Protein AF-0000000072288846 (afdb_homodimer)

Organism: Botryotinia fuckeliana (strain B05.10) (NCBI:txid332648)

Secondary structure (DSSP, 8-state):
---------------------------------------------------------------------STT-PPTTTTHHHHHHHHHHHHHHHHHHHHHHHHHHHBT-BGGGS-HHHHHHHHHHHHHHHHHHHHHHHHHHHHHHHHHHHTTS-EEHHHHHHHHTTTT-GGG--HHHHHH-HHHHHHHHHHHHTHHHHHHHGGGEEEEEEEEEEEEEEEEE---SS-SS--SEEEPTTSSSEEEE-HHHHHHHHHHHHHT-PPP---SS-SSEEEEEEEEEEEEEEEEEPPPTT--HHHHTTEEEEEEE-----SSS--B-EEEEEEE---SS--SS---EEEEEEEEEEEEEEEEEEEETTEEEEEEEEEEEEEPBPP-TTS---TT---TTHHHHHHHHIIIIIII-EEEE--TTTS----SSSGGGSTTBS-HHHHTT-S---S--B-S-HHHHHHHHHHHHHHHGGGG-S-EEEEEEEEEEEEEEEEE-HHHHHHHHHHHHHHHHHHHHHHHHHHHHH-----SSHHHHHHTT--HHHHHHTTT-SS-STT-HHHHT-EEEEEEEP----S---------------EEEE-TTTEE---/---------------------------------------------------------------------STT-PPTTTTHHHHHHHHHHHHHHHHHHHHHHHHHHHBT-BGGGS-HHHHHHHHHHHHHHHHHHHHHHHHHHHHHHHHHHHTTS-EEHHHHHHHHTTTT-GGG--HHHHHH-HHHHHHHHHHHHTHHHHHHHGGGEEEEEEEEEEEEEEEEE---SS-SS--SEEEPTTSSSEEEE-HHHHHHHHHHHHHT-PPP---SS-SSEEEEEEEEEEEEEEEEEPPPTT--HHHHTTEEEEEEE-----SSS--B-EEEEEEE---SS--SS---EEEEEEEEEEEEEEEEEEEETTEEEEEEEEEEEEEPBPP-TTS---TT---TTHHHHHHHHIIIIIII-EEEE--TTTS----SSSGGGSTTBS-HHHHTT-S---S--B-S-HHHHHHHHHHHHHHHGGGG-S-EEEEEEEEEEEEEEEEE-HHHHHHHHHHHHHHHHHHHHHHHHHHHHH-----S-HHHHHHTT--HHHHHHTTT-SS-STT-HHHHT-EEEEEEEP----S---------------EEEE-TTTEE---

Sequence (1206 aa):
MDVQTPFHSHPAPSSFQRTEEYQNITPHPNHDNDSEAQYFLDTAKPLQPEKSSAIIQQRPSHDSHGAFELENHKSHHWWRPIALMVMWLLLGSSVGLGHHFAYQSLDQQPQTVFSQSWAHNLGSAAAFLVKTSFTLTILLALQEVLWFSFRRRDIKISLLDKLFTLSSNPFSFVPSAFVNAPLATALAAFAWTIPISAILSTGSLVVGPMVTFNENICTVPTFAASSPNISFYQMIPHGSGIQGPNTGIQKLASQIFAQGIILNLESPCGNNCSFQHSFYGPALQCVNTSNPSYLNEQVASYLYYNATDLTTFSESEDSLIELSVTYRNNTKAEVQSDLNYVSILCTAYNATYELSVNYTNGSPKFSPILTYHEPLQNLNMTEYVSPGDYPWHSNSATLVREVYDKHLNGTWAQSPTTQYSTPDTNIGNTILVGNTINANSGAISSLWFVNRDLLTGIPELLTNLTISTLAFSPESTSTSCLSSEETLVYYYNPNLLLIPYSIAFCLGIVSFLAGVFVLIQTGIRTGDIFSQILVTTRNPFLDEIARGHSLSSADADVMKNHKLRLGKLKRLHGENGDYSDGDYGRRAEHAAFGLAEQVDSLRMDVQTPFHSHPAPSSFQRTEEYQNITPHPNHDNDSEAQYFLDTAKPLQPEKSSAIIQQRPSHDSHGAFELENHKSHHWWRPIALMVMWLLLGSSVGLGHHFAYQSLDQQPQTVFSQSWAHNLGSAAAFLVKTSFTLTILLALQEVLWFSFRRRDIKISLLDKLFTLSSNPFSFVPSAFVNAPLATALAAFAWTIPISAILSTGSLVVGPMVTFNENICTVPTFAASSPNISFYQMIPHGSGIQGPNTGIQKLASQIFAQGIILNLESPCGNNCSFQHSFYGPALQCVNTSNPSYLNEQVASYLYYNATDLTTFSESEDSLIELSVTYRNNTKAEVQSDLNYVSILCTAYNATYELSVNYTNGSPKFSPILTYHEPLQNLNMTEYVSPGDYPWHSNSATLVREVYDKHLNGTWAQSPTTQYSTPDTNIGNTILVGNTINANSGAISSLWFVNRDLLTGIPELLTNLTISTLAFSPESTSTSCLSSEETLVYYYNPNLLLIPYSIAFCLGIVSFLAGVFVLIQTGIRTGDIFSQILVTTRNPFLDEIARGHSLSSADADVMKNHKLRLGKLKRLHGENGDYSDGDYGRRAEHAAFGLAEQVDSLR

Nearest PDB structures (foldseek):
  7a4a-assembly1_A  TM=2.068E-01  e=4.186E-01  Ancylostoma ceylanicum

Foldseek 3Di:
DDDDDDDDDDDDDDDDPPDDDDDDPDDDPCVDDDDDDDDDDDDPDPDPPPPPPPPPPDDQPPPQDDFPPQQPDFDDPLCVLLVLLVVLLVQLVVLLVVLLVVLVVQAQPFCVVDPPVVNLVVLLVSLVSNLVSLLVLLQSLLFLLLQVLLQPDWDFLLLVVLLLCLQPDVVSPDPVCCVSRVPSNVSSVLSVCLCVLSVLQSPQKDKDKDKDKDKDKWKFFAFQLDDLVDDQFDADVVAQFTPAGDPVLLVLLLVCFLVVAFDAAFDRFDQWKKFKDKHKFKFKAKDWDDDDPVPDPVQLLWFAKAKDFPFDDDVPDAGWGKMKMKHAAPDQPDNDDDSDIIIMMMTMFIWMWTWIWTGHRRTIDIDTDIDGDGTDHADPRRDRDPSPRDPSRNRRNRLVCSLRPQARHFTFTQDPPPSDTDTPHNVLSGPQFDPPVVVPVPPPGPSGHGPDDCSPSSRSSSVSSSNNCSNVHPHIDMTMMMGMDMGMGMRGDVCSNVVSSVVSSVSSVVSSVSSVVSSVVRSYDDGPDDVRQVQQAPDVVLVVLCPPPDPDCPPSPVSSRGIKHKAWFDDPPDPDPPPPPDPSRSPHTGIHIDHPVGGDRRD/DDDDDDDDDDDDDDDDDDDDDDDDDDDDDDDDDDDDDDDDPDDPDDPDPDPPPPPPPDDQPPPQDDFPPQQPDFDDPLCVLLVLLVVLLVQLVVLLVVLLVVLVVQAQPFCVVDPPVVNLVVLLVSLVSNLVSLLVLLQSLLQLLLQVLLQPDWFFLLLVVLLLCLQPDVVSDDPVCCVSRVVSNVSSVLSVCLCVLSVLQSPQKDKDKDKDKDKDKWKFFAFQLDDLVDAQFDADVVALFTPAGDPVLLVLLLVCQLVVAFDAAFDRFDQWKKFKDKDKFKFKAKDWDDDDPVCDPVQLLWFAKAKDFPFDDDPDDDGWGKMKMKHAADDQPDNDDDSDIIIMMMTMFIWMWTWIWTGHRRTIDIDIDIDGDGTDHADPRRDRDPSPRDDSRNRRNRLVCSLRPQARHFTFTQDPPPSDTDTPHNVLSGPQFDPPVVVPVPPPRDSTHGPDDCSPSSRSSSVSSSNNCSNVHPDIDMTMMMGMDMGMGMRGDVCSNVVSSVVSSVSSVVSSVSSVVSSVVRSYDDGPDDVRQVQQAPDVVLVVLCPPPDPDCPPSPVSSRGIKHWAWFDDPPDPDPPPPPDPSRSPHTGIHIDHPVGGDRRD

pLDDT: mean 77.17, std 25.75, range [13.89, 98.44]

Structure (mmCIF, N/CA/C/O backbone):
data_AF-0000000072288846-model_v1
#
loop_
_entity.id
_entity.type
_entity.pdbx_description
1 polymer 'Uncharacterized protein'
#
loop_
_atom_site.group_PDB
_atom_site.id
_atom_site.type_symbol
_atom_site.label_atom_id
_atom_site.label_alt_id
_atom_site.label_comp_id
_atom_site.label_asym_id
_atom_site.label_entity_id
_atom_site.label_seq_id
_atom_site.pdbx_PDB_ins_code
_atom_site.Cartn_x
_atom_site.Cartn_y
_atom_site.Cartn_z
_atom_site.occupancy
_atom_site.B_iso_or_equiv
_atom_site.auth_seq_id
_atom_site.auth_comp_id
_atom_site.auth_asym_id
_atom_site.auth_atom_id
_atom_site.pdbx_PDB_model_num
ATOM 1 N N . MET A 1 1 ? 21.266 -21.453 -44.062 1 17.12 1 MET A N 1
ATOM 2 C CA . MET A 1 1 ? 21.953 -20.438 -44.844 1 17.12 1 MET A CA 1
ATOM 3 C C . MET A 1 1 ? 20.953 -19.609 -45.656 1 17.12 1 MET A C 1
ATOM 5 O O . MET A 1 1 ? 21.078 -18.391 -45.688 1 17.12 1 MET A O 1
ATOM 9 N N . ASP A 1 2 ? 20.344 -20.016 -46.812 1 16.52 2 ASP A N 1
ATOM 10 C CA . ASP A 1 2 ? 20.312 -18.766 -47.562 1 16.52 2 ASP A CA 1
ATOM 11 C C . ASP A 1 2 ? 19.531 -17.688 -46.844 1 16.52 2 ASP A C 1
ATOM 13 O O . ASP A 1 2 ? 18.609 -18 -46.062 1 16.52 2 ASP A O 1
ATOM 17 N N . VAL A 1 3 ? 19.828 -16.391 -47.062 1 17.16 3 VAL A N 1
ATOM 18 C CA . VAL A 1 3 ? 20.109 -14.961 -47.156 1 17.16 3 VAL A CA 1
ATOM 19 C C . VAL A 1 3 ? 18.906 -14.227 -47.719 1 17.16 3 VAL A C 1
ATOM 21 O O . VAL A 1 3 ? 18.625 -13.086 -47.344 1 17.16 3 VAL A O 1
ATOM 24 N N . GLN A 1 4 ? 18.266 -14.805 -48.75 1 15.74 4 GLN A N 1
ATOM 25 C CA . GLN A 1 4 ? 18.172 -13.656 -49.656 1 15.74 4 GLN A CA 1
ATOM 26 C C . GLN A 1 4 ? 17.344 -12.531 -49.031 1 15.74 4 GLN A C 1
ATOM 28 O O . GLN A 1 4 ? 16.594 -12.766 -48.094 1 15.74 4 GLN A O 1
ATOM 33 N N . THR A 1 5 ? 16.734 -11.688 -49.844 1 15.55 5 THR A N 1
ATOM 34 C CA . THR A 1 5 ? 16.922 -10.398 -50.5 1 15.55 5 THR A CA 1
ATOM 35 C C . THR A 1 5 ? 15.828 -9.414 -50.094 1 15.55 5 THR A C 1
ATOM 37 O O . THR A 1 5 ? 16.109 -8.273 -49.75 1 15.55 5 THR A O 1
ATOM 40 N N . PRO A 1 6 ? 14.547 -9.391 -50.781 1 17.16 6 PRO A N 1
ATOM 41 C CA . PRO A 1 6 ? 14.406 -8.148 -51.531 1 17.16 6 PRO A CA 1
ATOM 42 C C . PRO A 1 6 ? 13.867 -6.992 -50.719 1 17.16 6 PRO A C 1
ATOM 44 O O . PRO A 1 6 ? 13.164 -7.215 -49.719 1 17.16 6 PRO A O 1
ATOM 47 N N . PHE A 1 7 ? 14.422 -5.703 -50.875 1 16.2 7 PHE A N 1
ATOM 48 C CA . PHE A 1 7 ? 14.664 -4.34 -50.406 1 16.2 7 PHE A CA 1
ATOM 49 C C . PHE A 1 7 ? 13.453 -3.457 -50.688 1 16.2 7 PHE A C 1
ATOM 51 O O . PHE A 1 7 ? 13.281 -2.416 -50.031 1 16.2 7 PHE A O 1
ATOM 58 N N . HIS A 1 8 ? 12.43 -3.914 -51.531 1 15.73 8 HIS A N 1
ATOM 59 C CA . HIS A 1 8 ? 12.156 -2.76 -52.375 1 15.73 8 HIS A CA 1
ATOM 60 C C . HIS A 1 8 ? 11.734 -1.554 -51.531 1 15.73 8 HIS A C 1
ATOM 62 O O . HIS A 1 8 ? 11.258 -1.707 -50.406 1 15.73 8 HIS A O 1
ATOM 68 N N . SER A 1 9 ? 11.578 -0.343 -52.25 1 14.8 9 SER A N 1
ATOM 69 C CA . SER A 1 9 ? 11.984 1.05 -52.406 1 14.8 9 SER A CA 1
ATOM 70 C C . SER A 1 9 ? 10.961 1.997 -51.781 1 14.8 9 SER A C 1
ATOM 72 O O . SER A 1 9 ? 11.32 2.85 -50.969 1 14.8 9 SER A O 1
ATOM 74 N N . HIS A 1 10 ? 9.844 2.295 -52.5 1 15.4 10 HIS A N 1
ATOM 75 C CA . HIS A 1 10 ? 9.859 3.654 -53.031 1 15.4 10 HIS A CA 1
ATOM 76 C C . HIS A 1 10 ? 9.422 4.66 -51.969 1 15.4 10 HIS A C 1
ATOM 78 O O . HIS A 1 10 ? 8.812 4.289 -50.969 1 15.4 10 HIS A O 1
ATOM 84 N N . PRO A 1 11 ? 8.703 5.773 -52.562 1 16.14 11 PRO A N 1
ATOM 85 C CA . PRO A 1 11 ? 9.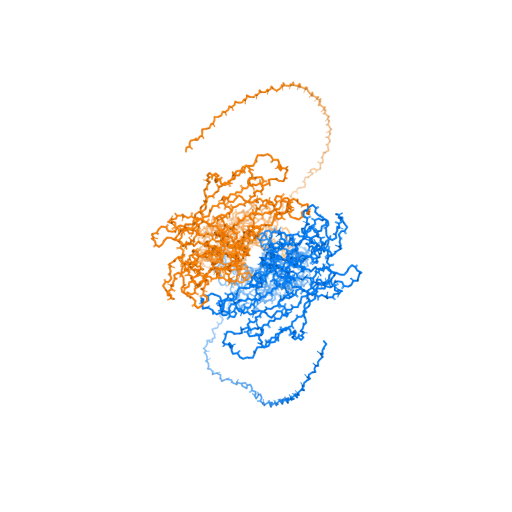047 7.199 -52.594 1 16.14 11 PRO A CA 1
ATOM 86 C C . PRO A 1 11 ? 8.453 7.973 -51.406 1 16.14 11 PRO A C 1
ATOM 88 O O . PRO A 1 11 ? 7.527 7.492 -50.75 1 16.14 11 PRO A O 1
ATOM 91 N N . ALA A 1 12 ? 8.945 9.242 -51.25 1 16.09 12 ALA A N 1
ATOM 92 C CA . ALA A 1 12 ? 9.352 10.359 -50.406 1 16.09 12 ALA A CA 1
ATOM 93 C C . ALA A 1 12 ? 8.203 11.344 -50.219 1 16.09 12 ALA A C 1
ATOM 95 O O . ALA A 1 12 ? 8.203 12.125 -49.25 1 16.09 12 ALA A O 1
ATOM 96 N N . PRO A 1 13 ? 7.023 11.188 -50.969 1 15.38 13 PRO A N 1
ATOM 97 C CA . PRO A 1 13 ? 6.758 12.57 -51.375 1 15.38 13 PRO A CA 1
ATOM 98 C C . PRO A 1 13 ? 6.516 13.5 -50.188 1 15.38 13 PRO A C 1
ATOM 100 O O . PRO A 1 13 ? 6.121 13.039 -49.094 1 15.38 13 PRO A O 1
ATOM 103 N N . SER A 1 14 ? 6.953 14.82 -50.375 1 15 14 SER A N 1
ATOM 104 C CA . SER A 1 14 ? 7.465 16.094 -49.875 1 15 14 SER A CA 1
ATOM 105 C C . SER A 1 14 ? 6.359 16.906 -49.219 1 15 14 SER A C 1
ATOM 107 O O . SER A 1 14 ? 6.543 17.438 -48.094 1 15 14 SER A O 1
ATOM 109 N N . SER A 1 15 ? 5.246 17.25 -49.969 1 15.17 15 SER A N 1
ATOM 110 C CA . SER A 1 15 ? 5.062 18.672 -50.188 1 15.17 15 SER A CA 1
ATOM 111 C C . SER A 1 15 ? 4.453 19.359 -48.969 1 15.17 15 SER A C 1
ATOM 113 O O . SER A 1 15 ? 3.588 18.797 -48.312 1 15.17 15 SER A O 1
ATOM 115 N N . PHE A 1 16 ? 5.137 20.484 -48.5 1 15.91 16 PHE A N 1
ATOM 116 C CA . PHE A 1 16 ? 5.34 21.469 -47.438 1 15.91 16 PHE A CA 1
ATOM 117 C C . PHE A 1 16 ? 4.152 22.422 -47.344 1 15.91 16 PHE A C 1
ATOM 119 O O . PHE A 1 16 ? 3.932 23.031 -46.281 1 15.91 16 PHE A O 1
ATOM 126 N N . GLN A 1 17 ? 3.129 22.328 -48.25 1 14.6 17 GLN A N 1
ATOM 127 C CA . GLN A 1 17 ? 2.779 23.703 -48.562 1 14.6 17 GLN A CA 1
ATOM 128 C C . GLN A 1 17 ? 2.238 24.422 -47.344 1 14.6 17 GLN A C 1
ATOM 130 O O . GLN A 1 17 ? 1.39 23.891 -46.625 1 14.6 17 GLN A O 1
ATOM 135 N N . ARG A 1 18 ? 2.896 25.656 -46.969 1 16.11 18 ARG A N 1
ATOM 136 C CA . ARG A 1 18 ? 3.059 26.672 -45.938 1 16.11 18 ARG A CA 1
ATOM 137 C C . ARG A 1 18 ? 1.826 27.562 -45.844 1 16.11 18 ARG A C 1
ATOM 139 O O . ARG A 1 18 ? 1.719 28.391 -44.938 1 16.11 18 ARG A O 1
ATOM 146 N N . THR A 1 19 ? 0.789 27.219 -46.688 1 15.55 19 THR A N 1
ATOM 14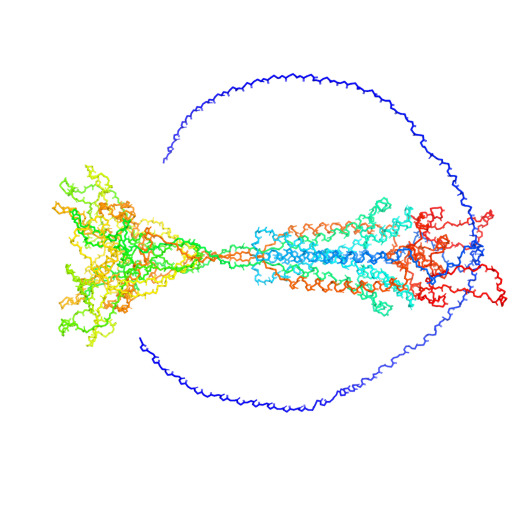7 C CA . THR A 1 19 ? 0.273 28.516 -47.125 1 15.55 19 THR A CA 1
ATOM 148 C C . THR A 1 19 ? 0.011 29.422 -45.906 1 15.55 19 THR A C 1
ATOM 150 O O . THR A 1 19 ? -0.405 28.953 -44.844 1 15.55 19 THR A O 1
ATOM 153 N N . GLU A 1 20 ? 0.343 30.781 -46.094 1 15.38 20 GLU A N 1
ATOM 154 C CA . GLU A 1 20 ? 0.716 32.094 -45.531 1 15.38 20 GLU A CA 1
ATOM 155 C C . GLU A 1 20 ? -0.457 32.719 -44.812 1 15.38 20 GLU A C 1
ATOM 157 O O . GLU A 1 20 ? -0.283 33.312 -43.75 1 15.38 20 GLU A O 1
ATOM 162 N N . GLU A 1 21 ? -1.692 32.812 -45.406 1 15.96 21 GLU A N 1
ATOM 163 C CA . GLU A 1 21 ? -2.09 34.219 -45.531 1 15.96 21 GLU A CA 1
ATOM 164 C C . GLU A 1 21 ? -2.414 34.812 -44.156 1 15.96 21 GLU A C 1
ATOM 166 O O . GLU A 1 21 ? -2.908 34.125 -43.25 1 15.96 21 GLU A O 1
ATOM 171 N N . TYR A 1 22 ? -1.965 36.125 -43.906 1 16.27 22 TYR A N 1
ATOM 172 C CA . TYR A 1 22 ? -1.638 37.188 -42.969 1 16.27 22 TYR A CA 1
ATOM 173 C C . TYR A 1 22 ? -2.9 37.812 -42.406 1 16.27 22 TYR A C 1
ATOM 175 O O . TYR A 1 22 ? -2.848 38.5 -41.375 1 16.27 22 TYR A O 1
ATOM 183 N N . GLN A 1 23 ? -4.129 37.562 -43 1 15.85 23 GLN A N 1
ATOM 184 C CA . GLN A 1 23 ? -4.781 38.875 -43.031 1 15.85 23 GLN A CA 1
ATOM 185 C C . GLN A 1 23 ? -4.938 39.469 -41.656 1 15.85 23 GLN A C 1
ATOM 187 O O . GLN A 1 23 ? -4.906 38.75 -40.656 1 15.85 23 GLN A O 1
ATOM 192 N N . ASN A 1 24 ? -5.395 40.812 -41.688 1 16.2 24 ASN A N 1
ATOM 193 C CA . ASN A 1 24 ? -5.406 42.156 -41.125 1 16.2 24 ASN A CA 1
ATOM 194 C C . ASN A 1 24 ? -6.27 42.25 -39.875 1 16.2 24 ASN A C 1
ATOM 196 O O . ASN A 1 24 ? -7.43 41.844 -39.875 1 16.2 24 ASN A O 1
ATOM 200 N N . ILE A 1 25 ? -5.637 42.281 -38.75 1 17.89 25 ILE A N 1
ATOM 201 C CA . ILE A 1 25 ? -5.988 42.25 -37.312 1 17.89 25 ILE A CA 1
ATOM 202 C C . ILE A 1 25 ? -6.816 43.5 -36.969 1 17.89 25 ILE A C 1
ATOM 204 O O . ILE A 1 25 ? -7.008 43.781 -35.781 1 17.89 25 ILE A O 1
ATOM 208 N N . THR A 1 26 ? -7.66 43.938 -38 1 16.47 26 THR A N 1
ATOM 209 C CA . THR A 1 26 ? -7.973 45.312 -37.688 1 16.47 26 THR A CA 1
ATOM 210 C C . THR A 1 26 ? -8.508 45.438 -36.25 1 16.47 26 THR A C 1
ATOM 212 O O . THR A 1 26 ? -9.164 44.531 -35.75 1 16.47 26 THR A O 1
ATOM 215 N N . PRO A 1 27 ? -8.109 46.594 -35.688 1 17.02 27 PRO A N 1
ATOM 216 C CA . PRO A 1 27 ? -8 47.156 -34.312 1 17.02 27 PRO A CA 1
ATOM 217 C C . PRO A 1 27 ? -9.352 47.219 -33.625 1 17.02 27 PRO A C 1
ATOM 219 O O . PRO A 1 27 ? -10.398 47.094 -34.25 1 17.02 27 PRO A O 1
ATOM 222 N N . HIS A 1 28 ? -9.273 47.656 -32.406 1 17.62 28 HIS A N 1
ATOM 223 C CA . HIS A 1 28 ? -9.797 47.5 -31.031 1 17.62 28 HIS A CA 1
ATOM 224 C C . HIS A 1 28 ? -11 48.406 -30.797 1 17.62 28 HIS A C 1
ATOM 226 O O . HIS A 1 28 ? -11.648 48.312 -29.766 1 17.62 28 HIS A O 1
ATOM 232 N N . PRO A 1 29 ? -11.422 49.188 -31.812 1 18.59 29 PRO A N 1
ATOM 233 C CA . PRO A 1 29 ? -11.766 50.438 -31.125 1 18.59 29 PRO A CA 1
ATOM 234 C C . PRO A 1 29 ? -13.008 50.312 -30.25 1 18.59 29 PRO A C 1
ATOM 236 O O . PRO A 1 29 ? -13.445 51.281 -29.625 1 18.59 29 PRO A O 1
ATOM 239 N N . ASN A 1 30 ? -13.25 49.25 -29.5 1 16.56 30 ASN A N 1
ATOM 240 C CA . ASN A 1 30 ? -14.633 49.219 -29.047 1 16.56 30 ASN A CA 1
ATOM 241 C C . ASN A 1 30 ? -15 50.438 -28.219 1 16.56 30 ASN A C 1
ATOM 243 O O . ASN A 1 30 ? -14.445 50.656 -27.156 1 16.56 30 ASN A O 1
ATOM 247 N N . HIS A 1 31 ? -15.195 51.594 -28.828 1 18.47 31 HIS A N 1
ATOM 248 C CA . HIS A 1 31 ? -15.594 52.844 -28.188 1 18.47 31 HIS A CA 1
ATOM 249 C C . HIS A 1 31 ? -16.922 52.688 -27.453 1 18.47 31 HIS A C 1
ATOM 251 O O . HIS A 1 31 ? -17.5 53.656 -26.969 1 18.47 31 HIS A O 1
ATOM 257 N N . ASP A 1 32 ? -17.109 51.625 -26.734 1 15.66 32 ASP A N 1
ATOM 258 C CA . ASP A 1 32 ? -18.516 51.562 -26.328 1 15.66 32 ASP A CA 1
ATOM 259 C C . ASP A 1 32 ? -18.938 52.844 -25.609 1 15.66 32 ASP A C 1
ATOM 261 O O . ASP A 1 32 ? -18.109 53.531 -25 1 15.66 32 ASP A O 1
ATOM 265 N N . ASN A 1 33 ? -20.172 53.219 -25.766 1 16.38 33 ASN A N 1
ATOM 266 C CA . ASN A 1 33 ? -21.156 54.312 -25.688 1 16.38 33 ASN A CA 1
ATOM 267 C C . ASN A 1 33 ? -21.531 54.625 -24.234 1 16.38 33 ASN A C 1
ATOM 269 O O . ASN A 1 33 ? -22.109 55.656 -23.953 1 16.38 33 ASN A O 1
ATOM 273 N N . ASP A 1 34 ? -21.328 53.75 -23.266 1 16.12 34 ASP A N 1
ATOM 274 C CA . ASP A 1 34 ? -22.578 53.781 -22.5 1 16.12 34 ASP A CA 1
ATOM 275 C C . ASP A 1 34 ? -22.719 55.125 -21.781 1 16.12 34 ASP A C 1
ATOM 277 O O . ASP A 1 34 ? -21.719 55.719 -21.359 1 16.12 34 ASP A O 1
ATOM 281 N N . SER A 1 35 ? -23.953 55.656 -21.688 1 16.17 35 SER A N 1
ATOM 282 C CA . SER A 1 35 ? -24.734 56.875 -21.469 1 16.17 35 SER A CA 1
ATOM 283 C C . SER A 1 35 ? -24.656 57.344 -20.016 1 16.17 35 SER A C 1
ATOM 285 O O . SER A 1 35 ? -24.359 58.5 -19.734 1 16.17 35 SER A O 1
ATOM 287 N N . GLU A 1 36 ? -25.453 56.75 -19.109 1 15.89 36 GLU A N 1
ATOM 288 C CA . GLU A 1 36 ? -26.531 57.562 -18.594 1 15.89 36 GLU A CA 1
ATOM 289 C C . GLU A 1 36 ? -26.078 58.375 -17.359 1 15.89 36 GLU A C 1
ATOM 291 O O . GLU A 1 36 ? -26.281 59.562 -17.297 1 15.89 36 GLU A O 1
ATOM 296 N N . ALA A 1 37 ? -26.109 57.719 -16.094 1 17.73 37 ALA A N 1
ATOM 297 C CA . ALA A 1 37 ? -27.016 58.188 -15.047 1 17.73 37 ALA A CA 1
ATOM 298 C C . ALA A 1 37 ? -26.359 59.281 -14.195 1 17.73 37 ALA A C 1
ATOM 300 O O . ALA A 1 37 ? -25.188 59.188 -13.867 1 17.73 37 ALA A O 1
ATOM 301 N N . GLN A 1 38 ? -26.953 60.406 -14.102 1 17.55 38 GLN A N 1
ATOM 302 C CA . GLN A 1 38 ? -26.859 61.781 -13.648 1 17.55 38 GLN A CA 1
ATOM 303 C C . GLN A 1 38 ? -26.75 61.875 -12.125 1 17.55 38 GLN A C 1
ATOM 305 O O . GLN A 1 38 ? -26.594 62.938 -11.562 1 17.55 38 GLN A O 1
ATOM 310 N N . TYR A 1 39 ? -26.875 60.719 -11.344 1 16.45 39 TYR A N 1
ATOM 311 C CA . TYR A 1 39 ? -27.641 61.156 -10.172 1 16.45 39 TYR A CA 1
ATOM 312 C C . TYR A 1 39 ? -26.906 62.25 -9.406 1 16.45 39 TYR A C 1
ATOM 314 O O . TYR A 1 39 ? -25.688 62.375 -9.547 1 16.45 39 TYR A O 1
ATOM 322 N N . PHE A 1 40 ? -27.562 62.719 -8.219 1 17.44 40 PHE A N 1
ATOM 323 C CA . PHE A 1 40 ? -28.031 63.906 -7.484 1 17.44 40 PHE A CA 1
ATOM 324 C C . PHE A 1 40 ? -27 64.312 -6.441 1 17.44 40 PHE A C 1
ATOM 326 O O . PHE A 1 40 ? -26.906 65.5 -6.113 1 17.44 40 PHE A O 1
ATOM 333 N N . LEU A 1 41 ? -26.281 63.375 -5.828 1 18.05 41 LEU A N 1
ATOM 334 C CA . LEU A 1 41 ? -26.375 63.594 -4.387 1 18.05 41 LEU A CA 1
ATOM 335 C C . LEU A 1 41 ? -25.422 64.688 -3.938 1 18.05 41 LEU A C 1
ATOM 337 O O . LEU A 1 41 ? -24.203 64.5 -3.934 1 18.05 41 LEU A O 1
ATOM 341 N N . ASP A 1 42 ? -25.672 65.875 -4.289 1 16.88 42 ASP A N 1
ATOM 342 C CA . ASP A 1 42 ? -24.688 66.938 -4.039 1 16.88 42 ASP A CA 1
ATOM 343 C C . ASP A 1 42 ? -24.328 67 -2.559 1 16.88 42 ASP A C 1
ATOM 345 O O . ASP A 1 42 ? -23.156 66.812 -2.199 1 16.88 42 ASP A O 1
ATOM 349 N N . THR A 1 43 ? -24.578 68.25 -1.971 1 18.27 43 THR A N 1
ATOM 350 C CA . THR A 1 43 ? -23.688 69.25 -1.468 1 18.27 43 THR A CA 1
ATOM 351 C C . THR A 1 43 ? -23.688 69.312 0.058 1 18.27 43 THR A C 1
ATOM 353 O O . THR A 1 43 ? -23.219 70.25 0.669 1 18.27 43 THR A O 1
ATOM 356 N N . ALA A 1 44 ? -24.062 68.375 0.871 1 18.47 44 ALA A N 1
ATOM 357 C CA . ALA A 1 44 ? -24.328 68.812 2.236 1 18.47 44 ALA A CA 1
ATOM 358 C C . ALA A 1 44 ? -23.078 69.438 2.848 1 18.47 44 ALA A C 1
ATOM 360 O O . ALA A 1 44 ? -21.969 68.938 2.652 1 18.47 44 ALA A O 1
ATOM 361 N N . LYS A 1 45 ? -23.25 70.688 3.215 1 22.42 45 LYS A N 1
ATOM 362 C CA . LYS A 1 45 ? -22.391 71.688 3.764 1 22.42 45 LYS A CA 1
ATOM 363 C C . LYS A 1 45 ? -21.75 71.25 5.074 1 22.42 45 LYS A C 1
ATOM 365 O O . LYS A 1 45 ? -22.453 70.875 6.012 1 22.42 45 LYS A O 1
ATOM 370 N N . PRO A 1 46 ? -20.562 70.688 5.066 1 19.34 46 PRO A N 1
ATOM 371 C CA . PRO A 1 46 ? -19.969 70.25 6.324 1 19.34 46 PRO A CA 1
ATOM 372 C C . PRO A 1 46 ? -19.953 71.312 7.398 1 19.34 46 PRO A C 1
ATOM 374 O O . PRO A 1 46 ? -19.719 72.5 7.098 1 19.34 46 PRO A O 1
ATOM 377 N N . LEU A 1 47 ? -20.844 71.312 8.477 1 20.91 47 LEU A N 1
ATOM 378 C CA . LEU A 1 47 ? -20.891 72.125 9.664 1 20.91 47 LEU A CA 1
ATOM 379 C C . LEU A 1 47 ? -19.516 72.25 10.32 1 20.91 47 LEU A C 1
ATOM 381 O O . LEU A 1 47 ? -18.812 71.25 10.461 1 20.91 47 LEU A O 1
ATOM 385 N N . GLN A 1 48 ? -18.875 73.375 10.141 1 20.52 48 GLN A N 1
ATOM 386 C CA . GLN A 1 48 ? -17.562 73.812 10.648 1 20.52 48 GLN A CA 1
ATOM 387 C C . GLN A 1 48 ? -17.484 73.625 12.164 1 20.52 48 GLN A C 1
ATOM 389 O O . GLN A 1 48 ? -18.312 74.188 12.898 1 20.52 48 GLN A O 1
ATOM 394 N N . PRO A 1 49 ? -17.172 72.438 12.656 1 21.22 49 PRO A N 1
ATOM 395 C CA . PRO A 1 49 ? -17.062 72.312 14.109 1 21.22 49 PRO A CA 1
ATOM 396 C C . PRO A 1 49 ? -16.188 73.438 14.734 1 21.22 49 PRO A C 1
ATOM 398 O O . PRO A 1 49 ? -15.234 73.875 14.109 1 21.22 49 PRO A O 1
ATOM 401 N N . GLU A 1 50 ? -16.719 74.375 15.492 1 20.47 50 GLU A N 1
ATOM 402 C CA . GLU A 1 50 ? -16.125 75.438 16.297 1 20.47 50 GLU A CA 1
ATOM 403 C C . GLU A 1 50 ? -14.977 74.938 17.156 1 20.47 50 GLU A C 1
ATOM 405 O O . GLU A 1 50 ? -15.102 73.875 17.781 1 20.47 50 GLU A O 1
ATOM 410 N N . LYS A 1 51 ? -13.719 75.312 16.734 1 27 51 LYS A N 1
ATOM 411 C CA . LYS A 1 51 ? -12.383 75.125 17.297 1 27 51 LYS A CA 1
ATOM 412 C C . LYS A 1 51 ? -12.328 75.5 18.766 1 27 51 LYS A C 1
ATOM 414 O O . LYS A 1 51 ? -12.32 76.688 19.094 1 27 51 LYS A O 1
ATOM 419 N N . SER A 1 52 ? -13.211 75 19.766 1 20.72 52 SER A N 1
ATOM 420 C CA . SER A 1 52 ? -13.008 75.438 21.141 1 20.72 52 SER A CA 1
ATOM 421 C C . SER A 1 52 ? -11.586 75.125 21.609 1 20.72 52 SER A C 1
ATOM 423 O O . SER A 1 52 ? -11.125 74 21.531 1 20.72 52 SER A O 1
ATOM 425 N N . SER A 1 53 ? -10.656 76.062 21.5 1 22.91 53 SER A N 1
ATOM 426 C CA . SER A 1 53 ? -9.242 76.125 21.844 1 22.91 53 SER A CA 1
ATOM 427 C C . SER A 1 53 ? -9.023 75.938 23.344 1 22.91 53 SER A C 1
ATOM 429 O O . SER A 1 53 ? -9.391 76.75 24.156 1 22.91 53 SER A O 1
ATOM 431 N N . ALA A 1 54 ? -9.359 74.812 24 1 24.44 54 ALA A N 1
ATOM 432 C CA . ALA A 1 54 ? -9.023 74.625 25.406 1 24.44 54 ALA A CA 1
ATOM 433 C C . ALA A 1 54 ? -7.512 74.688 25.625 1 24.44 54 ALA A C 1
ATOM 435 O O . ALA A 1 54 ? -6.758 73.875 25.047 1 24.44 54 ALA A O 1
ATOM 436 N N . ILE A 1 55 ? -7.008 75.875 25.906 1 24.64 55 ILE A N 1
ATOM 437 C CA . ILE A 1 55 ? -5.621 76.25 26.203 1 24.64 55 ILE A CA 1
ATOM 438 C C . ILE A 1 55 ? -5.172 75.562 27.469 1 24.64 55 ILE A C 1
ATOM 440 O O . ILE A 1 55 ? -5.746 75.75 28.547 1 24.64 55 ILE A O 1
ATOM 444 N N . ILE A 1 56 ? -4.82 74.312 27.422 1 25.17 56 ILE A N 1
ATOM 445 C CA . ILE A 1 56 ? -4.242 73.625 28.578 1 25.17 56 ILE A CA 1
ATOM 446 C C . ILE A 1 56 ? -2.922 74.25 28.953 1 25.17 56 ILE A C 1
ATOM 448 O O . ILE A 1 56 ? -1.988 74.312 28.156 1 25.17 56 ILE A O 1
ATOM 452 N N . GLN A 1 57 ? -2.936 75.25 29.859 1 24.16 57 GLN A N 1
ATOM 453 C CA . GLN A 1 57 ? -1.756 75.875 30.422 1 24.16 57 GLN A CA 1
ATOM 454 C C . GLN A 1 57 ? -0.878 74.875 31.156 1 24.16 57 GLN A C 1
ATOM 456 O O . GLN A 1 57 ? -1.289 74.312 32.188 1 24.16 57 GLN A O 1
ATOM 461 N N . GLN A 1 58 ? -0.094 74.062 30.438 1 26.69 58 GLN A N 1
ATOM 462 C CA . GLN A 1 58 ? 0.853 73.188 31.062 1 26.69 58 GLN A CA 1
ATOM 463 C C . GLN A 1 58 ? 1.929 73.938 31.828 1 26.69 58 GLN A C 1
ATOM 465 O O . GLN A 1 58 ? 2.486 74.938 31.328 1 26.69 58 GLN A O 1
ATOM 470 N N . ARG A 1 59 ? 1.986 73.75 33.156 1 28.44 59 ARG A N 1
ATOM 471 C CA . ARG A 1 59 ? 2.971 74.375 34.062 1 28.44 59 ARG A CA 1
ATOM 472 C C . ARG A 1 59 ? 4.379 73.875 33.719 1 28.44 59 ARG A C 1
ATOM 474 O O . ARG A 1 59 ? 4.574 72.75 33.344 1 28.44 59 ARG A O 1
ATOM 481 N N . PRO A 1 60 ? 5.402 74.812 33.625 1 27.81 60 PRO A N 1
ATOM 482 C CA . PRO A 1 60 ? 6.805 74.625 33.25 1 27.81 60 PRO A CA 1
ATOM 483 C C . PRO A 1 60 ? 7.586 73.812 34.25 1 27.81 60 PRO A C 1
ATOM 485 O O . PRO A 1 60 ? 7.605 74.125 35.438 1 27.81 60 PRO A O 1
ATOM 488 N N . SER A 1 61 ? 7.445 72.438 34.375 1 27.67 61 SER A N 1
ATOM 489 C CA . SER A 1 61 ? 8.391 71.812 35.25 1 27.67 61 SER A CA 1
ATOM 490 C C . SER A 1 61 ? 9.828 72 34.781 1 27.67 61 SER A C 1
ATOM 492 O O . SER A 1 61 ? 10.102 71.875 33.562 1 27.67 61 SER A O 1
ATOM 494 N N . HIS A 1 62 ? 10.734 72.688 35.469 1 27.31 62 HIS A N 1
ATOM 495 C CA . HIS A 1 62 ? 12.094 73.188 35.312 1 27.31 62 HIS A CA 1
ATOM 496 C C . HIS A 1 62 ? 13.078 72 35.156 1 27.31 62 HIS A C 1
ATOM 498 O O . HIS A 1 62 ? 14.297 72.188 35.219 1 27.31 62 HIS A O 1
ATOM 504 N N . ASP A 1 63 ? 12.789 70.75 35.375 1 31.33 63 ASP A N 1
ATOM 505 C CA . ASP A 1 63 ? 13.992 69.938 35.406 1 31.33 63 ASP A CA 1
ATOM 506 C C . ASP A 1 63 ? 14.711 69.938 34.062 1 31.33 63 ASP A C 1
ATOM 508 O O . ASP A 1 63 ? 14.094 69.75 33.031 1 31.33 63 ASP A O 1
ATOM 512 N N . SER A 1 64 ? 15.844 70.625 33.906 1 32.59 64 SER A N 1
ATOM 513 C CA . SER A 1 64 ? 16.797 70.875 32.844 1 32.59 64 SER A CA 1
ATOM 514 C C . SER A 1 64 ? 17.25 69.562 32.156 1 32.59 64 SER A C 1
ATOM 516 O O . SER A 1 64 ? 18.375 69.5 31.672 1 32.59 64 SER A O 1
ATOM 518 N N . HIS A 1 65 ? 16.766 68.438 32.5 1 33.25 65 HIS A N 1
ATOM 519 C CA . HIS A 1 65 ? 17.422 67.375 31.734 1 33.25 65 HIS A CA 1
ATOM 520 C C . HIS A 1 65 ? 17.281 67.625 30.234 1 33.25 65 HIS A C 1
ATOM 522 O O . HIS A 1 65 ? 16.375 68.312 29.797 1 33.25 65 HIS A O 1
ATOM 528 N N . GLY A 1 66 ? 18.422 67.312 29.391 1 33.94 66 GLY A N 1
ATOM 529 C CA . GLY A 1 66 ? 18.656 67.5 27.969 1 33.94 66 GLY A CA 1
ATOM 530 C C . GLY A 1 66 ? 17.406 67.25 27.125 1 33.94 66 GLY A C 1
ATOM 531 O O . GLY A 1 66 ? 16.484 66.562 27.562 1 33.94 66 GLY A O 1
ATOM 532 N N . ALA A 1 67 ? 17.188 68.125 26.203 1 39.66 67 ALA A N 1
ATOM 533 C CA . ALA A 1 67 ? 16.141 68.188 25.188 1 39.66 67 ALA A CA 1
ATOM 534 C C . ALA A 1 67 ? 15.977 66.812 24.484 1 39.66 67 ALA A C 1
ATOM 536 O O . ALA A 1 67 ? 16.922 66.312 23.891 1 39.66 67 ALA A O 1
ATOM 537 N N . PHE A 1 68 ? 15.328 65.875 24.953 1 44.41 68 PHE A N 1
ATOM 538 C CA . PHE A 1 68 ? 14.977 64.625 24.234 1 44.41 68 PHE A CA 1
ATOM 539 C C . PHE A 1 68 ? 14.531 64.938 22.812 1 44.41 68 PHE A C 1
ATOM 541 O O . PHE A 1 68 ? 13.523 65.625 22.609 1 44.41 68 PHE A O 1
ATOM 548 N N . GLU A 1 69 ? 15.578 65.188 21.906 1 50.16 69 GLU A N 1
ATOM 549 C CA . GLU A 1 69 ? 15.227 65.312 20.5 1 50.16 69 GLU A CA 1
ATOM 550 C C . GLU A 1 69 ? 14.664 64 19.922 1 50.16 69 GLU A C 1
ATOM 552 O O . GLU A 1 69 ? 15.32 62.969 19.984 1 50.16 69 GLU A O 1
ATOM 557 N N . LEU A 1 70 ? 13.438 63.906 19.609 1 61.25 70 LEU A N 1
ATOM 558 C CA . LEU A 1 70 ? 12.656 62.812 19.078 1 61.25 70 LEU A CA 1
ATOM 559 C C . LEU A 1 70 ? 13.32 62.188 17.859 1 61.25 70 LEU A C 1
ATOM 561 O O . LEU A 1 70 ? 13.305 60.969 17.672 1 61.25 70 LEU A O 1
ATOM 565 N N . GLU A 1 71 ? 13.977 63.094 16.844 1 55.78 71 GLU A N 1
ATOM 566 C CA . GLU A 1 71 ? 14.406 62.594 15.539 1 55.78 71 GLU A CA 1
ATOM 567 C C . GLU A 1 71 ? 15.578 61.625 15.664 1 55.78 71 GLU A C 1
ATOM 569 O O . GLU A 1 71 ? 15.695 60.688 14.891 1 55.78 71 GLU A O 1
ATOM 574 N N . ASN A 1 72 ? 16.562 61.906 16.625 1 57.72 72 ASN A N 1
ATOM 575 C CA . ASN A 1 72 ? 17.797 61.125 16.641 1 57.72 72 ASN A CA 1
ATOM 576 C C . ASN A 1 72 ? 17.766 60.062 17.719 1 57.72 72 ASN A C 1
ATOM 578 O O . ASN A 1 72 ? 18.812 59.531 18.109 1 57.72 72 ASN A O 1
ATOM 582 N N . HIS A 1 73 ? 16.516 59.562 18.047 1 70.19 73 HIS A N 1
ATOM 583 C CA . HIS A 1 73 ? 16.547 58.656 19.188 1 70.19 73 HIS A CA 1
ATOM 584 C C . HIS A 1 73 ? 16.422 57.188 18.75 1 70.19 73 HIS A C 1
ATOM 586 O O . HIS A 1 73 ? 15.453 56.844 18.078 1 70.19 73 HIS A O 1
ATOM 592 N N . LYS A 1 74 ? 17.578 56.531 18.844 1 80 74 LYS A N 1
ATOM 593 C CA . LYS A 1 74 ? 17.609 55.094 18.594 1 80 74 LYS A CA 1
ATOM 594 C C . LYS A 1 74 ? 17.406 54.281 19.875 1 80 74 LYS A C 1
ATOM 596 O O . LYS A 1 74 ? 17.922 54.656 20.922 1 80 74 LYS A O 1
ATOM 601 N N . SER A 1 75 ? 16.469 53.312 19.781 1 83.56 75 SER A N 1
ATOM 602 C CA . SER A 1 75 ? 16.234 52.438 20.922 1 83.56 75 SER A CA 1
ATOM 603 C C . SER A 1 75 ? 17.438 51.531 21.203 1 83.56 75 SER A C 1
ATOM 605 O O . SER A 1 75 ? 18.188 51.219 20.281 1 83.56 75 SER A O 1
ATOM 607 N N . HIS A 1 76 ? 17.609 51.312 22.438 1 85.12 76 HIS A N 1
ATOM 608 C CA . HIS A 1 76 ? 18.641 50.312 22.797 1 85.12 76 HIS A CA 1
ATOM 609 C C . HIS A 1 76 ? 18.312 48.938 22.219 1 85.12 76 HIS A C 1
ATOM 611 O O . HIS A 1 76 ? 17.156 48.5 22.297 1 85.12 76 HIS A O 1
ATOM 617 N N . HIS A 1 77 ? 19.203 48.281 21.578 1 88.75 77 HIS A N 1
ATOM 618 C CA . HIS A 1 77 ? 19.062 46.969 21.016 1 88.75 77 HIS A CA 1
ATOM 619 C C . HIS A 1 77 ? 18 46.906 19.938 1 88.75 77 HIS A C 1
ATOM 621 O O . HIS A 1 77 ? 17.141 46.031 19.938 1 88.75 77 HIS A O 1
ATOM 627 N N . TRP A 1 78 ? 17.875 47.938 19.125 1 89.06 78 TRP A N 1
ATOM 628 C CA . TRP A 1 78 ? 16.891 48.062 18.062 1 89.06 78 TRP A CA 1
ATOM 629 C C . TRP A 1 78 ? 16.984 46.875 17.094 1 89.06 78 TRP A C 1
ATOM 631 O O . TRP A 1 78 ? 16.031 46.594 16.359 1 89.06 78 TRP A O 1
ATOM 641 N N . TRP A 1 79 ? 18.04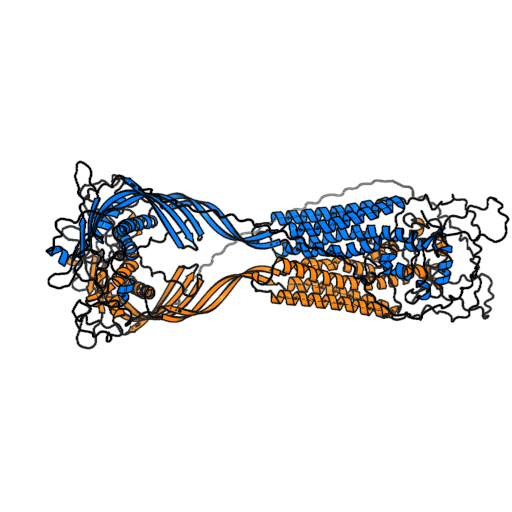7 46.031 17.188 1 91.69 79 TRP A N 1
ATOM 642 C CA . TRP A 1 79 ? 18.281 44.906 16.266 1 91.69 79 TRP A CA 1
ATOM 643 C C . TRP A 1 79 ? 17.672 43.625 16.797 1 91.69 79 TRP A C 1
ATOM 645 O O . TRP A 1 79 ? 17.672 42.594 16.094 1 91.69 79 TRP A O 1
ATOM 655 N N . ARG A 1 80 ? 17.109 43.5 17.953 1 92.44 80 ARG A N 1
ATOM 656 C CA . ARG A 1 80 ? 16.594 42.312 18.578 1 92.44 80 ARG A CA 1
ATOM 657 C C . ARG A 1 80 ? 15.516 41.656 17.719 1 92.44 80 ARG A C 1
ATOM 659 O O . ARG A 1 80 ? 15.516 40.438 17.516 1 92.44 80 ARG A O 1
ATOM 666 N N . PRO A 1 81 ? 14.555 42.469 17.203 1 94.19 81 PRO A N 1
ATOM 667 C CA . PRO A 1 81 ? 13.562 41.812 16.328 1 94.19 81 PRO A CA 1
ATOM 668 C C . PRO A 1 81 ? 14.195 41.188 15.086 1 94.19 81 PRO A C 1
ATOM 670 O O . PRO A 1 81 ? 13.703 40.156 14.594 1 94.19 81 PRO A O 1
ATOM 673 N N . ILE A 1 82 ? 15.25 41.75 14.562 1 96.62 82 ILE A N 1
ATOM 674 C CA . ILE A 1 82 ? 15.945 41.188 13.414 1 96.62 82 ILE A CA 1
ATOM 675 C C . ILE A 1 82 ? 16.531 39.844 13.773 1 96.62 82 ILE A C 1
ATOM 677 O O . ILE A 1 82 ? 16.391 38.875 13.016 1 96.62 82 ILE A O 1
ATOM 681 N N . ALA A 1 83 ? 17.141 39.781 14.922 1 96.75 83 ALA A N 1
ATOM 682 C CA . ALA A 1 83 ? 17.734 38.5 15.383 1 96.75 83 ALA A CA 1
ATOM 683 C C . ALA A 1 83 ? 16.656 37.438 15.555 1 96.75 83 ALA A C 1
ATOM 685 O O . ALA A 1 83 ? 16.891 36.281 15.227 1 96.75 83 ALA A O 1
ATOM 686 N N . LEU A 1 84 ? 15.508 37.844 16.094 1 96 84 LEU A N 1
ATOM 687 C CA . LEU A 1 84 ? 14.422 36.875 16.297 1 96 84 LEU A CA 1
ATOM 688 C C . LEU A 1 84 ? 13.875 36.375 14.953 1 96 84 LEU A C 1
ATOM 690 O O . LEU A 1 84 ? 13.547 35.219 14.812 1 96 84 LEU A O 1
ATOM 694 N N . MET A 1 85 ? 13.711 37.25 14.008 1 97.62 85 MET A N 1
ATOM 695 C CA . MET A 1 85 ? 13.242 36.844 12.68 1 97.62 85 MET A CA 1
ATOM 696 C C . MET A 1 85 ? 14.219 35.875 12.023 1 97.62 85 MET A C 1
ATOM 698 O O . MET A 1 85 ? 13.797 34.875 11.422 1 97.62 85 MET A O 1
ATOM 702 N N . VAL A 1 86 ? 15.523 36.125 12.148 1 98 86 VAL A N 1
ATOM 703 C CA . VAL A 1 86 ? 16.531 35.25 11.586 1 98 86 VAL A CA 1
ATOM 704 C C . VAL A 1 86 ? 16.469 33.875 12.273 1 98 86 VAL A C 1
ATOM 706 O O . VAL A 1 86 ? 16.578 32.844 11.617 1 98 86 VAL A O 1
ATOM 709 N N . MET A 1 87 ? 16.297 33.938 13.516 1 97.94 87 MET A N 1
ATOM 710 C CA . MET A 1 87 ? 16.203 32.688 14.273 1 97.94 87 MET A CA 1
ATOM 711 C C . MET A 1 87 ? 15.039 31.828 13.773 1 97.94 87 MET A C 1
ATOM 713 O O . MET A 1 87 ? 15.195 30.625 13.555 1 97.94 87 MET A O 1
ATOM 717 N N . TRP A 1 88 ? 13.875 32.469 13.609 1 98.06 88 TRP A N 1
ATOM 718 C CA . TRP A 1 88 ? 12.703 31.719 13.156 1 98.06 88 TRP A CA 1
ATOM 719 C C . TRP A 1 88 ? 12.883 31.234 11.719 1 98.06 88 TRP A C 1
ATOM 721 O O . TRP A 1 88 ? 12.477 30.125 11.375 1 98.06 88 TRP A O 1
ATOM 731 N N . LEU A 1 89 ? 13.477 32.062 10.891 1 98.25 89 LEU A N 1
ATOM 732 C CA . LEU A 1 89 ? 13.727 31.656 9.508 1 98.25 89 LEU A CA 1
ATOM 733 C C . LEU A 1 89 ? 14.664 30.469 9.445 1 98.25 89 LEU A C 1
ATOM 735 O O . LEU A 1 89 ? 14.453 29.547 8.656 1 98.25 89 LEU A O 1
ATOM 739 N N . LEU A 1 90 ? 15.672 30.484 10.305 1 98.31 90 LEU A N 1
ATOM 740 C CA . LEU A 1 90 ? 16.625 29.391 10.328 1 98.31 90 LEU A CA 1
ATOM 741 C C . LEU A 1 90 ? 15.992 28.125 10.883 1 98.31 90 LEU A C 1
ATOM 743 O O . LEU A 1 90 ? 16.25 27.016 10.391 1 98.31 90 LEU A O 1
ATOM 747 N N . LEU A 1 91 ? 15.172 28.281 11.844 1 98.19 91 LEU A N 1
ATOM 748 C CA . LEU A 1 91 ? 14.492 27.125 12.422 1 98.19 91 LEU A CA 1
ATOM 749 C C . LEU A 1 91 ? 13.562 26.484 11.406 1 98.19 91 LEU A C 1
ATOM 751 O O . LEU A 1 91 ? 13.594 25.266 11.219 1 98.19 91 LEU A O 1
ATOM 755 N N . GLY A 1 92 ? 12.742 27.328 10.758 1 98.25 92 GLY A N 1
ATOM 756 C CA . GLY A 1 92 ? 11.852 26.797 9.734 1 98.25 92 GLY A CA 1
ATOM 757 C C . GLY A 1 92 ? 12.594 26.109 8.602 1 98.25 92 GLY A C 1
ATOM 758 O O . GLY A 1 92 ? 12.203 25.016 8.164 1 98.25 92 GLY A O 1
ATOM 759 N N . SER A 1 93 ? 13.672 26.672 8.195 1 98.19 93 SER A N 1
ATOM 760 C CA . SER A 1 93 ? 14.453 26.109 7.105 1 98.19 93 SER A CA 1
ATOM 761 C C . SER A 1 93 ? 15.141 24.812 7.531 1 98.19 93 SER A C 1
ATOM 763 O O . SER A 1 93 ? 15.172 23.844 6.766 1 98.19 93 SER A O 1
ATOM 765 N N . SER A 1 94 ? 15.656 24.781 8.703 1 98.38 94 SER A N 1
ATOM 766 C CA . SER A 1 94 ? 16.328 23.594 9.195 1 98.38 94 SER A CA 1
ATOM 767 C C . SER A 1 94 ? 15.352 22.438 9.359 1 98.38 94 SER A C 1
ATOM 769 O O . SER A 1 94 ? 15.656 21.297 8.992 1 98.38 94 SER A O 1
ATOM 771 N N . VAL A 1 95 ? 14.18 22.719 9.852 1 98.38 95 VAL A N 1
ATOM 772 C CA . VAL A 1 95 ? 13.172 21.672 10.031 1 98.38 95 VAL A CA 1
ATOM 773 C C . VAL A 1 95 ? 12.656 21.203 8.672 1 98.38 95 VAL A C 1
ATOM 775 O O . VAL A 1 95 ? 12.43 20.016 8.469 1 98.38 95 VAL A O 1
ATOM 778 N N . GLY A 1 96 ? 12.469 22.188 7.824 1 98.12 96 GLY A N 1
ATOM 779 C CA . GLY A 1 96 ? 12.047 21.812 6.48 1 98.12 96 GLY A CA 1
ATOM 780 C C . GLY A 1 96 ? 13.039 20.906 5.773 1 98.12 96 GLY A C 1
ATOM 781 O O . GLY A 1 96 ? 12.648 19.922 5.16 1 98.12 96 GLY A O 1
ATOM 782 N N . LEU A 1 97 ? 14.297 21.234 5.875 1 98 97 LEU A N 1
ATOM 783 C CA . LEU A 1 97 ? 15.328 20.406 5.289 1 98 97 LEU A CA 1
ATOM 784 C C . LEU A 1 97 ? 15.383 19.047 5.98 1 98 97 LEU A C 1
ATOM 786 O O . LEU A 1 97 ? 15.578 18.016 5.324 1 98 97 LEU A O 1
ATOM 790 N N . GLY A 1 98 ? 15.297 19.062 7.27 1 98.12 98 GLY A N 1
ATOM 791 C CA . GLY A 1 98 ? 15.219 17.797 7.992 1 98.12 98 GLY A CA 1
ATOM 792 C C . GLY A 1 98 ? 14.07 16.922 7.535 1 98.12 98 GLY A C 1
ATOM 793 O O . GLY A 1 98 ? 14.234 15.703 7.398 1 98.12 98 GLY A O 1
ATOM 794 N N . HIS A 1 99 ? 12.945 17.531 7.316 1 98.19 99 HIS A N 1
ATOM 795 C CA . HIS A 1 99 ? 11.781 16.828 6.789 1 98.19 99 HIS A CA 1
ATOM 796 C C . HIS A 1 99 ? 12.086 16.203 5.438 1 98.19 99 HIS A C 1
ATOM 798 O O . HIS A 1 99 ? 11.773 15.031 5.207 1 98.19 99 HIS A O 1
ATOM 804 N N . HIS A 1 100 ? 12.703 16.922 4.57 1 98.19 100 HIS A N 1
ATOM 805 C CA . HIS A 1 100 ? 13.086 16.453 3.246 1 98.19 100 HIS A CA 1
ATOM 806 C C . HIS A 1 100 ? 14.016 15.25 3.344 1 98.19 100 HIS A C 1
ATOM 808 O O . HIS A 1 100 ? 13.789 14.227 2.697 1 98.19 100 HIS A O 1
ATOM 814 N N . PHE A 1 101 ? 14.992 15.312 4.191 1 98.31 101 PHE A N 1
ATOM 815 C CA . PHE A 1 101 ? 15.977 14.242 4.285 1 98.31 101 PHE A CA 1
ATOM 816 C C . PHE A 1 101 ? 15.375 13.008 4.961 1 98.31 101 PHE A C 1
ATOM 818 O O . PHE A 1 101 ? 15.734 11.883 4.625 1 98.31 101 PHE A O 1
ATOM 825 N N . ALA A 1 102 ? 14.516 13.203 5.875 1 97.94 102 ALA A N 1
ATOM 826 C CA . ALA A 1 102 ? 13.836 12.07 6.504 1 97.94 102 ALA A CA 1
ATOM 827 C C . ALA A 1 102 ? 12.992 11.305 5.492 1 97.94 102 ALA A C 1
ATOM 829 O O . ALA A 1 102 ? 13.062 10.07 5.422 1 97.94 102 ALA A O 1
ATOM 830 N N . TYR A 1 103 ? 12.227 12.008 4.664 1 98.06 103 TYR A N 1
ATOM 831 C CA . TYR A 1 103 ? 11.391 11.359 3.658 1 98.06 103 TYR A CA 1
ATOM 832 C C . TYR A 1 103 ? 12.242 10.742 2.557 1 98.06 103 TYR A C 1
ATOM 834 O O . TYR A 1 103 ? 11.891 9.695 2.006 1 98.06 103 TYR A O 1
ATOM 842 N N . GLN A 1 104 ? 13.328 11.414 2.297 1 97.81 104 GLN A N 1
ATOM 843 C CA . GLN A 1 104 ? 14.242 10.844 1.317 1 97.81 104 GLN A CA 1
ATOM 844 C C . GLN A 1 104 ? 14.805 9.508 1.801 1 97.81 104 GLN A C 1
ATOM 846 O O . GLN A 1 104 ? 15 8.586 1.007 1 97.81 104 GLN A O 1
ATOM 851 N N . SER A 1 105 ? 15.055 9.391 3.027 1 97.44 105 SER A N 1
ATOM 852 C CA . SER A 1 105 ? 15.562 8.148 3.594 1 97.44 105 SER A CA 1
ATOM 853 C C . SER A 1 105 ? 14.508 7.047 3.566 1 97.44 105 SER A C 1
ATOM 855 O O . SER A 1 105 ? 14.836 5.859 3.539 1 97.44 105 SER A O 1
ATOM 857 N N . LEU A 1 106 ? 13.219 7.367 3.586 1 97.25 106 LEU A N 1
ATOM 858 C CA . LEU A 1 106 ? 12.125 6.402 3.568 1 97.25 106 LEU A CA 1
ATOM 859 C C . LEU A 1 106 ? 11.789 5.996 2.139 1 97.25 106 LEU A C 1
ATOM 861 O O . LEU A 1 106 ? 11.148 4.965 1.92 1 97.25 106 LEU A O 1
ATOM 865 N N . ASP A 1 107 ? 12.227 6.762 1.24 1 97.12 107 ASP A N 1
ATOM 866 C CA . ASP A 1 107 ? 11.891 6.52 -0.16 1 97.12 107 ASP A CA 1
ATOM 867 C C . ASP A 1 107 ? 12.367 5.141 -0.61 1 97.12 107 ASP A C 1
ATOM 869 O O . ASP A 1 107 ? 13.523 4.781 -0.406 1 97.12 107 ASP A O 1
ATOM 873 N N . GLN A 1 108 ? 11.445 4.379 -1.112 1 95.75 108 GLN A N 1
ATOM 874 C CA . GLN A 1 108 ? 11.664 3.047 -1.668 1 95.75 108 GLN A CA 1
ATOM 875 C C . GLN A 1 108 ? 12.047 2.051 -0.576 1 95.75 108 GLN A C 1
ATOM 877 O O . GLN A 1 108 ? 12.594 0.984 -0.865 1 95.75 108 GLN A O 1
ATOM 882 N N . GLN A 1 109 ? 11.805 2.451 0.669 1 95.56 109 GLN A N 1
ATOM 883 C CA . GLN A 1 109 ? 11.93 1.51 1.776 1 95.56 109 GLN A CA 1
ATOM 884 C C . GLN A 1 109 ? 10.609 0.794 2.045 1 95.56 109 GLN A C 1
ATOM 886 O O . GLN A 1 109 ? 9.539 1.369 1.855 1 95.56 109 GLN A O 1
ATOM 891 N N . PRO A 1 110 ? 10.773 -0.484 2.51 1 94.19 110 PRO A N 1
ATOM 892 C CA . PRO A 1 110 ? 9.539 -1.186 2.867 1 94.19 110 PRO A CA 1
ATOM 893 C C . PRO A 1 110 ? 8.727 -0.452 3.938 1 94.19 110 PRO A C 1
ATOM 895 O O . PRO A 1 110 ? 9.305 0.149 4.848 1 94.19 110 PRO A O 1
ATOM 898 N N . GLN A 1 111 ? 7.379 -0.465 3.775 1 92.31 111 GLN A N 1
ATOM 899 C CA . GLN A 1 111 ? 6.496 0.269 4.676 1 92.31 111 GLN A CA 1
ATOM 900 C C . GLN A 1 111 ? 6.605 -0.259 6.105 1 92.31 111 GLN A C 1
ATOM 902 O O . GLN A 1 111 ? 6.172 0.402 7.051 1 92.31 111 GLN A O 1
ATOM 907 N N . THR A 1 112 ? 7.227 -1.421 6.312 1 90.94 112 THR A N 1
ATOM 908 C CA . THR A 1 112 ? 7.328 -2.055 7.621 1 90.94 112 THR A CA 1
ATOM 909 C C . THR A 1 112 ? 8.461 -1.439 8.438 1 90.94 112 THR A C 1
ATOM 911 O O . THR A 1 112 ? 8.555 -1.648 9.648 1 90.94 112 THR A O 1
ATOM 914 N N . VAL A 1 113 ? 9.273 -0.752 7.77 1 91 113 VAL A N 1
ATOM 915 C CA . VAL A 1 113 ? 10.445 -0.193 8.438 1 91 113 VAL A CA 1
ATOM 916 C C . VAL A 1 113 ? 10.008 0.848 9.469 1 91 113 VAL A C 1
ATOM 918 O O . VAL A 1 113 ? 10.648 1.018 10.508 1 91 113 VAL A O 1
ATOM 921 N N . PHE A 1 114 ? 8.992 1.573 9.117 1 93.81 114 PHE A N 1
ATOM 922 C CA . PHE A 1 114 ? 8.461 2.639 9.953 1 93.81 114 PHE A CA 1
ATOM 923 C C . PHE A 1 114 ? 6.953 2.748 9.805 1 93.81 114 PHE A C 1
ATOM 925 O O . PHE A 1 114 ? 6.434 2.74 8.68 1 93.81 114 PHE A O 1
ATOM 932 N N . SER A 1 115 ? 6.254 2.859 10.922 1 95.06 115 SER A N 1
ATOM 933 C CA . SER A 1 115 ? 4.797 2.928 10.883 1 95.06 115 SER A CA 1
ATOM 934 C C . SER A 1 115 ? 4.32 4.074 10 1 95.06 115 SER A C 1
ATOM 936 O O . SER A 1 115 ? 4.832 5.191 10.094 1 95.06 115 SER A O 1
ATOM 938 N N . GLN A 1 116 ? 3.381 3.76 9.164 1 95.19 116 GLN A N 1
ATOM 939 C CA . GLN A 1 116 ? 2.826 4.777 8.273 1 95.19 116 GLN A CA 1
ATOM 940 C C . GLN A 1 116 ? 2.182 5.91 9.07 1 95.19 116 GLN A C 1
ATOM 942 O O . GLN A 1 116 ? 2.373 7.082 8.75 1 95.19 116 GLN A O 1
ATOM 947 N N . SER A 1 117 ? 1.411 5.578 10.086 1 95.25 117 SER A N 1
ATOM 948 C CA . SER A 1 117 ? 0.721 6.562 10.914 1 95.25 117 SER A CA 1
ATOM 949 C C . SER A 1 117 ? 1.707 7.535 11.555 1 95.25 117 SER A C 1
ATOM 951 O O . SER A 1 117 ? 1.515 8.75 11.5 1 95.25 117 SER A O 1
ATOM 953 N N . TRP A 1 118 ? 2.766 7.055 12.055 1 95.38 118 TRP A N 1
ATOM 954 C CA . TRP A 1 118 ? 3.754 7.895 12.727 1 95.38 118 TRP A CA 1
ATOM 955 C C . TRP A 1 118 ? 4.566 8.695 11.711 1 95.38 118 TRP A C 1
ATOM 957 O O . TRP A 1 118 ? 4.973 9.828 11.984 1 95.38 118 TRP A O 1
ATOM 967 N N . ALA A 1 119 ? 4.855 8.117 10.531 1 96.06 119 ALA A N 1
ATOM 968 C CA . ALA A 1 119 ? 5.531 8.875 9.484 1 96.06 119 ALA A CA 1
ATOM 969 C C . ALA A 1 119 ? 4.715 10.102 9.086 1 96.06 119 ALA A C 1
ATOM 971 O O . ALA A 1 119 ? 5.258 11.203 8.977 1 96.06 119 ALA A O 1
ATOM 972 N N . HIS A 1 120 ? 3.395 9.906 8.977 1 95.75 120 HIS A N 1
ATOM 973 C CA . HIS A 1 120 ? 2.518 11.008 8.609 1 95.75 120 HIS A CA 1
ATOM 974 C C . HIS A 1 120 ? 2.387 12.008 9.758 1 95.75 120 HIS A C 1
ATOM 976 O O . HIS A 1 120 ? 2.396 13.219 9.539 1 95.75 120 HIS A O 1
ATOM 982 N N . ASN A 1 121 ? 2.316 11.492 10.992 1 96 121 ASN A N 1
ATOM 983 C CA . ASN A 1 121 ? 2.225 12.383 12.148 1 96 121 ASN A CA 1
ATOM 984 C C . ASN A 1 121 ? 3.484 13.227 12.312 1 96 121 ASN A C 1
ATOM 986 O O . ASN A 1 121 ? 3.402 14.438 12.516 1 96 121 ASN A O 1
ATOM 990 N N . LEU A 1 122 ? 4.629 12.609 12.195 1 96.44 122 LEU A N 1
ATOM 991 C CA . LEU A 1 122 ? 5.891 13.328 12.32 1 96.44 122 LEU A CA 1
ATOM 992 C C . LEU A 1 122 ? 6.086 14.297 11.164 1 96.44 122 LEU A C 1
ATOM 994 O O . LEU A 1 122 ? 6.629 15.391 11.344 1 96.44 122 LEU A O 1
ATOM 998 N N . GLY A 1 123 ? 5.695 13.828 9.992 1 96.44 123 GLY A N 1
ATOM 999 C CA . GLY A 1 123 ? 5.719 14.75 8.867 1 96.44 123 GLY A CA 1
ATOM 1000 C C . GLY A 1 123 ? 4.832 15.961 9.07 1 96.44 123 GLY A C 1
ATOM 1001 O O . GLY A 1 123 ? 5.242 17.094 8.789 1 96.44 123 GLY A O 1
ATOM 1002 N N . SER A 1 124 ? 3.635 15.742 9.594 1 95.94 124 SER A N 1
ATOM 1003 C CA . SER A 1 124 ? 2.713 16.828 9.891 1 95.94 124 SER A CA 1
ATOM 1004 C C . SER A 1 124 ? 3.271 17.75 10.969 1 95.94 124 SER A C 1
ATOM 1006 O O . SER A 1 124 ? 3.121 18.969 10.898 1 95.94 124 SER A O 1
ATOM 1008 N N . ALA A 1 125 ? 3.887 17.156 11.953 1 96.88 125 ALA A N 1
ATOM 1009 C CA . ALA A 1 125 ? 4.512 17.953 13.008 1 96.88 125 ALA A CA 1
ATOM 1010 C C . ALA A 1 125 ? 5.609 18.859 12.445 1 96.88 125 ALA A C 1
ATOM 1012 O O . ALA A 1 125 ? 5.699 20.031 12.797 1 96.88 125 ALA A O 1
ATOM 1013 N N . ALA A 1 126 ? 6.414 18.297 11.617 1 97.75 126 ALA A N 1
ATOM 1014 C CA . ALA A 1 126 ? 7.465 19.078 10.969 1 97.75 126 ALA A CA 1
ATOM 1015 C C . ALA A 1 126 ? 6.867 20.203 10.133 1 97.75 126 ALA A C 1
ATOM 1017 O O . ALA A 1 126 ? 7.344 21.344 10.18 1 97.75 126 ALA A O 1
ATOM 1018 N N . ALA A 1 127 ? 5.855 19.891 9.406 1 97.12 127 ALA A N 1
ATOM 1019 C CA . ALA A 1 127 ? 5.207 20.891 8.562 1 97.12 127 ALA A CA 1
ATOM 1020 C C . ALA A 1 127 ? 4.613 22.016 9.406 1 97.12 127 ALA A C 1
ATOM 1022 O O . ALA A 1 127 ? 4.695 23.188 9.031 1 97.12 127 ALA A O 1
ATOM 1023 N N . PHE A 1 128 ? 4.039 21.672 10.516 1 96.06 128 PHE A N 1
ATOM 1024 C CA . PHE A 1 128 ? 3.471 22.656 11.422 1 96.06 128 PHE A CA 1
ATOM 1025 C C . PHE A 1 128 ? 4.562 23.547 12 1 96.06 128 PHE A C 1
ATOM 1027 O O . PHE A 1 128 ? 4.379 24.766 12.141 1 96.06 128 PHE A O 1
ATOM 1034 N N . LEU A 1 129 ? 5.648 22.969 12.312 1 96.81 129 LEU A N 1
ATOM 1035 C CA . LEU A 1 129 ? 6.75 23.75 12.867 1 96.81 129 LEU A CA 1
ATOM 1036 C C . LEU A 1 129 ? 7.344 24.672 11.82 1 96.81 129 LEU A C 1
ATOM 1038 O O . LEU A 1 129 ? 7.703 25.812 12.125 1 96.81 129 LEU A O 1
ATOM 1042 N N . VAL A 1 130 ? 7.43 24.219 10.625 1 97.81 130 VAL A N 1
ATOM 1043 C CA . VAL A 1 130 ? 7.93 25.047 9.531 1 97.81 130 VAL A CA 1
ATOM 1044 C C . VAL A 1 130 ? 6.996 26.234 9.312 1 97.81 130 VAL A C 1
ATOM 1046 O O . VAL A 1 130 ? 7.434 27.375 9.328 1 97.81 130 VAL A O 1
ATOM 1049 N N . LYS A 1 131 ? 5.727 25.953 9.18 1 96.31 131 LYS A N 1
ATOM 1050 C CA . LYS A 1 131 ? 4.785 27.031 8.898 1 96.31 131 LYS A CA 1
ATOM 1051 C C . LYS A 1 131 ? 4.707 28 10.07 1 96.31 131 LYS A C 1
ATOM 1053 O O . LYS A 1 131 ? 4.645 29.219 9.875 1 96.31 131 LYS A O 1
ATOM 1058 N N . THR A 1 132 ? 4.742 27.469 11.305 1 95.62 132 THR A N 1
ATOM 1059 C CA . THR A 1 132 ? 4.695 28.344 12.484 1 95.62 132 THR A CA 1
ATOM 1060 C C . THR A 1 132 ? 5.922 29.234 12.539 1 95.62 132 THR A C 1
ATOM 1062 O O . THR A 1 132 ? 5.809 30.438 12.836 1 95.62 132 THR A O 1
ATOM 1065 N N . SER A 1 133 ? 7.082 28.734 12.227 1 97.69 133 SER A N 1
ATOM 1066 C CA . SER A 1 133 ? 8.32 29.516 12.234 1 97.69 133 SER A CA 1
ATOM 1067 C C . SER A 1 133 ? 8.273 30.641 11.219 1 97.69 133 SER A C 1
ATOM 1069 O O . SER A 1 133 ? 8.586 31.797 11.539 1 97.69 133 SER A O 1
ATOM 1071 N N . PHE A 1 134 ? 7.828 30.391 10.086 1 98 134 PHE A N 1
ATOM 1072 C CA . PHE A 1 134 ? 7.75 31.422 9.055 1 98 134 PHE A CA 1
ATOM 1073 C C . PHE A 1 134 ? 6.656 32.438 9.383 1 98 134 PHE A C 1
ATOM 1075 O O . PHE A 1 134 ? 6.82 33.625 9.141 1 98 134 PHE A O 1
ATOM 1082 N N . THR A 1 135 ? 5.562 31.938 9.945 1 96.69 135 THR A N 1
ATOM 1083 C CA . THR A 1 135 ? 4.484 32.844 10.344 1 96.69 135 THR A CA 1
ATOM 1084 C C . THR A 1 135 ? 4.961 33.812 11.414 1 96.69 135 THR A C 1
ATOM 1086 O O . THR A 1 135 ? 4.645 35 11.367 1 96.69 135 THR A O 1
ATOM 1089 N N . LEU A 1 136 ? 5.699 33.312 12.336 1 96.38 136 LEU A N 1
ATOM 1090 C CA . LEU A 1 136 ? 6.211 34.156 13.398 1 96.38 136 LEU A CA 1
ATOM 1091 C C . LEU A 1 136 ? 7.16 35.219 12.844 1 96.38 136 LEU A C 1
ATOM 1093 O O . LEU A 1 136 ? 7.176 36.344 13.312 1 96.38 136 LEU A O 1
ATOM 1097 N N . THR A 1 137 ? 7.949 34.844 11.844 1 97.62 137 THR A N 1
ATOM 1098 C CA . THR A 1 137 ? 8.805 35.812 11.164 1 97.62 137 THR A CA 1
ATOM 1099 C C . THR A 1 137 ? 7.965 36.906 10.523 1 97.62 137 THR A C 1
ATOM 1101 O O . THR A 1 137 ? 8.273 38.094 10.672 1 97.62 137 THR A O 1
ATOM 1104 N N . ILE A 1 138 ? 6.922 36.531 9.906 1 97.56 138 ILE A N 1
ATOM 1105 C CA . ILE A 1 138 ? 6.062 37.469 9.195 1 97.56 138 ILE A CA 1
ATOM 1106 C C . ILE A 1 138 ? 5.359 38.375 10.203 1 97.56 138 ILE A C 1
ATOM 1108 O O . ILE A 1 138 ? 5.254 39.594 9.992 1 97.56 138 ILE A O 1
ATOM 1112 N N . LEU A 1 139 ? 4.914 37.812 11.289 1 95.81 139 LEU A N 1
ATOM 1113 C CA . LEU A 1 139 ? 4.188 38.594 12.281 1 95.81 139 LEU A CA 1
ATOM 1114 C C . LEU A 1 139 ? 5.094 39.625 12.938 1 95.81 139 LEU A C 1
ATOM 1116 O O . LEU A 1 139 ? 4.66 40.75 13.219 1 95.81 139 LEU A O 1
ATOM 1120 N N . LEU A 1 140 ? 6.324 39.312 13.172 1 95.62 140 LEU A N 1
ATOM 1121 C CA . LEU A 1 140 ? 7.27 40.281 13.719 1 95.62 140 LEU A CA 1
ATOM 1122 C C . LEU A 1 140 ? 7.504 41.406 12.742 1 95.62 140 LEU A C 1
ATOM 1124 O O . LEU A 1 140 ? 7.539 42.594 13.141 1 95.62 140 LEU A O 1
ATOM 1128 N N . ALA A 1 141 ? 7.672 41.062 11.523 1 97.06 141 ALA A N 1
ATOM 1129 C CA . ALA A 1 141 ? 7.84 42.062 10.484 1 97.06 141 ALA A CA 1
ATOM 1130 C C . ALA A 1 141 ? 6.582 42.938 10.352 1 97.06 141 ALA A C 1
ATOM 1132 O O . ALA A 1 141 ? 6.664 44.156 10.18 1 97.06 141 ALA A O 1
ATOM 1133 N N . LEU A 1 142 ? 5.457 42.312 10.414 1 96.62 142 LEU A N 1
ATOM 1134 C CA . LEU A 1 142 ? 4.172 42.969 10.266 1 96.62 142 LEU A CA 1
ATOM 1135 C C . LEU A 1 142 ? 4.012 44.062 11.328 1 96.62 142 LEU A C 1
ATOM 1137 O O . LEU A 1 142 ? 3.564 45.188 11.016 1 96.62 142 LEU A O 1
ATOM 1141 N N . GLN A 1 143 ? 4.352 43.844 12.539 1 93.94 143 GLN A N 1
ATOM 1142 C CA . GLN A 1 143 ? 4.219 44.812 13.617 1 93.94 143 GLN A CA 1
ATOM 1143 C C . GLN A 1 143 ? 5.066 46.031 13.344 1 93.94 143 GLN A C 1
ATOM 1145 O O . GLN A 1 143 ? 4.605 47.156 13.531 1 93.94 143 GLN A O 1
ATOM 1150 N N . GLU A 1 144 ? 6.262 45.844 12.898 1 94.62 144 GLU A N 1
ATOM 1151 C CA . GLU A 1 144 ? 7.148 46.969 12.609 1 94.62 144 GLU A CA 1
ATOM 1152 C C . GLU A 1 144 ? 6.637 47.781 11.422 1 94.62 144 GLU A C 1
ATOM 1154 O O . GLU A 1 144 ? 6.664 49 11.453 1 94.62 144 GLU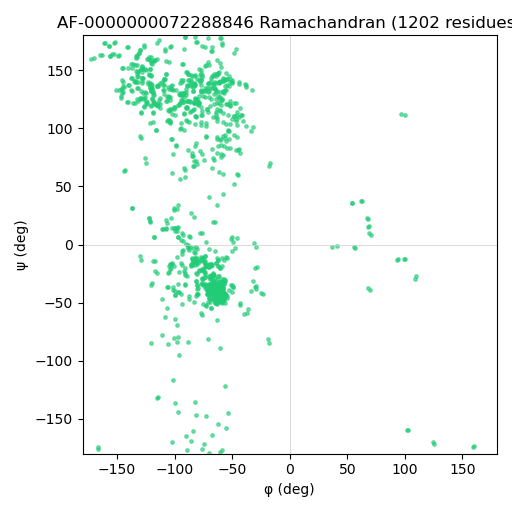 A O 1
ATOM 1159 N N . VAL A 1 145 ? 6.148 47.094 10.477 1 95.81 145 VAL A N 1
ATOM 1160 C CA . VAL A 1 145 ? 5.668 47.75 9.266 1 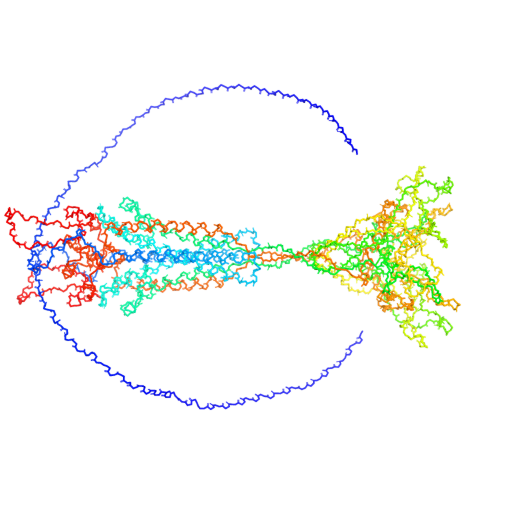95.81 145 VAL A CA 1
ATOM 1161 C C . VAL A 1 145 ? 4.379 48.5 9.57 1 95.81 145 VAL A C 1
ATOM 1163 O O . VAL A 1 145 ? 4.141 49.594 9.016 1 95.81 145 VAL A O 1
ATOM 1166 N N . LEU A 1 146 ? 3.576 47.969 10.383 1 95.12 146 LEU A N 1
ATOM 1167 C CA . LEU A 1 146 ? 2.34 48.625 10.781 1 95.12 146 LEU A CA 1
ATOM 1168 C C . LEU A 1 146 ? 2.631 49.969 11.43 1 95.12 146 LEU A C 1
ATOM 1170 O O . LEU A 1 146 ? 2.049 50.969 11.055 1 95.12 146 LEU A O 1
ATOM 1174 N N . TRP A 1 147 ? 3.527 50.031 12.383 1 93.81 147 TRP A N 1
ATOM 1175 C CA . TRP A 1 147 ? 3.857 51.25 13.094 1 93.81 147 TRP A CA 1
ATOM 1176 C C . TRP A 1 147 ? 4.523 52.25 12.164 1 93.81 147 TRP A C 1
ATOM 1178 O O . TRP A 1 147 ? 4.355 53.469 12.328 1 93.81 147 TRP A O 1
ATOM 1188 N N . PHE A 1 148 ? 5.23 51.719 11.227 1 93.12 148 PHE A N 1
ATOM 1189 C CA . PHE A 1 148 ? 5.824 52.594 10.227 1 93.12 148 PHE A CA 1
ATOM 1190 C C . PHE A 1 148 ? 4.746 53.281 9.391 1 93.12 148 PHE A C 1
ATOM 1192 O O . PHE A 1 148 ? 4.859 54.469 9.062 1 93.12 148 PHE A O 1
ATOM 1199 N N . SER A 1 149 ? 3.723 52.562 9.078 1 92.94 149 SER A N 1
ATOM 1200 C CA . SER A 1 149 ? 2.623 53.094 8.281 1 92.94 149 SER A CA 1
ATOM 1201 C C . SER A 1 149 ? 1.863 54.188 9.039 1 92.94 149 SER A C 1
ATOM 1203 O O . SER A 1 149 ? 1.337 55.125 8.43 1 92.94 149 SER A O 1
ATOM 1205 N N . PHE A 1 150 ? 1.81 54.125 10.344 1 93.5 150 PHE A N 1
ATOM 1206 C CA . PHE A 1 150 ? 1.07 55.062 11.164 1 93.5 150 PHE A CA 1
ATOM 1207 C C . PHE A 1 150 ? 1.76 56.438 11.164 1 93.5 150 PHE A C 1
ATOM 1209 O O . PHE A 1 150 ? 1.141 57.438 11.484 1 93.5 150 PHE A O 1
ATOM 1216 N N . ARG A 1 151 ? 2.988 56.5 10.789 1 90.75 151 ARG A N 1
ATOM 1217 C CA . ARG A 1 151 ? 3.754 57.75 10.766 1 90.75 151 ARG A CA 1
ATOM 1218 C C . ARG A 1 151 ? 3.514 58.5 9.469 1 90.75 151 ARG A C 1
ATOM 1220 O O . ARG A 1 151 ? 3.809 59.688 9.391 1 90.75 151 ARG A O 1
ATOM 1227 N N . ARG A 1 152 ? 2.93 57.875 8.539 1 89.06 152 ARG A N 1
ATOM 1228 C CA . ARG A 1 152 ? 2.945 58.469 7.199 1 89.06 152 ARG A CA 1
ATOM 1229 C C . ARG A 1 152 ? 1.536 58.844 6.746 1 89.06 152 ARG A C 1
ATOM 1231 O O . ARG A 1 152 ? 1.362 59.688 5.867 1 89.06 152 ARG A O 1
ATOM 1238 N N . ARG A 1 153 ? 0.592 58.188 7.293 1 90.25 153 ARG A N 1
ATOM 1239 C CA . ARG A 1 153 ? -0.761 58.375 6.773 1 90.25 153 ARG A CA 1
ATOM 1240 C C . ARG A 1 153 ? -1.731 58.719 7.895 1 90.25 153 ARG A C 1
ATOM 1242 O O . ARG A 1 153 ? -1.514 58.344 9.055 1 90.25 153 ARG A O 1
ATOM 1249 N N . ASP A 1 154 ? -2.756 59.469 7.484 1 94.12 154 ASP A N 1
ATOM 1250 C CA . ASP A 1 154 ? -3.889 59.656 8.383 1 94.12 154 ASP A CA 1
ATOM 1251 C C . ASP A 1 154 ? -4.871 58.5 8.312 1 94.12 154 ASP A C 1
ATOM 1253 O O . ASP A 1 154 ? -5.461 58.25 7.262 1 94.12 154 ASP A O 1
ATOM 1257 N N . ILE A 1 155 ? -4.988 57.844 9.406 1 96.19 155 ILE A N 1
ATOM 1258 C CA . ILE A 1 155 ? -5.801 56.625 9.43 1 96.19 155 ILE A CA 1
ATOM 1259 C C . ILE A 1 155 ? -6.922 56.781 10.453 1 96.19 155 ILE A C 1
ATOM 1261 O O . ILE A 1 155 ? -6.703 57.281 11.562 1 96.19 155 ILE A O 1
ATOM 1265 N N . LYS A 1 156 ? -8.109 56.375 10.055 1 96.56 156 LYS A N 1
ATOM 1266 C CA . LYS A 1 156 ? -9.242 56.406 10.977 1 96.56 156 LYS A CA 1
ATOM 1267 C C . LYS A 1 156 ? -9 55.469 12.156 1 96.56 156 LYS A C 1
ATOM 1269 O O . LYS A 1 156 ? -8.398 54.406 12 1 96.56 156 LYS A O 1
ATOM 1274 N N . ILE A 1 157 ? -9.492 55.812 13.336 1 96.69 157 ILE A N 1
ATOM 1275 C CA . ILE A 1 157 ? -9.336 54.969 14.523 1 96.69 157 ILE A CA 1
ATOM 1276 C C . ILE A 1 157 ? -9.984 53.625 14.289 1 96.69 157 ILE A C 1
ATOM 1278 O O . ILE A 1 157 ? -9.461 52.594 14.719 1 96.69 157 ILE A O 1
ATOM 1282 N N . SER A 1 158 ? -11.141 53.562 13.602 1 95.75 158 SER A N 1
ATOM 1283 C CA . SER A 1 158 ? -11.805 52.312 13.281 1 95.75 158 SER A CA 1
ATOM 1284 C C . SER A 1 158 ? -10.906 51.406 12.438 1 95.75 158 SER A C 1
ATOM 1286 O O . SER A 1 158 ? -10.914 50.188 12.594 1 95.75 158 SER A O 1
ATOM 1288 N N . LEU A 1 159 ? -10.203 52 11.492 1 96.38 159 LEU A N 1
ATOM 1289 C CA . LEU A 1 159 ? -9.273 51.25 10.656 1 96.38 159 LEU A CA 1
ATOM 1290 C C . LEU A 1 159 ? -8.055 50.812 11.453 1 96.38 159 LEU A C 1
ATOM 1292 O O . LEU A 1 159 ? -7.508 49.719 11.219 1 96.38 159 LEU A O 1
ATOM 1296 N N . LEU A 1 160 ? -7.551 51.656 12.383 1 95.94 160 LEU A N 1
ATOM 1297 C CA . LEU A 1 160 ? -6.461 51.25 13.266 1 95.94 160 LEU A CA 1
ATOM 1298 C C . LEU A 1 160 ? -6.828 49.969 14.031 1 95.94 160 LEU A C 1
ATOM 1300 O O . LEU A 1 160 ? -6.008 49.062 14.172 1 95.94 160 LEU A O 1
ATOM 1304 N N . ASP A 1 161 ? -8.047 49.938 14.516 1 95.06 161 ASP A N 1
ATOM 1305 C CA . ASP A 1 161 ? -8.539 48.75 15.219 1 95.06 161 ASP A CA 1
ATOM 1306 C C . ASP A 1 161 ? -8.422 47.5 14.336 1 95.06 161 ASP A C 1
ATOM 1308 O O . ASP A 1 161 ? -7.98 46.469 14.805 1 95.06 161 ASP A O 1
ATOM 1312 N N . LYS A 1 162 ? -8.789 47.656 13.102 1 95.19 162 LYS A N 1
ATOM 1313 C CA . LYS A 1 162 ? -8.727 46.531 12.172 1 95.19 162 LYS A CA 1
ATOM 1314 C C . LYS A 1 162 ? -7.285 46.156 11.836 1 95.19 162 LYS A C 1
ATOM 1316 O O . LYS A 1 162 ? -6.941 45 11.727 1 95.19 162 LYS A O 1
ATOM 1321 N N . LEU A 1 163 ? -6.461 47.156 11.641 1 95.44 163 LEU A N 1
ATOM 1322 C CA . LEU A 1 163 ? -5.066 46.906 11.289 1 95.44 163 LEU A CA 1
ATOM 1323 C C . LEU A 1 163 ? -4.34 46.188 12.414 1 95.44 163 LEU A C 1
ATOM 1325 O O . LEU A 1 163 ? -3.506 45.312 12.156 1 95.44 163 LEU A O 1
ATOM 1329 N N . PHE A 1 164 ? -4.68 46.469 13.656 1 92.94 164 PHE A N 1
ATOM 1330 C CA . PHE A 1 164 ? -4.039 45.812 14.797 1 92.94 164 PHE A CA 1
ATOM 1331 C C . PHE A 1 164 ? -4.52 44.375 14.938 1 92.94 164 PHE A C 1
ATOM 1333 O O . PHE A 1 164 ? -3.875 43.562 15.609 1 92.94 164 PHE A O 1
ATOM 1340 N N . THR A 1 165 ? -5.629 44.031 14.32 1 92.12 165 THR A N 1
ATOM 1341 C CA . THR A 1 165 ? -6.172 42.688 14.445 1 92.12 165 THR A CA 1
ATOM 1342 C C . THR A 1 165 ? -6.059 41.906 13.125 1 92.12 165 THR A C 1
ATOM 1344 O O . THR A 1 165 ? -6.684 40.875 12.953 1 92.12 165 THR A O 1
ATOM 1347 N N . LEU A 1 166 ? -5.281 42.406 12.188 1 92.56 166 LEU A N 1
ATOM 1348 C CA . LEU A 1 166 ? -5.121 41.812 10.875 1 92.56 166 LEU A CA 1
ATOM 1349 C C . LEU A 1 166 ? -4.633 40.375 11.008 1 92.56 166 LEU A C 1
ATOM 1351 O O . LEU A 1 166 ? -4.98 39.5 10.188 1 92.56 166 LEU A O 1
ATOM 1355 N N . SER A 1 167 ? -3.824 40.062 12 1 89.5 167 SER A N 1
ATOM 1356 C CA . SER A 1 167 ? -3.191 38.75 12.125 1 89.5 167 SER A CA 1
ATOM 1357 C C . SER A 1 167 ? -4.109 37.75 12.836 1 89.5 167 SER A C 1
ATOM 1359 O O . SER A 1 167 ? -3.941 36.531 12.703 1 89.5 167 SER A O 1
ATOM 1361 N N . SER A 1 168 ? -5.121 38.188 13.562 1 88.25 168 SER A N 1
ATOM 1362 C CA . SER A 1 168 ? -5.922 37.312 14.383 1 88.25 168 SER A CA 1
ATOM 1363 C C . SER A 1 168 ? -7.375 37.281 13.922 1 88.25 168 SER A C 1
ATOM 1365 O O . SER A 1 168 ? -8.133 36.375 14.297 1 88.25 168 SER A O 1
ATOM 1367 N N . ASN A 1 169 ? -7.742 38.219 13.094 1 90.81 169 ASN A N 1
ATOM 1368 C CA . ASN A 1 169 ? -9.125 38.312 12.641 1 90.81 169 ASN A CA 1
ATOM 1369 C C . ASN A 1 169 ? -9.203 38.406 11.117 1 90.81 169 ASN A C 1
ATOM 1371 O O . ASN A 1 169 ? -8.875 39.406 10.516 1 90.81 169 ASN A O 1
ATOM 1375 N N . PRO A 1 170 ? -9.766 37.375 10.547 1 90.31 170 PRO A N 1
ATOM 1376 C CA . PRO A 1 170 ? -9.844 37.375 9.078 1 90.31 170 PRO A CA 1
ATOM 1377 C C . PRO A 1 170 ? -10.805 38.438 8.531 1 90.31 170 PRO A C 1
ATOM 1379 O O . PRO A 1 170 ? -10.711 38.812 7.363 1 90.31 170 PRO A O 1
ATOM 1382 N N . PHE A 1 171 ? -11.656 38.969 9.328 1 90.69 171 PHE A N 1
ATOM 1383 C CA . PHE A 1 171 ? -12.633 39.969 8.875 1 90.69 171 PHE A CA 1
ATOM 1384 C C . PHE A 1 171 ? -12.023 41.375 8.867 1 90.69 171 PHE A C 1
ATOM 1386 O O . PHE A 1 171 ? -12.664 42.312 8.414 1 90.69 171 PHE A O 1
ATOM 1393 N N . SER A 1 172 ? -10.805 41.5 9.297 1 93.69 172 SER A N 1
ATOM 1394 C CA . SER A 1 172 ? -10.133 42.781 9.344 1 93.69 172 SER A CA 1
ATOM 1395 C C . SER A 1 172 ? -9.578 43.156 7.977 1 93.69 172 SER A C 1
ATOM 1397 O O . SER A 1 172 ? -9.094 44.281 7.789 1 93.69 172 SER A O 1
ATOM 1399 N N . PHE A 1 173 ? -9.727 42.281 6.984 1 94.5 173 PHE A N 1
ATOM 1400 C CA . PHE A 1 173 ? -9.273 42.562 5.633 1 94.5 173 PHE A CA 1
ATOM 1401 C C . PHE A 1 173 ? -10.312 43.406 4.887 1 94.5 173 PHE A C 1
ATOM 1403 O O . PHE A 1 173 ? -11.094 42.875 4.102 1 94.5 173 PHE A O 1
ATOM 1410 N N . VAL A 1 174 ? -10.266 44.688 5.062 1 95.31 174 VAL A N 1
ATOM 1411 C CA . VAL A 1 174 ? -11.164 45.625 4.375 1 95.31 174 VAL A CA 1
ATOM 1412 C C . VAL A 1 174 ? -10.406 46.344 3.273 1 95.31 174 VAL A C 1
ATOM 1414 O O . VAL A 1 174 ? -9.18 46.469 3.33 1 95.31 174 VAL A O 1
ATOM 1417 N N . PRO A 1 175 ? -11.102 46.844 2.289 1 95.94 175 PRO A N 1
ATOM 1418 C CA . PRO A 1 175 ? -10.43 47.562 1.196 1 95.94 175 PRO A CA 1
ATOM 1419 C C . PRO A 1 175 ? -9.625 48.75 1.681 1 95.94 175 PRO A C 1
ATOM 1421 O O . PRO A 1 175 ? -8.555 49.062 1.139 1 95.94 175 PRO A O 1
ATOM 1424 N N . SER A 1 176 ? -10.094 49.5 2.713 1 95.38 176 SER A N 1
ATOM 1425 C CA . SER A 1 176 ? -9.398 50.656 3.238 1 95.38 176 SER A CA 1
ATOM 1426 C C . SER A 1 176 ? -8.047 50.281 3.828 1 95.38 176 SER A C 1
ATOM 1428 O O . SER A 1 176 ? -7.117 51.094 3.85 1 95.38 176 SER A O 1
ATOM 1430 N N . ALA A 1 177 ? -7.98 49.031 4.332 1 95.88 177 ALA A N 1
ATOM 1431 C CA . ALA A 1 177 ? -6.703 48.562 4.867 1 95.88 177 ALA A CA 1
ATOM 1432 C C . ALA A 1 177 ? -5.652 48.469 3.768 1 95.88 177 ALA A C 1
ATOM 1434 O O . ALA A 1 177 ? -4.488 48.812 3.979 1 95.88 177 ALA A O 1
ATOM 1435 N N . PHE A 1 178 ? -6.066 48.094 2.559 1 94.25 178 PHE A N 1
ATOM 1436 C CA . PHE A 1 178 ? -5.148 47.969 1.436 1 94.25 178 PHE A CA 1
ATOM 1437 C C . PHE A 1 178 ? -4.711 49.312 0.915 1 94.25 178 PHE A C 1
ATOM 1439 O O . PHE A 1 178 ? -3.594 49.469 0.417 1 94.25 178 PHE A O 1
ATOM 1446 N N . VAL A 1 179 ? -5.535 50.281 1.075 1 94 179 VAL A N 1
ATOM 1447 C CA . VAL A 1 179 ? -5.254 51.625 0.557 1 94 179 VAL A CA 1
ATOM 1448 C C . VAL A 1 179 ? -4.332 52.344 1.52 1 94 179 VAL A C 1
ATOM 1450 O O . VAL A 1 179 ? -3.367 53 1.096 1 94 179 VAL A O 1
ATOM 1453 N N . ASN A 1 180 ? -4.59 52.25 2.805 1 94.31 180 ASN A N 1
ATOM 1454 C CA . ASN A 1 180 ? -3.895 53.062 3.795 1 94.31 180 ASN A CA 1
ATOM 1455 C C . ASN A 1 180 ? -2.629 52.375 4.297 1 94.31 180 ASN A C 1
ATOM 1457 O O . ASN A 1 180 ? -1.699 53.031 4.762 1 94.31 180 ASN A O 1
ATOM 1461 N N . ALA A 1 181 ? -2.592 51.031 4.258 1 96.25 181 ALA A N 1
ATOM 1462 C CA . ALA A 1 181 ? -1.442 50.25 4.715 1 96.25 181 ALA A CA 1
ATOM 1463 C C . ALA A 1 181 ? -1.229 49.031 3.842 1 96.25 181 ALA A C 1
ATOM 1465 O O . ALA A 1 181 ? -1.283 47.875 4.328 1 96.25 181 ALA A O 1
ATOM 1466 N N . PRO A 1 182 ? -0.925 49.188 2.629 1 95.81 182 PRO A N 1
ATOM 1467 C CA . PRO A 1 182 ? -0.85 48.062 1.681 1 95.81 182 PRO A CA 1
ATOM 1468 C C . PRO A 1 182 ? 0.22 47.031 2.055 1 95.81 182 PRO A C 1
ATOM 1470 O O . PRO A 1 182 ? -0.013 45.844 1.957 1 95.81 182 PRO A O 1
ATOM 1473 N N . LEU A 1 183 ? 1.431 47.5 2.455 1 96.31 183 LEU A N 1
ATOM 1474 C CA . LEU A 1 183 ? 2.502 46.562 2.793 1 96.31 183 LEU A CA 1
ATOM 1475 C C . LEU A 1 183 ? 2.127 45.719 4.004 1 96.31 183 LEU A C 1
ATOM 1477 O O . LEU A 1 183 ? 2.348 44.5 4.012 1 96.31 183 LEU A O 1
ATOM 1481 N N . ALA A 1 184 ? 1.591 46.344 5.016 1 96.44 184 ALA A N 1
ATOM 1482 C CA . ALA A 1 184 ? 1.167 45.625 6.215 1 96.44 184 ALA A CA 1
ATOM 1483 C C . ALA A 1 184 ? 0.063 44.625 5.891 1 96.44 184 ALA A C 1
ATOM 1485 O O . ALA A 1 184 ? 0.079 43.5 6.379 1 96.44 184 ALA A O 1
ATOM 1486 N N . THR A 1 185 ? -0.878 45.031 5.078 1 97.19 185 THR A N 1
ATOM 1487 C CA . THR A 1 185 ? -1.982 44.156 4.699 1 97.19 185 THR A CA 1
ATOM 1488 C C . THR A 1 185 ? -1.479 42.969 3.879 1 97.19 185 THR A C 1
ATOM 1490 O O . THR A 1 185 ? -1.954 41.844 4.047 1 97.19 185 THR A O 1
ATOM 1493 N N . ALA A 1 186 ? -0.54 43.188 3.049 1 97.12 186 ALA A N 1
ATOM 1494 C CA . ALA A 1 186 ? 0.06 42.094 2.271 1 97.12 186 ALA A CA 1
ATOM 1495 C C . ALA A 1 186 ? 0.774 41.094 3.18 1 97.12 186 ALA A C 1
ATOM 1497 O O . ALA A 1 186 ? 0.658 39.875 2.99 1 97.12 186 ALA A O 1
ATOM 1498 N N . LEU A 1 187 ? 1.536 41.625 4.109 1 97.69 187 LEU A N 1
ATOM 1499 C CA . LEU A 1 187 ? 2.244 40.75 5.031 1 97.69 187 LEU A CA 1
ATOM 1500 C C . LEU A 1 187 ? 1.262 39.906 5.836 1 97.69 187 LEU A C 1
ATOM 1502 O O . LEU A 1 187 ? 1.5 38.719 6.062 1 97.69 187 LEU A O 1
ATOM 1506 N N . ALA A 1 188 ? 0.175 40.531 6.266 1 97.12 188 ALA A N 1
ATOM 1507 C CA . ALA A 1 188 ? -0.851 39.781 6.973 1 97.12 188 ALA A CA 1
ATOM 1508 C C . ALA A 1 188 ? -1.43 38.688 6.082 1 97.12 188 ALA A C 1
ATOM 1510 O O . ALA A 1 188 ? -1.686 37.562 6.547 1 97.12 188 ALA A O 1
ATOM 1511 N N . ALA A 1 189 ? -1.647 38.969 4.867 1 97 189 ALA A N 1
ATOM 1512 C CA . ALA A 1 189 ? -2.137 37.969 3.922 1 97 189 ALA A CA 1
ATOM 1513 C C . ALA A 1 189 ? -1.148 36.812 3.783 1 97 189 ALA A C 1
ATOM 1515 O O . ALA A 1 189 ? -1.552 35.656 3.682 1 97 189 ALA A O 1
ATOM 1516 N N . PHE A 1 190 ? 0.168 37.156 3.771 1 97.19 190 PHE A N 1
ATOM 1517 C CA . PHE A 1 190 ? 1.185 36.125 3.74 1 97.19 190 PHE A CA 1
ATOM 1518 C C . PHE A 1 190 ? 1.036 35.188 4.93 1 97.19 190 PHE A C 1
ATOM 1520 O O . PHE A 1 190 ? 1.079 33.969 4.777 1 97.19 190 PHE A O 1
ATOM 1527 N N . ALA A 1 191 ? 0.822 35.75 6.047 1 96.25 191 ALA A N 1
ATOM 1528 C CA . ALA A 1 191 ? 0.717 34.969 7.266 1 96.25 191 ALA A CA 1
ATOM 1529 C C . ALA A 1 191 ? -0.475 34 7.203 1 96.25 191 ALA A C 1
ATOM 1531 O O . ALA A 1 191 ? -0.387 32.875 7.648 1 96.25 191 ALA A O 1
ATOM 1532 N N . TRP A 1 192 ? -1.568 34.438 6.578 1 94.81 192 TRP A N 1
ATOM 1533 C CA . TRP A 1 192 ? -2.781 33.625 6.5 1 94.81 192 TRP A CA 1
ATOM 1534 C C . TRP A 1 192 ? -2.654 32.562 5.418 1 94.81 192 TRP A C 1
ATOM 1536 O O . TRP A 1 192 ? -3.393 31.578 5.422 1 94.81 192 TRP A O 1
ATOM 1546 N N . THR A 1 193 ? -1.688 32.625 4.484 1 95.19 193 THR A N 1
ATOM 1547 C CA . THR A 1 193 ? -1.573 31.703 3.367 1 95.19 193 THR A CA 1
ATOM 1548 C C . THR A 1 193 ? -0.467 30.688 3.621 1 95.19 193 THR A C 1
ATOM 1550 O O . THR A 1 193 ? -0.434 29.625 2.99 1 95.19 193 THR A O 1
ATOM 1553 N N . ILE A 1 194 ? 0.382 30.938 4.52 1 96.38 194 ILE A N 1
ATOM 1554 C CA . ILE A 1 194 ? 1.548 30.094 4.766 1 96.38 194 ILE A CA 1
ATOM 1555 C C . ILE A 1 194 ? 1.097 28.672 5.145 1 96.38 194 ILE A C 1
ATOM 1557 O O . ILE A 1 194 ? 1.748 27.688 4.785 1 96.38 194 ILE A O 1
ATOM 1561 N N . PRO A 1 195 ? -0.029 28.469 5.785 1 94.75 195 PRO A N 1
ATOM 1562 C CA . PRO A 1 195 ? -0.449 27.125 6.164 1 94.75 195 PRO A CA 1
ATOM 1563 C C . PRO A 1 195 ? -0.718 26.219 4.957 1 94.75 195 PRO A C 1
ATOM 1565 O O . PRO A 1 195 ? -0.74 25 5.09 1 94.75 195 PRO A O 1
ATOM 1568 N N . ILE A 1 196 ? -0.855 26.781 3.834 1 95.81 196 ILE A N 1
ATOM 1569 C CA . ILE A 1 196 ? -1.044 25.984 2.625 1 95.81 196 ILE A CA 1
ATOM 1570 C C . ILE A 1 196 ? 0.181 25.094 2.391 1 95.81 196 ILE A C 1
ATOM 1572 O O . ILE A 1 196 ? 0.059 23.969 1.901 1 95.81 196 ILE A O 1
ATOM 1576 N N . SER A 1 197 ? 1.351 25.609 2.766 1 96.38 197 SER A N 1
ATOM 1577 C CA . SER A 1 197 ? 2.57 24.828 2.617 1 96.38 197 SER A CA 1
ATOM 1578 C C . SER A 1 197 ? 2.535 23.578 3.5 1 96.38 197 SER A C 1
ATOM 1580 O O . SER A 1 197 ? 2.996 22.516 3.096 1 96.38 197 SER A O 1
ATOM 1582 N N . ALA A 1 198 ? 1.983 23.688 4.668 1 95.69 198 ALA A N 1
ATOM 1583 C CA . ALA A 1 198 ? 1.874 22.547 5.566 1 95.69 198 ALA A CA 1
ATOM 1584 C C . ALA A 1 198 ? 0.802 21.562 5.086 1 95.69 198 ALA A C 1
ATOM 1586 O O . ALA A 1 198 ? 0.952 20.344 5.227 1 95.69 198 ALA A O 1
ATOM 1587 N N . ILE A 1 199 ? -0.25 22.062 4.504 1 95.56 199 ILE A N 1
ATOM 1588 C CA . ILE A 1 199 ? -1.366 21.266 4.023 1 95.56 199 ILE A CA 1
ATOM 1589 C C . ILE A 1 199 ? -0.909 20.391 2.852 1 95.56 199 ILE A C 1
ATOM 1591 O O . ILE A 1 199 ? -1.202 19.203 2.809 1 95.56 199 ILE A O 1
ATOM 1595 N N . LEU A 1 200 ? -0.135 20.922 1.988 1 95.19 200 LEU A N 1
ATOM 1596 C CA . LEU A 1 200 ? 0.245 20.234 0.763 1 95.19 200 LEU A CA 1
ATOM 1597 C C . LEU A 1 200 ? 1.428 19.297 1.01 1 95.19 200 LEU A C 1
ATOM 1599 O O . LEU A 1 200 ? 1.715 18.422 0.19 1 95.19 200 LEU A O 1
ATOM 1603 N N . SER A 1 201 ? 2.09 19.391 2.086 1 94 201 SER A N 1
ATOM 1604 C CA . SER A 1 201 ? 3.281 18.594 2.357 1 94 201 SER A CA 1
ATOM 1605 C C . SER A 1 201 ? 2.912 17.156 2.715 1 94 201 SER A C 1
ATOM 1607 O O . SER A 1 201 ? 3.711 16.234 2.518 1 94 201 SER A O 1
ATOM 1609 N N . THR A 1 202 ? 1.707 16.906 3.146 1 91.81 202 THR A N 1
ATOM 1610 C CA . THR A 1 202 ? 1.32 15.594 3.662 1 91.81 202 THR A CA 1
ATOM 1611 C C . THR A 1 202 ? 1.166 14.586 2.525 1 91.81 202 THR A C 1
ATOM 1613 O O . THR A 1 202 ? 1.354 13.383 2.723 1 91.81 202 THR A O 1
ATOM 1616 N N . GLY A 1 203 ? 0.927 15.086 1.416 1 94.12 203 GLY A N 1
ATOM 1617 C CA . GLY A 1 203 ? 0.738 14.203 0.275 1 94.12 203 GLY A CA 1
ATOM 1618 C C . GLY A 1 203 ? 2.037 13.828 -0.41 1 94.12 203 GLY A C 1
ATOM 1619 O O . GLY A 1 203 ? 2.033 13.109 -1.41 1 94.12 203 GLY A O 1
ATOM 1620 N N . SER A 1 204 ? 3.16 14.211 0.144 1 97.12 204 SER A N 1
ATOM 1621 C CA . SER A 1 204 ? 4.438 13.992 -0.522 1 97.12 204 SER A CA 1
ATOM 1622 C C . SER A 1 204 ? 4.949 12.57 -0.277 1 97.12 204 SER A C 1
ATOM 1624 O O . SER A 1 204 ? 5.855 12.102 -0.972 1 97.12 204 SER A O 1
ATOM 1626 N N . LEU A 1 205 ? 4.395 11.906 0.661 1 97 205 LEU A N 1
ATOM 1627 C CA . LEU A 1 205 ? 4.781 10.539 0.98 1 97 205 LEU A CA 1
ATOM 1628 C C . LEU A 1 205 ? 3.596 9.586 0.84 1 97 205 LEU A C 1
ATOM 1630 O O . LEU A 1 205 ? 2.564 9.781 1.49 1 97 205 LEU A O 1
ATOM 1634 N N . VAL A 1 206 ? 3.699 8.641 -0.007 1 96.31 206 VAL A N 1
ATOM 1635 C CA . VAL A 1 206 ? 2.627 7.676 -0.245 1 96.31 206 VAL A CA 1
ATOM 1636 C C . VAL A 1 206 ? 3.186 6.258 -0.212 1 96.31 206 VAL A C 1
ATOM 1638 O O . VAL A 1 206 ? 4.402 6.062 -0.177 1 96.31 206 VAL A O 1
ATOM 1641 N N . VAL A 1 207 ? 2.227 5.312 -0.098 1 95.88 207 VAL A N 1
ATOM 1642 C CA . VAL A 1 207 ? 2.617 3.908 -0.09 1 95.88 207 VAL A CA 1
ATOM 1643 C C . VAL A 1 207 ? 2.057 3.209 -1.326 1 95.88 207 VAL A C 1
ATOM 1645 O O . VAL A 1 207 ? 0.93 3.484 -1.746 1 95.88 207 VAL A O 1
ATOM 1648 N N . GLY A 1 208 ? 2.961 2.383 -1.935 1 94.12 208 GLY A N 1
ATOM 1649 C CA . GLY A 1 208 ? 2.559 1.636 -3.115 1 94.12 208 GLY A CA 1
ATOM 1650 C C . GLY A 1 208 ? 3.402 0.397 -3.352 1 94.12 208 GLY A C 1
ATOM 1651 O O . GLY A 1 208 ? 4.391 0.168 -2.652 1 94.12 208 GLY A O 1
ATOM 1652 N N . PRO A 1 209 ? 2.947 -0.376 -4.277 1 92.88 209 PRO A N 1
ATOM 1653 C CA . PRO A 1 209 ? 3.68 -1.604 -4.598 1 92.88 209 PRO A CA 1
ATOM 1654 C C . PRO A 1 209 ? 4.922 -1.345 -5.445 1 92.88 209 PRO A C 1
ATOM 1656 O O . PRO A 1 209 ? 4.922 -0.446 -6.289 1 92.88 209 PRO A O 1
ATOM 1659 N N . MET A 1 210 ? 6.02 -2.107 -5.137 1 92.62 210 MET A N 1
ATOM 1660 C CA . MET A 1 210 ? 7.258 -2.072 -5.914 1 92.62 210 MET A CA 1
ATOM 1661 C C . MET A 1 210 ? 7.809 -3.479 -6.125 1 92.62 210 MET A C 1
ATOM 1663 O O . MET A 1 210 ? 7.82 -4.289 -5.199 1 92.62 210 MET A O 1
ATOM 1667 N N . VAL A 1 211 ? 8.156 -3.717 -7.422 1 92.19 211 VAL A N 1
ATOM 1668 C CA . VAL A 1 211 ? 8.781 -4.996 -7.73 1 92.19 211 VAL A CA 1
ATOM 1669 C C . VAL A 1 211 ? 10.297 -4.879 -7.586 1 92.19 211 VAL A C 1
ATOM 1671 O O . VAL A 1 211 ? 10.922 -4.023 -8.219 1 92.19 211 VAL A O 1
ATOM 1674 N N . THR A 1 212 ? 10.812 -5.629 -6.668 1 89.94 212 THR A N 1
ATOM 1675 C CA . THR A 1 212 ? 12.258 -5.637 -6.465 1 89.94 212 THR A CA 1
ATOM 1676 C C . THR A 1 212 ? 12.883 -6.887 -7.078 1 89.94 212 THR A C 1
ATOM 1678 O O . THR A 1 212 ? 12.297 -7.969 -7.023 1 89.94 212 THR A O 1
ATOM 1681 N N . PHE A 1 213 ? 14.023 -6.605 -7.742 1 91 213 PHE A N 1
ATOM 1682 C CA . PHE A 1 213 ? 14.758 -7.703 -8.359 1 91 213 PHE A CA 1
ATOM 1683 C C . PHE A 1 213 ? 16.016 -8.023 -7.562 1 91 213 PHE A C 1
ATOM 1685 O O . PHE A 1 213 ? 16.75 -7.121 -7.141 1 91 213 PHE A O 1
ATOM 1692 N N . ASN A 1 214 ? 16.188 -9.211 -7.215 1 91.38 214 ASN A N 1
ATOM 1693 C CA . ASN A 1 214 ? 17.359 -9.672 -6.488 1 91.38 214 ASN A CA 1
ATOM 1694 C C . ASN A 1 214 ? 18.125 -10.734 -7.27 1 91.38 214 ASN A C 1
ATOM 1696 O O . ASN A 1 214 ? 17.531 -11.711 -7.734 1 91.38 214 ASN A O 1
ATOM 1700 N N . GLU A 1 215 ? 19.391 -10.5 -7.465 1 93.25 215 GLU A N 1
ATOM 1701 C CA . GLU A 1 215 ? 20.25 -11.469 -8.141 1 93.25 215 GLU A CA 1
ATOM 1702 C C . GLU A 1 215 ? 21.078 -12.266 -7.129 1 93.25 215 GLU A C 1
ATOM 1704 O O . GLU A 1 215 ? 21.797 -11.68 -6.316 1 93.25 215 GLU A O 1
ATOM 1709 N N . ASN A 1 216 ? 20.891 -13.492 -7.094 1 93.44 216 ASN A N 1
ATOM 1710 C CA . ASN A 1 216 ? 21.641 -14.367 -6.199 1 93.44 216 ASN A CA 1
ATOM 1711 C C . ASN A 1 216 ? 22.172 -15.594 -6.934 1 93.44 216 ASN A C 1
ATOM 1713 O O . ASN A 1 216 ? 21.75 -15.875 -8.062 1 93.44 216 ASN A O 1
ATOM 1717 N N . ILE A 1 217 ? 23.141 -16.203 -6.336 1 95.06 217 ILE A N 1
ATOM 1718 C CA . ILE A 1 217 ? 23.609 -17.484 -6.84 1 95.06 217 ILE A CA 1
ATOM 1719 C C . ILE A 1 217 ? 22.734 -18.625 -6.324 1 95.06 217 ILE A C 1
ATOM 1721 O O . ILE A 1 217 ? 22.406 -18.656 -5.133 1 95.06 217 ILE A O 1
ATOM 1725 N N . CYS A 1 218 ? 22.219 -19.297 -7.242 1 94.19 218 CYS A N 1
ATOM 1726 C CA . CYS A 1 218 ? 21.375 -20.422 -6.832 1 94.19 218 CYS A CA 1
ATOM 1727 C C . CYS A 1 218 ? 21.922 -21.734 -7.395 1 94.19 218 CYS A C 1
ATOM 1729 O O . CYS A 1 218 ? 22.766 -21.719 -8.297 1 94.19 218 CYS A O 1
ATOM 1731 N N . THR A 1 219 ? 21.562 -22.797 -6.77 1 94.5 219 THR A N 1
ATOM 1732 C CA . THR A 1 219 ? 21.938 -24.125 -7.199 1 94.5 219 THR A CA 1
ATOM 1733 C C . THR A 1 219 ? 20.828 -24.766 -8.047 1 94.5 219 THR A C 1
ATOM 1735 O O . THR A 1 219 ? 19.688 -24.844 -7.605 1 94.5 219 THR A O 1
ATOM 1738 N N . VAL A 1 220 ? 21.172 -25.094 -9.25 1 93.81 220 VAL A N 1
ATOM 1739 C CA . VAL A 1 220 ? 20.203 -25.703 -10.148 1 93.81 220 VAL A CA 1
ATOM 1740 C C . VAL A 1 220 ? 20.688 -27.078 -10.594 1 93.81 220 VAL A C 1
ATOM 1742 O O . VAL A 1 220 ? 21.906 -27.312 -10.688 1 93.81 220 VAL A O 1
ATOM 1745 N N . PRO A 1 221 ? 19.719 -28 -10.781 1 90.25 221 PRO A N 1
ATOM 1746 C CA . PRO A 1 221 ? 20.141 -29.328 -11.258 1 90.25 221 PRO A CA 1
ATOM 1747 C C . PRO A 1 221 ? 20.703 -29.297 -12.672 1 90.25 221 PRO A C 1
ATOM 1749 O O . PRO A 1 221 ? 20.312 -28.453 -13.484 1 90.25 221 PRO A O 1
ATOM 1752 N N . THR A 1 222 ? 21.703 -30.141 -12.914 1 92.25 222 THR A N 1
ATOM 1753 C CA . THR A 1 222 ? 22.297 -30.281 -14.242 1 92.25 222 THR A CA 1
ATOM 1754 C C . THR A 1 222 ? 22.172 -31.719 -14.742 1 92.25 222 THR A C 1
ATOM 1756 O O . THR A 1 222 ? 21.891 -32.625 -13.961 1 92.25 222 THR A O 1
ATOM 1759 N N . PHE A 1 223 ? 22.328 -31.812 -16.062 1 91.19 223 PHE A N 1
ATOM 1760 C CA . PHE A 1 223 ? 22.172 -33.125 -16.672 1 91.19 223 PHE A CA 1
ATOM 1761 C C . PHE A 1 223 ? 23.375 -34 -16.359 1 91.19 223 PHE A C 1
ATOM 1763 O O . PHE A 1 223 ? 24.516 -33.594 -16.484 1 91.19 223 PHE A O 1
ATOM 1770 N N . ALA A 1 224 ? 23.031 -35.219 -15.977 1 80.25 224 ALA A N 1
ATOM 1771 C CA . ALA A 1 224 ? 24.062 -36.219 -15.68 1 80.25 224 ALA A CA 1
ATOM 1772 C C . ALA A 1 224 ? 24.281 -37.156 -16.859 1 80.25 224 ALA A C 1
ATOM 1774 O O . ALA A 1 224 ? 23.703 -38.25 -16.922 1 80.25 224 ALA A O 1
ATOM 1775 N N . ALA A 1 225 ? 25.156 -36.656 -17.797 1 77.06 225 ALA A N 1
ATOM 1776 C CA . ALA A 1 225 ? 25.422 -37.5 -18.953 1 77.06 225 ALA A CA 1
ATOM 1777 C C . ALA A 1 225 ? 26.016 -38.844 -18.531 1 77.06 225 ALA A C 1
ATOM 1779 O O . ALA A 1 225 ? 25.812 -39.875 -19.203 1 77.06 225 ALA A O 1
ATOM 1780 N N . SER A 1 226 ? 26.797 -38.812 -17.531 1 72.56 226 SER A N 1
ATOM 1781 C CA . SER A 1 226 ? 27.312 -39.969 -16.812 1 72.56 226 SER A CA 1
ATOM 1782 C C . SER A 1 226 ? 27.5 -39.688 -15.336 1 72.56 226 SER A C 1
ATOM 1784 O O . SER A 1 226 ? 27.875 -38.562 -14.961 1 72.56 226 SER A O 1
ATOM 1786 N N . SER A 1 227 ? 26.938 -40.469 -14.508 1 70.75 227 SER A N 1
ATOM 1787 C CA . SER A 1 227 ? 27.062 -40.281 -13.07 1 70.75 227 SER A CA 1
ATOM 1788 C C . SER A 1 227 ? 27.141 -41.594 -12.328 1 70.75 227 SER A C 1
ATOM 1790 O O . SER A 1 227 ? 26.469 -42.562 -12.703 1 70.75 227 SER A O 1
ATOM 1792 N N . PRO A 1 228 ? 28.062 -41.594 -11.414 1 66.06 228 PRO A N 1
ATOM 1793 C CA . PRO A 1 228 ? 28.047 -42.781 -10.562 1 66.06 228 PRO A CA 1
ATOM 1794 C C . PRO A 1 228 ? 26.812 -42.844 -9.656 1 66.06 228 PRO A C 1
ATOM 1796 O O . PRO A 1 228 ? 26.484 -43.906 -9.117 1 66.06 228 PRO A O 1
ATOM 1799 N N . ASN A 1 229 ? 26.234 -41.688 -9.547 1 66.56 229 ASN A N 1
ATOM 1800 C CA . ASN A 1 229 ? 25.156 -41.562 -8.57 1 66.56 229 ASN A CA 1
ATOM 1801 C C . ASN A 1 229 ? 23.797 -41.875 -9.188 1 66.56 229 ASN A C 1
ATOM 1803 O O . ASN A 1 229 ? 22.828 -42.125 -8.477 1 66.56 229 ASN A O 1
ATOM 1807 N N . ILE A 1 230 ? 23.781 -41.781 -10.562 1 73.12 230 ILE A N 1
ATOM 1808 C CA . ILE A 1 230 ? 22.5 -42.062 -11.203 1 73.12 230 ILE A CA 1
ATOM 1809 C C . ILE A 1 230 ? 22.719 -42.75 -12.539 1 73.12 230 ILE A C 1
ATOM 1811 O O . ILE A 1 230 ? 23.594 -42.344 -13.32 1 73.12 230 ILE A O 1
ATOM 1815 N N . SER A 1 231 ? 22.016 -43.781 -12.695 1 75.88 231 SER A N 1
ATOM 1816 C CA . SER A 1 231 ? 22.016 -44.5 -13.961 1 75.88 231 SER A CA 1
ATOM 1817 C C . SER A 1 231 ? 20.625 -44.531 -14.586 1 75.88 231 SER A C 1
ATOM 1819 O O . SER A 1 231 ? 19.641 -44.812 -13.906 1 75.88 231 SER A O 1
ATOM 1821 N N . PHE A 1 232 ? 20.641 -44.188 -15.852 1 80.5 232 PHE A N 1
ATOM 1822 C CA . PHE A 1 232 ? 19.391 -44.219 -16.578 1 80.5 232 PHE A CA 1
ATOM 1823 C C . PHE A 1 232 ? 19.125 -45.594 -17.203 1 80.5 232 PHE A C 1
ATOM 1825 O O . PHE A 1 232 ? 18.062 -45.812 -17.766 1 80.5 232 PHE A O 1
ATOM 1832 N N . TYR A 1 233 ? 20.078 -46.469 -16.969 1 77.38 233 TYR A N 1
ATOM 1833 C CA . TYR A 1 233 ? 20 -47.812 -17.547 1 77.38 233 TYR A CA 1
ATOM 1834 C C . TYR A 1 233 ? 19.922 -48.875 -16.469 1 77.38 233 TYR A C 1
ATOM 1836 O O . TYR A 1 233 ? 20.25 -48.594 -15.305 1 77.38 233 TYR A O 1
ATOM 1844 N N . GLN A 1 234 ? 19.406 -49.969 -16.922 1 71.38 234 GLN A N 1
ATOM 1845 C CA . GLN A 1 234 ? 19.422 -51.156 -16.062 1 71.38 234 GLN A CA 1
ATOM 1846 C C . GLN A 1 234 ? 20.359 -52.219 -16.594 1 71.38 234 GLN A C 1
ATOM 1848 O O . GLN A 1 234 ? 20.484 -52.375 -17.812 1 71.38 234 GLN A O 1
ATOM 1853 N N . MET A 1 235 ? 21.016 -52.781 -15.672 1 68.12 235 MET A N 1
ATOM 1854 C CA . MET A 1 235 ? 21.969 -53.812 -16.047 1 68.12 235 MET A CA 1
ATOM 1855 C C . MET A 1 235 ? 21.266 -55.188 -16.172 1 68.12 235 MET A C 1
ATOM 1857 O O . MET A 1 235 ? 20.25 -55.406 -15.508 1 68.12 235 MET A O 1
ATOM 1861 N N . ILE A 1 236 ? 21.812 -55.906 -17.125 1 61.34 236 ILE A N 1
ATOM 1862 C CA . ILE A 1 236 ? 21.344 -57.281 -17.188 1 61.34 236 ILE A CA 1
ATOM 1863 C C . ILE A 1 236 ? 21.688 -58 -15.883 1 61.34 236 ILE A C 1
ATOM 1865 O O . ILE A 1 236 ? 22.812 -57.906 -15.391 1 61.34 236 ILE A O 1
ATOM 1869 N N . PRO A 1 237 ? 20.609 -58.594 -15.258 1 54.47 237 PRO A N 1
ATOM 1870 C CA . PRO A 1 237 ? 20.891 -59.312 -14.008 1 54.47 237 PRO A CA 1
ATOM 1871 C C . PRO A 1 237 ? 22 -60.344 -14.156 1 54.47 237 PRO A C 1
ATOM 1873 O O . PRO A 1 237 ? 22 -61.125 -15.109 1 54.47 237 PRO A O 1
ATOM 1876 N N . HIS A 1 238 ? 22.875 -60.375 -13.203 1 53.69 238 HIS A N 1
ATOM 1877 C CA . HIS A 1 238 ? 24.016 -61.281 -13.117 1 53.69 238 HIS A CA 1
ATOM 1878 C C . HIS A 1 238 ? 24.906 -61.188 -14.352 1 53.69 238 HIS A C 1
ATOM 1880 O O . HIS A 1 238 ? 25.781 -62 -14.562 1 53.69 238 HIS A O 1
ATOM 1886 N N . GLY A 1 239 ? 24.469 -60.375 -15.258 1 57.31 239 GLY A N 1
ATOM 1887 C CA . GLY A 1 239 ? 25.328 -60.156 -16.422 1 57.31 239 GLY A CA 1
ATOM 1888 C C . GLY A 1 239 ? 26.062 -58.844 -16.375 1 57.31 239 GLY A C 1
ATOM 1889 O O . GLY A 1 239 ? 26.016 -58.125 -15.367 1 57.31 239 GLY A O 1
ATOM 1890 N N . SER A 1 240 ? 26.938 -58.656 -17.219 1 60.47 240 SER A N 1
ATOM 1891 C CA . SER A 1 240 ? 27.766 -57.469 -17.281 1 60.47 240 SER A CA 1
ATOM 1892 C C . SER A 1 240 ? 27.25 -56.5 -18.328 1 60.47 240 SER A C 1
ATOM 1894 O O . SER A 1 240 ? 27.844 -55.438 -18.547 1 60.47 240 SER A O 1
ATOM 1896 N N . GLY A 1 241 ? 25.953 -56.688 -18.844 1 67.44 241 GLY A N 1
ATOM 1897 C CA . GLY A 1 241 ? 25.547 -55.812 -19.922 1 67.44 241 GLY A CA 1
ATOM 1898 C C . GLY A 1 241 ? 24.344 -54.938 -19.562 1 67.44 241 GLY A C 1
ATOM 1899 O O . GLY A 1 241 ? 23.703 -55.156 -18.531 1 67.44 241 GLY A O 1
ATOM 1900 N N . ILE A 1 242 ? 24.234 -53.812 -20.359 1 70.69 242 ILE A N 1
ATOM 1901 C CA . ILE A 1 242 ? 23.094 -52.906 -20.219 1 70.69 242 ILE A CA 1
ATOM 1902 C C . ILE A 1 242 ? 21.875 -53.5 -20.922 1 70.69 242 ILE A C 1
ATOM 1904 O O . ILE A 1 242 ? 21.953 -53.906 -22.094 1 70.69 242 ILE A O 1
ATOM 1908 N N . GLN A 1 243 ? 20.797 -53.719 -20.281 1 69.25 243 GLN A N 1
ATOM 1909 C CA . GLN A 1 243 ? 19.562 -54.25 -20.844 1 69.25 243 GLN A CA 1
ATOM 1910 C C . GLN A 1 243 ? 18.766 -53.156 -21.547 1 69.25 243 GLN A C 1
ATOM 1912 O O . GLN A 1 243 ? 18.156 -53.406 -22.594 1 69.25 243 GLN A O 1
ATOM 1917 N N . GLY A 1 244 ? 18.766 -52 -21 1 74.88 244 GLY A N 1
ATOM 1918 C CA . GLY A 1 244 ? 17.953 -50.875 -21.484 1 74.88 244 GLY A CA 1
ATOM 1919 C C . GLY A 1 244 ? 17.75 -49.812 -20.438 1 74.88 244 GLY A C 1
ATOM 1920 O O . GLY A 1 244 ? 18.438 -49.781 -19.406 1 74.88 244 GLY A O 1
ATOM 1921 N N . PRO A 1 245 ? 16.953 -48.969 -20.859 1 78.44 245 PRO A N 1
ATOM 1922 C CA . PRO A 1 245 ? 16.656 -47.938 -19.859 1 78.44 245 PRO A CA 1
ATOM 1923 C C . PRO A 1 245 ? 15.984 -48.5 -18.609 1 78.44 245 PRO A C 1
ATOM 1925 O O . PRO A 1 245 ? 15.25 -49.5 -18.703 1 78.44 245 PRO A O 1
ATOM 1928 N N . ASN A 1 246 ? 16.25 -47.938 -17.531 1 74.69 246 ASN A N 1
ATOM 1929 C CA . ASN A 1 246 ? 15.617 -48.406 -16.297 1 74.69 246 ASN A CA 1
ATOM 1930 C C . ASN A 1 246 ? 14.148 -48 -16.219 1 74.69 246 ASN A C 1
ATOM 1932 O O . ASN A 1 246 ? 13.68 -47.188 -17.047 1 74.69 246 ASN A O 1
ATOM 1936 N N . THR A 1 247 ? 13.406 -48.5 -15.281 1 69.12 247 THR A N 1
ATOM 1937 C CA . THR A 1 247 ? 11.961 -48.312 -15.18 1 69.12 247 THR A CA 1
ATOM 1938 C C . THR A 1 247 ? 11.625 -46.844 -14.891 1 69.12 247 THR A C 1
ATOM 1940 O O . THR A 1 247 ? 10.586 -46.344 -15.32 1 69.12 247 THR A O 1
ATOM 1943 N N . GLY A 1 248 ? 12.484 -46.156 -14.117 1 72.88 248 GLY A N 1
ATOM 1944 C CA . GLY A 1 248 ? 12.25 -44.75 -13.836 1 72.88 248 GLY A CA 1
ATOM 1945 C C . GLY A 1 248 ? 12.219 -43.875 -15.094 1 72.88 248 GLY A C 1
ATOM 1946 O O . GLY A 1 248 ? 11.328 -43.062 -15.25 1 72.88 248 GLY A O 1
ATOM 1947 N N . ILE A 1 249 ? 13.164 -44.188 -15.891 1 79.94 249 ILE A N 1
ATOM 1948 C CA . ILE A 1 249 ? 13.25 -43.438 -17.125 1 79.94 249 ILE A CA 1
ATOM 1949 C C . ILE A 1 249 ? 12.086 -43.812 -18.047 1 79.94 249 ILE A C 1
ATOM 1951 O O . ILE A 1 249 ? 11.523 -42.938 -18.719 1 79.94 249 ILE A O 1
ATOM 1955 N N . GLN A 1 250 ? 11.742 -45 -18.078 1 78 250 GLN A N 1
ATOM 1956 C CA . GLN A 1 250 ? 10.617 -45.406 -18.906 1 78 250 GLN A CA 1
ATOM 1957 C C . GLN A 1 250 ? 9.328 -44.75 -18.453 1 78 250 GLN A C 1
ATOM 1959 O O . GLN A 1 250 ? 8.539 -44.281 -19.281 1 78 250 GLN A O 1
ATOM 1964 N N . LYS A 1 251 ? 9.195 -44.688 -17.219 1 74.75 251 LYS A N 1
ATOM 1965 C CA . LYS A 1 251 ? 8.023 -44.031 -16.656 1 74.75 251 LYS A CA 1
ATOM 1966 C C . LYS A 1 251 ? 8.016 -42.531 -17.016 1 74.75 251 LYS A C 1
ATOM 1968 O O . LYS A 1 251 ? 6.984 -42 -17.422 1 74.75 251 LYS A O 1
ATOM 1973 N N . LEU A 1 252 ? 9.094 -41.969 -16.812 1 79.44 252 LEU A N 1
ATOM 1974 C CA . LEU A 1 252 ? 9.219 -40.562 -17.109 1 79.44 252 LEU A CA 1
ATOM 1975 C C . LEU A 1 252 ? 8.945 -40.281 -18.594 1 79.44 252 LEU A C 1
ATOM 1977 O O . LEU A 1 252 ? 8.219 -39.344 -18.938 1 79.44 252 LEU A O 1
ATOM 1981 N N . ALA A 1 253 ? 9.539 -41.094 -19.422 1 85.31 253 ALA A N 1
ATOM 1982 C CA . ALA A 1 253 ? 9.344 -40.938 -20.875 1 85.31 253 ALA A CA 1
ATOM 1983 C C . ALA A 1 253 ? 7.875 -41.062 -21.25 1 85.31 253 ALA A C 1
ATOM 1985 O O . ALA A 1 253 ? 7.352 -40.25 -22.016 1 85.31 253 ALA A O 1
ATOM 1986 N N . SER A 1 254 ? 7.27 -42 -20.719 1 75.69 254 SER A N 1
ATOM 1987 C CA . SER A 1 254 ? 5.852 -42.188 -21.016 1 75.69 254 SER A CA 1
ATOM 1988 C C . SER A 1 254 ? 5.031 -40.969 -20.625 1 75.69 254 SER A C 1
ATOM 1990 O O . SER A 1 254 ? 4.117 -40.562 -21.344 1 75.69 254 SER A O 1
ATOM 1992 N N . GLN A 1 255 ? 5.383 -40.469 -19.547 1 74.81 255 GLN A N 1
ATOM 1993 C CA . GLN A 1 255 ? 4.676 -39.312 -19.062 1 74.81 255 GLN A CA 1
ATOM 1994 C C . GLN A 1 255 ? 4.922 -38.094 -19.969 1 74.81 255 GLN A C 1
ATOM 1996 O O . GLN A 1 255 ? 3.977 -37.406 -20.375 1 74.81 255 GLN A O 1
ATOM 2001 N N . ILE A 1 256 ? 6.078 -37.875 -20.281 1 83.25 256 ILE A N 1
ATOM 2002 C CA . ILE A 1 256 ? 6.488 -36.688 -21.047 1 83.25 256 ILE A CA 1
ATOM 2003 C C . ILE A 1 256 ? 5.977 -36.812 -22.484 1 83.25 256 ILE A C 1
ATOM 2005 O O . ILE A 1 256 ? 5.512 -35.812 -23.062 1 83.25 256 ILE A O 1
ATOM 2009 N N . PHE A 1 257 ? 5.992 -37.969 -23.062 1 86.56 257 PHE A N 1
ATOM 2010 C CA . PHE A 1 257 ? 5.645 -38.156 -24.453 1 86.56 257 PHE A CA 1
ATOM 2011 C C . PHE A 1 257 ? 4.137 -38.062 -24.656 1 86.56 257 PHE A C 1
ATOM 2013 O O . PHE A 1 257 ? 3.666 -37.625 -25.703 1 86.56 257 PHE A O 1
ATOM 2020 N N . ALA A 1 258 ? 3.5 -38.438 -23.656 1 73.94 258 ALA A N 1
ATOM 2021 C CA . ALA A 1 258 ? 2.045 -38.406 -23.75 1 73.94 258 ALA A CA 1
ATOM 2022 C C . ALA A 1 258 ? 1.535 -36.969 -23.75 1 73.94 258 ALA A C 1
ATOM 2024 O O . ALA A 1 258 ? 0.562 -36.625 -24.422 1 73.94 258 ALA A O 1
ATOM 2025 N N . GLN A 1 259 ? 2.205 -36.094 -23.016 1 71 259 GLN A N 1
ATOM 2026 C CA . GLN A 1 259 ? 1.707 -34.75 -22.844 1 71 259 GLN A CA 1
ATOM 2027 C C . GLN A 1 259 ? 2.486 -33.75 -23.703 1 71 259 GLN A C 1
ATOM 2029 O O . GLN A 1 259 ? 2.012 -32.656 -23.969 1 71 259 GLN A O 1
ATOM 2034 N N . GLY A 1 260 ? 3.613 -34.156 -24.047 1 77.62 260 GLY A N 1
ATOM 2035 C CA . GLY A 1 260 ? 4.469 -33.25 -24.797 1 77.62 260 GLY A CA 1
ATOM 2036 C C . GLY A 1 260 ? 4.957 -32.062 -23.984 1 77.62 260 GLY A C 1
ATOM 2037 O O . GLY A 1 260 ? 5.164 -30.984 -24.516 1 77.62 260 GLY A O 1
ATOM 2038 N N . ILE A 1 261 ? 4.93 -32.281 -22.688 1 79.06 261 ILE A N 1
ATOM 2039 C CA . ILE A 1 261 ? 5.332 -31.188 -21.828 1 79.06 261 ILE A CA 1
ATOM 2040 C C . ILE A 1 261 ? 6.535 -31.594 -20.984 1 79.06 261 ILE A C 1
ATOM 2042 O O . ILE A 1 261 ? 6.824 -32.781 -20.844 1 79.06 261 ILE A O 1
ATOM 2046 N N . ILE A 1 262 ? 7.238 -30.562 -20.609 1 88.12 262 ILE A N 1
ATOM 2047 C CA . ILE A 1 262 ? 8.367 -30.766 -19.703 1 88.12 262 ILE A CA 1
ATOM 2048 C C . ILE A 1 262 ? 7.871 -30.828 -18.266 1 88.12 262 ILE A C 1
ATOM 2050 O O . ILE A 1 262 ? 6.988 -30.062 -17.875 1 88.12 262 ILE A O 1
ATOM 2054 N N . LEU A 1 263 ? 8.438 -31.734 -17.547 1 82.88 263 LEU A N 1
ATOM 2055 C CA . LEU A 1 263 ? 8.078 -31.875 -16.141 1 82.88 263 LEU A CA 1
ATOM 2056 C C . LEU A 1 263 ? 8.398 -30.609 -15.367 1 82.88 263 LEU A C 1
ATOM 2058 O O . LEU A 1 263 ? 9.445 -30 -15.57 1 82.88 263 LEU A O 1
ATOM 2062 N N . ASN A 1 264 ? 7.465 -30.234 -14.43 1 79.44 264 ASN A N 1
ATOM 2063 C CA . ASN A 1 264 ? 7.695 -29.078 -13.586 1 79.44 264 ASN A CA 1
ATOM 2064 C C . ASN A 1 264 ? 8.805 -29.328 -12.57 1 79.44 264 ASN A C 1
ATOM 2066 O O . ASN A 1 264 ? 8.859 -30.391 -11.961 1 79.44 264 ASN A O 1
ATOM 2070 N N . LEU A 1 265 ? 9.656 -28.406 -12.523 1 84.88 265 LEU A N 1
ATOM 2071 C CA . LEU A 1 265 ? 10.734 -28.422 -11.539 1 84.88 265 LEU A CA 1
ATOM 2072 C C . LEU A 1 265 ? 10.5 -27.375 -10.453 1 84.88 265 LEU A C 1
ATOM 2074 O O . LEU A 1 265 ? 9.914 -26.328 -10.719 1 84.88 265 LEU A O 1
ATOM 2078 N N . GLU A 1 266 ? 10.961 -27.781 -9.266 1 84.62 266 GLU A N 1
ATOM 2079 C CA . GLU A 1 266 ? 10.859 -26.797 -8.188 1 84.62 266 GLU A CA 1
ATOM 2080 C C . GLU A 1 266 ? 11.773 -25.594 -8.438 1 84.62 266 GLU A C 1
ATOM 2082 O O . GLU A 1 266 ? 12.906 -25.766 -8.891 1 84.62 266 GLU A O 1
ATOM 2087 N N . SER A 1 267 ? 11.234 -24.516 -8.164 1 91.25 267 SER A N 1
ATOM 2088 C CA . SER A 1 267 ? 12.016 -23.297 -8.383 1 91.25 267 SER A CA 1
ATOM 2089 C C . SER A 1 267 ? 13.141 -23.188 -7.359 1 91.25 267 SER A C 1
ATOM 2091 O O . SER A 1 267 ? 12.93 -23.406 -6.164 1 91.25 267 SER A O 1
ATOM 2093 N N . PRO A 1 268 ? 14.266 -22.797 -7.73 1 92.38 268 PRO A N 1
ATOM 2094 C CA . PRO A 1 268 ? 15.391 -22.641 -6.812 1 92.38 268 PRO A CA 1
ATOM 2095 C C . PRO A 1 268 ? 15.383 -21.297 -6.086 1 92.38 268 PRO A C 1
ATOM 2097 O O . PRO A 1 268 ? 16.125 -21.109 -5.117 1 92.38 268 PRO A O 1
ATOM 2100 N N . CYS A 1 269 ? 14.586 -20.312 -6.562 1 92.81 269 CYS A N 1
ATOM 2101 C CA . CYS A 1 269 ? 14.656 -18.984 -5.973 1 92.81 269 CYS A CA 1
ATOM 2102 C C . CYS A 1 269 ? 13.266 -18.406 -5.77 1 92.81 269 CYS A C 1
ATOM 2104 O O . CYS A 1 269 ? 13.031 -17.219 -6.035 1 92.81 269 CYS A O 1
ATOM 2106 N N . GLY A 1 270 ? 12.336 -19.234 -5.52 1 88 270 GLY A N 1
ATOM 2107 C CA . GLY A 1 270 ? 11.008 -18.766 -5.148 1 88 270 GLY A CA 1
ATOM 2108 C C . GLY A 1 270 ? 10.008 -18.828 -6.285 1 88 270 GLY A C 1
ATOM 2109 O O . GLY A 1 270 ? 10.289 -19.422 -7.328 1 88 270 GLY A O 1
ATOM 2110 N N . ASN A 1 271 ? 8.828 -18.016 -6.203 1 87 271 ASN A N 1
ATOM 2111 C CA . ASN A 1 271 ? 7.703 -18.141 -7.117 1 87 271 ASN A CA 1
ATOM 2112 C C . ASN A 1 271 ? 7.965 -17.422 -8.438 1 87 271 ASN A C 1
ATOM 2114 O O . ASN A 1 271 ? 7.449 -17.828 -9.484 1 87 271 ASN A O 1
ATOM 2118 N N . ASN A 1 272 ? 8.641 -16.375 -8.305 1 91.81 272 ASN A N 1
ATOM 2119 C CA . ASN A 1 272 ? 9.055 -15.641 -9.5 1 91.81 272 ASN A CA 1
ATOM 2120 C C . ASN A 1 272 ? 10.57 -15.625 -9.648 1 91.81 272 ASN A C 1
ATOM 2122 O O . ASN A 1 272 ? 11.258 -14.789 -9.055 1 91.81 272 ASN A O 1
ATOM 2126 N N . CYS A 1 273 ? 11.039 -16.531 -10.484 1 94.62 273 CYS A N 1
ATOM 2127 C CA . CYS A 1 273 ? 12.469 -16.812 -10.609 1 94.62 273 CYS A CA 1
ATOM 2128 C C . CYS A 1 273 ? 12.859 -17.016 -12.062 1 94.62 273 CYS A C 1
ATOM 2130 O O . CYS A 1 273 ? 12.102 -17.594 -12.844 1 94.62 273 CYS A O 1
ATOM 2132 N N . SER A 1 274 ? 13.984 -16.438 -12.438 1 95.25 274 SER A N 1
ATOM 2133 C CA . SER A 1 274 ? 14.516 -16.672 -13.781 1 95.25 274 SER A CA 1
ATOM 2134 C C . SER A 1 274 ? 16 -16.984 -13.742 1 95.25 274 SER A C 1
ATOM 2136 O O . SER A 1 274 ? 16.75 -16.406 -12.945 1 95.25 274 SER A O 1
ATOM 2138 N N . PHE A 1 275 ? 16.438 -17.906 -14.523 1 95.62 275 PHE A N 1
ATOM 2139 C CA . PHE A 1 275 ? 17.859 -18.219 -14.633 1 95.62 275 PHE A CA 1
ATOM 2140 C C . PHE A 1 275 ? 18.172 -18.875 -15.977 1 95.62 275 PHE A C 1
ATOM 2142 O O . PHE A 1 275 ? 17.266 -19.25 -16.703 1 95.62 275 PHE A O 1
ATOM 2149 N N . GLN A 1 276 ? 19.406 -18.859 -16.312 1 95.06 276 GLN A N 1
ATOM 2150 C CA . GLN A 1 276 ? 19.938 -19.531 -17.5 1 95.06 276 GLN A CA 1
ATOM 2151 C C . GLN A 1 276 ? 21 -20.562 -17.109 1 95.06 276 GLN A C 1
ATOM 2153 O O . GLN A 1 276 ? 21.781 -20.344 -16.172 1 95.06 276 GLN A O 1
ATOM 2158 N N . HIS A 1 277 ? 20.844 -21.703 -17.672 1 92.31 277 HIS A N 1
ATOM 2159 C CA . HIS A 1 277 ? 21.781 -22.781 -17.391 1 92.31 277 HIS A CA 1
ATOM 2160 C C . HIS A 1 277 ? 22.156 -23.531 -18.672 1 92.31 277 HIS A C 1
ATOM 2162 O O . HIS A 1 277 ? 21.344 -23.641 -19.594 1 92.31 277 HIS A O 1
ATOM 2168 N N . SER A 1 278 ? 23.438 -23.953 -18.734 1 94.31 278 SER A N 1
ATOM 2169 C CA . SER A 1 278 ? 23.938 -24.688 -19.891 1 94.31 278 SER A CA 1
ATOM 2170 C C . SER A 1 278 ? 24.484 -26.062 -19.469 1 94.31 278 SER A C 1
ATOM 2172 O O . SER A 1 278 ? 25.141 -26.188 -18.438 1 94.31 278 SER A O 1
ATOM 2174 N N . PHE A 1 279 ? 24.203 -27.062 -20.25 1 94.25 279 PHE A N 1
ATOM 2175 C CA . PHE A 1 279 ? 24.75 -28.391 -20 1 94.25 279 PHE A CA 1
ATOM 2176 C C . PHE A 1 279 ? 24.828 -29.188 -21.297 1 94.25 279 PHE A C 1
ATOM 2178 O O . PHE A 1 279 ? 24.234 -28.797 -22.312 1 94.25 279 PHE A O 1
ATOM 2185 N N . TYR A 1 280 ? 25.609 -30.281 -21.25 1 93.19 280 TYR A N 1
ATOM 2186 C CA . TYR A 1 280 ? 25.719 -31.203 -22.359 1 93.19 280 TYR A CA 1
ATOM 2187 C C . TYR A 1 280 ? 24.703 -32.344 -22.234 1 93.19 280 TYR A C 1
ATOM 2189 O O . TYR A 1 280 ? 24.547 -32.906 -21.156 1 93.19 280 TYR A O 1
ATOM 2197 N N . GLY A 1 281 ? 24 -32.531 -23.312 1 94.56 281 GLY A N 1
ATOM 2198 C CA . GLY A 1 281 ? 23.047 -33.625 -23.344 1 94.56 281 GLY A CA 1
ATOM 2199 C C . GLY A 1 281 ? 22.781 -34.156 -24.734 1 94.56 281 GLY A C 1
ATOM 2200 O O . GLY A 1 281 ? 23.328 -33.656 -25.719 1 94.56 281 GLY A O 1
ATOM 2201 N N . PRO A 1 282 ? 22.016 -35.25 -24.797 1 96.12 282 PRO A N 1
ATOM 2202 C CA . PRO A 1 282 ? 21.703 -35.812 -26.094 1 96.12 282 PRO A CA 1
ATOM 2203 C C . PRO A 1 282 ? 20.641 -35.031 -26.859 1 96.12 282 PRO A C 1
ATOM 2205 O O . PRO A 1 282 ? 19.734 -34.469 -26.234 1 96.12 282 PRO A O 1
ATOM 2208 N N . ALA A 1 283 ? 20.734 -34.969 -28.172 1 96.75 283 ALA A N 1
ATOM 2209 C CA . ALA A 1 283 ? 19.75 -34.312 -29.047 1 96.75 283 ALA A CA 1
ATOM 2210 C C . ALA A 1 283 ? 19.625 -35.094 -30.359 1 96.75 283 ALA A C 1
ATOM 2212 O O . ALA A 1 283 ? 20.562 -35.781 -30.781 1 96.75 283 ALA A O 1
ATOM 2213 N N . LEU A 1 284 ? 18.469 -34.969 -30.906 1 97.38 284 LEU A N 1
ATOM 2214 C CA . LEU A 1 284 ? 18.219 -35.625 -32.188 1 97.38 284 LEU A CA 1
ATOM 2215 C C . LEU A 1 284 ? 18.109 -34.594 -33.312 1 97.38 284 LEU A C 1
ATOM 2217 O O . LEU A 1 284 ? 17.562 -33.5 -33.094 1 97.38 284 LEU A O 1
ATOM 2221 N N . GLN A 1 285 ? 18.625 -34.938 -34.375 1 96.44 285 GLN A N 1
ATOM 2222 C CA . GLN A 1 285 ? 18.422 -34.188 -35.625 1 96.44 285 GLN A CA 1
ATOM 2223 C C . GLN A 1 285 ? 17.875 -35.094 -36.719 1 96.44 285 GLN A C 1
ATOM 2225 O O . GLN A 1 285 ? 18.422 -36.156 -37 1 96.44 285 GLN A O 1
ATOM 2230 N N . CYS A 1 286 ? 16.75 -34.688 -37.219 1 96.56 286 CYS A N 1
ATOM 2231 C CA . CYS A 1 286 ? 16.125 -35.438 -38.281 1 96.56 286 CYS A CA 1
ATOM 2232 C C . CYS A 1 286 ? 16.188 -34.719 -39.625 1 96.56 286 CYS A C 1
ATOM 2234 O O . CYS A 1 286 ? 16.016 -33.5 -39.656 1 96.56 286 CYS A O 1
ATOM 2236 N N . VAL A 1 287 ? 16.5 -35.438 -40.719 1 96.06 287 VAL A N 1
ATOM 2237 C CA . VAL A 1 287 ? 16.578 -34.875 -42.062 1 96.06 287 VAL A CA 1
ATOM 2238 C C . VAL A 1 287 ? 15.734 -35.688 -43.031 1 96.06 287 VAL A C 1
ATOM 2240 O O . VAL A 1 287 ? 15.555 -36.875 -42.844 1 96.06 287 VAL A O 1
ATOM 2243 N N . ASN A 1 288 ? 15.219 -35 -44 1 95 288 ASN A N 1
ATOM 2244 C CA . ASN A 1 288 ? 14.461 -35.688 -45.031 1 95 288 ASN A CA 1
ATOM 2245 C C . ASN A 1 288 ? 15.359 -36.594 -45.875 1 95 288 ASN A C 1
ATOM 2247 O O . ASN A 1 288 ? 16.484 -36.188 -46.219 1 95 288 ASN A O 1
ATOM 2251 N N . THR A 1 289 ? 14.852 -37.75 -46.062 1 94.81 289 THR A N 1
ATOM 2252 C CA . THR A 1 289 ? 15.562 -38.656 -46.938 1 94.81 289 THR A CA 1
ATOM 2253 C C . THR A 1 289 ? 14.633 -39.188 -48.031 1 94.81 289 THR A C 1
ATOM 2255 O O . THR A 1 289 ? 13.43 -38.938 -48.031 1 94.81 289 THR A O 1
ATOM 2258 N N . SER A 1 290 ? 15.258 -39.875 -48.969 1 91.06 290 SER A N 1
ATOM 2259 C CA . SER A 1 290 ? 14.445 -40.5 -50 1 91.06 290 SER A CA 1
ATOM 2260 C C . SER A 1 290 ? 13.664 -41.688 -49.438 1 91.06 290 SER A C 1
ATOM 2262 O O . SER A 1 290 ? 14.062 -42.281 -48.469 1 91.06 290 SER A O 1
ATOM 2264 N N . ASN A 1 291 ? 12.617 -41.969 -50.125 1 89.5 291 ASN A N 1
ATOM 2265 C CA . ASN A 1 291 ? 11.805 -43.094 -49.688 1 89.5 291 ASN A CA 1
ATOM 2266 C C . ASN A 1 291 ? 12.57 -44.406 -49.812 1 89.5 291 ASN A C 1
ATOM 2268 O O . ASN A 1 291 ? 13.305 -44.625 -50.781 1 89.5 291 ASN A O 1
ATOM 2272 N N . PRO A 1 292 ? 12.383 -45.188 -48.844 1 90.62 292 PRO A N 1
ATOM 2273 C CA . PRO A 1 292 ? 13.102 -46.469 -48.875 1 90.62 292 PRO A CA 1
ATOM 2274 C C . PRO A 1 292 ? 12.602 -47.375 -49.969 1 90.62 292 PRO A C 1
ATOM 2276 O O . PRO A 1 292 ? 11.492 -47.219 -50.5 1 90.62 292 PRO A O 1
ATOM 2279 N N . SER A 1 293 ? 13.359 -48.406 -50.25 1 86.88 293 SER A N 1
ATOM 2280 C CA . SER A 1 293 ? 13.086 -49.312 -51.344 1 86.88 293 SER A CA 1
ATOM 2281 C C . SER A 1 293 ? 11.898 -50.219 -51.031 1 86.88 293 SER A C 1
ATOM 2283 O O . SER A 1 293 ? 11.195 -50.656 -51.969 1 86.88 293 SER A O 1
ATOM 2285 N N . TYR A 1 294 ? 11.695 -50.469 -49.844 1 87.06 294 TYR A N 1
ATOM 2286 C CA . TYR A 1 294 ? 10.617 -51.375 -49.469 1 87.06 294 TYR A CA 1
ATOM 2287 C C . TYR A 1 294 ? 9.258 -50.719 -49.719 1 87.06 294 TYR A C 1
ATOM 2289 O O . TYR A 1 294 ? 8.234 -51.406 -49.75 1 87.06 294 TYR A O 1
ATOM 2297 N N . LEU A 1 295 ? 9.258 -49.469 -49.875 1 88.81 295 LEU A N 1
ATOM 2298 C CA . LEU A 1 295 ? 8 -48.781 -50.062 1 88.81 295 LEU A CA 1
ATOM 2299 C C . LEU A 1 295 ? 7.535 -48.844 -51.531 1 88.81 295 LEU A C 1
ATOM 2301 O O . LEU A 1 295 ? 7.59 -47.875 -52.25 1 88.81 295 LEU A O 1
ATOM 2305 N N . ASN A 1 296 ? 7.125 -49.969 -51.906 1 83.75 296 ASN A N 1
ATOM 2306 C CA . ASN A 1 296 ? 6.512 -50.156 -53.219 1 83.75 296 ASN A CA 1
ATOM 2307 C C . ASN A 1 296 ? 5 -49.969 -53.156 1 83.75 296 ASN A C 1
ATOM 2309 O O . ASN A 1 296 ? 4.449 -49.688 -52.094 1 83.75 296 ASN A O 1
ATOM 2313 N N . GLU A 1 297 ? 4.383 -50.094 -54.281 1 79.25 297 GLU A N 1
ATOM 2314 C CA . GLU A 1 297 ? 2.959 -49.781 -54.406 1 79.25 297 GLU A CA 1
ATOM 2315 C C . GLU A 1 297 ? 2.133 -50.688 -53.469 1 79.25 297 GLU A C 1
ATOM 2317 O O . GLU A 1 297 ? 1.155 -50.219 -52.875 1 79.25 297 GLU A O 1
ATOM 2322 N N . GLN A 1 298 ? 2.604 -51.812 -53.375 1 78.44 298 GLN A N 1
ATOM 2323 C CA . GLN A 1 298 ? 1.86 -52.781 -52.531 1 78.44 298 GLN A CA 1
ATOM 2324 C C . GLN A 1 298 ? 1.955 -52.406 -51.062 1 78.44 298 GLN A C 1
ATOM 2326 O O . GLN A 1 298 ? 0.937 -52.312 -50.375 1 78.44 298 GLN A O 1
ATOM 2331 N N . VAL A 1 299 ? 3.146 -52.156 -50.594 1 80.44 299 VAL A N 1
ATOM 2332 C CA . VAL A 1 299 ? 3.369 -51.812 -49.188 1 80.44 299 VAL A CA 1
ATOM 2333 C C . VAL A 1 299 ? 2.736 -50.469 -48.875 1 80.44 299 VAL A C 1
ATOM 2335 O O . VAL A 1 299 ? 2.154 -50.281 -47.781 1 80.44 299 VAL A O 1
ATOM 2338 N N . ALA A 1 300 ? 2.797 -49.625 -49.812 1 80.06 300 ALA A N 1
ATOM 2339 C CA . ALA A 1 300 ? 2.301 -48.25 -49.625 1 80.06 300 ALA A CA 1
ATOM 2340 C C . ALA A 1 300 ? 0.79 -48.25 -49.406 1 80.06 300 ALA A C 1
ATOM 2342 O O . ALA A 1 300 ? 0.247 -47.312 -48.812 1 80.06 300 ALA A O 1
ATOM 2343 N N . SER A 1 301 ? 0.159 -49.219 -49.906 1 75.25 301 SER A N 1
ATOM 2344 C CA . SER A 1 301 ? -1.299 -49.25 -49.844 1 75.25 301 SER A CA 1
ATOM 2345 C C . SER A 1 301 ? -1.783 -49.5 -48.406 1 75.25 301 SER A C 1
ATOM 2347 O O . SER A 1 301 ? -2.906 -49.125 -48.062 1 75.25 301 SER A O 1
ATOM 2349 N N . TYR A 1 302 ? -0.886 -50.031 -47.562 1 77.38 302 TYR A N 1
ATOM 2350 C CA . TYR A 1 302 ? -1.409 -50.375 -46.25 1 77.38 302 TYR A CA 1
ATOM 2351 C C . TYR A 1 302 ? -0.517 -49.781 -45.156 1 77.38 302 TYR A C 1
ATOM 2353 O O . TYR A 1 302 ? -0.908 -49.75 -44 1 77.38 302 TYR A O 1
ATOM 2361 N N . LEU A 1 303 ? 0.641 -49.312 -45.438 1 82.44 303 LEU A N 1
ATOM 2362 C CA . LEU A 1 303 ? 1.595 -48.875 -44.438 1 82.44 303 LEU A CA 1
ATOM 2363 C C . LEU A 1 303 ? 1.354 -47.406 -44.062 1 82.44 303 LEU A C 1
ATOM 2365 O O . LEU A 1 303 ? 1.287 -46.562 -44.938 1 82.44 303 LEU A O 1
ATOM 2369 N N . TYR A 1 304 ? 1.145 -47.125 -42.844 1 81.94 304 TYR A N 1
ATOM 2370 C CA . TYR A 1 304 ? 1.011 -45.75 -42.375 1 81.94 304 TYR A CA 1
ATOM 2371 C C . TYR A 1 304 ? 2.33 -45.219 -41.812 1 81.94 304 TYR A C 1
ATOM 2373 O O . TYR A 1 304 ? 2.674 -44.062 -42 1 81.94 304 TYR A O 1
ATOM 2381 N N . TYR A 1 305 ? 2.969 -46.031 -41.125 1 88.44 305 TYR A N 1
ATOM 2382 C CA . TYR A 1 305 ? 4.172 -45.688 -40.375 1 88.44 305 TYR A CA 1
ATOM 2383 C C . TYR A 1 305 ? 5.125 -46.844 -40.281 1 88.44 305 TYR A C 1
ATOM 2385 O O . TYR A 1 305 ? 4.695 -48 -40.031 1 88.44 305 TYR A O 1
ATOM 2393 N N . ASN A 1 306 ? 6.32 -46.625 -40.531 1 92.06 306 ASN A N 1
ATOM 2394 C CA . ASN A 1 306 ? 7.387 -47.594 -40.281 1 92.06 306 ASN A CA 1
ATOM 2395 C C . ASN A 1 306 ? 8.656 -46.906 -39.75 1 92.06 306 ASN A C 1
ATOM 2397 O O . ASN A 1 306 ? 9.148 -45.969 -40.375 1 92.06 306 ASN A O 1
ATOM 2401 N N . ALA A 1 307 ? 9.078 -47.312 -38.625 1 95.06 307 ALA A N 1
ATOM 2402 C CA . ALA A 1 307 ? 10.367 -46.875 -38.062 1 95.06 307 ALA A CA 1
ATOM 2403 C C . ALA A 1 307 ? 11.289 -48.062 -37.812 1 95.06 307 ALA A C 1
ATOM 2405 O O . ALA A 1 307 ? 10.867 -49.094 -37.25 1 95.06 307 ALA A O 1
ATOM 2406 N N . THR A 1 308 ? 12.484 -47.906 -38.25 1 92.25 308 THR A N 1
ATOM 2407 C CA . THR A 1 308 ? 13.469 -48.969 -38.094 1 92.25 308 THR A CA 1
ATOM 2408 C C . THR A 1 308 ? 14.75 -48.438 -37.469 1 92.25 308 THR A C 1
ATOM 2410 O O . THR A 1 308 ? 15.297 -47.406 -37.938 1 92.25 308 THR A O 1
ATOM 2413 N N . ASP A 1 309 ? 15.094 -49.094 -36.438 1 89 309 ASP A N 1
ATOM 2414 C CA . ASP A 1 309 ? 16.359 -48.781 -35.812 1 89 309 ASP A CA 1
ATOM 2415 C C . ASP A 1 309 ? 17.547 -49.25 -36.656 1 89 309 ASP A C 1
ATOM 2417 O O . ASP A 1 309 ? 17.703 -50.438 -36.906 1 89 309 ASP A O 1
ATOM 2421 N N . LEU A 1 310 ? 18.359 -48.312 -37.125 1 85.06 310 LEU A N 1
ATOM 242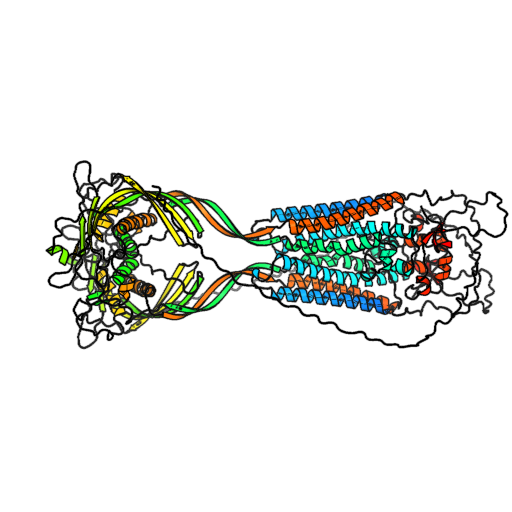2 C CA . LEU A 1 310 ? 19.5 -48.594 -37.969 1 85.06 310 LEU A CA 1
ATOM 2423 C C . LEU A 1 310 ? 20.797 -48.594 -37.156 1 85.06 310 LEU A C 1
ATOM 2425 O O . LEU A 1 310 ? 21.891 -48.562 -37.719 1 85.06 310 LEU A O 1
ATOM 2429 N N . THR A 1 311 ? 20.578 -48.594 -35.844 1 79.38 311 THR A N 1
ATOM 2430 C CA . THR A 1 311 ? 21.734 -48.531 -34.969 1 79.38 311 THR A CA 1
ATOM 2431 C C . THR A 1 311 ? 22.641 -49.719 -35.156 1 79.38 311 THR A C 1
ATOM 2433 O O . THR A 1 311 ? 22.172 -50.875 -35.25 1 79.38 311 THR A O 1
ATOM 2436 N N . THR A 1 312 ? 23.906 -49.531 -35.5 1 66.25 312 THR A N 1
ATOM 2437 C CA . THR A 1 312 ? 24.906 -50.562 -35.656 1 66.25 312 THR A CA 1
ATOM 2438 C C . THR A 1 312 ? 25.938 -50.5 -34.531 1 66.25 312 THR A C 1
ATOM 2440 O O . THR A 1 312 ? 26.125 -49.469 -33.906 1 66.25 312 THR A O 1
ATOM 2443 N N . PHE A 1 313 ? 26.203 -51.719 -33.844 1 63 313 PHE A N 1
ATOM 2444 C CA . PHE A 1 313 ? 27.344 -51.781 -32.938 1 63 313 PHE A CA 1
ATOM 2445 C C . PHE A 1 313 ? 28.562 -52.344 -33.656 1 63 313 PHE A C 1
ATOM 2447 O O . PHE A 1 313 ? 28.516 -53.406 -34.25 1 63 313 PHE A O 1
ATOM 2454 N N . SER A 1 314 ? 29.562 -51.625 -34.062 1 54.91 314 SER A N 1
ATOM 2455 C CA . SER A 1 314 ? 30.828 -52.125 -34.562 1 54.91 314 SER A CA 1
ATOM 2456 C C . SER A 1 314 ? 31.938 -51.938 -33.531 1 54.91 314 SER A C 1
ATOM 2458 O O . SER A 1 314 ? 31.938 -50.938 -32.812 1 54.91 314 SER A O 1
ATOM 2460 N N . GLU A 1 315 ? 32.594 -53.094 -32.938 1 52.06 315 GLU A N 1
ATOM 2461 C CA . GLU A 1 315 ? 33.75 -53.031 -32.031 1 52.06 315 GLU A CA 1
ATOM 2462 C C . GLU A 1 315 ? 34.719 -51.906 -32.406 1 52.06 315 GLU A C 1
ATOM 2464 O O . GLU A 1 315 ? 35.406 -51.375 -31.547 1 52.06 315 GLU A O 1
ATOM 2469 N N . SER A 1 316 ? 35.156 -51.969 -33.656 1 51.34 316 SER A N 1
ATOM 2470 C CA . SER A 1 316 ? 36.219 -51.062 -34 1 51.34 316 SER A CA 1
ATOM 2471 C C . SER A 1 316 ? 35.781 -49.594 -33.812 1 51.34 316 SER A C 1
ATOM 2473 O O . SER A 1 316 ? 36.531 -48.781 -33.312 1 51.34 316 SER A O 1
ATOM 2475 N N . GLU A 1 317 ? 35.094 -48.781 -34.969 1 52.12 317 GLU A N 1
ATOM 2476 C CA . GLU A 1 317 ? 34.938 -47.344 -35.188 1 52.12 317 GLU A CA 1
ATOM 2477 C C . GLU A 1 317 ? 33.531 -46.906 -34.75 1 52.12 317 GLU A C 1
ATOM 2479 O O . GLU A 1 317 ? 32.812 -47.656 -34.094 1 52.12 317 GLU A O 1
ATOM 2484 N N . ASP A 1 318 ? 32.719 -45.906 -35.688 1 57.09 318 ASP A N 1
ATOM 2485 C CA . ASP A 1 318 ? 31.688 -44.875 -35.688 1 57.09 318 ASP A CA 1
ATOM 2486 C C . ASP A 1 318 ? 30.297 -45.5 -35.5 1 57.09 318 ASP A C 1
ATOM 2488 O O . ASP A 1 318 ? 29.609 -45.812 -36.469 1 57.09 318 ASP A O 1
ATOM 2492 N N . SER A 1 319 ? 29.906 -46 -34.281 1 76.38 319 SER A N 1
ATOM 2493 C CA . SER A 1 319 ? 28.562 -46.531 -34.062 1 76.38 319 SER A CA 1
ATOM 2494 C C . SER A 1 319 ? 27.578 -45.375 -33.781 1 76.38 319 SER A C 1
ATOM 2496 O O . SER A 1 319 ? 27.734 -44.656 -32.781 1 76.38 319 SER A O 1
ATOM 2498 N N . LEU A 1 320 ? 26.844 -45.156 -34.875 1 84 320 LEU A N 1
ATOM 2499 C CA . LEU A 1 320 ? 25.875 -44.062 -34.75 1 84 320 LEU A CA 1
ATOM 2500 C C . LEU A 1 320 ? 24.516 -44.594 -34.344 1 84 320 LEU A C 1
ATOM 2502 O O . LEU A 1 320 ? 24.188 -45.75 -34.594 1 84 320 LEU A O 1
ATOM 2506 N N . ILE A 1 321 ? 23.875 -43.875 -33.531 1 91 321 ILE A N 1
ATOM 2507 C CA . ILE A 1 321 ? 22.484 -44.188 -33.188 1 91 321 ILE A CA 1
ATOM 2508 C C . ILE A 1 321 ? 21.547 -43.469 -34.156 1 91 321 ILE A C 1
ATOM 2510 O O . ILE A 1 321 ? 21.375 -42.25 -34.094 1 91 321 ILE A O 1
ATOM 2514 N N . GLU A 1 322 ? 20.953 -44.281 -35.062 1 92.62 322 GLU A N 1
ATOM 2515 C CA . GLU A 1 322 ? 20.125 -43.719 -36.094 1 92.62 322 GLU A CA 1
ATOM 2516 C C . GLU A 1 322 ? 18.797 -44.469 -36.219 1 92.62 322 GLU A C 1
ATOM 2518 O O . GLU A 1 322 ? 18.734 -45.688 -35.969 1 92.62 322 GLU A O 1
ATOM 2523 N N . LEU A 1 323 ? 17.797 -43.719 -36.5 1 95.38 323 LEU A N 1
ATOM 2524 C CA . LEU A 1 323 ? 16.453 -44.25 -36.75 1 95.38 323 LEU A CA 1
ATOM 2525 C C . LEU A 1 323 ? 15.891 -43.75 -38.062 1 95.38 323 LEU A C 1
ATOM 2527 O O . LEU A 1 323 ? 15.906 -42.562 -38.344 1 95.38 323 LEU A O 1
ATOM 2531 N N . SER A 1 324 ? 15.484 -44.656 -38.906 1 95.5 324 SER A N 1
ATOM 2532 C CA . SER A 1 324 ? 14.781 -44.281 -40.125 1 95.5 324 SER A CA 1
ATOM 2533 C C . SER A 1 324 ? 13.266 -44.375 -39.938 1 95.5 324 SER A C 1
ATOM 2535 O O . SER A 1 324 ? 12.75 -45.375 -39.438 1 95.5 324 SER A O 1
ATOM 2537 N N . VAL A 1 325 ? 12.602 -43.312 -40.312 1 95.62 325 VAL A N 1
ATOM 2538 C CA . VAL A 1 325 ? 11.156 -43.25 -40.156 1 95.62 325 VAL A CA 1
ATOM 2539 C C . VAL A 1 325 ? 10.5 -42.938 -41.469 1 95.62 325 VAL A C 1
ATOM 2541 O O . VAL A 1 325 ? 10.914 -42 -42.156 1 95.62 325 VAL A O 1
ATOM 2544 N N . THR A 1 326 ? 9.516 -43.656 -41.875 1 93.38 326 THR A N 1
ATOM 2545 C CA . THR A 1 326 ? 8.68 -43.406 -43.031 1 93.38 326 THR A CA 1
ATOM 2546 C C . THR A 1 326 ? 7.203 -43.375 -42.656 1 93.38 326 THR A C 1
ATOM 2548 O O . THR A 1 326 ? 6.719 -44.312 -41.969 1 93.38 326 THR A O 1
ATOM 2551 N N . TYR A 1 327 ? 6.598 -42.344 -43.031 1 89.44 327 TYR A N 1
ATOM 2552 C CA . TYR A 1 327 ? 5.203 -42.219 -42.625 1 89.44 327 TYR A CA 1
ATOM 2553 C C . TYR A 1 327 ? 4.395 -41.438 -43.656 1 89.44 327 TYR A C 1
ATOM 2555 O O . TYR A 1 327 ? 4.965 -40.781 -44.5 1 89.44 327 TYR A O 1
ATOM 2563 N N . ARG A 1 328 ? 3.15 -41.594 -43.562 1 83.56 328 ARG A N 1
ATOM 2564 C CA . ARG A 1 328 ? 2.23 -40.781 -44.375 1 83.56 328 ARG A CA 1
ATOM 2565 C C . ARG A 1 328 ? 1.19 -40.125 -43.5 1 83.56 328 ARG A C 1
ATOM 2567 O O . ARG A 1 328 ? 0.784 -40.656 -42.469 1 83.56 328 ARG A O 1
ATOM 2574 N N . ASN A 1 329 ? 0.964 -38.812 -43.625 1 70.94 329 ASN A N 1
ATOM 2575 C CA . ASN A 1 329 ? -0.031 -38.094 -42.844 1 70.94 329 ASN A CA 1
ATOM 2576 C C . ASN A 1 329 ? -1.443 -38.344 -43.375 1 70.94 329 ASN A C 1
ATOM 2578 O O . ASN A 1 329 ? -1.686 -38.25 -44.594 1 70.94 329 ASN A O 1
ATOM 2582 N N . ASN A 1 330 ? -2.25 -39.156 -42.688 1 57.94 330 ASN A N 1
ATOM 2583 C CA . ASN A 1 330 ? -3.619 -39.344 -43.156 1 57.94 330 ASN A CA 1
ATOM 2584 C C . ASN A 1 330 ? -4.492 -38.125 -42.812 1 57.94 330 ASN A C 1
ATOM 2586 O O . ASN A 1 330 ? -4.637 -37.781 -41.656 1 57.94 330 ASN A O 1
ATOM 2590 N N . THR A 1 331 ? -4.434 -37.062 -43.5 1 48.59 331 THR A N 1
ATOM 2591 C CA . THR A 1 331 ? -5.477 -36.094 -43.219 1 48.59 331 THR A CA 1
ATOM 2592 C C . THR A 1 331 ? -6.859 -36.719 -43.281 1 48.59 331 THR A C 1
ATOM 2594 O O . THR A 1 331 ? -7.043 -37.75 -43.969 1 48.59 331 THR A O 1
ATOM 2597 N N . LYS A 1 332 ? -7.879 -36.312 -42.344 1 44.22 332 LYS A N 1
ATOM 2598 C CA . LYS A 1 332 ? -9.258 -36.781 -42.25 1 44.22 332 LYS A CA 1
ATOM 2599 C C . LYS A 1 332 ? -9.68 -37.469 -43.562 1 44.22 332 LYS A C 1
ATOM 2601 O O . LYS A 1 332 ? -10.227 -38.562 -43.562 1 44.22 332 LYS A O 1
ATOM 2606 N N . ALA A 1 333 ? -10.156 -36.562 -44.562 1 39.56 333 ALA A N 1
ATOM 2607 C CA . ALA A 1 333 ? -11 -36.75 -45.75 1 39.56 333 ALA A CA 1
ATOM 2608 C C . ALA A 1 333 ? -10.273 -37.562 -46.781 1 39.56 333 ALA A C 1
ATOM 2610 O O . ALA A 1 333 ? -10.906 -38.125 -47.719 1 39.56 333 ALA A O 1
ATOM 2611 N N . GLU A 1 334 ? -9.047 -37.344 -47.062 1 39.41 334 GLU A N 1
ATOM 2612 C CA . GLU A 1 334 ? -8.594 -37.781 -48.375 1 39.41 334 GLU A CA 1
ATOM 2613 C C . GLU A 1 334 ? -8.039 -39.219 -48.312 1 39.41 334 GLU A C 1
ATOM 2615 O O . GLU A 1 334 ? -6.875 -39.406 -47.938 1 39.41 334 GLU A O 1
ATOM 2620 N N . VAL A 1 335 ? -8.75 -40.125 -47.906 1 39.5 335 VAL A N 1
ATOM 2621 C CA . VAL A 1 335 ? -8.477 -41.531 -48.156 1 39.5 335 VAL A CA 1
ATOM 2622 C C . VAL A 1 335 ? -7.734 -41.688 -49.5 1 39.5 335 VAL A C 1
ATOM 2624 O O . VAL A 1 335 ? -7.34 -42.781 -49.875 1 39.5 335 VAL A O 1
ATOM 2627 N N . GLN A 1 336 ? -8.125 -40.812 -50.5 1 40.81 336 GLN A N 1
ATOM 2628 C CA . GLN A 1 336 ? -7.742 -41.188 -51.844 1 40.81 336 GLN A CA 1
ATOM 2629 C C . GLN A 1 336 ? -6.234 -41.406 -51.938 1 40.81 336 GLN A C 1
ATOM 2631 O O . GLN A 1 336 ? -5.484 -41.031 -51.031 1 40.81 336 GLN A O 1
ATOM 2636 N N . SER A 1 337 ? -5.645 -41.281 -53.312 1 44.16 337 SER A N 1
ATOM 2637 C CA . SER A 1 337 ? -4.594 -41.75 -54.188 1 44.16 337 SER A CA 1
ATOM 2638 C C . SER A 1 337 ? -3.225 -41.25 -53.75 1 44.16 337 SER A C 1
ATOM 2640 O O . SER A 1 337 ? -2.199 -41.844 -54.094 1 44.16 337 SER A O 1
ATOM 2642 N N . ASP A 1 338 ? -3.045 -39.938 -53.406 1 49.22 338 ASP A N 1
ATOM 2643 C CA . ASP A 1 338 ? -1.647 -39.531 -53.469 1 49.22 338 ASP A CA 1
ATOM 2644 C C . ASP A 1 338 ? -0.91 -39.875 -52.188 1 49.22 338 ASP A C 1
ATOM 2646 O O . ASP A 1 338 ? -1.171 -39.281 -51.125 1 49.22 338 ASP A O 1
ATOM 2650 N N . LEU A 1 339 ? -0.516 -41.188 -52.031 1 60.25 339 LEU A N 1
ATOM 2651 C CA . LEU A 1 339 ? 0.312 -41.781 -51 1 60.25 339 LEU A CA 1
ATOM 2652 C C . LEU A 1 339 ? 1.559 -40.938 -50.75 1 60.25 339 LEU A C 1
ATOM 2654 O O . LEU A 1 339 ? 2.611 -41.188 -51.344 1 60.25 339 LEU A O 1
ATOM 2658 N N . ASN A 1 340 ? 1.453 -39.688 -50.344 1 77.5 340 ASN A N 1
ATOM 2659 C CA . ASN A 1 340 ? 2.615 -38.875 -50.062 1 77.5 340 ASN A CA 1
ATOM 2660 C C . ASN A 1 340 ? 3.312 -39.281 -48.781 1 77.5 340 ASN A C 1
ATOM 2662 O O . ASN A 1 340 ? 2.936 -38.844 -47.688 1 77.5 340 ASN A O 1
ATOM 2666 N N . TYR A 1 341 ? 4.312 -40.156 -48.969 1 86.81 341 TYR A N 1
ATOM 2667 C CA . TYR A 1 341 ? 5.148 -40.594 -47.875 1 86.81 341 TYR A CA 1
ATOM 2668 C C . TYR A 1 341 ? 6.305 -39.625 -47.656 1 86.81 341 TYR A C 1
ATOM 2670 O O . TYR A 1 341 ? 6.812 -39.031 -48.594 1 86.81 341 TYR A O 1
ATOM 2678 N N . VAL A 1 342 ? 6.582 -39.406 -46.438 1 90.06 342 VAL A N 1
ATOM 2679 C CA . VAL A 1 342 ? 7.773 -38.656 -46.031 1 90.06 342 VAL A CA 1
ATOM 2680 C C . VAL A 1 342 ? 8.727 -39.594 -45.281 1 90.06 342 VAL A C 1
ATOM 2682 O O . VAL A 1 342 ? 8.297 -40.375 -44.438 1 90.06 342 VAL A O 1
ATOM 2685 N N . SER A 1 343 ? 9.914 -39.688 -45.719 1 93.88 343 SER A N 1
ATOM 2686 C CA . SER A 1 343 ? 10.945 -40.469 -45.031 1 93.88 343 SER A CA 1
ATOM 2687 C C . SER A 1 343 ? 11.984 -39.531 -44.406 1 93.88 343 SER A C 1
ATOM 2689 O O . SER A 1 343 ? 12.469 -38.594 -45.031 1 93.88 343 SER A O 1
ATOM 2691 N N . ILE A 1 344 ? 12.266 -39.844 -43.156 1 95.94 344 ILE A N 1
ATOM 2692 C CA . ILE A 1 344 ? 13.242 -39.031 -42.438 1 95.94 344 ILE A CA 1
ATOM 2693 C C . ILE A 1 344 ? 14.258 -39.938 -41.75 1 95.94 344 ILE A C 1
ATOM 2695 O O . ILE A 1 344 ? 13.961 -41.094 -41.469 1 95.94 344 ILE A O 1
ATOM 2699 N N . LEU A 1 345 ? 15.461 -39.469 -41.625 1 96.38 345 LEU A N 1
ATOM 2700 C CA . LEU A 1 345 ? 16.531 -40.094 -40.875 1 96.38 345 LEU A CA 1
ATOM 2701 C C . LEU A 1 345 ? 16.906 -39.281 -39.656 1 96.38 345 LEU A C 1
ATOM 2703 O O . LEU A 1 345 ? 17.297 -38.094 -39.781 1 96.38 345 LEU A O 1
ATOM 2707 N N . CYS A 1 346 ? 16.734 -39.844 -38.5 1 96.5 346 CYS A N 1
ATOM 2708 C CA . CYS A 1 346 ? 17.047 -39.188 -37.25 1 96.5 346 CYS A CA 1
ATOM 2709 C C . CYS A 1 346 ? 18.359 -39.719 -36.656 1 96.5 346 CYS A C 1
ATOM 2711 O O . CYS A 1 346 ? 18.5 -40.906 -36.438 1 96.5 346 CYS A O 1
ATOM 2713 N N . THR A 1 347 ? 19.25 -38.812 -36.406 1 95.38 347 THR A N 1
ATOM 2714 C CA . THR A 1 347 ? 20.547 -39.156 -35.844 1 95.38 347 THR A CA 1
ATOM 2715 C C . THR A 1 347 ? 20.766 -38.469 -34.5 1 95.38 347 THR A C 1
ATOM 2717 O O . THR A 1 347 ? 20.359 -37.312 -34.312 1 95.38 347 THR A O 1
ATOM 2720 N N . ALA A 1 348 ? 21.328 -39.281 -33.562 1 95.81 348 ALA A N 1
ATOM 2721 C CA . ALA A 1 348 ? 21.594 -38.75 -32.219 1 95.81 348 ALA A CA 1
ATOM 2722 C C . ALA A 1 348 ? 22.922 -38 -32.188 1 95.81 348 ALA A C 1
ATOM 2724 O O . ALA A 1 348 ? 23.922 -38.469 -32.75 1 95.81 348 ALA A O 1
ATOM 2725 N N . TYR A 1 349 ? 22.922 -36.844 -31.547 1 95.25 349 TYR A N 1
ATOM 2726 C CA . TYR A 1 349 ? 24.109 -36 -31.375 1 95.25 349 TYR A CA 1
ATOM 2727 C C . TYR A 1 349 ? 24.312 -35.625 -29.922 1 95.25 349 TYR A C 1
ATOM 2729 O O . TYR A 1 349 ? 23.359 -35.656 -29.125 1 95.25 349 TYR A O 1
ATOM 2737 N N . ASN A 1 350 ? 25.594 -35.375 -29.594 1 93.38 350 ASN A N 1
ATOM 2738 C CA . ASN A 1 350 ? 25.859 -34.594 -28.406 1 93.38 350 ASN A CA 1
ATOM 2739 C C . ASN A 1 350 ? 25.625 -33.125 -28.641 1 93.38 350 ASN A C 1
ATOM 2741 O O . ASN A 1 350 ? 26 -32.562 -29.688 1 93.38 350 ASN A O 1
ATOM 2745 N N . ALA A 1 351 ? 24.891 -32.531 -27.734 1 96 351 ALA A N 1
ATOM 2746 C CA . ALA A 1 351 ? 24.547 -31.141 -27.938 1 96 351 ALA A CA 1
ATOM 2747 C C . ALA A 1 351 ? 24.703 -30.328 -26.656 1 96 351 ALA A C 1
ATOM 2749 O O . ALA A 1 351 ? 24.672 -30.891 -25.562 1 96 351 ALA A O 1
ATOM 2750 N N . THR A 1 352 ? 24.906 -29.062 -26.891 1 96.25 352 THR A N 1
ATOM 2751 C CA . THR A 1 352 ? 24.844 -28.109 -25.781 1 96.25 352 THR A CA 1
ATOM 2752 C C . THR A 1 352 ? 23.438 -27.531 -25.641 1 96.25 352 THR A C 1
ATOM 2754 O O . THR A 1 352 ? 22.875 -27.016 -26.609 1 96.25 352 THR A O 1
ATOM 2757 N N . TYR A 1 353 ? 22.906 -27.734 -24.453 1 96.69 353 TYR A N 1
ATOM 2758 C CA . TYR A 1 353 ? 21.625 -27.141 -24.109 1 96.69 353 TYR A CA 1
ATOM 2759 C C . TYR A 1 353 ? 21.812 -25.797 -23.438 1 96.69 353 TYR A C 1
ATOM 2761 O O . TYR A 1 353 ? 22.375 -25.719 -22.328 1 96.69 353 TYR A O 1
ATOM 2769 N N . GLU A 1 354 ? 21.406 -24.734 -24.109 1 97.06 354 GLU A N 1
ATOM 2770 C CA . GLU A 1 354 ? 21.25 -23.438 -23.438 1 97.06 354 GLU A CA 1
ATOM 2771 C C . GLU A 1 354 ? 19.797 -23.234 -22.984 1 97.06 354 GLU A C 1
ATOM 2773 O O . GLU A 1 354 ? 18.953 -22.828 -23.766 1 97.06 354 GLU A O 1
ATOM 2778 N N . LEU A 1 355 ? 19.594 -23.484 -21.719 1 96.19 355 LEU A N 1
ATOM 2779 C CA . LEU A 1 355 ? 18.234 -23.516 -21.188 1 96.19 355 LEU A CA 1
ATOM 2780 C C . LEU A 1 355 ? 17.922 -22.25 -20.406 1 96.19 355 LEU A C 1
ATOM 2782 O O . LEU A 1 355 ? 18.625 -21.906 -19.453 1 96.19 355 LEU A O 1
ATOM 2786 N N . SER A 1 356 ? 16.938 -21.469 -20.906 1 96.5 356 SER A N 1
ATOM 2787 C CA . SER A 1 356 ? 16.359 -20.359 -20.156 1 96.5 356 SER A CA 1
ATOM 2788 C C . SER A 1 356 ? 15.094 -20.781 -19.422 1 96.5 356 SER A C 1
ATOM 2790 O O . SER A 1 356 ? 14.156 -21.312 -20.031 1 96.5 356 SER A O 1
ATOM 2792 N N . VAL A 1 357 ? 15.086 -20.625 -18.141 1 95.75 357 VAL A N 1
ATOM 2793 C CA . VAL A 1 357 ? 13.938 -21.031 -17.328 1 95.75 357 VAL A CA 1
ATOM 2794 C C . VAL A 1 357 ? 13.344 -19.812 -16.625 1 95.75 357 VAL A C 1
ATOM 2796 O O . VAL A 1 357 ? 14.07 -19.016 -16.016 1 95.75 357 VAL A O 1
ATOM 2799 N N . ASN A 1 358 ? 12.055 -19.641 -16.766 1 95.38 358 ASN A N 1
ATOM 2800 C CA . ASN A 1 358 ? 11.32 -18.562 -16.109 1 95.38 358 ASN A CA 1
ATOM 2801 C C . ASN A 1 358 ? 10.141 -19.078 -15.305 1 95.38 358 ASN A C 1
ATOM 2803 O O . ASN A 1 358 ? 9.258 -19.75 -15.852 1 95.38 358 ASN A O 1
ATOM 2807 N N . TYR A 1 359 ? 10.164 -18.859 -14.023 1 92.44 359 TYR A N 1
ATOM 2808 C CA . TYR A 1 359 ? 9.031 -19.172 -13.164 1 92.44 359 TYR A CA 1
ATOM 2809 C C . TYR A 1 359 ? 8.133 -17.953 -12.977 1 92.44 359 TYR A C 1
ATOM 2811 O O . TYR A 1 359 ? 8.594 -16.891 -12.578 1 92.44 359 TYR A O 1
ATOM 2819 N N . THR A 1 360 ? 6.848 -18.109 -13.297 1 87.25 360 THR A N 1
ATOM 2820 C CA . THR A 1 360 ? 5.828 -17.094 -13.039 1 87.25 360 THR A CA 1
ATOM 2821 C C . THR A 1 360 ? 4.758 -17.641 -12.094 1 87.25 360 THR A C 1
ATOM 2823 O O . THR A 1 360 ? 4.035 -18.578 -12.445 1 87.25 360 THR A O 1
ATOM 2826 N N . ASN A 1 361 ? 4.676 -17.109 -10.945 1 81.12 361 ASN A N 1
ATOM 2827 C CA . ASN A 1 361 ? 3.744 -17.594 -9.922 1 81.12 361 ASN A CA 1
ATOM 2828 C C . ASN A 1 361 ? 3.902 -19.078 -9.664 1 81.12 361 ASN A C 1
ATOM 2830 O O . ASN A 1 361 ? 2.916 -19.828 -9.641 1 81.12 361 ASN A O 1
ATOM 2834 N N . GLY A 1 362 ? 5.18 -19.469 -9.758 1 81.5 362 GLY A N 1
ATOM 2835 C CA . GLY A 1 362 ? 5.477 -20.844 -9.414 1 81.5 362 GLY A CA 1
ATOM 2836 C C . GLY A 1 362 ? 5.473 -21.766 -10.617 1 81.5 362 GLY A C 1
ATOM 2837 O O . GLY A 1 362 ? 5.898 -22.922 -10.523 1 81.5 362 GLY A O 1
ATOM 2838 N N . SER A 1 363 ? 4.984 -21.328 -11.719 1 82.62 363 SER A N 1
ATOM 2839 C CA . SER A 1 363 ? 4.918 -22.172 -12.906 1 82.62 363 SER A CA 1
ATOM 2840 C C . SER A 1 363 ? 6.121 -21.953 -13.812 1 82.62 363 SER A C 1
ATOM 2842 O O . SER A 1 363 ? 6.406 -20.812 -14.203 1 82.62 363 SER A O 1
ATOM 2844 N N . PRO A 1 364 ? 6.75 -23.078 -14.18 1 89.81 364 PRO A N 1
ATOM 2845 C CA . PRO A 1 364 ? 7.961 -22.906 -14.984 1 89.81 364 PRO A CA 1
ATOM 2846 C C . PRO A 1 364 ? 7.668 -22.844 -16.484 1 89.81 364 PRO A C 1
ATOM 2848 O O . PRO A 1 364 ? 6.715 -23.469 -16.953 1 89.81 364 PRO A O 1
ATOM 2851 N N . LYS A 1 365 ? 8.445 -22.078 -17.203 1 92.19 365 LYS A N 1
ATOM 2852 C CA . LYS A 1 365 ? 8.539 -22.062 -18.656 1 92.19 365 LYS A CA 1
ATOM 2853 C C . LYS A 1 365 ? 9.977 -22.297 -19.125 1 92.19 365 LYS A C 1
ATOM 2855 O O . LYS A 1 365 ? 10.883 -21.547 -18.734 1 92.19 365 LYS A O 1
ATOM 2860 N N . PHE A 1 366 ? 10.117 -23.359 -19.906 1 95 366 PHE A N 1
ATOM 2861 C CA . PHE A 1 366 ? 11.453 -23.719 -20.375 1 95 366 PHE A CA 1
ATOM 2862 C C . PHE A 1 366 ? 11.641 -23.297 -21.828 1 95 366 PHE A C 1
ATOM 2864 O O . PHE A 1 366 ? 10.758 -23.5 -22.656 1 95 366 PHE A O 1
ATOM 2871 N N . SER A 1 367 ? 12.797 -22.672 -22.109 1 95.12 367 SER A N 1
ATOM 2872 C CA . SER A 1 367 ? 13.156 -22.281 -23.469 1 95.12 367 SER A CA 1
ATOM 2873 C C . SER A 1 367 ? 14.562 -22.75 -23.812 1 95.12 367 SER A C 1
ATOM 2875 O O . SER A 1 367 ? 15.531 -22 -23.656 1 95.12 367 SER A O 1
ATOM 2877 N N . PRO A 1 368 ? 14.641 -23.922 -24.406 1 95.69 368 PRO A N 1
ATOM 2878 C CA . PRO A 1 368 ? 15.961 -24.453 -24.75 1 95.69 368 PRO A CA 1
ATOM 2879 C C . PRO A 1 368 ? 16.438 -24 -26.141 1 95.69 368 PRO A C 1
ATOM 2881 O O . PRO A 1 368 ? 15.633 -23.859 -27.062 1 95.69 368 PRO A O 1
ATOM 2884 N N . ILE A 1 369 ? 17.734 -23.703 -26.281 1 96.12 369 ILE A N 1
ATOM 2885 C CA . ILE A 1 369 ? 18.453 -23.516 -27.531 1 96.12 369 ILE A CA 1
ATOM 2886 C C . ILE A 1 369 ? 19.547 -24.578 -27.656 1 96.12 369 ILE A C 1
ATOM 2888 O O . ILE A 1 369 ? 20.422 -24.672 -26.781 1 96.12 369 ILE A O 1
ATOM 2892 N N . LEU A 1 370 ? 19.453 -25.344 -28.703 1 97.25 370 LEU A N 1
ATOM 2893 C CA . LEU A 1 370 ? 20.375 -26.469 -28.844 1 97.25 370 LEU A CA 1
ATOM 2894 C C . LEU A 1 370 ? 21.453 -26.172 -29.875 1 97.25 370 LEU A C 1
ATOM 2896 O O . LEU A 1 370 ? 21.156 -25.594 -30.938 1 97.25 370 LEU A O 1
ATOM 2900 N N . THR A 1 371 ? 22.688 -26.469 -29.516 1 97 371 THR A N 1
ATOM 2901 C CA . THR A 1 371 ? 23.812 -26.5 -30.438 1 97 371 THR A CA 1
ATOM 2902 C C . THR A 1 371 ? 24.344 -27.922 -30.609 1 97 371 THR A C 1
ATOM 2904 O O . THR A 1 371 ? 24.781 -28.547 -29.641 1 97 371 THR A O 1
ATOM 2907 N N . TYR A 1 372 ? 24.328 -28.391 -31.844 1 96.38 372 TYR A N 1
ATOM 2908 C CA . TYR A 1 372 ? 24.719 -29.766 -32.125 1 96.38 372 TYR A CA 1
ATOM 2909 C C . TYR A 1 372 ? 26.219 -29.891 -32.312 1 96.38 372 TYR A C 1
ATOM 2911 O O . TYR A 1 372 ? 26.844 -29.031 -32.938 1 96.38 372 TYR A O 1
ATOM 2919 N N . HIS A 1 373 ? 26.766 -30.906 -31.734 1 94.56 373 HIS A N 1
ATOM 2920 C CA . HIS A 1 373 ? 28.188 -31.219 -31.859 1 94.56 373 HIS A CA 1
ATOM 2921 C C . HIS A 1 373 ? 28.406 -32.531 -32.594 1 94.56 373 HIS A C 1
ATOM 2923 O O . HIS A 1 373 ? 27.859 -32.75 -33.688 1 94.56 373 HIS A O 1
ATOM 2929 N N . GLU A 1 374 ? 29.266 -33.438 -32 1 91.19 374 GLU A N 1
ATOM 2930 C CA . GLU A 1 374 ? 29.547 -34.719 -32.656 1 91.19 374 GLU A CA 1
ATOM 2931 C C . GLU A 1 374 ? 28.406 -35.719 -32.438 1 91.19 374 GLU A C 1
ATOM 2933 O O . GLU A 1 374 ? 27.703 -35.656 -31.422 1 91.19 374 GLU A O 1
ATOM 2938 N N . PRO A 1 375 ? 28.25 -36.625 -33.438 1 91.38 375 PRO A N 1
ATOM 2939 C CA . PRO A 1 375 ? 27.234 -37.656 -33.25 1 91.38 375 PRO A CA 1
ATOM 2940 C C . PRO A 1 375 ? 27.469 -38.5 -31.984 1 91.38 375 PRO A C 1
ATOM 2942 O O . PRO A 1 375 ? 28.625 -38.75 -31.625 1 91.38 375 PRO A O 1
ATOM 2945 N N . LEU A 1 376 ? 26.438 -38.844 -31.344 1 90.75 376 LEU A N 1
ATOM 2946 C CA . LEU A 1 376 ? 26.5 -39.656 -30.141 1 90.75 376 LEU A CA 1
ATOM 2947 C C . LEU A 1 376 ? 26.781 -41.125 -30.469 1 90.75 376 LEU A C 1
ATOM 2949 O O . LEU A 1 376 ? 26.094 -41.688 -31.312 1 90.75 376 LEU A O 1
ATOM 2953 N N . GLN A 1 377 ? 27.703 -41.625 -29.75 1 83.19 377 GLN A N 1
ATOM 2954 C CA . GLN A 1 377 ? 28.062 -43.031 -30 1 83.19 377 GLN A CA 1
ATOM 2955 C C . GLN A 1 377 ? 27.109 -43.969 -29.297 1 83.19 377 GLN A C 1
ATOM 2957 O O . GLN A 1 377 ? 26.641 -43.688 -28.188 1 83.19 377 GLN A O 1
ATOM 2962 N N . ASN A 1 378 ? 26.891 -45.094 -30 1 83.31 378 ASN A N 1
ATOM 2963 C CA . ASN A 1 378 ? 26.047 -46.125 -29.391 1 83.31 378 ASN A CA 1
ATOM 2964 C C . ASN A 1 378 ? 26.781 -46.844 -28.266 1 83.31 378 ASN A C 1
ATOM 2966 O O . ASN A 1 378 ? 28.016 -46.781 -28.188 1 83.31 378 ASN A O 1
ATOM 2970 N N . LEU A 1 379 ? 25.938 -47.375 -27.312 1 75.62 379 LEU A N 1
ATOM 2971 C CA . LEU A 1 379 ? 26.5 -48.156 -26.219 1 75.62 379 LEU A CA 1
ATOM 2972 C C . LEU A 1 379 ? 26.562 -49.656 -26.594 1 75.62 379 LEU A C 1
ATOM 2974 O O . LEU A 1 379 ? 25.672 -50.156 -27.266 1 75.62 379 LEU A O 1
ATOM 2978 N N . ASN A 1 380 ? 27.719 -50.156 -26.281 1 68.25 380 ASN A N 1
ATOM 2979 C CA . ASN A 1 380 ? 27.75 -51.625 -26.359 1 68.25 380 ASN A CA 1
ATOM 2980 C C . ASN A 1 380 ? 26.984 -52.25 -25.219 1 68.25 380 ASN A C 1
ATOM 2982 O O . ASN A 1 380 ? 27.453 -52.281 -24.078 1 68.25 380 ASN A O 1
ATOM 2986 N N . MET A 1 381 ? 25.859 -52.719 -25.5 1 63.09 381 MET A N 1
ATOM 2987 C CA . MET A 1 381 ? 24.938 -53.188 -24.469 1 63.09 381 MET A CA 1
ATOM 2988 C C . MET A 1 381 ? 25.359 -54.562 -23.953 1 63.09 381 MET A C 1
ATOM 2990 O O . MET A 1 381 ? 24.891 -55 -22.906 1 63.09 381 MET A O 1
ATOM 2994 N N . THR A 1 382 ? 26.234 -55.219 -24.609 1 60.5 382 THR A N 1
ATOM 2995 C CA . THR A 1 382 ? 26.578 -56.594 -24.25 1 60.5 382 THR A CA 1
ATOM 2996 C C . THR A 1 382 ? 27.906 -56.625 -23.5 1 60.5 382 THR A C 1
ATOM 2998 O O . THR A 1 382 ? 28.281 -57.656 -22.938 1 60.5 382 THR A O 1
ATOM 3001 N N . GLU A 1 383 ? 28.672 -55.562 -23.594 1 57.94 383 GLU A N 1
ATOM 3002 C CA . GLU A 1 383 ? 30 -55.625 -23 1 57.94 383 GLU A CA 1
ATOM 3003 C C . GLU A 1 383 ? 29.969 -55.312 -21.516 1 57.94 383 GLU A C 1
ATOM 3005 O O . GLU A 1 383 ? 29.188 -54.469 -21.062 1 57.94 383 GLU A O 1
ATOM 3010 N N . TYR A 1 384 ? 30.625 -56.156 -20.812 1 57.5 384 TYR A N 1
ATOM 3011 C CA . TYR A 1 384 ? 30.797 -55.938 -19.375 1 57.5 384 TYR A CA 1
ATOM 3012 C C . TYR A 1 384 ? 31.469 -54.625 -19.094 1 57.5 384 TYR A C 1
ATOM 3014 O O . TYR A 1 384 ? 32.531 -54.312 -19.641 1 57.5 384 TYR A O 1
ATOM 3022 N N . VAL A 1 385 ? 30.75 -53.688 -18.656 1 57.47 385 VAL A N 1
ATOM 3023 C CA . VAL A 1 385 ? 31.391 -52.469 -18.203 1 57.47 385 VAL A CA 1
ATOM 3024 C C . VAL A 1 385 ? 31.453 -52.438 -16.672 1 57.47 385 VAL A C 1
ATOM 3026 O O . VAL A 1 385 ? 30.438 -52.625 -16 1 57.47 385 VAL A O 1
ATOM 3029 N N . SER A 1 386 ? 32.656 -52.531 -16.094 1 56.31 386 SER A N 1
ATOM 3030 C CA . SER A 1 386 ? 32.875 -52.469 -14.648 1 56.31 386 SER A CA 1
ATOM 3031 C C . SER A 1 386 ? 32.156 -51.25 -14.062 1 56.31 386 SER A C 1
ATOM 3033 O O . SER A 1 386 ? 32.094 -50.188 -14.688 1 56.31 386 SER A O 1
ATOM 3035 N N . PRO A 1 387 ? 31.562 -51.5 -12.891 1 51.88 387 PRO A N 1
ATOM 3036 C CA . PRO A 1 387 ? 30.969 -50.375 -12.18 1 51.88 387 PRO A CA 1
ATOM 3037 C C . PRO A 1 387 ? 31.938 -49.219 -12 1 51.88 387 PRO A C 1
ATOM 3039 O O . PRO A 1 387 ? 33.094 -49.438 -11.641 1 51.88 387 PRO A O 1
ATOM 3042 N N . GLY A 1 388 ? 31.703 -48.062 -12.484 1 57.19 388 GLY A N 1
ATOM 3043 C CA . GLY A 1 388 ? 32.562 -46.875 -12.422 1 57.19 388 GLY A CA 1
ATOM 3044 C C . GLY A 1 388 ? 33.156 -46.531 -13.773 1 57.19 388 GLY A C 1
ATOM 3045 O O . GLY A 1 388 ? 33.625 -45.375 -13.961 1 57.19 388 GLY A O 1
ATOM 3046 N N . ASP A 1 389 ? 33.312 -47.5 -14.609 1 61.91 389 ASP A N 1
ATOM 3047 C CA . ASP A 1 389 ? 34 -47.281 -15.883 1 61.91 389 ASP A CA 1
ATOM 3048 C C . ASP A 1 389 ? 32.969 -47.062 -17.016 1 61.91 389 ASP A C 1
ATOM 3050 O O . ASP A 1 389 ? 33.281 -47.344 -18.172 1 61.91 389 ASP A O 1
ATOM 3054 N N . TYR A 1 390 ? 31.969 -46.562 -16.672 1 64.81 390 TYR A N 1
ATOM 3055 C CA . TYR A 1 390 ? 30.969 -46.438 -17.719 1 64.81 390 TYR A CA 1
ATOM 3056 C C . TYR A 1 390 ? 31.297 -45.25 -18.641 1 64.81 390 TYR A C 1
ATOM 3058 O O . TYR A 1 390 ? 31.844 -44.25 -18.203 1 64.81 390 TYR A O 1
ATOM 3066 N N . PRO A 1 391 ? 30.906 -45.531 -19.953 1 71.62 391 PRO A N 1
ATOM 3067 C CA . PRO A 1 391 ? 31.156 -44.438 -20.891 1 71.62 391 PRO A CA 1
ATOM 3068 C C . PRO A 1 391 ? 30.516 -43.125 -20.453 1 71.62 391 PRO A C 1
ATOM 3070 O O . PRO A 1 391 ? 29.453 -43.125 -19.828 1 71.62 391 PRO A O 1
ATOM 3073 N N . TRP A 1 392 ? 31.219 -42.062 -20.703 1 71.5 392 TRP A N 1
ATOM 3074 C CA . TRP A 1 392 ? 30.859 -40.719 -20.266 1 71.5 392 TRP A CA 1
ATOM 3075 C C . TRP A 1 392 ? 29.469 -40.344 -20.781 1 71.5 392 TRP A C 1
ATOM 3077 O O . TRP A 1 392 ? 28.844 -39.406 -20.266 1 71.5 392 TRP A O 1
ATOM 3087 N N . HIS A 1 393 ? 28.891 -41.125 -21.766 1 82.06 393 HIS A N 1
ATOM 3088 C CA . HIS A 1 393 ? 27.641 -40.75 -22.391 1 82.06 393 HIS A CA 1
ATOM 3089 C C . HIS A 1 393 ? 26.578 -41.812 -22.219 1 82.06 393 HIS A C 1
ATOM 3091 O O . HIS A 1 393 ? 25.609 -41.906 -22.984 1 82.06 393 HIS A O 1
ATOM 3097 N N . SER A 1 394 ? 26.719 -42.719 -21.234 1 82.75 394 SER A N 1
ATOM 3098 C CA . SER A 1 394 ? 25.828 -43.844 -21.062 1 82.75 394 SER A CA 1
ATOM 3099 C C . SER A 1 394 ? 24.391 -43.406 -20.812 1 82.75 394 SER A C 1
ATOM 3101 O O . SER A 1 394 ? 23.453 -43.938 -21.422 1 82.75 394 SER A O 1
ATOM 3103 N N . ASN A 1 395 ? 24.25 -42.438 -20 1 86.56 395 ASN A N 1
ATOM 3104 C CA . ASN A 1 395 ? 22.906 -41.938 -19.719 1 86.56 395 ASN A CA 1
ATOM 3105 C C . ASN A 1 395 ? 22.297 -41.281 -20.953 1 86.56 395 ASN A C 1
ATOM 3107 O O . ASN A 1 395 ? 21.109 -41.438 -21.219 1 86.56 395 ASN A O 1
ATOM 3111 N N . SER A 1 396 ? 23.078 -40.562 -21.688 1 90.38 396 SER A N 1
ATOM 3112 C CA . SER A 1 396 ? 22.594 -39.906 -22.906 1 90.38 396 SER A CA 1
ATOM 3113 C C . SER A 1 396 ? 22.125 -40.938 -23.938 1 90.38 396 SER A C 1
ATOM 3115 O O . SER A 1 396 ? 21.031 -40.812 -24.484 1 90.38 396 SER A O 1
ATOM 3117 N N . ALA A 1 397 ? 22.969 -41.875 -24.109 1 88.88 397 ALA A N 1
ATOM 3118 C CA . ALA A 1 397 ? 22.641 -42.906 -25.094 1 88.88 397 ALA A CA 1
ATOM 3119 C C . ALA A 1 397 ? 21.391 -43.688 -24.672 1 88.88 397 ALA A C 1
ATOM 3121 O O . ALA A 1 397 ? 20.562 -44.031 -25.516 1 88.88 397 ALA A O 1
ATOM 3122 N N . THR A 1 398 ? 21.281 -43.906 -23.453 1 86.88 398 THR A N 1
ATOM 3123 C CA . THR A 1 398 ? 20.125 -44.625 -22.938 1 86.88 398 THR A CA 1
ATOM 3124 C C . THR A 1 398 ? 18.844 -43.844 -23.234 1 86.88 398 THR A C 1
ATOM 3126 O O . THR A 1 398 ? 17.812 -44.438 -23.594 1 86.88 398 THR A O 1
ATOM 3129 N N . LEU A 1 399 ? 18.844 -42.594 -23.047 1 90.81 399 LEU A N 1
ATOM 3130 C CA . LEU A 1 399 ? 17.672 -41.781 -23.312 1 90.81 399 LEU A CA 1
ATOM 3131 C C . LEU A 1 399 ? 17.266 -41.875 -24.781 1 90.81 399 LEU A C 1
ATOM 3133 O O . LEU A 1 399 ? 16.078 -41.969 -25.109 1 90.81 399 LEU A O 1
ATOM 3137 N N . VAL A 1 400 ? 18.219 -41.781 -25.578 1 91.75 400 VAL A N 1
ATOM 3138 C CA . VAL A 1 400 ? 17.938 -41.906 -27.016 1 91.75 400 VAL A CA 1
ATOM 3139 C C . VAL A 1 400 ? 17.312 -43.281 -27.312 1 91.75 400 VAL A C 1
ATOM 3141 O O . VAL A 1 400 ? 16.312 -43.344 -28.031 1 91.75 400 VAL A O 1
ATOM 3144 N N . ARG A 1 401 ? 17.891 -44.25 -26.734 1 88.75 401 ARG A N 1
ATOM 3145 C CA . ARG A 1 401 ? 17.391 -45.594 -26.953 1 88.75 401 ARG A CA 1
ATOM 3146 C C . ARG A 1 401 ? 15.953 -45.75 -26.453 1 88.75 401 ARG A C 1
ATOM 3148 O O . ARG A 1 401 ? 15.148 -46.438 -27.062 1 88.75 401 ARG A O 1
ATOM 3155 N N . GLU A 1 402 ? 15.719 -45.156 -25.375 1 85.81 402 GLU A N 1
ATOM 3156 C CA . GLU A 1 402 ? 14.344 -45.125 -24.875 1 85.81 402 GLU A CA 1
ATOM 3157 C C . GLU A 1 402 ? 13.383 -44.562 -25.906 1 85.81 402 GLU A C 1
ATOM 3159 O O . GLU A 1 402 ? 12.328 -45.156 -26.172 1 85.81 402 GLU A O 1
ATOM 3164 N N . VAL A 1 403 ? 13.695 -43.531 -26.5 1 89.69 403 VAL A N 1
ATOM 3165 C CA . VAL A 1 403 ? 12.852 -42.875 -27.5 1 89.69 403 VAL A CA 1
ATOM 3166 C C . VAL A 1 403 ? 12.695 -43.812 -28.719 1 89.69 403 VAL A C 1
ATOM 3168 O O . VAL A 1 403 ? 11.57 -44.062 -29.172 1 89.69 403 VAL A O 1
ATOM 3171 N N . TYR A 1 404 ? 13.781 -44.344 -29.188 1 89.56 404 TYR A N 1
ATOM 3172 C CA . TYR A 1 404 ? 13.773 -45.125 -30.422 1 89.56 404 TYR A CA 1
ATOM 3173 C C . TYR A 1 404 ? 13.117 -46.469 -30.219 1 89.56 404 TYR A C 1
ATOM 3175 O O . TYR A 1 404 ? 12.141 -46.812 -30.906 1 89.56 404 TYR A O 1
ATOM 3183 N N . ASP A 1 405 ? 13.539 -47.188 -29.25 1 86.44 405 ASP A N 1
ATOM 3184 C CA . ASP A 1 405 ? 13.195 -48.594 -29.125 1 86.44 405 ASP A CA 1
ATOM 3185 C C . ASP A 1 405 ? 11.805 -48.75 -28.531 1 86.44 405 ASP A C 1
ATOM 3187 O O . ASP A 1 405 ? 11.031 -49.594 -28.984 1 86.44 405 ASP A O 1
ATOM 3191 N N . LYS A 1 406 ? 11.594 -47.969 -27.594 1 82.31 406 LYS A N 1
ATOM 3192 C CA . LYS A 1 406 ? 10.375 -48.25 -26.828 1 82.31 406 LYS A CA 1
ATOM 3193 C C . LYS A 1 406 ? 9.195 -47.469 -27.391 1 82.31 406 LYS A C 1
ATOM 3195 O O . LYS A 1 406 ? 8.047 -47.906 -27.281 1 82.31 406 LYS A O 1
ATOM 3200 N N . HIS A 1 407 ? 9.461 -46.406 -28.078 1 88.94 407 HIS A N 1
ATOM 3201 C CA . HIS A 1 407 ? 8.312 -45.562 -28.406 1 88.94 407 HIS A CA 1
ATOM 3202 C C . HIS A 1 407 ? 8.164 -45.438 -29.922 1 88.94 407 HIS A C 1
ATOM 3204 O O . HIS A 1 407 ? 7.043 -45.312 -30.422 1 88.94 407 HIS A O 1
ATOM 3210 N N . LEU A 1 408 ? 9.211 -45.406 -30.641 1 92.94 408 LEU A N 1
ATOM 3211 C CA . LEU A 1 408 ? 9.086 -45.062 -32.031 1 92.94 408 LEU A CA 1
ATOM 3212 C C . LEU A 1 408 ? 9.234 -46.281 -32.938 1 92.94 408 LEU A C 1
ATOM 3214 O O . LEU A 1 408 ? 8.555 -46.406 -33.938 1 92.94 408 LEU A O 1
ATOM 3218 N N . ASN A 1 409 ? 10.055 -47.125 -32.562 1 92.75 409 ASN A N 1
ATOM 3219 C CA . ASN A 1 409 ? 10.352 -48.281 -33.406 1 92.75 409 ASN A CA 1
ATOM 3220 C C . ASN A 1 409 ? 9.109 -49.125 -33.656 1 92.75 409 ASN A C 1
ATOM 3222 O O . ASN A 1 409 ? 8.273 -49.281 -32.75 1 92.75 409 ASN A O 1
ATOM 3226 N N . GLY A 1 410 ? 9 -49.625 -34.906 1 91.44 410 GLY A N 1
ATOM 3227 C CA . GLY A 1 410 ? 7.898 -50.5 -35.219 1 91.44 410 GLY A CA 1
ATOM 3228 C C . GLY A 1 410 ? 7.07 -50.031 -36.406 1 91.44 410 GLY A C 1
ATOM 3229 O O . GLY A 1 410 ? 7.5 -49.156 -37.156 1 91.44 410 GLY A O 1
ATOM 3230 N N . THR A 1 411 ? 5.953 -50.719 -36.594 1 86.5 411 THR A N 1
ATOM 3231 C CA . THR A 1 411 ? 5.121 -50.469 -37.75 1 86.5 411 THR A CA 1
ATOM 3232 C C . THR A 1 411 ? 3.67 -50.219 -37.344 1 86.5 411 THR A C 1
ATOM 3234 O O . THR A 1 411 ? 3.223 -50.719 -36.312 1 86.5 411 THR A O 1
ATOM 3237 N N . TRP A 1 412 ? 3.135 -49.312 -38.031 1 81.81 412 TRP A N 1
ATOM 3238 C CA . TRP A 1 412 ? 1.688 -49.125 -38.031 1 81.81 412 TRP A CA 1
ATOM 3239 C C . TRP A 1 412 ? 1.092 -49.312 -39.406 1 81.81 412 TRP A C 1
ATOM 3241 O O . TRP A 1 412 ? 1.367 -48.5 -40.312 1 81.81 412 TRP A O 1
ATOM 3251 N N . ALA A 1 413 ? 0.468 -50.438 -39.531 1 77.19 413 ALA A N 1
ATOM 3252 C CA . ALA A 1 413 ? -0.081 -50.781 -40.844 1 77.19 413 ALA A CA 1
ATOM 3253 C C . ALA A 1 413 ? -1.51 -51.281 -40.75 1 77.19 413 ALA A C 1
ATOM 3255 O O . ALA A 1 413 ? -1.917 -51.781 -39.688 1 77.19 413 ALA A O 1
ATOM 3256 N N . GLN A 1 414 ? -2.227 -50.969 -41.75 1 69.06 414 GLN A N 1
ATOM 3257 C CA . GLN A 1 414 ? -3.568 -51.531 -41.844 1 69.06 414 GLN A CA 1
ATOM 3258 C C . GLN A 1 414 ? -3.529 -53 -42.312 1 69.06 414 GLN A C 1
ATOM 3260 O O . GLN A 1 414 ? -2.752 -53.344 -43.188 1 69.06 414 GLN A O 1
ATOM 3265 N N . SER A 1 415 ? -4.062 -53.875 -41.375 1 58.84 415 SER A N 1
ATOM 3266 C CA . SER A 1 415 ? -4.121 -55.25 -41.875 1 58.84 415 SER A CA 1
ATOM 3267 C C . SER A 1 415 ? -4.867 -55.344 -43.188 1 58.84 415 SER A C 1
ATOM 3269 O O . SER A 1 415 ? -5.93 -54.75 -43.344 1 58.84 415 SER A O 1
ATOM 3271 N N . PRO A 1 416 ? -4.16 -55.844 -44.219 1 52.28 416 PRO A N 1
ATOM 3272 C CA . PRO A 1 416 ? -4.879 -56.031 -45.5 1 52.28 416 PRO A CA 1
ATOM 3273 C C . PRO A 1 416 ? -6.195 -56.781 -45.312 1 52.28 416 PRO A C 1
ATOM 3275 O O . PRO A 1 416 ? -7.125 -56.594 -46.094 1 52.28 416 PRO A O 1
ATOM 3278 N N . THR A 1 417 ? -6.133 -57.688 -44.438 1 50.66 417 THR A N 1
ATOM 3279 C CA . THR A 1 417 ? -7.289 -58.562 -44.312 1 50.66 417 THR A CA 1
ATOM 3280 C C . THR A 1 417 ? -8.312 -57.969 -43.344 1 50.66 417 THR A C 1
ATOM 3282 O O . THR A 1 417 ? -9.516 -58.062 -43.562 1 50.66 417 THR A O 1
ATOM 3285 N N . THR A 1 418 ? -7.766 -57.562 -42.281 1 48.28 418 THR A N 1
ATOM 3286 C CA . THR A 1 418 ? -8.727 -57.281 -41.219 1 48.28 418 THR A CA 1
ATOM 3287 C C . THR A 1 418 ? -8.953 -55.781 -41.062 1 48.28 418 THR A C 1
ATOM 3289 O O . THR A 1 418 ? -9.875 -55.375 -40.375 1 48.28 418 THR A O 1
ATOM 3292 N N . GLN A 1 419 ? -8.641 -55.031 -42.188 1 46.69 419 GLN A N 1
ATOM 3293 C CA . GLN A 1 419 ? -8.719 -53.562 -42.125 1 46.69 419 GLN A CA 1
ATOM 3294 C C . GLN A 1 419 ? -8.266 -53.031 -40.781 1 46.69 419 GLN A C 1
ATOM 3296 O O . GLN A 1 419 ? -8.414 -51.844 -40.5 1 46.69 419 GLN A O 1
ATOM 3301 N N . TYR A 1 420 ? -7.906 -53.906 -39.812 1 47.69 420 TYR A N 1
ATOM 3302 C CA . TYR A 1 420 ? -7.523 -53.469 -38.469 1 47.69 420 TYR A CA 1
ATOM 3303 C C . TYR A 1 420 ? -6.016 -53.25 -38.375 1 47.69 420 TYR A C 1
ATOM 3305 O O . TYR A 1 420 ? -5.246 -53.906 -39.094 1 47.69 420 TYR A O 1
ATOM 3313 N N . SER A 1 421 ? -5.609 -52.031 -37.906 1 53.22 421 SER A N 1
ATOM 3314 C CA . SER A 1 421 ? -4.176 -51.781 -37.781 1 53.22 421 SER A CA 1
ATOM 3315 C C . SER A 1 421 ? -3.734 -51.906 -36.312 1 53.22 421 SER A C 1
ATOM 3317 O O . SER A 1 421 ? -4.32 -51.281 -35.438 1 53.22 421 SER A O 1
ATOM 3319 N N . THR A 1 422 ? -3.307 -53.125 -35.844 1 56.12 422 THR A N 1
ATOM 3320 C CA . THR A 1 422 ? -2.65 -53.156 -34.531 1 56.12 422 THR A CA 1
ATOM 3321 C C . THR A 1 422 ? -1.226 -52.625 -34.656 1 56.12 422 THR A C 1
ATOM 3323 O O . THR A 1 422 ? -0.398 -53.156 -35.375 1 56.12 422 THR A O 1
ATOM 3326 N N . PRO A 1 423 ? -1.005 -51.406 -34.031 1 67.12 423 PRO A N 1
ATOM 3327 C CA . PRO A 1 423 ? 0.349 -50.875 -34.156 1 67.12 423 PRO A CA 1
ATOM 3328 C C . PRO A 1 423 ? 1.389 -51.688 -33.406 1 67.12 423 PRO A C 1
ATOM 3330 O O . PRO A 1 423 ? 1.11 -52.188 -32.312 1 67.12 423 PRO A O 1
ATOM 3333 N N . ASP A 1 424 ? 2.408 -52.125 -34.031 1 75.06 424 ASP A N 1
ATOM 3334 C CA . ASP A 1 424 ? 3.582 -52.719 -33.406 1 75.06 424 ASP A CA 1
ATOM 3335 C C . ASP A 1 424 ? 4.562 -51.625 -32.938 1 75.06 424 ASP A C 1
ATOM 3337 O O . ASP A 1 424 ? 5.777 -51.812 -33.062 1 75.06 424 ASP A O 1
ATOM 3341 N N . THR A 1 425 ? 4.062 -50.469 -32.719 1 82.62 425 THR A N 1
ATOM 3342 C CA . THR A 1 425 ? 4.812 -49.312 -32.219 1 82.62 425 THR A CA 1
ATOM 3343 C C . THR A 1 425 ? 4.023 -48.562 -31.141 1 82.62 425 THR A C 1
ATOM 3345 O O . THR A 1 425 ? 2.795 -48.656 -31.109 1 82.62 425 THR A O 1
ATOM 3348 N N . ASN A 1 426 ? 4.715 -47.938 -30.266 1 78.81 426 ASN A N 1
ATOM 3349 C CA . ASN A 1 426 ? 4.062 -47.188 -29.203 1 78.81 426 ASN A CA 1
ATOM 3350 C C . ASN A 1 426 ? 3.967 -45.688 -29.562 1 78.81 426 ASN A C 1
ATOM 3352 O O . ASN A 1 426 ? 3.752 -44.875 -28.672 1 78.81 426 ASN A O 1
ATOM 3356 N N . ILE A 1 427 ? 4.164 -45.281 -30.781 1 84.75 427 ILE A N 1
ATOM 3357 C CA . ILE A 1 427 ? 4.117 -43.906 -31.172 1 84.75 427 ILE A CA 1
ATOM 3358 C C . ILE A 1 427 ? 2.721 -43.344 -30.922 1 84.75 427 ILE A C 1
ATOM 3360 O O . ILE A 1 427 ? 2.561 -42.125 -30.703 1 84.75 427 ILE A O 1
ATOM 3364 N N . GLY A 1 428 ? 1.736 -44.156 -30.938 1 76.31 428 GLY A N 1
ATOM 3365 C CA . GLY A 1 428 ? 0.372 -43.75 -30.656 1 76.31 428 GLY A CA 1
ATOM 3366 C C . GLY A 1 428 ? 0.194 -43.219 -29.25 1 76.31 428 GLY A C 1
ATOM 3367 O O . GLY A 1 428 ? -0.78 -42.531 -28.953 1 76.31 428 GLY A O 1
ATOM 3368 N N . ASN A 1 429 ? 1.129 -43.531 -28.375 1 75.06 429 ASN A N 1
ATOM 3369 C CA . ASN A 1 429 ? 1.076 -43.062 -27 1 75.06 429 ASN A CA 1
ATOM 3370 C C . ASN A 1 429 ? 1.846 -41.781 -26.812 1 75.06 429 ASN A C 1
ATOM 3372 O O . ASN A 1 429 ? 2.07 -41.344 -25.688 1 75.06 429 ASN A O 1
ATOM 3376 N N . THR A 1 430 ? 2.227 -41.25 -27.891 1 81.75 430 THR A N 1
ATOM 3377 C CA . THR A 1 430 ? 2.898 -39.938 -27.859 1 81.75 430 THR A CA 1
ATOM 3378 C C . THR A 1 430 ? 1.99 -38.844 -28.406 1 81.75 430 THR A C 1
ATOM 3380 O O . THR A 1 430 ? 0.947 -39.125 -29 1 81.75 430 THR A O 1
ATOM 3383 N N . ILE A 1 431 ? 2.365 -37.656 -28.188 1 79.38 431 ILE A N 1
ATOM 3384 C CA . ILE A 1 431 ? 1.586 -36.531 -28.656 1 79.38 431 ILE A CA 1
ATOM 3385 C C . ILE A 1 431 ? 1.72 -36.375 -30.156 1 79.38 431 ILE A C 1
ATOM 3387 O O . ILE A 1 431 ? 0.975 -35.625 -30.781 1 79.38 431 ILE A O 1
ATOM 3391 N N . LEU A 1 432 ? 2.643 -37.125 -30.734 1 85.06 432 LEU A N 1
ATOM 3392 C CA . LEU A 1 432 ? 2.943 -36.969 -32.156 1 85.06 432 LEU A CA 1
ATOM 3393 C C . LEU A 1 432 ? 1.782 -37.438 -33 1 85.06 432 LEU A C 1
ATOM 3395 O O . LEU A 1 432 ? 1.567 -36.906 -34.125 1 85.06 432 LEU A O 1
ATOM 3399 N N . VAL A 1 433 ? 1.16 -38.469 -32.562 1 75.06 433 VAL A N 1
ATOM 3400 C CA . VAL A 1 433 ? 0.101 -39.094 -33.375 1 75.06 433 VAL A CA 1
ATOM 3401 C C . VAL A 1 433 ? -1.201 -39.094 -32.562 1 75.06 433 VAL A C 1
ATOM 3403 O O . VAL A 1 433 ? -1.187 -39.312 -31.359 1 75.06 433 VAL A O 1
ATOM 3406 N N . GLY A 1 434 ? -2.268 -38.938 -33.281 1 64.12 434 GLY A N 1
ATOM 3407 C CA . GLY A 1 434 ? -3.596 -39.125 -32.719 1 64.12 434 GLY A CA 1
ATOM 3408 C C . GLY A 1 434 ? -4.242 -37.812 -32.281 1 64.12 434 GLY A C 1
ATOM 3409 O O . GLY A 1 434 ? -3.557 -36.812 -32.094 1 64.12 434 GLY A O 1
ATOM 3410 N N . ASN A 1 435 ? -5.223 -37.156 -32.688 1 50.69 435 ASN A N 1
ATOM 3411 C CA . ASN A 1 435 ? -5.914 -35.938 -32.25 1 50.69 435 ASN A CA 1
ATOM 3412 C C . ASN A 1 435 ? -6.531 -36.125 -30.875 1 50.69 435 ASN A C 1
ATOM 3414 O O . ASN A 1 435 ? -7.438 -36.938 -30.703 1 50.69 435 ASN A O 1
ATOM 3418 N N . THR A 1 436 ? -5.824 -35.781 -29.844 1 45.31 436 THR A N 1
ATOM 3419 C CA . THR A 1 436 ? -6.516 -35.75 -28.562 1 45.31 436 THR A CA 1
ATOM 3420 C C . THR A 1 436 ? -7.895 -35.094 -28.703 1 45.31 436 THR A C 1
ATOM 3422 O O . THR A 1 436 ? -8.852 -35.531 -28.062 1 45.31 436 THR A O 1
ATOM 3425 N N . ILE A 1 437 ? -8.055 -33.938 -29.281 1 44.38 437 ILE A N 1
ATOM 3426 C CA . ILE A 1 437 ? -9.344 -33.25 -29.422 1 44.38 437 ILE A CA 1
ATOM 3427 C C . ILE A 1 437 ? -10.289 -34.125 -30.25 1 44.38 437 ILE A C 1
ATOM 3429 O O . ILE A 1 437 ? -11.469 -34.25 -29.906 1 44.38 437 ILE A O 1
ATOM 3433 N N . ASN A 1 438 ? -9.938 -34.656 -31.344 1 41.25 438 ASN A N 1
ATOM 3434 C CA . ASN A 1 438 ? -10.82 -35.406 -32.219 1 41.25 438 ASN A CA 1
ATOM 3435 C C . ASN A 1 438 ? -10.984 -36.844 -31.734 1 41.25 438 ASN A C 1
ATOM 3437 O O . ASN A 1 438 ? -11.836 -37.594 -32.219 1 41.25 438 ASN A O 1
ATOM 3441 N N . ALA A 1 439 ? -10.102 -37.344 -31.047 1 39.81 439 ALA A N 1
ATOM 3442 C CA . ALA A 1 439 ? -10.383 -38.562 -30.344 1 39.81 439 ALA A CA 1
ATOM 3443 C C . ALA A 1 439 ? -11.672 -38.469 -29.531 1 39.81 439 ALA A C 1
ATOM 3445 O O . ALA A 1 439 ? -12.344 -39.469 -29.281 1 39.81 439 ALA A O 1
ATOM 3446 N N . ASN A 1 440 ? -11.906 -37.375 -29.047 1 36.88 440 ASN A N 1
ATOM 3447 C CA . ASN A 1 440 ? -13.078 -37.125 -28.219 1 36.88 440 ASN A CA 1
ATOM 3448 C C . ASN A 1 440 ? -14.367 -37.219 -29.031 1 36.88 440 ASN A C 1
ATOM 3450 O O . ASN A 1 440 ? -15.469 -37.188 -28.469 1 36.88 440 ASN A O 1
ATOM 3454 N N . SER A 1 441 ? -14.359 -36.656 -30.297 1 38.09 441 SER A N 1
ATOM 3455 C CA . SER A 1 441 ? -15.672 -36.688 -30.938 1 38.09 441 SER A CA 1
ATOM 3456 C C . SER A 1 441 ? -16.125 -38.125 -31.203 1 38.09 441 SER A C 1
ATOM 3458 O O . SER A 1 441 ? -17.203 -38.344 -31.781 1 38.09 441 SER A O 1
ATOM 3460 N N . GLY A 1 442 ? -15.727 -39.094 -30.703 1 35.62 442 GLY A N 1
ATOM 3461 C CA . GLY A 1 442 ? -16.266 -40.438 -30.891 1 35.62 442 GLY A CA 1
ATOM 3462 C C . GLY A 1 442 ? -16.016 -41 -32.281 1 35.62 442 GLY A C 1
ATOM 3463 O O . GLY A 1 442 ? -16.438 -42.094 -32.594 1 35.62 442 GLY A O 1
ATOM 3464 N N . ALA A 1 443 ? -16.125 -40.156 -33.406 1 34.94 443 ALA A N 1
ATOM 3465 C CA . ALA A 1 443 ? -16.078 -40.75 -34.719 1 34.94 443 ALA A CA 1
ATOM 3466 C C . ALA A 1 443 ? -14.789 -41.531 -34.938 1 34.94 443 ALA A C 1
ATOM 3468 O O . ALA A 1 443 ? -13.773 -41.25 -34.281 1 34.94 443 ALA A O 1
ATOM 3469 N N . ILE A 1 444 ? -14.906 -42.781 -35.438 1 38.34 444 ILE A N 1
ATOM 3470 C CA . ILE A 1 444 ? -13.891 -43.688 -35.969 1 38.34 444 ILE A CA 1
ATOM 3471 C C . ILE A 1 444 ? -12.758 -42.875 -36.625 1 38.34 444 ILE A C 1
ATOM 3473 O O . ILE A 1 444 ? -12.711 -42.719 -37.844 1 38.34 444 ILE A O 1
ATOM 3477 N N . SER A 1 445 ? -12.719 -41.562 -36.656 1 40.78 445 SER A N 1
ATOM 3478 C CA . SER A 1 445 ? -11.664 -41 -37.5 1 40.78 445 SER A CA 1
ATOM 3479 C C . SER A 1 445 ? -10.375 -41.812 -37.375 1 40.78 445 SER A C 1
ATOM 3481 O O . SER A 1 445 ? -10.109 -42.406 -36.312 1 40.78 445 SER A O 1
ATOM 3483 N N . SER A 1 446 ? -9.602 -42.094 -38.562 1 48.5 446 SER A N 1
ATOM 3484 C CA . SER A 1 446 ? -8.391 -42.844 -38.938 1 48.5 446 SER A CA 1
ATOM 3485 C C . SER A 1 446 ? -7.328 -42.719 -37.844 1 48.5 446 SER A C 1
ATOM 3487 O O . SER A 1 446 ? -7.117 -41.625 -37.281 1 48.5 446 SER A O 1
ATOM 3489 N N . LEU A 1 447 ? -7.23 -43.844 -37.031 1 52.75 447 LEU A N 1
ATOM 3490 C CA . LEU A 1 447 ? -6.363 -44.125 -35.906 1 52.75 447 LEU A CA 1
ATOM 3491 C C . LEU A 1 447 ? -5.012 -43.438 -36.062 1 52.75 447 LEU A C 1
ATOM 3493 O O . LEU A 1 447 ? -4.402 -43.062 -35.062 1 52.75 447 LEU A O 1
ATOM 3497 N N . TRP A 1 448 ? -4.691 -43.344 -37.344 1 63.94 448 TRP A N 1
ATOM 3498 C CA . TRP A 1 448 ? -3.371 -42.75 -37.531 1 63.94 448 TRP A CA 1
ATOM 3499 C C . TRP A 1 448 ? -3.484 -41.312 -38.062 1 63.94 448 TRP A C 1
ATOM 3501 O O . TRP A 1 448 ? -4.027 -41.062 -39.125 1 63.94 448 TRP A O 1
ATOM 3511 N N . PHE A 1 449 ? -3.221 -40.375 -37.219 1 70.38 449 PHE A N 1
ATOM 3512 C CA . PHE A 1 449 ? -3.094 -38.969 -37.594 1 70.38 449 PHE A CA 1
ATOM 3513 C C . PHE A 1 449 ? -1.868 -38.344 -36.938 1 70.38 449 PHE A C 1
ATOM 3515 O O . PHE A 1 449 ? -1.681 -38.438 -35.719 1 70.38 449 PHE A O 1
ATOM 3522 N N . VAL A 1 450 ? -1.06 -37.875 -37.844 1 74.56 450 VAL A N 1
ATOM 3523 C CA . VAL A 1 450 ? 0.128 -37.219 -37.312 1 74.56 450 VAL A CA 1
ATOM 3524 C C . VAL A 1 450 ? -0.224 -35.781 -36.906 1 74.56 450 VAL A C 1
ATOM 3526 O O . VAL A 1 450 ? -0.588 -34.938 -37.719 1 74.56 450 VAL A O 1
ATOM 3529 N N . ASN A 1 451 ? -0.243 -35.5 -35.656 1 71.12 451 ASN A N 1
ATOM 3530 C CA . ASN A 1 451 ? -0.609 -34.219 -35.062 1 71.12 451 ASN A CA 1
ATOM 3531 C C . ASN A 1 451 ? 0.508 -33.188 -35.219 1 71.12 451 ASN A C 1
ATOM 3533 O O . ASN A 1 451 ? 0.247 -31.969 -35.312 1 71.12 451 ASN A O 1
ATOM 3537 N N . ARG A 1 452 ? 1.72 -33.656 -35.188 1 77.75 452 ARG A N 1
ATOM 3538 C CA . ARG A 1 452 ? 2.912 -32.812 -35.25 1 77.75 452 ARG A CA 1
ATOM 3539 C C . ARG A 1 452 ? 3.893 -33.375 -36.281 1 77.75 452 ARG A C 1
ATOM 3541 O O . ARG A 1 452 ? 4.027 -34.594 -36.438 1 77.75 452 ARG A O 1
ATOM 3548 N N . ASP A 1 453 ? 4.41 -32.406 -36.938 1 85.88 453 ASP A N 1
ATOM 3549 C CA . ASP A 1 453 ? 5.445 -32.812 -37.875 1 85.88 453 ASP A CA 1
ATOM 3550 C C . ASP A 1 453 ? 6.504 -33.656 -37.188 1 85.88 453 ASP A C 1
ATOM 3552 O O . ASP A 1 453 ? 7.094 -33.219 -36.188 1 85.88 453 ASP A O 1
ATOM 3556 N N . LEU A 1 454 ? 6.676 -34.875 -37.688 1 92.81 454 LEU A N 1
ATOM 3557 C CA . LEU A 1 454 ? 7.605 -35.781 -37.031 1 92.81 454 LEU A CA 1
ATOM 3558 C C . LEU A 1 454 ? 9.039 -35.281 -37.156 1 92.81 454 LEU A C 1
ATOM 3560 O O . LEU A 1 454 ? 9.898 -35.625 -36.344 1 92.81 454 LEU A O 1
ATOM 3564 N N . LEU A 1 455 ? 9.32 -34.438 -38.219 1 93.75 455 LEU A N 1
ATOM 3565 C CA . LEU A 1 455 ? 10.648 -33.875 -38.406 1 93.75 455 LEU A CA 1
ATOM 3566 C C . LEU A 1 455 ? 11.078 -33.031 -37.219 1 93.75 455 LEU A C 1
ATOM 3568 O O . LEU A 1 455 ? 12.242 -33.094 -36.781 1 93.75 455 LEU A O 1
ATOM 3572 N N . THR A 1 456 ? 10.18 -32.344 -36.656 1 93.69 456 THR A N 1
ATOM 3573 C CA . THR A 1 456 ? 10.5 -31.516 -35.5 1 93.69 456 THR A CA 1
ATOM 3574 C C . THR A 1 456 ? 9.984 -32.125 -34.219 1 93.69 456 THR A C 1
ATOM 3576 O O . THR A 1 456 ? 10.539 -31.875 -33.156 1 93.69 456 THR A O 1
ATOM 3579 N N . GLY A 1 457 ? 8.984 -32.938 -34.312 1 93.69 457 GLY A N 1
ATOM 3580 C CA . GLY A 1 457 ? 8.352 -33.531 -33.125 1 93.69 457 GLY A CA 1
ATOM 3581 C C . GLY A 1 457 ? 9.219 -34.562 -32.438 1 93.69 457 GLY A C 1
ATOM 3582 O O . GLY A 1 457 ? 9.281 -34.594 -31.203 1 93.69 457 GLY A O 1
ATOM 3583 N N . ILE A 1 458 ? 9.852 -35.406 -33.188 1 95.38 458 ILE A N 1
ATOM 3584 C CA . ILE A 1 458 ? 10.664 -36.469 -32.625 1 95.38 458 ILE A CA 1
ATOM 3585 C C . ILE A 1 458 ? 11.828 -35.875 -31.844 1 95.38 458 ILE A C 1
ATOM 3587 O O . ILE A 1 458 ? 12.047 -36.219 -30.672 1 95.38 458 ILE A O 1
ATOM 3591 N N . PRO A 1 459 ? 12.578 -34.906 -32.469 1 96.44 459 PRO A N 1
ATOM 3592 C CA . PRO A 1 459 ? 13.633 -34.281 -31.656 1 96.44 459 PRO A CA 1
ATOM 3593 C C . PRO A 1 459 ? 13.094 -33.594 -30.391 1 96.44 459 PRO A C 1
ATOM 3595 O O . PRO A 1 459 ? 13.75 -33.625 -29.359 1 96.44 459 PRO A O 1
ATOM 3598 N N . GLU A 1 460 ? 11.977 -33.062 -30.469 1 95.25 460 GLU A N 1
ATOM 3599 C CA . GLU A 1 460 ? 11.383 -32.375 -29.312 1 95.25 460 GLU A CA 1
ATOM 3600 C C . GLU A 1 460 ? 11.078 -33.344 -28.188 1 95.25 460 GLU A C 1
ATOM 3602 O O . GLU A 1 460 ? 11.18 -33 -27.016 1 95.25 460 GLU A O 1
ATOM 3607 N N . LEU A 1 461 ? 10.672 -34.531 -28.531 1 94.5 461 LEU A N 1
ATOM 3608 C CA . LEU A 1 461 ? 10.414 -35.562 -27.516 1 94.5 461 LEU A CA 1
ATOM 3609 C C . LEU A 1 461 ? 11.656 -35.781 -26.672 1 94.5 461 LEU A C 1
ATOM 3611 O O . LEU A 1 461 ? 11.586 -35.781 -25.438 1 94.5 461 LEU A O 1
ATOM 3615 N N . LEU A 1 462 ? 12.742 -35.969 -27.328 1 96.56 462 LEU A N 1
ATOM 3616 C CA . LEU A 1 462 ? 13.969 -36.25 -26.594 1 96.56 462 LEU A CA 1
ATOM 3617 C C . LEU A 1 462 ? 14.375 -35.031 -25.766 1 96.56 462 LEU A C 1
ATOM 3619 O O . LEU A 1 462 ? 14.828 -35.156 -24.625 1 96.56 462 LEU A O 1
ATOM 3623 N N . THR A 1 463 ? 14.266 -33.844 -26.375 1 96.31 463 THR A N 1
ATOM 3624 C CA . THR A 1 463 ? 14.609 -32.625 -25.656 1 96.31 463 THR A CA 1
ATOM 3625 C C . THR A 1 463 ? 13.781 -32.5 -24.375 1 96.31 463 THR A C 1
ATOM 3627 O O . THR A 1 463 ? 14.328 -32.25 -23.297 1 96.31 463 THR A O 1
ATOM 3630 N N . ASN A 1 464 ? 12.484 -32.719 -24.516 1 94.5 464 ASN A N 1
ATOM 3631 C CA . ASN A 1 464 ? 11.602 -32.656 -23.344 1 94.5 464 ASN A CA 1
ATOM 3632 C C . ASN A 1 464 ? 12 -33.688 -22.297 1 94.5 464 ASN A C 1
ATOM 3634 O O . ASN A 1 464 ? 11.984 -33.406 -21.094 1 94.5 464 ASN A O 1
ATOM 3638 N N . LEU A 1 465 ? 12.305 -34.812 -22.766 1 93.25 465 LEU A N 1
ATOM 3639 C CA . LEU A 1 465 ? 12.703 -35.875 -21.844 1 93.25 465 LEU A CA 1
ATOM 3640 C C . LEU A 1 465 ? 14.008 -35.531 -21.141 1 93.25 465 LEU A C 1
ATOM 3642 O O . LEU A 1 465 ? 14.102 -35.656 -19.922 1 93.25 465 LEU A O 1
ATOM 3646 N N . THR A 1 466 ? 14.938 -35.062 -21.875 1 94.38 466 THR A N 1
ATOM 3647 C CA . THR A 1 466 ? 16.234 -34.719 -21.312 1 94.38 466 THR A CA 1
ATOM 3648 C C . THR A 1 466 ? 16.078 -33.625 -20.234 1 94.38 466 THR A C 1
ATOM 3650 O O . THR A 1 466 ? 16.609 -33.781 -19.125 1 94.38 466 THR A O 1
ATOM 3653 N N . ILE A 1 467 ? 15.352 -32.625 -20.547 1 94.5 467 ILE A N 1
ATOM 3654 C CA . ILE A 1 467 ? 15.164 -31.531 -19.578 1 94.5 467 ILE A CA 1
ATOM 3655 C C . ILE A 1 467 ? 14.398 -32.062 -18.359 1 94.5 467 ILE A C 1
ATOM 3657 O O . ILE A 1 467 ? 14.688 -31.672 -17.234 1 94.5 467 ILE A O 1
ATOM 3661 N N . SER A 1 468 ? 13.477 -32.938 -18.562 1 90.31 468 SER A N 1
ATOM 3662 C CA . SER A 1 468 ? 12.664 -33.438 -17.469 1 90.31 468 SER A CA 1
ATOM 3663 C C . SER A 1 468 ? 13.492 -34.281 -16.516 1 90.31 468 SER A C 1
ATOM 3665 O O . SER A 1 468 ? 13.148 -34.438 -15.336 1 90.31 468 SER A O 1
ATOM 3667 N N . THR A 1 469 ? 14.562 -34.906 -16.953 1 89.12 469 THR A N 1
ATOM 3668 C CA . THR A 1 469 ? 15.406 -35.719 -16.094 1 89.12 469 THR A CA 1
ATOM 3669 C C . THR A 1 469 ? 16.141 -34.844 -15.078 1 89.12 469 THR A C 1
ATOM 3671 O O . THR A 1 469 ? 16.672 -35.375 -14.094 1 89.12 469 THR A O 1
ATOM 3674 N N . LEU A 1 470 ? 16.203 -33.594 -15.352 1 89.5 470 LEU A N 1
ATOM 3675 C CA . LEU A 1 470 ? 16.859 -32.688 -14.414 1 89.5 470 LEU A CA 1
ATOM 3676 C C . LEU A 1 470 ? 16.203 -32.75 -13.039 1 89.5 470 LEU A C 1
ATOM 3678 O O . LEU A 1 470 ? 16.859 -32.531 -12.023 1 89.5 470 LEU A O 1
ATOM 3682 N N . ALA A 1 471 ? 14.969 -33 -13.023 1 79.75 471 ALA A N 1
ATOM 3683 C CA . ALA A 1 471 ? 14.227 -33.062 -11.766 1 79.75 471 ALA A CA 1
ATOM 3684 C C . ALA A 1 471 ? 14.789 -34.156 -10.852 1 79.75 471 ALA A C 1
ATOM 3686 O O . ALA A 1 471 ? 14.633 -34.094 -9.633 1 79.75 471 ALA A O 1
ATOM 3687 N N . PHE A 1 472 ? 15.484 -35.062 -11.477 1 74.75 472 PHE A N 1
ATOM 3688 C CA . PHE A 1 472 ? 15.961 -36.219 -10.703 1 74.75 472 PHE A CA 1
ATOM 3689 C C . PHE A 1 472 ? 17.484 -36.281 -10.695 1 74.75 472 PHE A C 1
ATOM 3691 O O . PHE A 1 472 ? 18.078 -37.219 -10.203 1 74.75 472 PHE A O 1
ATOM 3698 N N . SER A 1 473 ? 18.016 -35.312 -11.211 1 81.44 473 SER A N 1
ATOM 3699 C CA . SER A 1 473 ? 19.469 -35.312 -11.289 1 81.44 473 SER A CA 1
ATOM 3700 C C . SER A 1 473 ? 20.109 -35.062 -9.93 1 81.44 473 SER A C 1
ATOM 3702 O O . SER A 1 473 ? 19.75 -34.094 -9.25 1 81.44 473 SER A O 1
ATOM 3704 N N . PRO A 1 474 ? 21.016 -35.969 -9.539 1 80.19 474 PRO A N 1
ATOM 3705 C CA . PRO A 1 474 ? 21.75 -35.688 -8.297 1 80.19 474 PRO A CA 1
ATOM 3706 C C . PRO A 1 474 ? 22.844 -34.656 -8.477 1 80.19 474 PRO A C 1
ATOM 3708 O O . PRO A 1 474 ? 23.406 -34.188 -7.488 1 80.19 474 PRO A O 1
ATOM 3711 N N . GLU A 1 475 ? 23.156 -34.312 -9.727 1 85.69 475 GLU A N 1
ATOM 3712 C CA . GLU A 1 475 ? 24.188 -33.312 -10.016 1 85.69 475 GLU A CA 1
ATOM 3713 C C . GLU A 1 475 ? 23.594 -31.922 -10.078 1 85.69 475 GLU A C 1
ATOM 3715 O O . GLU A 1 475 ? 22.484 -31.734 -10.586 1 85.69 475 GLU A O 1
ATOM 3720 N N . SER A 1 476 ? 24.312 -31.062 -9.461 1 90.12 476 SER A N 1
ATOM 3721 C CA . SER A 1 476 ? 23.859 -29.672 -9.461 1 90.12 476 SER A CA 1
ATOM 3722 C C . SER A 1 476 ? 25 -28.719 -9.805 1 90.12 476 SER A C 1
ATOM 3724 O O . SER A 1 476 ? 26.172 -29.109 -9.781 1 90.12 476 SER A O 1
ATOM 3726 N N . THR A 1 477 ? 24.594 -27.672 -10.289 1 92.31 477 THR A N 1
ATOM 3727 C CA . THR A 1 477 ? 25.547 -26.609 -10.586 1 92.31 477 THR A CA 1
ATOM 3728 C C . THR A 1 477 ? 25.031 -25.266 -10.062 1 92.31 477 THR A C 1
ATOM 3730 O O . THR A 1 477 ? 23.859 -25.141 -9.711 1 92.31 477 THR A O 1
ATOM 3733 N N . SER A 1 478 ? 26 -24.281 -9.953 1 94.31 478 SER A N 1
ATOM 3734 C CA . SER A 1 478 ? 25.609 -22.953 -9.484 1 94.31 478 SER A CA 1
ATOM 3735 C C . SER A 1 478 ? 25.484 -21.969 -10.648 1 94.31 478 SER A C 1
ATOM 3737 O O . SER A 1 478 ? 26.281 -22.016 -11.586 1 94.31 478 SER A O 1
ATOM 3739 N N . THR A 1 479 ? 24.422 -21.266 -10.625 1 94.69 479 THR A N 1
ATOM 3740 C CA . THR A 1 479 ? 24.219 -20.234 -11.625 1 94.69 479 THR A CA 1
ATOM 3741 C C . THR A 1 479 ? 23.578 -19 -11 1 94.69 479 THR A C 1
ATOM 3743 O O . THR A 1 479 ? 23.203 -19.016 -9.82 1 94.69 479 THR A O 1
ATOM 3746 N N . SER A 1 480 ? 23.562 -17.891 -11.836 1 95.12 480 SER A N 1
ATOM 3747 C CA . SER A 1 480 ? 22.922 -16.672 -11.359 1 95.12 480 SER A CA 1
ATOM 3748 C C . SER A 1 480 ? 21.406 -16.734 -11.562 1 95.12 480 SER A C 1
ATOM 3750 O O . SER A 1 480 ? 20.938 -17.062 -12.656 1 95.12 480 SER A O 1
ATOM 3752 N N . CYS A 1 481 ? 20.656 -16.547 -10.547 1 95.69 481 CYS A N 1
ATOM 3753 C CA . CYS A 1 481 ? 19.203 -16.531 -10.602 1 95.69 481 CYS A CA 1
ATOM 3754 C C . CYS A 1 481 ? 18.656 -15.148 -10.258 1 95.69 481 CYS A C 1
ATOM 3756 O O . CYS A 1 481 ? 19.219 -14.438 -9.422 1 95.69 481 CYS A O 1
ATOM 3758 N N . LEU A 1 482 ? 17.688 -14.719 -11 1 95.75 482 LEU A N 1
ATOM 3759 C CA . LEU A 1 482 ? 17 -13.461 -10.766 1 95.75 482 LEU A CA 1
ATOM 3760 C C . LEU A 1 482 ? 15.617 -13.703 -10.156 1 95.75 482 LEU A C 1
ATOM 3762 O O . LEU A 1 482 ? 14.797 -14.414 -10.742 1 95.75 482 LEU A O 1
ATOM 3766 N N . SER A 1 483 ? 15.375 -13.281 -8.961 1 94.81 483 SER A N 1
ATOM 3767 C CA . SER A 1 483 ? 14.078 -13.391 -8.312 1 94.81 483 SER A CA 1
ATOM 3768 C C . SER A 1 483 ? 13.398 -12.031 -8.195 1 94.81 483 SER A C 1
ATOM 3770 O O . SER A 1 483 ? 14.07 -11.008 -8.062 1 94.81 483 SER A O 1
ATOM 3772 N N . SER A 1 484 ? 12.078 -12.008 -8.375 1 93.12 484 SER A N 1
ATOM 3773 C CA . SER A 1 484 ? 11.312 -10.773 -8.234 1 93.12 484 SER A CA 1
ATOM 3774 C C . SER A 1 484 ? 10.25 -10.906 -7.156 1 93.12 484 SER A C 1
ATOM 3776 O O . SER A 1 484 ? 9.641 -11.969 -7 1 93.12 484 SER A O 1
ATOM 3778 N N . GLU A 1 485 ? 10.164 -9.906 -6.309 1 88.75 485 GLU A N 1
ATOM 3779 C CA . GLU A 1 485 ? 9.164 -9.859 -5.246 1 88.75 485 GLU A CA 1
ATOM 3780 C C . GLU A 1 485 ? 8.477 -8.492 -5.195 1 88.75 485 GLU A C 1
ATOM 3782 O O . GLU A 1 485 ? 9.125 -7.461 -5.383 1 88.75 485 GLU A O 1
ATOM 3787 N N . GLU A 1 486 ? 7.137 -8.547 -5.074 1 89 486 GLU A N 1
ATOM 3788 C CA . GLU A 1 486 ? 6.379 -7.312 -4.906 1 89 486 GLU A CA 1
ATOM 3789 C C . GLU A 1 486 ? 6.246 -6.941 -3.432 1 89 486 GLU A C 1
ATOM 3791 O O . GLU A 1 486 ? 5.801 -7.754 -2.619 1 89 486 GLU A O 1
ATOM 3796 N N . THR A 1 487 ? 6.758 -5.844 -3.076 1 90.62 487 THR A N 1
ATOM 3797 C CA . THR A 1 487 ? 6.664 -5.355 -1.705 1 90.62 487 THR A CA 1
ATOM 3798 C C . THR A 1 487 ? 6.062 -3.953 -1.672 1 90.62 487 THR A C 1
ATOM 3800 O O . THR A 1 487 ? 6.094 -3.234 -2.674 1 90.62 487 THR A O 1
ATOM 3803 N N . LEU A 1 488 ? 5.371 -3.686 -0.539 1 93.62 488 LEU A N 1
ATOM 3804 C CA . LEU A 1 488 ? 4.863 -2.334 -0.329 1 93.62 488 LEU A CA 1
ATOM 3805 C C . LEU A 1 488 ? 5.961 -1.417 0.2 1 93.62 488 LEU A C 1
ATOM 3807 O O . LEU A 1 488 ? 6.617 -1.736 1.195 1 93.62 488 LEU A O 1
ATOM 3811 N N . VAL A 1 489 ? 6.152 -0.343 -0.516 1 96 489 VAL A N 1
ATOM 3812 C CA . VAL A 1 489 ? 7.219 0.573 -0.13 1 96 489 VAL A CA 1
ATOM 3813 C C . VAL A 1 489 ? 6.676 1.999 -0.057 1 96 489 VAL A C 1
ATOM 3815 O O . VAL A 1 489 ? 5.562 2.27 -0.517 1 96 489 VAL A O 1
ATOM 3818 N N . TYR A 1 490 ? 7.484 2.896 0.55 1 96.94 490 TYR A N 1
ATOM 3819 C CA . TYR A 1 490 ? 7.195 4.328 0.558 1 96.94 490 TYR A CA 1
ATOM 3820 C C . TYR A 1 490 ? 7.66 4.984 -0.737 1 96.94 490 TYR A C 1
ATOM 3822 O O . TYR A 1 490 ? 8.727 4.652 -1.26 1 96.94 490 TYR A O 1
ATOM 3830 N N . TYR A 1 491 ? 6.871 5.84 -1.278 1 96.44 491 TYR A N 1
ATOM 3831 C CA . TYR A 1 491 ? 7.246 6.699 -2.396 1 96.44 491 TYR A CA 1
ATOM 3832 C C . TYR A 1 491 ? 7.227 8.164 -1.984 1 96.44 491 TYR A C 1
ATOM 3834 O O . TYR A 1 491 ? 6.195 8.68 -1.537 1 96.44 491 TYR A O 1
ATOM 3842 N N . TYR A 1 492 ? 8.477 8.781 -2.135 1 97.56 492 TYR A N 1
ATOM 3843 C CA . TYR A 1 492 ? 8.625 10.188 -1.791 1 97.56 492 TYR A CA 1
ATOM 3844 C C . TYR A 1 492 ? 8.758 11.047 -3.045 1 97.56 492 TYR A C 1
ATOM 3846 O O . TYR A 1 492 ? 9.625 10.797 -3.883 1 97.56 492 TYR A O 1
ATOM 3854 N N . ASN A 1 493 ? 7.801 12.039 -3.09 1 97.31 493 ASN A N 1
ATOM 3855 C CA . ASN A 1 493 ? 7.898 13.047 -4.137 1 97.31 493 ASN A CA 1
ATOM 3856 C C . ASN A 1 493 ? 8.422 14.375 -3.594 1 97.31 493 ASN A C 1
ATOM 3858 O O . ASN A 1 493 ? 7.668 15.141 -2.994 1 97.31 493 ASN A O 1
ATOM 3862 N N . PRO A 1 494 ? 9.688 14.742 -3.848 1 97.44 494 PRO A N 1
ATOM 3863 C CA . PRO A 1 494 ? 10.281 15.945 -3.254 1 97.44 494 PRO A CA 1
ATOM 3864 C C . PRO A 1 494 ? 9.641 17.234 -3.75 1 97.44 494 PRO A C 1
ATOM 3866 O O . PRO A 1 494 ? 9.609 18.234 -3.025 1 97.44 494 PRO A O 1
ATOM 3869 N N . ASN A 1 495 ? 9.07 17.266 -4.91 1 97.12 495 ASN A N 1
ATOM 3870 C CA . ASN A 1 495 ? 8.453 18.484 -5.441 1 97.12 495 ASN A CA 1
ATOM 3871 C C . ASN A 1 495 ? 7.223 18.875 -4.637 1 97.12 495 ASN A C 1
ATOM 3873 O O . ASN A 1 495 ? 6.965 20.062 -4.434 1 97.12 495 ASN A O 1
ATOM 3877 N N . LEU A 1 496 ? 6.504 17.891 -4.188 1 96.81 496 LEU A N 1
ATOM 3878 C CA . LEU A 1 496 ? 5.277 18.172 -3.451 1 96.81 496 LEU A CA 1
ATOM 3879 C C . LEU A 1 496 ? 5.586 18.719 -2.061 1 96.81 496 LEU A C 1
ATOM 3881 O O . LEU A 1 496 ? 4.723 19.312 -1.417 1 96.81 496 LEU A O 1
ATOM 3885 N N . LEU A 1 497 ? 6.805 18.516 -1.59 1 97.56 497 LEU A N 1
ATOM 3886 C CA . LEU A 1 497 ? 7.227 19.031 -0.289 1 97.56 497 LEU A CA 1
ATOM 3887 C C . LEU A 1 497 ? 8.023 20.312 -0.443 1 97.56 497 LEU A C 1
ATOM 3889 O O . LEU A 1 497 ? 7.727 21.312 0.207 1 97.56 497 LEU A O 1
ATOM 3893 N N . LEU A 1 498 ? 8.938 20.391 -1.379 1 97.38 498 LEU A N 1
ATOM 3894 C CA . LEU A 1 498 ? 9.93 21.469 -1.465 1 97.38 498 LEU A CA 1
ATOM 3895 C C . LEU A 1 498 ? 9.328 22.703 -2.129 1 97.38 498 LEU A C 1
ATOM 3897 O O . LEU A 1 498 ? 9.688 23.828 -1.783 1 97.38 498 LEU A O 1
ATOM 3901 N N . ILE A 1 499 ? 8.414 22.5 -3.02 1 97.5 499 ILE A N 1
ATOM 3902 C CA . ILE A 1 499 ? 7.844 23.656 -3.703 1 97.5 499 ILE A CA 1
ATOM 3903 C C . ILE A 1 499 ? 7.012 24.484 -2.719 1 97.5 499 ILE A C 1
ATOM 3905 O O . ILE A 1 499 ? 7.254 25.688 -2.545 1 97.5 499 ILE A O 1
ATOM 3909 N N . PRO A 1 500 ? 6.047 23.906 -2.031 1 97.44 500 PRO A N 1
ATOM 3910 C CA . PRO A 1 500 ? 5.301 24.688 -1.051 1 97.44 500 PRO A CA 1
ATOM 3911 C C . PRO A 1 500 ? 6.199 25.297 0.031 1 97.44 500 PRO A C 1
ATOM 3913 O O . PRO A 1 500 ? 6.016 26.453 0.42 1 97.44 500 PRO A O 1
ATOM 3916 N N . TYR A 1 501 ? 7.219 24.578 0.488 1 97.81 501 TYR A N 1
ATOM 3917 C CA . TYR A 1 501 ? 8.148 25.094 1.491 1 97.81 501 TYR A CA 1
ATOM 3918 C C . TYR A 1 501 ? 8.953 26.266 0.941 1 97.81 501 TYR A C 1
ATOM 3920 O O . TYR A 1 501 ? 9.203 27.25 1.649 1 97.81 501 TYR A O 1
ATOM 3928 N N . SER A 1 502 ? 9.32 26.156 -0.302 1 97.56 502 SER A N 1
ATOM 3929 C CA . SER A 1 502 ? 10.102 27.219 -0.919 1 97.56 502 SER A CA 1
ATOM 3930 C C . SER A 1 502 ? 9.273 28.484 -1.075 1 97.56 502 SER A C 1
ATOM 3932 O O . SER A 1 502 ? 9.773 29.594 -0.858 1 97.56 502 SER A O 1
ATOM 3934 N N . ILE A 1 503 ? 8.062 28.297 -1.415 1 97.75 503 ILE A N 1
ATOM 3935 C CA . ILE A 1 503 ? 7.176 29.453 -1.525 1 97.75 503 ILE A CA 1
ATOM 3936 C C . ILE A 1 503 ? 7.012 30.109 -0.156 1 97.75 503 ILE A C 1
ATOM 3938 O O . ILE A 1 503 ? 7.117 31.328 -0.03 1 97.75 503 ILE A O 1
ATOM 3942 N N . ALA A 1 504 ? 6.773 29.312 0.846 1 98 504 ALA A N 1
ATOM 3943 C CA . ALA A 1 504 ? 6.652 29.844 2.205 1 98 504 ALA A CA 1
ATOM 3944 C C . ALA A 1 504 ? 7.938 30.531 2.645 1 98 504 ALA A C 1
ATOM 3946 O O . ALA A 1 504 ? 7.895 31.594 3.264 1 98 504 ALA A O 1
ATOM 3947 N N . PHE A 1 505 ? 9.055 29.953 2.314 1 97.75 505 PHE A N 1
ATOM 3948 C CA . PHE A 1 505 ? 10.352 30.531 2.639 1 97.75 505 PHE A CA 1
ATOM 3949 C C . PHE A 1 505 ? 10.539 31.875 1.938 1 97.75 505 PHE A C 1
ATOM 3951 O O . PHE A 1 505 ? 10.992 32.844 2.549 1 97.75 505 PHE A O 1
ATOM 3958 N N . CYS A 1 506 ? 10.117 31.969 0.709 1 98.06 506 CYS A N 1
ATOM 3959 C CA . CYS A 1 506 ? 10.227 33.219 -0.059 1 98.06 506 CYS A CA 1
ATOM 3960 C C . CYS A 1 506 ? 9.359 34.312 0.544 1 98.06 506 CYS A C 1
ATOM 3962 O O . CYS A 1 506 ? 9.789 35.438 0.667 1 98.06 506 CYS A O 1
ATOM 3964 N N . LEU A 1 507 ? 8.18 33.938 0.946 1 98.12 507 LEU A N 1
ATOM 3965 C CA . LEU A 1 507 ? 7.309 34.906 1.605 1 98.12 507 LEU A CA 1
ATOM 3966 C C . LEU A 1 507 ? 7.906 35.375 2.934 1 98.12 507 LEU A C 1
ATOM 3968 O O . LEU A 1 507 ? 7.812 36.531 3.293 1 98.12 507 LEU A O 1
ATOM 3972 N N . GLY A 1 508 ? 8.562 34.406 3.574 1 97.69 508 GLY A N 1
ATOM 3973 C CA . GLY A 1 508 ? 9.258 34.75 4.809 1 97.69 508 GLY A CA 1
ATOM 3974 C C . GLY A 1 508 ? 10.422 35.688 4.598 1 97.69 508 GLY A C 1
ATOM 3975 O O . GLY A 1 508 ? 10.578 36.656 5.34 1 97.69 508 GLY A O 1
ATOM 3976 N N . ILE A 1 509 ? 11.156 35.5 3.562 1 98 509 ILE A N 1
ATOM 3977 C CA . ILE A 1 509 ? 12.328 36.312 3.27 1 98 509 ILE A CA 1
ATOM 3978 C C . ILE A 1 509 ? 11.883 37.719 2.863 1 98 509 ILE A C 1
ATOM 3980 O O . ILE A 1 509 ? 12.469 38.719 3.293 1 98 509 ILE A O 1
ATOM 3984 N N . VAL A 1 510 ? 10.859 37.781 2.096 1 98.06 510 VAL A N 1
ATOM 3985 C CA . VAL A 1 510 ? 10.336 39.062 1.673 1 98.06 510 VAL A CA 1
ATOM 3986 C C . VAL A 1 510 ? 9.859 39.844 2.891 1 98.06 510 VAL A C 1
ATOM 3988 O O . VAL A 1 510 ? 10.133 41.062 3.006 1 98.06 510 VAL A O 1
ATOM 3991 N N . SER A 1 511 ? 9.172 39.156 3.805 1 98.31 511 SER A N 1
ATOM 3992 C CA . SER A 1 511 ? 8.703 39.812 5.027 1 98.31 511 SER A CA 1
ATOM 3993 C C . SER A 1 511 ? 9.867 40.219 5.918 1 98.31 511 SER A C 1
ATOM 3995 O O . SER A 1 511 ? 9.859 41.312 6.512 1 98.31 511 SER A O 1
ATOM 3997 N N . PHE A 1 512 ? 10.867 39.344 5.98 1 97.62 512 PHE A N 1
ATOM 3998 C CA . PHE A 1 512 ? 12.07 39.625 6.746 1 97.62 512 PHE A CA 1
ATOM 3999 C C . PHE A 1 512 ? 12.758 40.875 6.234 1 97.62 512 PHE A C 1
ATOM 4001 O O . PHE A 1 512 ? 13.117 41.75 7.02 1 97.62 512 PHE A O 1
ATOM 4008 N N . LEU A 1 513 ? 12.852 41.062 4.969 1 98.31 513 LEU A N 1
ATOM 4009 C CA . LEU A 1 513 ? 13.516 42.219 4.363 1 98.31 513 LEU A CA 1
ATOM 4010 C C . LEU A 1 513 ? 12.711 43.469 4.605 1 98.31 513 LEU A C 1
ATOM 4012 O O . LEU A 1 513 ? 13.289 44.531 4.887 1 98.31 513 LEU A O 1
ATOM 4016 N N . ALA A 1 514 ? 11.43 43.375 4.531 1 97.69 514 ALA A N 1
ATOM 4017 C CA . ALA A 1 514 ? 10.578 44.531 4.82 1 97.69 514 ALA A CA 1
ATOM 4018 C C . ALA A 1 514 ? 10.734 44.969 6.27 1 97.69 514 ALA A C 1
ATOM 4020 O O . ALA A 1 514 ? 10.828 46.156 6.551 1 97.69 514 ALA A O 1
ATOM 4021 N N . GLY A 1 515 ? 10.734 44 7.148 1 96.44 515 GLY A N 1
ATOM 4022 C CA . GLY A 1 515 ? 10.914 44.312 8.555 1 96.44 515 GLY A CA 1
ATOM 4023 C C . GLY A 1 515 ? 12.266 44.938 8.859 1 96.44 515 GLY A C 1
ATOM 4024 O O . GLY A 1 515 ? 12.352 45.906 9.586 1 96.44 515 GLY A O 1
ATOM 4025 N N . VAL A 1 516 ? 13.281 44.406 8.273 1 96.81 516 VAL A N 1
ATOM 4026 C CA . VAL A 1 516 ? 14.633 44.906 8.477 1 96.81 516 VAL A CA 1
ATOM 4027 C C . VAL A 1 516 ? 14.742 46.312 7.91 1 96.81 516 VAL A C 1
ATOM 4029 O O . VAL A 1 516 ? 15.352 47.219 8.523 1 96.81 516 VAL A O 1
ATOM 4032 N N . PHE A 1 517 ? 14.188 46.531 6.801 1 96.06 517 PHE A N 1
ATOM 4033 C CA . PHE A 1 517 ? 14.211 47.844 6.176 1 96.06 517 PHE A CA 1
ATOM 4034 C C . PHE A 1 517 ? 13.586 48.906 7.098 1 96.06 517 PHE A C 1
ATOM 4036 O O . PHE A 1 517 ? 14.164 49.969 7.316 1 96.06 517 PHE A O 1
ATOM 4043 N N . VAL A 1 518 ? 12.422 48.594 7.652 1 94.62 518 VAL A N 1
ATOM 4044 C CA . VAL A 1 518 ? 11.719 49.531 8.523 1 94.62 518 VAL A CA 1
ATOM 4045 C C . VAL A 1 518 ? 12.531 49.781 9.797 1 94.62 518 VAL A C 1
ATOM 4047 O O . VAL A 1 518 ? 12.641 50.906 10.266 1 94.62 518 VAL A O 1
ATOM 4050 N N . LEU A 1 519 ? 13.109 48.719 10.305 1 94.38 519 LEU A N 1
ATOM 4051 C CA . LEU A 1 519 ? 13.875 48.844 11.539 1 94.38 519 LEU A CA 1
ATOM 4052 C C . LEU A 1 519 ? 15.133 49.656 11.328 1 94.38 519 LEU A C 1
ATOM 4054 O O . LEU A 1 519 ? 15.531 50.438 12.211 1 94.38 519 LEU A O 1
ATOM 4058 N N . ILE A 1 520 ? 15.75 49.594 10.195 1 92.81 520 ILE A N 1
ATOM 4059 C CA . ILE A 1 520 ? 16.938 50.375 9.898 1 92.81 520 ILE A CA 1
ATOM 4060 C C . ILE A 1 520 ? 16.562 51.844 9.688 1 92.81 520 ILE A C 1
ATOM 4062 O O . ILE A 1 520 ? 17.281 52.75 10.117 1 92.81 520 ILE A O 1
ATOM 4066 N N . GLN A 1 521 ? 15.469 52.094 9.102 1 90 521 GLN A N 1
ATOM 4067 C CA . GLN A 1 521 ? 15.023 53.438 8.805 1 90 521 GLN A CA 1
ATOM 4068 C C . GLN A 1 521 ? 14.594 54.188 10.078 1 90 521 GLN A C 1
ATOM 4070 O O . GLN A 1 521 ? 14.859 55.375 10.242 1 90 521 GLN A O 1
ATOM 4075 N N . THR A 1 522 ? 13.867 53.5 10.953 1 89 522 THR A N 1
ATOM 4076 C CA . THR A 1 522 ? 13.312 54.156 12.133 1 89 522 THR A CA 1
ATOM 4077 C C . THR A 1 522 ? 14.273 54.062 13.312 1 89 522 THR A C 1
ATOM 4079 O O . THR A 1 522 ? 14.312 54.938 14.172 1 89 522 THR A O 1
ATOM 4082 N N . GLY A 1 523 ? 15.016 52.969 13.453 1 88.62 523 GLY A N 1
ATOM 4083 C CA . GLY A 1 523 ? 15.938 52.75 14.555 1 88.62 523 GLY A CA 1
ATOM 4084 C C . GLY A 1 523 ? 15.242 52.5 15.875 1 88.62 523 GLY A C 1
ATOM 4085 O O . GLY A 1 523 ? 15.859 52.625 16.938 1 88.62 523 GLY A O 1
ATOM 4086 N N . ILE A 1 524 ? 13.977 52.344 15.883 1 89.88 524 ILE A N 1
ATOM 4087 C CA . ILE A 1 524 ? 13.219 52.156 17.109 1 89.88 524 ILE A CA 1
ATOM 4088 C C . ILE A 1 524 ? 12.445 50.844 17.031 1 89.88 524 ILE A C 1
ATOM 4090 O O . ILE A 1 524 ? 11.914 50.469 15.977 1 89.88 524 ILE A O 1
ATOM 4094 N N . ARG A 1 525 ? 12.414 50.062 18.141 1 90.19 525 ARG A N 1
ATOM 4095 C CA . ARG A 1 525 ? 11.648 48.844 18.25 1 90.19 525 ARG A CA 1
ATOM 4096 C C . ARG A 1 525 ? 10.219 49.125 18.703 1 90.19 525 ARG A C 1
ATOM 4098 O O . ARG A 1 525 ? 10.008 49.844 19.688 1 90.19 525 ARG A O 1
ATOM 4105 N N . THR A 1 526 ? 9.375 48.688 17.875 1 88.5 526 THR A N 1
ATOM 4106 C CA . THR A 1 526 ? 7.957 48.812 18.219 1 88.5 526 THR A CA 1
ATOM 4107 C C . THR A 1 526 ? 7.309 47.469 18.391 1 88.5 526 THR A C 1
ATOM 4109 O O . THR A 1 526 ? 7.988 46.438 18.297 1 88.5 526 THR A O 1
ATOM 4112 N N . GLY A 1 527 ? 6.066 47.312 18.828 1 84 527 GLY A N 1
ATOM 4113 C CA . GLY A 1 527 ? 5.332 46.094 19.016 1 84 527 GLY A CA 1
ATOM 4114 C C . GLY A 1 527 ? 3.859 46.281 19.297 1 84 527 GLY A C 1
ATOM 4115 O O . GLY A 1 527 ? 3.42 47.438 19.516 1 84 527 GLY A O 1
ATOM 4116 N N . ASP A 1 528 ? 3.273 45.219 19.047 1 84.38 528 ASP A N 1
ATOM 4117 C CA . ASP A 1 528 ? 1.862 45.25 19.422 1 84.38 528 ASP A CA 1
ATOM 4118 C C . ASP A 1 528 ? 1.682 44.938 20.906 1 84.38 528 ASP A C 1
ATOM 4120 O O . ASP A 1 528 ? 1.137 43.906 21.266 1 84.38 528 ASP A O 1
ATOM 4124 N N . ILE A 1 529 ? 2.17 45.875 21.656 1 89.25 529 ILE A N 1
ATOM 4125 C CA . ILE A 1 529 ? 2.145 45.719 23.109 1 89.25 529 ILE A CA 1
ATOM 4126 C C . ILE A 1 529 ? 1.415 46.875 23.766 1 89.25 529 ILE A C 1
ATOM 4128 O O . ILE A 1 529 ? 1.252 47.938 23.156 1 89.25 529 ILE A O 1
ATOM 4132 N N . PHE A 1 530 ? 0.992 46.656 24.906 1 92.69 530 PHE A N 1
ATOM 4133 C CA . PHE A 1 530 ? 0.215 47.625 25.688 1 92.69 530 PHE A CA 1
ATOM 4134 C C . PHE A 1 530 ? 0.993 48.938 25.875 1 92.69 530 PHE A C 1
ATOM 4136 O O . PHE A 1 530 ? 0.469 50 25.625 1 92.69 530 PHE A O 1
ATOM 4143 N N . SER A 1 531 ? 2.238 48.844 26.281 1 94.62 531 SER A N 1
ATOM 4144 C CA . SER A 1 531 ? 3.035 50.031 26.625 1 94.62 531 SER A CA 1
ATOM 4145 C C . SER A 1 531 ? 3.287 50.906 25.406 1 94.62 531 SER A C 1
ATOM 4147 O O . SER A 1 531 ? 3.365 52.125 25.516 1 94.62 531 SER A O 1
ATOM 4149 N N . GLN A 1 532 ? 3.391 50.25 24.281 1 93.81 532 GLN A N 1
ATOM 4150 C CA . GLN A 1 532 ? 3.643 51 23.062 1 93.81 532 GLN A CA 1
ATOM 4151 C C . GLN A 1 532 ? 2.445 51.875 22.688 1 93.81 532 GLN A C 1
ATOM 4153 O O . GLN A 1 532 ? 2.609 53.031 22.297 1 93.81 532 GLN A O 1
ATOM 4158 N N . ILE A 1 533 ? 1.284 51.344 22.812 1 93.75 533 ILE A N 1
ATOM 4159 C CA . ILE A 1 533 ? 0.081 52.125 22.531 1 93.75 533 ILE A CA 1
ATOM 4160 C C . ILE A 1 533 ? -0.114 53.188 23.609 1 93.75 533 ILE A C 1
ATOM 4162 O O . ILE A 1 533 ? -0.525 54.312 23.312 1 93.75 533 ILE A O 1
ATOM 4166 N N . LEU A 1 534 ? 0.223 52.844 24.797 1 94.5 534 LEU A N 1
ATOM 4167 C CA . LEU A 1 534 ? 0.102 53.781 25.922 1 94.5 534 LEU A CA 1
ATOM 4168 C C . LEU A 1 534 ? 0.949 55 25.688 1 94.5 534 LEU A C 1
ATOM 4170 O O . LEU A 1 534 ? 0.45 56.125 25.781 1 94.5 534 LEU A O 1
ATOM 4174 N N . VAL A 1 535 ? 2.141 54.875 25.297 1 93.62 535 VAL A N 1
ATOM 4175 C CA . VAL A 1 535 ? 3.064 56 25.219 1 93.62 535 VAL A CA 1
ATOM 4176 C C . VAL A 1 535 ? 2.779 56.812 23.969 1 93.62 535 VAL A C 1
ATOM 4178 O O . VAL A 1 535 ? 3.055 58 23.922 1 93.62 535 VAL A O 1
ATOM 4181 N N . THR A 1 536 ? 2.148 56.219 22.953 1 93.56 536 THR A N 1
ATOM 4182 C CA . THR A 1 536 ? 1.955 56.906 21.672 1 93.56 536 THR A CA 1
ATOM 4183 C C . THR A 1 536 ? 0.566 57.531 21.594 1 93.56 536 THR A C 1
ATOM 4185 O O . THR A 1 536 ? 0.166 58.062 20.547 1 93.56 536 THR A O 1
ATOM 4188 N N . THR A 1 537 ? -0.187 57.5 22.672 1 94.12 537 THR A N 1
ATOM 4189 C CA . THR A 1 537 ? -1.524 58.094 22.625 1 94.12 537 THR A CA 1
ATOM 4190 C C . THR A 1 537 ? -1.671 59.188 23.688 1 94.12 537 THR A C 1
ATOM 4192 O O . THR A 1 537 ? -2.787 59.531 24.062 1 94.12 537 THR A O 1
ATOM 4195 N N . ARG A 1 538 ? -0.512 59.75 24.125 1 92.69 538 ARG A N 1
ATOM 4196 C CA . ARG A 1 538 ? -0.556 60.812 25.125 1 92.69 538 ARG A CA 1
ATOM 4197 C C . ARG A 1 538 ? -0.791 62.156 24.469 1 92.69 538 ARG A C 1
ATOM 4199 O O . ARG A 1 538 ? 0.152 62.938 24.266 1 92.69 538 ARG A O 1
ATOM 4206 N N . ASN A 1 539 ? -1.951 62.438 24.062 1 91.62 539 ASN A N 1
ATOM 4207 C CA . ASN A 1 539 ? -2.42 63.688 23.438 1 91.62 539 ASN A CA 1
ATOM 4208 C C . ASN A 1 539 ? -3.719 64.188 24.078 1 91.62 539 ASN A C 1
ATOM 4210 O O . ASN A 1 539 ? -4.691 63.406 24.156 1 91.62 539 ASN A O 1
ATOM 4214 N N . PRO A 1 540 ? -3.785 65.438 24.609 1 90.06 540 PRO A N 1
ATOM 4215 C CA . PRO A 1 540 ? -4.988 65.938 25.266 1 90.06 540 PRO A CA 1
ATOM 4216 C C . PRO A 1 540 ? -6.219 65.875 24.359 1 90.06 540 PRO A C 1
ATOM 4218 O O . PRO A 1 540 ? -7.34 65.688 24.844 1 90.06 540 PRO A O 1
ATOM 4221 N N . PHE A 1 541 ? -6.02 66 23.125 1 90.69 541 PHE A N 1
ATOM 4222 C CA . PHE A 1 541 ? -7.137 65.875 22.203 1 90.69 541 PHE A CA 1
ATOM 4223 C C . PHE A 1 541 ? -7.812 64.562 22.328 1 90.69 541 PHE A C 1
ATOM 4225 O O . PHE A 1 541 ? -9.039 64.438 22.266 1 90.69 541 PHE A O 1
ATOM 4232 N N . LEU A 1 542 ? -7.027 63.531 22.5 1 93.38 542 LEU A N 1
ATOM 4233 C CA . LEU A 1 542 ? -7.57 62.188 22.625 1 93.38 542 LEU A CA 1
ATOM 4234 C C . LEU A 1 542 ? -8.32 62.031 23.938 1 93.38 542 LEU A C 1
ATOM 4236 O O . LEU A 1 542 ? -9.242 61.219 24.031 1 93.38 542 LEU A O 1
ATOM 4240 N N . ASP A 1 543 ? -7.941 62.75 24.953 1 90.25 543 ASP A N 1
ATOM 4241 C CA . ASP A 1 543 ? -8.695 62.781 26.203 1 90.25 543 ASP A CA 1
ATOM 4242 C C . ASP A 1 543 ? -10.102 63.344 25.984 1 90.25 543 ASP A C 1
ATOM 4244 O O . ASP A 1 543 ? -11.062 62.812 26.562 1 90.25 543 ASP A O 1
ATOM 4248 N N . GLU A 1 544 ? -10.117 64.312 25.156 1 89.81 544 GLU A N 1
ATOM 4249 C CA . GLU A 1 544 ? -11.391 64.938 24.906 1 89.81 544 GLU A CA 1
ATOM 4250 C C . GLU A 1 544 ? -12.344 64.062 24.125 1 89.81 544 GLU A C 1
ATOM 4252 O O . GLU A 1 544 ? -13.523 63.938 24.469 1 89.81 544 GLU A O 1
ATOM 4257 N N . ILE A 1 545 ? -11.852 63.406 23.156 1 91 545 ILE A N 1
ATOM 4258 C CA . ILE A 1 545 ? -12.742 62.625 22.312 1 91 545 ILE A CA 1
ATOM 4259 C C . ILE A 1 545 ? -13.094 61.312 23.016 1 91 545 ILE A C 1
ATOM 4261 O O . ILE A 1 545 ? -14.07 60.656 22.641 1 91 545 ILE A O 1
ATOM 4265 N N . ALA A 1 546 ? -12.289 60.875 23.953 1 90.81 546 ALA A N 1
ATOM 4266 C CA . ALA A 1 546 ? -12.523 59.625 24.672 1 90.81 546 ALA A CA 1
ATOM 4267 C C . ALA A 1 546 ? -13.523 59.844 25.812 1 90.81 546 ALA A C 1
ATOM 4269 O O . ALA A 1 546 ? -13.992 58.875 26.422 1 90.81 546 ALA A O 1
ATOM 4270 N N . ARG A 1 547 ? -13.883 61.094 26.047 1 86.5 547 ARG A N 1
ATOM 4271 C CA . ARG A 1 547 ? -14.82 61.406 27.125 1 86.5 547 ARG A CA 1
ATOM 4272 C C . ARG A 1 547 ? -16.156 60.719 26.891 1 86.5 547 ARG A C 1
ATOM 4274 O O . ARG A 1 547 ? -16.719 60.781 25.781 1 86.5 547 ARG A O 1
ATOM 4281 N N . GLY A 1 548 ? -16.625 60 27.828 1 82.06 548 GLY A N 1
ATOM 4282 C CA . GLY A 1 548 ? -17.891 59.312 27.734 1 82.06 548 GLY A CA 1
ATOM 4283 C C . GLY A 1 548 ? -17.734 57.844 27.391 1 82.06 548 GLY A C 1
ATOM 4284 O O . GLY A 1 548 ? -18.703 57.062 27.453 1 82.06 548 GLY A O 1
ATOM 4285 N N . HIS A 1 549 ? -16.516 57.438 26.969 1 84.31 549 HIS A N 1
ATOM 4286 C CA . HIS A 1 549 ? -16.219 56.062 26.625 1 84.31 549 HIS A CA 1
ATOM 4287 C C . HIS A 1 549 ? -15.031 55.531 27.422 1 84.31 549 HIS A C 1
ATOM 4289 O O . HIS A 1 549 ? -13.977 55.25 26.844 1 84.31 549 HIS A O 1
ATOM 4295 N N . SER A 1 550 ? -15.117 55.312 28.672 1 83.56 550 SER A N 1
ATOM 4296 C CA . SER A 1 550 ? -13.938 55 29.469 1 83.56 550 SER A CA 1
ATOM 4297 C C . SER A 1 550 ? -13.812 53.5 29.734 1 83.56 550 SER A C 1
ATOM 4299 O O . SER A 1 550 ? -12.727 53.031 30.031 1 83.56 550 SER A O 1
ATOM 4301 N N . LEU A 1 551 ? -14.898 52.781 29.562 1 83.5 551 LEU A N 1
ATOM 4302 C CA . LEU A 1 551 ? -14.828 51.344 29.875 1 83.5 551 LEU A CA 1
ATOM 4303 C C . LEU A 1 551 ? -14.656 50.531 28.609 1 83.5 551 LEU A C 1
ATOM 4305 O O . LEU A 1 551 ? -13.969 49.5 28.609 1 83.5 551 LEU A O 1
ATOM 4309 N N . SER A 1 552 ? -15.359 50.938 27.562 1 88.25 552 SER A N 1
ATOM 4310 C CA . SER A 1 552 ? -15.328 50.219 26.312 1 88.25 552 SER A CA 1
ATOM 4311 C C . SER A 1 552 ? -15.43 51.156 25.109 1 88.25 552 SER A C 1
ATOM 4313 O O . SER A 1 552 ? -16.188 52.125 25.156 1 88.25 552 SER A O 1
ATOM 4315 N N . SER A 1 553 ? -14.648 50.812 24.125 1 90 553 SER A N 1
ATOM 4316 C CA . SER A 1 553 ? -14.695 51.625 22.906 1 90 553 SER A CA 1
ATOM 4317 C C . SER A 1 553 ? -15.688 51.062 21.906 1 90 553 SER A C 1
ATOM 4319 O O . SER A 1 553 ? -15.797 51.562 20.781 1 90 553 SER A O 1
ATOM 4321 N N . ALA A 1 554 ? -16.391 50.031 22.234 1 87.06 554 ALA A N 1
ATOM 4322 C CA . ALA A 1 554 ? -17.25 49.312 21.312 1 87.06 554 ALA A CA 1
ATOM 4323 C C . ALA A 1 554 ? -18.328 50.219 20.719 1 87.06 554 ALA A C 1
ATOM 4325 O O . ALA A 1 554 ? -18.688 50.125 19.547 1 87.06 554 ALA A O 1
ATOM 4326 N N . ASP A 1 555 ? -18.812 51.156 21.516 1 87.06 555 ASP A N 1
ATOM 4327 C CA . ASP A 1 555 ? -19.922 52 21.078 1 87.06 555 ASP A CA 1
ATOM 4328 C C . ASP A 1 555 ? -19.438 53.438 20.766 1 87.06 555 ASP A C 1
ATOM 4330 O O . ASP A 1 555 ? -20.234 54.344 20.656 1 87.06 555 ASP A O 1
ATOM 4334 N N . ALA A 1 556 ? -18.094 53.625 20.656 1 91.19 556 ALA A N 1
ATOM 4335 C CA . ALA A 1 556 ? -17.531 54.969 20.422 1 91.19 556 ALA A CA 1
ATOM 4336 C C . ALA A 1 556 ? -17.375 55.219 18.922 1 91.19 556 ALA A C 1
ATOM 4338 O O . ALA A 1 556 ? -16.281 55.531 18.453 1 91.19 556 ALA A O 1
ATOM 4339 N N . ASP A 1 557 ? -18.516 55.281 18.219 1 91.25 557 ASP A N 1
ATOM 4340 C CA . ASP A 1 557 ? -18.484 55.406 16.766 1 91.25 557 ASP A CA 1
ATOM 4341 C C . ASP A 1 557 ? -17.969 56.781 16.344 1 91.25 557 ASP A C 1
ATOM 4343 O O . ASP A 1 557 ? -17.203 56.875 15.383 1 91.25 557 ASP A O 1
ATOM 4347 N N . VAL A 1 558 ? -18.375 57.781 17.062 1 92.19 558 VAL A N 1
ATOM 4348 C CA . VAL A 1 558 ? -17.969 59.125 16.734 1 92.19 558 VAL A CA 1
ATOM 4349 C C . VAL A 1 558 ? -16.453 59.281 16.906 1 92.19 558 VAL A C 1
ATOM 4351 O O . VAL A 1 558 ? -15.766 59.844 16.047 1 92.19 558 VAL A O 1
ATOM 4354 N N . MET A 1 559 ? -15.984 58.75 18 1 93.62 559 MET A N 1
ATOM 4355 C CA . MET A 1 559 ? -14.547 58.781 18.25 1 93.62 559 MET A CA 1
ATOM 4356 C C . MET A 1 559 ? -13.789 57.969 17.203 1 93.62 559 MET A C 1
ATOM 4358 O O . MET A 1 559 ? -12.734 58.406 16.734 1 93.62 559 MET A O 1
ATOM 4362 N N . LYS A 1 560 ? -14.305 56.906 16.766 1 95.19 560 LYS A N 1
ATOM 4363 C CA . LYS A 1 560 ? -13.625 56 15.867 1 95.19 560 LYS A CA 1
ATOM 4364 C C . LYS A 1 560 ? -13.594 56.531 14.445 1 95.19 560 LYS A C 1
ATOM 4366 O O . LYS A 1 560 ? -12.844 56.031 13.602 1 95.19 560 LYS A O 1
ATOM 4371 N N . ASN A 1 561 ? -14.352 57.562 14.188 1 94.75 561 ASN A N 1
ATOM 4372 C CA . ASN A 1 561 ? -14.406 58.156 12.852 1 94.75 561 ASN A CA 1
ATOM 4373 C C . ASN A 1 561 ? -13.32 59.219 12.656 1 94.75 561 ASN A C 1
ATOM 4375 O O . ASN A 1 561 ? -13.07 59.656 11.539 1 94.75 561 ASN A O 1
ATOM 4379 N N . HIS A 1 562 ? -12.547 59.531 13.734 1 95.62 562 HIS A N 1
ATOM 4380 C CA . HIS A 1 562 ? -11.461 60.5 13.617 1 95.62 562 HIS A CA 1
ATOM 4381 C C . HIS A 1 562 ? -10.227 59.906 12.984 1 95.62 562 HIS A C 1
ATOM 4383 O O . HIS A 1 562 ? -9.914 58.719 13.234 1 95.62 562 HIS A O 1
ATOM 4389 N N . LYS A 1 563 ? -9.562 60.688 12.148 1 95.88 563 LYS A N 1
ATOM 4390 C CA . LYS A 1 563 ? -8.312 60.25 11.531 1 95.88 563 LYS A CA 1
ATOM 4391 C C . LYS A 1 563 ? -7.109 60.719 12.352 1 95.88 563 LYS A C 1
ATOM 4393 O O . LYS A 1 563 ? -7.035 61.875 12.75 1 95.88 563 LYS A O 1
ATOM 4398 N N . LEU A 1 564 ? -6.266 59.75 12.641 1 96 564 LEU A N 1
ATOM 4399 C CA . LEU A 1 564 ? -5.09 60.062 13.445 1 96 564 LEU A CA 1
ATOM 4400 C C . LEU A 1 564 ? -3.811 59.719 12.688 1 96 564 LEU A C 1
ATOM 4402 O O . LEU A 1 564 ? -3.814 58.875 11.797 1 96 564 LEU A O 1
ATOM 4406 N N . ARG A 1 565 ? -2.836 60.406 12.977 1 95.19 565 ARG A N 1
ATOM 4407 C CA . ARG A 1 565 ? -1.481 60.156 12.492 1 95.19 565 ARG A CA 1
ATOM 4408 C C . ARG A 1 565 ? -0.47 60.281 13.633 1 95.19 565 ARG A C 1
ATOM 4410 O O . ARG A 1 565 ? -0.617 61.094 14.523 1 95.19 565 ARG A O 1
ATOM 4417 N N . LEU A 1 566 ? 0.496 59.375 13.586 1 93.38 566 LEU A N 1
ATOM 4418 C CA . LEU A 1 566 ? 1.559 59.438 14.578 1 93.38 566 LEU A CA 1
ATOM 4419 C C . LEU A 1 566 ? 2.629 60.438 14.18 1 93.38 566 LEU A C 1
ATOM 4421 O O . LEU A 1 566 ? 3.188 60.344 13.086 1 93.38 566 LEU A O 1
ATOM 4425 N N . GLY A 1 567 ? 2.842 61.375 15.023 1 91.25 567 GLY A N 1
ATOM 4426 C CA . GLY A 1 567 ? 3.824 62.406 14.734 1 91.25 567 GLY A CA 1
ATOM 4427 C C . GLY A 1 567 ? 4.184 63.25 15.945 1 91.25 567 GLY A C 1
ATOM 4428 O O . GLY A 1 567 ? 3.779 62.938 17.062 1 91.25 567 GLY A O 1
ATOM 4429 N N . LYS A 1 568 ? 5.012 64.25 15.695 1 90 568 LYS A N 1
ATOM 4430 C CA . LYS A 1 568 ? 5.422 65.188 16.734 1 90 568 LYS A CA 1
ATOM 4431 C C . LYS A 1 568 ? 4.332 66.25 17 1 90 568 LYS A C 1
ATOM 4433 O O . LYS A 1 568 ? 3.865 66.938 16.078 1 90 568 LYS A O 1
ATOM 4438 N N . LEU A 1 569 ? 3.871 66.312 18.281 1 88.94 569 LEU A N 1
ATOM 4439 C CA . LEU A 1 569 ? 2.814 67.25 18.656 1 88.94 569 LEU A CA 1
ATOM 4440 C C . LEU A 1 569 ? 3.283 68.688 18.484 1 88.94 569 LEU A C 1
ATOM 4442 O O . LEU A 1 569 ? 4.391 69.062 18.906 1 88.94 569 LEU A O 1
ATOM 4446 N N . LYS A 1 570 ? 2.457 69.562 17.797 1 83.44 570 LYS A N 1
ATOM 4447 C CA . LYS A 1 570 ? 2.775 70.938 17.594 1 83.44 570 LYS A CA 1
ATOM 4448 C C . LYS A 1 570 ? 2.504 71.75 18.844 1 83.44 570 LYS A C 1
ATOM 4450 O O . LYS A 1 570 ? 1.546 71.5 19.578 1 83.44 570 LYS A O 1
ATOM 4455 N N . ARG A 1 571 ? 3.412 72.75 19.188 1 70.62 571 ARG A N 1
ATOM 4456 C CA . ARG A 1 571 ? 3.266 73.625 20.328 1 70.62 571 ARG A CA 1
ATOM 4457 C C . ARG A 1 571 ? 2.217 74.688 20.047 1 70.62 571 ARG A C 1
ATOM 4459 O O . ARG A 1 571 ? 2.125 75.188 18.938 1 70.62 571 ARG A O 1
ATOM 4466 N N . LEU A 1 572 ? 1.115 74.75 20.703 1 51.28 572 LEU A N 1
ATOM 4467 C CA . LEU A 1 572 ? 0.174 75.875 20.547 1 51.28 572 LEU A CA 1
ATOM 4468 C C . LEU A 1 572 ? 0.869 77.188 20.75 1 51.28 572 LEU A C 1
ATOM 4470 O O . LEU A 1 572 ? 1.525 77.375 21.781 1 51.28 572 LEU A O 1
ATOM 4474 N N . HIS A 1 573 ? 1.286 77.875 19.641 1 44.28 573 HIS A N 1
ATOM 4475 C CA . HIS A 1 573 ? 1.771 79.25 19.734 1 44.28 573 HIS A CA 1
ATOM 4476 C C . HIS A 1 573 ? 0.826 80.125 20.562 1 44.28 573 HIS A C 1
ATOM 4478 O O . HIS A 1 573 ? -0.365 80.25 20.25 1 44.28 573 HIS A O 1
ATOM 4484 N N . GLY A 1 574 ? 0.919 80.375 21.797 1 40.41 574 GLY A N 1
ATOM 4485 C CA . GLY A 1 574 ? 0.162 81.5 22.375 1 40.41 574 GLY A CA 1
ATOM 4486 C C . GLY A 1 574 ? 0.214 82.75 21.531 1 40.41 574 GLY A C 1
ATOM 4487 O O . GLY A 1 574 ? 1.123 82.938 20.719 1 40.41 574 GLY A O 1
ATOM 4488 N N . GLU A 1 575 ? -0.898 83.625 21.312 1 37.47 575 GLU A N 1
ATOM 4489 C CA . GLU A 1 575 ? -1.029 84.875 20.594 1 37.47 575 GLU A CA 1
ATOM 4490 C C . GLU A 1 575 ? 0.189 85.75 20.828 1 37.47 575 GLU A C 1
ATOM 4492 O O . GLU A 1 575 ? 0.415 86.75 20.094 1 37.47 575 GLU A O 1
ATOM 4497 N N . ASN A 1 576 ? 0.57 86.188 22.172 1 34.97 576 ASN A N 1
ATOM 4498 C CA . ASN A 1 576 ? 1.457 87.312 22.297 1 34.97 576 ASN A CA 1
ATOM 4499 C C . ASN A 1 576 ? 2.848 87 21.734 1 34.97 576 ASN A C 1
ATOM 4501 O O . ASN A 1 576 ? 3.326 85.875 21.844 1 34.97 576 ASN A O 1
ATOM 4505 N N . GLY A 1 577 ? 3.326 87.812 20.672 1 36.16 577 GLY A N 1
ATOM 4506 C CA . GLY A 1 577 ? 4.531 88.125 19.922 1 36.16 577 GLY A CA 1
ATOM 4507 C C . GLY A 1 577 ? 5.809 87.812 20.688 1 36.16 577 GLY A C 1
ATOM 4508 O O . GLY A 1 577 ? 6.902 88.188 20.234 1 36.16 577 GLY A O 1
ATOM 4509 N N . ASP A 1 578 ? 5.801 88.188 22.031 1 34.72 578 ASP A N 1
ATOM 4510 C CA . ASP A 1 578 ? 7.133 88.312 22.625 1 34.72 578 ASP A CA 1
ATOM 4511 C C . ASP A 1 578 ? 7.867 86.938 22.516 1 34.72 578 ASP A C 1
ATOM 4513 O O . ASP A 1 578 ? 7.465 86 23.125 1 34.72 578 ASP A O 1
ATOM 4517 N N . TYR A 1 579 ? 8.523 86.75 21.328 1 36.38 579 TYR A N 1
ATOM 4518 C CA . TYR A 1 579 ? 9.578 85.75 21.062 1 36.38 579 TYR A CA 1
ATOM 4519 C C . TYR A 1 579 ? 10.648 85.812 22.141 1 36.38 579 TYR A C 1
ATOM 4521 O O . TYR A 1 579 ? 11.773 86.25 21.891 1 36.38 579 TYR A O 1
ATOM 4529 N N . SER A 1 580 ? 10.484 86.625 23.266 1 33.03 580 SER A N 1
ATOM 4530 C CA . SER A 1 580 ? 11.781 86.5 23.938 1 33.03 580 SER A CA 1
ATOM 4531 C C . SER A 1 580 ? 12.281 85.062 23.984 1 33.03 580 SER A C 1
ATOM 4533 O O . SER A 1 580 ? 11.531 84.188 24.312 1 33.03 580 SER A O 1
ATOM 4535 N N . ASP A 1 581 ? 13.359 84.812 23.172 1 35 581 ASP A N 1
ATOM 4536 C CA . ASP A 1 581 ? 14.328 83.75 23.156 1 35 581 ASP A CA 1
ATOM 4537 C C . ASP A 1 581 ? 14.578 83.188 24.578 1 35 581 ASP A C 1
ATOM 4539 O O . ASP A 1 581 ? 15.578 82.5 24.812 1 35 581 ASP A O 1
ATOM 4543 N N . GLY A 1 582 ? 14.234 84 25.625 1 32.44 582 GLY A N 1
ATOM 4544 C CA . GLY A 1 582 ? 14.789 83.562 26.891 1 32.44 582 GLY A CA 1
ATOM 4545 C C . GLY A 1 582 ? 14.586 82.062 27.125 1 32.44 582 GLY A C 1
ATOM 4546 O O . GLY A 1 582 ? 13.859 81.438 26.375 1 32.44 582 GLY A O 1
ATOM 4547 N N . ASP A 1 583 ? 15.391 81.688 28.25 1 33.31 583 ASP A N 1
ATOM 4548 C CA . ASP A 1 583 ? 15.766 80.375 28.781 1 33.31 583 ASP A CA 1
ATOM 4549 C C . ASP A 1 583 ? 14.539 79.5 28.953 1 33.31 583 ASP A C 1
ATOM 4551 O O . ASP A 1 583 ? 14.508 78.625 29.828 1 33.31 583 ASP A O 1
ATOM 4555 N N . TYR A 1 584 ? 13.406 80.062 28.734 1 34.25 584 TYR A N 1
ATOM 4556 C CA . TYR A 1 584 ? 12.344 79.125 29.141 1 34.25 584 TYR A CA 1
ATOM 4557 C C . TYR A 1 584 ? 12.555 77.75 28.531 1 34.25 584 TYR A C 1
ATOM 4559 O O . TYR A 1 584 ? 12.914 77.625 27.344 1 34.25 584 TYR A O 1
ATOM 4567 N N . GLY A 1 585 ? 12.922 76.875 29.312 1 37.47 585 GLY A N 1
ATOM 4568 C CA . GLY A 1 585 ? 13.352 75.5 29.172 1 37.47 585 GLY A CA 1
ATOM 4569 C C . GLY A 1 585 ? 12.688 74.75 28 1 37.47 585 GLY A C 1
ATOM 4570 O O . GLY A 1 585 ? 11.523 75 27.703 1 37.47 585 GLY A O 1
ATOM 4571 N N . ARG A 1 586 ? 13.375 74.625 26.953 1 44.22 586 ARG A N 1
ATOM 4572 C CA . ARG A 1 586 ? 13.141 73.75 25.812 1 44.22 586 ARG A CA 1
ATOM 4573 C C . ARG A 1 586 ? 12.172 72.625 26.156 1 44.22 586 ARG A C 1
ATOM 4575 O O . ARG A 1 586 ? 12.547 71.688 26.812 1 44.22 586 ARG A O 1
ATOM 4582 N N . ARG A 1 587 ? 10.977 72.812 26.406 1 50.25 587 ARG A N 1
ATOM 4583 C CA . ARG A 1 587 ? 9.883 71.875 26.672 1 50.25 587 ARG A CA 1
ATOM 4584 C C . ARG A 1 587 ? 9.938 70.688 25.719 1 50.25 587 ARG A C 1
ATOM 4586 O O . ARG A 1 587 ? 10.18 70.875 24.531 1 50.25 587 ARG A O 1
ATOM 4593 N N . ALA A 1 588 ? 10.242 69.438 26.188 1 54.34 588 ALA A N 1
ATOM 4594 C CA . ALA A 1 588 ? 10.523 68.125 25.641 1 54.34 588 ALA A CA 1
ATOM 4595 C C . ALA A 1 588 ? 9.531 67.75 24.547 1 54.34 588 ALA A C 1
ATOM 4597 O O . ALA A 1 588 ? 8.32 67.938 24.703 1 54.34 588 ALA A O 1
ATOM 4598 N N . GLU A 1 589 ? 10.039 67.625 23.281 1 74.12 589 GLU A N 1
ATOM 4599 C CA . GLU A 1 589 ? 9.289 67.125 22.125 1 74.12 589 GLU A CA 1
ATOM 4600 C C . GLU A 1 589 ? 8.562 65.812 22.453 1 74.12 589 GLU A C 1
ATOM 4602 O O . GLU A 1 589 ? 9.102 64.938 23.141 1 74.12 589 GLU A O 1
ATOM 4607 N N . HIS A 1 590 ? 7.23 65.812 22.297 1 84.06 590 HIS A N 1
ATOM 4608 C CA . HIS A 1 590 ? 6.41 64.625 22.578 1 84.06 590 HIS A CA 1
ATOM 4609 C C . HIS A 1 590 ? 5.699 64.188 21.312 1 84.06 590 HIS A C 1
ATOM 4611 O O . HIS A 1 590 ? 5.09 64.938 20.594 1 84.06 590 HIS A O 1
ATOM 4617 N N . ALA A 1 591 ? 5.965 62.875 20.969 1 89.62 591 ALA A N 1
ATOM 4618 C CA . ALA A 1 591 ? 5.277 62.281 19.828 1 89.62 591 ALA A CA 1
ATOM 4619 C C . ALA A 1 591 ? 4.035 61.5 20.281 1 89.62 591 ALA A C 1
ATOM 4621 O O . ALA A 1 591 ? 4.051 60.875 21.328 1 89.62 591 ALA A O 1
ATOM 4622 N N . ALA A 1 592 ? 2.959 61.594 19.594 1 93.25 592 ALA A N 1
ATOM 4623 C CA . ALA A 1 592 ? 1.714 60.906 19.891 1 93.25 592 ALA A CA 1
ATOM 4624 C C . ALA A 1 592 ? 0.782 60.906 18.688 1 93.25 592 ALA A C 1
ATOM 4626 O O . ALA A 1 592 ? 1.02 61.625 17.719 1 93.25 592 ALA A O 1
ATOM 4627 N N . PHE A 1 593 ? -0.134 60.094 18.719 1 94.31 593 PHE A N 1
ATOM 4628 C CA . PHE A 1 593 ? -1.199 60.125 17.734 1 94.31 593 PHE A CA 1
ATOM 4629 C C . PHE A 1 593 ? -2.008 61.406 17.859 1 94.31 593 PHE A C 1
ATOM 4631 O O . PHE A 1 593 ? -2.293 61.875 18.969 1 94.31 593 PHE A O 1
ATOM 4638 N N . GLY A 1 594 ? -2.293 62.062 16.828 1 93.62 594 GLY A N 1
ATOM 4639 C CA . GLY A 1 594 ? -3.096 63.281 16.797 1 93.62 594 GLY A CA 1
ATOM 4640 C C . GLY A 1 594 ? -3.648 63.562 15.414 1 93.62 594 GLY A C 1
ATOM 4641 O O . GLY A 1 594 ? -3.412 62.812 14.461 1 93.62 594 GLY A O 1
ATOM 4642 N N . LEU A 1 595 ? -4.48 64.562 15.336 1 92.75 595 LEU A N 1
ATOM 4643 C CA . LEU A 1 595 ? -4.98 65 14.039 1 92.75 595 LEU A CA 1
ATOM 4644 C C . LEU A 1 595 ? -3.84 65.5 13.164 1 92.75 595 LEU A C 1
ATOM 4646 O O . LEU A 1 595 ? -2.789 65.938 13.672 1 92.75 595 LEU A O 1
ATOM 4650 N N . ALA A 1 596 ? -4.082 65.5 11.883 1 87.75 596 ALA A N 1
ATOM 4651 C CA . ALA A 1 596 ? -3.055 65.938 10.93 1 87.75 596 ALA A CA 1
ATOM 4652 C C . ALA A 1 596 ? -2.58 67.312 11.219 1 87.75 596 ALA A C 1
ATOM 4654 O O . ALA A 1 596 ? -1.405 67.625 11.023 1 87.75 596 ALA A O 1
ATOM 4655 N N . GLU A 1 597 ? -3.463 68.125 11.742 1 87.12 597 GLU A N 1
ATOM 4656 C CA . GLU A 1 597 ? -3.145 69.5 12 1 87.12 597 GLU A CA 1
ATOM 4657 C C . GLU A 1 597 ? -2.367 69.688 13.305 1 87.12 597 GLU A C 1
ATOM 4659 O O . GLU A 1 597 ? -1.671 70.688 13.5 1 87.12 597 GLU A O 1
ATOM 4664 N N . GLN A 1 598 ? -2.453 68.625 14.086 1 88.75 598 GLN A N 1
ATOM 4665 C CA . GLN A 1 598 ? -1.845 68.75 15.406 1 88.75 598 GLN A CA 1
ATOM 4666 C C . GLN A 1 598 ? -0.439 68.125 15.414 1 88.75 598 GLN A C 1
ATOM 4668 O O . GLN A 1 598 ? 0.325 68.375 16.359 1 88.75 598 GLN A O 1
ATOM 4673 N N . VAL A 1 599 ? -0.058 67.375 14.344 1 89.38 599 VAL A N 1
ATOM 4674 C CA . VAL A 1 599 ? 1.198 66.625 14.422 1 89.38 599 VAL A CA 1
ATOM 4675 C C . VAL A 1 599 ? 2.053 66.938 13.195 1 89.38 599 VAL A C 1
ATOM 4677 O O . VAL A 1 599 ? 1.524 67.125 12.102 1 89.38 599 VAL A O 1
ATOM 4680 N N . ASP A 1 600 ? 3.389 67 13.461 1 86.44 600 ASP A N 1
ATOM 4681 C CA . ASP A 1 600 ? 4.355 67.062 12.367 1 86.44 600 ASP A CA 1
ATOM 4682 C C . ASP A 1 600 ? 4.855 65.688 11.969 1 86.44 600 ASP A C 1
ATOM 4684 O O . ASP A 1 600 ? 4.887 64.75 12.797 1 86.44 600 ASP A O 1
ATOM 4688 N N . SER A 1 601 ? 5.27 65.625 10.805 1 82.25 601 SER A N 1
ATOM 4689 C CA . SER A 1 601 ? 5.707 64.312 10.273 1 82.25 601 SER A CA 1
ATOM 4690 C C . SER A 1 601 ? 7.023 63.906 10.906 1 82.25 601 SER A C 1
ATOM 4692 O O . SER A 1 601 ? 7.898 64.75 11.172 1 82.25 601 SER A O 1
ATOM 4694 N N . LEU A 1 602 ? 6.934 62.594 11.281 1 80.62 602 LEU A N 1
ATOM 4695 C CA . LEU A 1 602 ? 8.156 61.969 11.781 1 80.62 602 LEU A CA 1
ATOM 4696 C C . LEU A 1 602 ? 8.977 61.406 10.633 1 80.62 602 LEU A C 1
ATOM 4698 O O . LEU A 1 602 ? 8.422 60.844 9.688 1 80.62 602 LEU A O 1
ATOM 4702 N N . ARG A 1 603 ? 10.203 61.969 10.359 1 66.12 603 ARG A N 1
ATOM 4703 C CA . ARG A 1 603 ? 11.047 61.406 9.305 1 66.12 603 ARG A CA 1
ATOM 4704 C C . ARG A 1 603 ? 11.57 60.031 9.688 1 66.12 603 ARG A C 1
ATOM 4706 O O . ARG A 1 603 ? 11.836 59.75 10.867 1 66.12 603 ARG A O 1
ATOM 4713 N N . MET B 1 1 ? -16.078 -47.531 20.141 1 17.06 1 MET B N 1
ATOM 4714 C CA . MET B 1 1 ? -15.734 -47.969 21.484 1 17.06 1 MET B CA 1
ATOM 4715 C C . MET B 1 1 ? -14.688 -47.062 22.109 1 17.06 1 MET B C 1
ATOM 4717 O O . MET B 1 1 ? -13.938 -46.375 21.391 1 17.06 1 MET B O 1
ATOM 4721 N N . ASP B 1 2 ? -14.555 -47.094 23.531 1 17.17 2 ASP B N 1
ATOM 4722 C CA . ASP B 1 2 ? -14.266 -46.375 24.766 1 17.17 2 ASP B CA 1
ATOM 4723 C C . ASP B 1 2 ? -12.758 -46.25 25 1 17.17 2 ASP B C 1
ATOM 4725 O O . ASP B 1 2 ? -12.312 -45.625 25.953 1 17.17 2 ASP B O 1
ATOM 4729 N N . VAL B 1 3 ? -11.836 -46.906 24.312 1 17.38 3 VAL B N 1
ATOM 4730 C CA . VAL B 1 3 ? -10.883 -47.469 25.266 1 17.38 3 VAL B CA 1
ATOM 4731 C C . VAL B 1 3 ? -10.219 -46.312 26.047 1 17.38 3 VAL B C 1
ATOM 4733 O O . VAL B 1 3 ? -9.797 -45.312 25.453 1 17.38 3 VAL B O 1
ATOM 4736 N N . GLN B 1 4 ? -10.047 -46.5 27.344 1 15.45 4 GLN B N 1
ATOM 4737 C CA . GLN B 1 4 ? -9.977 -46 28.703 1 15.45 4 GLN B CA 1
ATOM 4738 C C . GLN B 1 4 ? -8.602 -45.438 29.016 1 15.45 4 GLN B C 1
ATOM 4740 O O . GLN B 1 4 ? -8.484 -44.438 29.734 1 15.45 4 GLN B O 1
ATOM 4745 N N . THR B 1 5 ? -7.445 -46.156 28.734 1 16.17 5 THR B N 1
ATOM 4746 C CA . THR B 1 5 ? -6.773 -46.562 29.953 1 16.17 5 THR B CA 1
ATOM 4747 C C . THR B 1 5 ? -6.148 -45.375 30.656 1 16.17 5 THR B C 1
ATOM 4749 O O . THR B 1 5 ? -5.816 -44.375 30 1 16.17 5 THR B O 1
ATOM 4752 N N . PRO B 1 6 ? -5.539 -45.656 31.844 1 15.66 6 PRO B N 1
ATOM 4753 C CA . PRO B 1 6 ? -5.461 -45.281 33.25 1 15.66 6 PRO B CA 1
ATOM 4754 C C . PRO B 1 6 ? -4.305 -44.344 33.562 1 15.66 6 PRO B C 1
ATOM 4756 O O . PRO B 1 6 ? -4.504 -43.281 34.188 1 15.66 6 PRO B O 1
ATOM 4759 N N . PHE B 1 7 ? -3.062 -44.938 33.688 1 15.13 7 PHE B N 1
ATOM 4760 C CA . PHE B 1 7 ? -2.473 -45.094 35 1 15.13 7 PHE B CA 1
ATOM 4761 C C . PHE B 1 7 ? -1.783 -43.812 35.438 1 15.13 7 PHE B C 1
ATOM 4763 O O . PHE B 1 7 ? -1.517 -42.938 34.625 1 15.13 7 PHE B O 1
ATOM 4770 N N . HIS B 1 8 ? -0.552 -44.031 36 1 15.16 8 HIS B N 1
ATOM 4771 C CA . HIS B 1 8 ? -0.069 -43.969 37.375 1 15.16 8 HIS B CA 1
ATOM 4772 C C . HIS B 1 8 ? 0.604 -42.625 37.656 1 15.16 8 HIS B C 1
ATOM 4774 O O . HIS B 1 8 ? 0.947 -41.875 36.75 1 15.16 8 HIS B O 1
ATOM 4780 N N . SER B 1 9 ? 1.711 -42.656 38.5 1 14.27 9 SER B N 1
ATOM 4781 C CA . SER B 1 9 ? 1.988 -42.344 39.906 1 14.27 9 SER B CA 1
ATOM 4782 C C . SER B 1 9 ? 2.867 -41.094 40.031 1 14.27 9 SER B C 1
ATOM 4784 O O . SER B 1 9 ? 2.543 -40.188 40.781 1 14.27 9 SER B O 1
ATOM 4786 N N . HIS B 1 10 ? 4.262 -41.219 39.781 1 15.38 10 HIS B N 1
ATOM 4787 C CA . HIS B 1 10 ? 5.09 -41.125 41 1 15.38 10 HIS B CA 1
ATOM 4788 C C . HIS B 1 10 ? 5.309 -39.656 41.375 1 15.38 10 HIS B C 1
ATOM 4790 O O . HIS B 1 10 ? 5.207 -38.75 40.531 1 15.38 10 HIS B O 1
ATOM 4796 N N . PRO B 1 11 ? 6.008 -39.469 42.656 1 14.9 11 PRO B N 1
ATOM 4797 C CA . PRO B 1 11 ? 6.023 -38.688 43.906 1 14.9 11 PRO B CA 1
ATOM 4798 C C . PRO B 1 11 ? 6.941 -37.469 43.844 1 14.9 11 PRO B C 1
ATOM 4800 O O . PRO B 1 11 ? 6.582 -36.406 44.344 1 14.9 11 PRO B O 1
ATOM 4803 N N . ALA B 1 12 ? 8.281 -37.625 43.406 1 15.12 12 ALA B N 1
ATOM 4804 C CA . ALA B 1 12 ? 9.273 -37.469 44.438 1 15.12 12 ALA B CA 1
ATOM 4805 C C . ALA B 1 12 ? 9.383 -36.031 44.906 1 15.12 12 ALA B C 1
ATOM 4807 O O . ALA B 1 12 ? 9.039 -35.094 44.125 1 15.12 12 ALA B O 1
ATOM 4808 N N . PRO B 1 13 ? 10.406 -35.75 45.969 1 14.77 13 PRO B N 1
ATOM 4809 C CA . PRO B 1 13 ? 10.531 -35.188 47.312 1 14.77 13 PRO B CA 1
ATOM 4810 C C . PRO B 1 13 ? 11 -33.719 47.312 1 14.77 13 PRO B C 1
ATOM 4812 O O . PRO B 1 13 ? 10.367 -32.875 47.906 1 14.77 13 PRO B O 1
ATOM 4815 N N . SER B 1 14 ? 12.398 -33.5 47.219 1 14.65 14 SER B N 1
ATOM 4816 C CA . SER B 1 14 ? 13.258 -33.188 48.344 1 14.65 14 SER B CA 1
ATOM 4817 C C . SER B 1 14 ? 13.289 -31.703 48.656 1 14.65 14 SER B C 1
ATOM 4819 O O . SER B 1 14 ? 12.922 -30.891 47.812 1 14.65 14 SER B O 1
ATOM 4821 N N . SER B 1 15 ? 14.375 -31.219 49.656 1 13.89 15 SER B N 1
ATOM 4822 C CA . SER B 1 15 ? 14.688 -30.625 50.969 1 13.89 15 SER B CA 1
ATOM 4823 C C . SER B 1 15 ? 15.164 -29.188 50.812 1 13.89 15 SER B C 1
ATOM 4825 O O . SER B 1 15 ? 14.891 -28.344 51.688 1 13.89 15 SER B O 1
ATOM 4827 N N . PHE B 1 16 ? 16.172 -28.828 50.031 1 14.7 16 PHE B N 1
ATOM 4828 C CA . PHE B 1 16 ? 17.312 -28.328 50.781 1 14.7 16 PHE B CA 1
ATOM 4829 C C . PHE B 1 16 ? 16.969 -26.984 51.469 1 14.7 16 PHE B C 1
ATOM 4831 O O . PHE B 1 16 ? 16.109 -26.266 50.969 1 14.7 16 PHE B O 1
ATOM 4838 N N . GLN B 1 17 ? 17.953 -26.531 52.406 1 14.07 17 GLN B N 1
ATOM 4839 C CA . GLN B 1 17 ? 18.328 -26.031 53.75 1 14.07 17 GLN B CA 1
ATOM 4840 C C . GLN B 1 17 ? 18.281 -24.5 53.781 1 14.07 17 GLN B C 1
ATOM 4842 O O . GLN B 1 17 ? 18.266 -23.844 52.75 1 14.07 17 GLN B O 1
ATOM 4847 N N . ARG B 1 18 ? 19.016 -23.891 55.031 1 14.52 18 ARG B N 1
ATOM 4848 C CA . ARG B 1 18 ? 18.859 -23.109 56.25 1 14.52 18 ARG B CA 1
ATOM 4849 C C . ARG B 1 18 ? 19.281 -21.656 56.031 1 14.52 18 ARG B C 1
ATOM 4851 O O . ARG B 1 18 ? 18.609 -20.734 56.5 1 14.52 18 ARG B O 1
ATOM 4858 N N . THR B 1 19 ? 20.656 -21.406 55.719 1 14.38 19 THR B N 1
ATOM 4859 C CA . THR B 1 19 ? 21.5 -20.844 56.75 1 14.38 19 THR B CA 1
ATOM 4860 C C . THR B 1 19 ? 21.203 -19.359 56.969 1 14.38 19 THR B C 1
ATOM 4862 O O . THR B 1 19 ? 20.703 -18.688 56.062 1 14.38 19 THR B O 1
ATOM 4865 N N . GLU B 1 20 ? 22.203 -18.641 57.906 1 14.02 20 GLU B N 1
ATOM 4866 C CA . GLU B 1 20 ? 22.359 -17.859 59.125 1 14.02 20 GLU B CA 1
ATOM 4867 C C . GLU B 1 20 ? 22.406 -16.375 58.812 1 14.02 20 GLU B C 1
ATOM 4869 O O . GLU B 1 20 ? 21.656 -15.594 59.438 1 14.02 20 GLU B O 1
ATOM 4874 N N . GLU B 1 21 ? 23.703 -15.695 58.656 1 14.77 21 GLU B N 1
ATOM 4875 C CA . GLU B 1 21 ? 24.359 -14.93 59.719 1 14.77 21 GLU B CA 1
ATOM 4876 C C . GLU B 1 21 ? 23.922 -13.469 59.688 1 14.77 21 GLU B C 1
ATOM 4878 O O . GLU B 1 21 ? 23.453 -12.969 58.688 1 14.77 21 GLU B O 1
ATOM 4883 N N . TYR B 1 22 ? 24.625 -12.609 60.719 1 14.12 22 TYR B N 1
ATOM 4884 C CA . TYR B 1 22 ? 24.594 -11.656 61.844 1 14.12 22 TYR B CA 1
ATOM 4885 C C . TYR B 1 22 ? 24.797 -10.234 61.344 1 14.12 22 TYR B C 1
ATOM 4887 O O . TYR B 1 22 ? 24.047 -9.328 61.719 1 14.12 22 TYR B O 1
ATOM 4895 N N . GLN B 1 23 ? 26.047 -9.766 60.812 1 14.31 23 GLN B N 1
ATOM 4896 C CA . GLN B 1 23 ? 26.828 -8.883 61.688 1 14.31 23 GLN B CA 1
ATOM 4897 C C . GLN B 1 23 ? 26.297 -7.453 61.625 1 14.31 23 GLN B C 1
ATOM 4899 O O . GLN B 1 23 ? 25.641 -7.07 60.656 1 14.31 23 GLN B O 1
ATOM 4904 N N . ASN B 1 24 ? 26.953 -6.52 62.594 1 14.28 24 ASN B N 1
ATOM 4905 C CA . ASN B 1 24 ? 26.969 -5.469 63.625 1 14.28 24 ASN B CA 1
ATOM 4906 C C . ASN B 1 24 ? 27.203 -4.098 63 1 14.28 24 ASN B C 1
ATOM 4908 O O . ASN B 1 24 ? 27.016 -3.072 63.656 1 14.28 24 ASN B O 1
ATOM 4912 N N . ILE B 1 25 ? 27.812 -3.885 61.812 1 14.45 25 ILE B N 1
ATOM 4913 C CA . ILE B 1 25 ? 28.859 -2.904 62.094 1 14.45 25 ILE B CA 1
ATOM 4914 C C . ILE B 1 25 ? 28.234 -1.557 62.438 1 14.45 25 ILE B C 1
ATOM 4916 O O . ILE B 1 25 ? 27.297 -1.107 61.75 1 14.45 25 ILE B O 1
ATOM 4920 N N . THR B 1 26 ? 28.891 -0.819 63.5 1 14.37 26 THR B N 1
ATOM 4921 C CA . THR B 1 26 ? 28.797 0.203 64.5 1 14.37 26 THR B CA 1
ATOM 4922 C C . THR B 1 26 ? 28.875 1.6 63.906 1 14.37 26 THR B C 1
ATOM 4924 O O . THR B 1 26 ? 28.141 2.504 64.312 1 14.37 26 THR B O 1
ATOM 4927 N N . PRO B 1 27 ? 30.031 2.029 63.188 1 14.53 27 PRO B N 1
ATOM 4928 C CA . PRO B 1 27 ? 30.797 3.023 63.938 1 14.53 27 PRO B CA 1
ATOM 4929 C C . PRO B 1 27 ? 30.109 4.383 63.969 1 14.53 27 PRO B C 1
ATOM 4931 O O . PRO B 1 27 ? 29.172 4.637 63.219 1 14.53 27 PRO B O 1
ATOM 4934 N N . HIS B 1 28 ? 31.062 5.488 64 1 14.62 28 HIS B N 1
ATOM 4935 C CA . HIS B 1 28 ? 31.516 6.555 64.938 1 14.62 28 HIS B CA 1
ATOM 4936 C C . HIS B 1 28 ? 30.891 7.895 64.562 1 14.62 28 HIS B C 1
ATOM 4938 O O . HIS B 1 28 ? 30.438 8.07 63.406 1 14.62 28 HIS B O 1
ATOM 4944 N N . PRO B 1 29 ? 31.422 8.992 65.25 1 15.14 29 PRO B N 1
ATOM 4945 C CA . PRO B 1 29 ? 31.047 10.156 66.062 1 15.14 29 PRO B CA 1
ATOM 4946 C C . PRO B 1 29 ? 31.062 11.461 65.312 1 15.14 29 PRO B C 1
ATOM 4948 O O . PRO B 1 29 ? 30.25 12.352 65.562 1 15.14 29 PRO B O 1
ATOM 4951 N N . ASN B 1 30 ? 32.062 11.719 64.312 1 14.11 30 ASN B N 1
ATOM 4952 C CA . ASN B 1 30 ? 32.875 12.859 64.75 1 14.11 30 ASN B CA 1
ATOM 4953 C C . ASN B 1 30 ? 32.125 14.172 64.562 1 14.11 30 ASN B C 1
ATOM 4955 O O . ASN B 1 30 ? 31.141 14.25 63.812 1 14.11 30 ASN B O 1
ATOM 4959 N N . HIS B 1 31 ? 32.844 15.414 64.875 1 14.8 31 HIS B N 1
ATOM 4960 C CA . HIS B 1 31 ? 32.969 16.625 65.688 1 14.8 31 HIS B CA 1
ATOM 4961 C C . HIS B 1 31 ? 32.531 17.859 64.875 1 14.8 31 HIS B C 1
ATOM 4963 O O . HIS B 1 31 ? 31.719 18.641 65.375 1 14.8 31 HIS B O 1
ATOM 4969 N N . ASP B 1 32 ? 33.438 18.5 64.062 1 14.45 32 ASP B N 1
ATOM 4970 C CA . ASP B 1 32 ? 34.031 19.781 64.438 1 14.45 32 ASP B CA 1
ATOM 4971 C C . ASP B 1 32 ? 33.125 20.953 64.062 1 14.45 32 ASP B C 1
ATOM 4973 O O . ASP B 1 32 ? 32.281 20.812 63.156 1 14.45 32 ASP B O 1
ATOM 4977 N N . ASN B 1 33 ? 33.781 22.297 63.969 1 14.99 33 ASN B N 1
ATOM 4978 C CA . ASN B 1 33 ? 33.781 23.609 64.562 1 14.99 33 ASN B CA 1
ATOM 4979 C C . ASN B 1 33 ? 33.188 24.672 63.688 1 14.99 33 ASN B C 1
ATOM 4981 O O . ASN B 1 33 ? 32.406 25.516 64.125 1 14.99 33 ASN B O 1
ATOM 4985 N N . ASP B 1 34 ? 33.719 25.031 62.438 1 14.81 34 ASP B N 1
ATOM 4986 C CA . ASP B 1 34 ? 34.281 26.359 62.312 1 14.81 34 ASP B CA 1
ATOM 4987 C C . ASP B 1 34 ? 33.219 27.422 62.062 1 14.81 34 ASP B C 1
ATOM 4989 O O . ASP B 1 34 ? 32.094 27.094 61.594 1 14.81 34 ASP B O 1
ATOM 4993 N N . SER B 1 35 ? 33.625 28.844 61.938 1 15.34 35 SER B N 1
ATOM 4994 C CA . SER B 1 35 ? 33.531 30.219 62.438 1 15.34 35 SER B CA 1
ATOM 4995 C C . SER B 1 35 ? 32.594 31.047 61.562 1 15.34 35 SER B C 1
ATOM 4997 O O . SER B 1 35 ? 31.609 31.625 62.031 1 15.34 35 SER B O 1
ATOM 4999 N N . GLU B 1 36 ? 33.094 32.219 60.781 1 15.53 36 GLU B N 1
ATOM 5000 C CA . GLU B 1 36 ? 33.031 33.656 61.125 1 15.53 36 GLU B CA 1
ATOM 5001 C C . GLU B 1 36 ? 32.062 34.375 60.188 1 15.53 36 GLU B C 1
ATOM 5003 O O . GLU B 1 36 ? 31.297 35.219 60.625 1 15.53 36 GLU B O 1
ATOM 5008 N N . ALA B 1 37 ? 31.969 34.281 58.812 1 17.33 37 ALA B N 1
ATOM 5009 C CA . ALA B 1 37 ? 32.094 35.5 58.031 1 17.33 37 ALA B CA 1
ATOM 5010 C C . ALA B 1 37 ? 30.766 36.281 58.031 1 17.33 37 ALA B C 1
ATOM 5012 O O . ALA B 1 37 ? 29.703 35.688 57.781 1 17.33 37 ALA B O 1
ATOM 5013 N N . GLN B 1 38 ? 30.766 37.594 58.469 1 17.34 38 GLN B N 1
ATOM 5014 C CA . GLN B 1 38 ? 30.016 38.75 58.938 1 17.34 38 GLN B CA 1
ATOM 5015 C C . GLN B 1 38 ? 29.328 39.469 57.781 1 17.34 38 GLN B C 1
ATOM 5017 O O . GLN B 1 38 ? 28.672 40.5 58 1 17.34 38 GLN B O 1
ATOM 5022 N N . TYR B 1 39 ? 29.25 39 56.562 1 16.34 39 TYR B N 1
ATOM 5023 C CA . TYR B 1 39 ? 29.266 40.094 55.594 1 16.34 39 TYR B CA 1
ATOM 5024 C C . TYR B 1 39 ? 28.094 41.062 55.844 1 16.34 39 TYR B C 1
ATOM 5026 O O . TYR B 1 39 ? 27.094 40.656 56.438 1 16.34 39 TYR B O 1
ATOM 5034 N N . PHE B 1 40 ? 27.906 42.219 54.875 1 17.23 40 PHE B N 1
ATOM 5035 C CA . PHE B 1 40 ? 27.766 43.656 54.688 1 17.23 40 PHE B CA 1
ATOM 5036 C C . PHE B 1 40 ? 26.312 44.031 54.469 1 17.23 40 PHE B C 1
ATOM 5038 O O . PHE B 1 40 ? 25.734 43.75 53.406 1 17.23 40 PHE B O 1
ATOM 5045 N N . LEU B 1 41 ? 25.391 44.125 55.438 1 17.69 41 LEU B N 1
ATOM 5046 C CA . LEU B 1 41 ? 23.953 44.344 55.344 1 17.69 41 LEU B CA 1
ATOM 5047 C C . LEU B 1 41 ? 23.656 45.812 55.031 1 17.69 41 LEU B C 1
ATOM 5049 O O . LEU B 1 41 ? 22.5 46.219 55.031 1 17.69 41 LEU B O 1
ATOM 5053 N N . ASP B 1 42 ? 24.656 46.656 54.688 1 17.31 42 ASP B N 1
ATOM 5054 C CA . ASP B 1 42 ? 24.234 47.969 55.156 1 17.31 42 ASP B CA 1
ATOM 5055 C C . ASP B 1 42 ? 22.906 48.406 54.5 1 17.31 42 ASP B C 1
ATOM 5057 O O . ASP B 1 42 ? 22.547 47.875 53.469 1 17.31 42 ASP B O 1
ATOM 5061 N N . THR B 1 43 ? 22.344 49.719 54.938 1 18.98 43 THR B N 1
ATOM 5062 C CA . THR B 1 43 ? 21.219 50.531 55.406 1 18.98 43 THR B CA 1
ATOM 5063 C C . THR B 1 43 ? 20.641 51.375 54.25 1 18.98 43 THR B C 1
ATOM 5065 O O . THR B 1 43 ? 19.797 52.219 54.469 1 18.98 43 THR B O 1
ATOM 5068 N N . ALA B 1 44 ? 20.875 51.219 52.906 1 22.3 44 ALA B N 1
ATOM 5069 C CA . ALA B 1 44 ? 20.625 52.438 52.125 1 22.3 44 ALA B CA 1
ATOM 5070 C C . ALA B 1 44 ? 19.156 52.812 52.188 1 22.3 44 ALA B C 1
ATOM 5072 O O . ALA B 1 44 ? 18.266 51.969 52 1 22.3 44 ALA B O 1
ATOM 5073 N N . LYS B 1 45 ? 18.812 54 52.844 1 22.84 45 LYS B N 1
ATOM 5074 C CA . LYS B 1 45 ? 17.594 54.75 53.188 1 22.84 45 LYS B CA 1
ATOM 5075 C C . LYS B 1 45 ? 16.797 55.094 51.906 1 22.84 45 LYS B C 1
ATOM 5077 O O . LYS B 1 45 ? 17.375 55.594 50.938 1 22.84 45 LYS B O 1
ATOM 5082 N N . PRO B 1 46 ? 15.625 54.531 51.719 1 21.09 46 PRO B N 1
ATOM 5083 C CA . PRO B 1 46 ? 14.734 54.75 50.594 1 21.09 46 PRO B CA 1
ATOM 5084 C C . PRO B 1 46 ? 14.234 56.188 50.469 1 21.09 46 PRO B C 1
ATOM 5086 O O . PRO B 1 46 ? 13.695 56.719 51.438 1 21.09 46 PRO B O 1
ATOM 5089 N N . LEU B 1 47 ? 14.977 57.188 49.812 1 20.61 47 LEU B N 1
ATOM 5090 C CA . LEU B 1 47 ? 14.555 58.562 49.625 1 20.61 47 LEU B CA 1
ATOM 5091 C C . LEU B 1 47 ? 13.125 58.625 49.094 1 20.61 47 LEU B C 1
ATOM 5093 O O . LEU B 1 47 ? 12.758 57.844 48.188 1 20.61 47 LEU B O 1
ATOM 5097 N N . GLN B 1 48 ? 12.219 59.094 49.938 1 20.67 48 GLN B N 1
ATOM 5098 C CA . GLN B 1 48 ? 10.781 59.344 49.844 1 20.67 48 GLN B CA 1
ATOM 5099 C C . GLN B 1 48 ? 10.469 60.281 48.656 1 20.67 48 GLN B C 1
ATOM 5101 O O . GLN B 1 48 ? 11.008 61.375 48.594 1 20.67 48 GLN B O 1
ATOM 5106 N N . PRO B 1 49 ? 10.25 59.781 47.469 1 21.41 49 PRO B N 1
ATOM 5107 C CA . PRO B 1 49 ? 9.961 60.656 46.344 1 21.41 49 PRO B CA 1
ATOM 5108 C C . PRO B 1 49 ? 8.797 61.625 46.625 1 21.41 49 PRO B C 1
ATOM 5110 O O . PRO B 1 49 ? 7.816 61.219 47.25 1 21.41 49 PRO B O 1
ATOM 5113 N N . GLU B 1 50 ? 9.008 62.906 47 1 20.48 50 GLU B N 1
ATOM 5114 C CA . GLU B 1 50 ? 8.062 64 47.188 1 20.48 50 GLU B CA 1
ATOM 5115 C C . GLU B 1 50 ? 7.023 64.062 46.094 1 20.48 50 GLU B C 1
ATOM 5117 O O . GLU B 1 50 ? 7.355 63.906 44.906 1 20.48 50 GLU B O 1
ATOM 5122 N N . LYS B 1 51 ? 5.738 63.875 46.531 1 29.22 51 LYS B N 1
ATOM 5123 C CA . LYS B 1 51 ? 4.441 63.844 45.875 1 29.22 51 LYS B CA 1
ATOM 5124 C C . LYS B 1 51 ? 4.164 65.188 45.125 1 29.22 51 LYS B C 1
ATOM 5126 O O . LYS B 1 51 ? 3.916 66.188 45.781 1 29.22 51 LYS B O 1
ATOM 5131 N N . SER B 1 52 ? 4.992 65.688 44.062 1 20.81 52 SER B N 1
ATOM 5132 C CA . SER B 1 52 ? 4.629 66.875 43.375 1 20.81 52 SER B CA 1
ATOM 5133 C C . SER B 1 52 ? 3.195 66.812 42.844 1 20.81 52 SER B C 1
ATOM 5135 O O . SER B 1 52 ? 2.84 65.938 42.094 1 20.81 52 SER B O 1
ATOM 5137 N N . SER B 1 53 ? 2.197 67.25 43.594 1 22.83 53 SER B N 1
ATOM 5138 C CA . SER B 1 53 ? 0.758 67.25 43.344 1 22.83 53 SER B CA 1
ATOM 5139 C C . SER B 1 53 ? 0.406 68.188 42.219 1 22.83 53 SER B C 1
ATOM 5141 O O . SER B 1 53 ? 0.555 69.438 42.344 1 22.83 53 SER B O 1
ATOM 5143 N N . ALA B 1 54 ? 0.787 68 40.938 1 27.84 54 ALA B N 1
ATOM 5144 C CA . ALA B 1 54 ? 0.336 68.812 39.812 1 27.84 54 ALA B CA 1
ATOM 5145 C C . ALA B 1 54 ? -1.185 68.812 39.719 1 27.84 54 ALA B C 1
ATOM 5147 O O . ALA B 1 54 ? -1.785 67.75 39.5 1 27.84 54 ALA B O 1
ATOM 5148 N N . ILE B 1 55 ? -1.844 69.812 40.375 1 25.36 55 ILE B N 1
ATOM 5149 C CA . ILE B 1 55 ? -3.281 70.062 40.406 1 25.36 55 ILE B CA 1
ATOM 5150 C C . ILE B 1 55 ? -3.742 70.5 39 1 25.36 55 ILE B C 1
ATOM 5152 O O . ILE B 1 55 ? -3.279 71.5 38.469 1 25.36 55 ILE B O 1
ATOM 5156 N N . ILE B 1 56 ? -3.982 69.562 38.094 1 25.03 56 ILE B N 1
ATOM 5157 C CA . ILE B 1 56 ? -4.578 69.875 36.812 1 25.03 56 ILE B CA 1
ATOM 5158 C C . ILE B 1 56 ? -5.969 70.5 37.031 1 25.03 56 ILE B C 1
ATOM 5160 O O . ILE B 1 56 ? -6.848 69.875 37.594 1 25.03 56 ILE B O 1
ATOM 5164 N N . GLN B 1 57 ? -6.074 71.812 37.156 1 24.16 57 GLN B N 1
ATOM 5165 C CA . GLN B 1 57 ? -7.336 72.562 37.219 1 24.16 57 GLN B CA 1
ATOM 5166 C C . GLN B 1 57 ? -8.18 72.312 35.969 1 24.16 57 GLN B C 1
ATOM 5168 O O . GLN B 1 57 ? -7.793 72.75 34.875 1 24.16 57 GLN B O 1
ATOM 5173 N N . GLN B 1 58 ? -8.859 71.188 35.812 1 26.47 58 GLN B N 1
ATOM 5174 C CA . GLN B 1 58 ? -9.766 70.938 34.719 1 26.47 58 GLN B CA 1
ATOM 5175 C C . GLN B 1 58 ? -10.953 71.875 34.75 1 26.47 58 GLN B C 1
ATOM 5177 O O . GLN B 1 58 ? -11.562 72.125 35.781 1 26.47 58 GLN B O 1
ATOM 5182 N N . ARG B 1 59 ? -11.055 72.812 33.75 1 29.09 59 ARG B N 1
ATOM 5183 C CA . ARG B 1 59 ? -12.164 73.75 33.562 1 29.09 59 ARG B CA 1
ATOM 5184 C C . ARG B 1 59 ? -13.484 73 33.406 1 29.09 59 ARG B C 1
ATOM 5186 O O . ARG B 1 59 ? -13.531 71.938 32.781 1 29.09 59 ARG B O 1
ATOM 5193 N N . PRO B 1 60 ? -14.578 73.375 34.125 1 28.14 60 PRO B N 1
ATOM 5194 C CA . PRO B 1 60 ? -15.922 72.812 34.188 1 28.14 60 PRO B CA 1
ATOM 5195 C C . PRO B 1 60 ? -16.688 72.938 32.875 1 28.14 60 PRO B C 1
ATOM 5197 O O . PRO B 1 60 ? -16.828 74 32.312 1 28.14 60 PRO B O 1
ATOM 5200 N N . SER B 1 61 ? -16.406 72.188 31.797 1 27.95 61 SER B N 1
ATOM 5201 C CA . SER B 1 61 ? -17.344 72.312 30.688 1 27.95 61 SER B CA 1
ATOM 5202 C C . SER B 1 61 ? -18.766 71.875 31.125 1 27.95 61 SER B C 1
ATOM 5204 O O . SER B 1 61 ? -18.938 70.875 31.828 1 27.95 61 SER B O 1
ATOM 5206 N N . HIS B 1 62 ? -19.766 72.812 31.156 1 27.81 62 HIS B N 1
ATOM 5207 C CA . HIS B 1 62 ? -21.156 72.875 31.594 1 27.81 62 HIS B CA 1
ATOM 5208 C C . HIS B 1 62 ? -22.016 71.812 30.844 1 27.81 62 HIS B C 1
ATOM 5210 O O . HIS B 1 62 ? -23.25 71.875 30.922 1 27.81 62 HIS B O 1
ATOM 5216 N N . ASP B 1 63 ? -21.641 71.25 29.734 1 31.77 63 ASP B N 1
ATOM 5217 C CA . ASP B 1 63 ? -22.766 70.625 29.078 1 31.77 63 ASP B CA 1
ATOM 5218 C C . ASP B 1 63 ? -23.344 69.5 29.938 1 31.77 63 ASP B C 1
ATOM 5220 O O . ASP B 1 63 ? -22.609 68.625 30.453 1 31.77 63 ASP B O 1
ATOM 5224 N N . SER B 1 64 ? -24.516 69.625 30.531 1 32.84 64 SER B N 1
ATOM 5225 C CA . SER B 1 64 ? -25.391 68.875 31.406 1 32.84 64 SER B CA 1
ATOM 5226 C C . SER B 1 64 ? -25.625 67.438 30.859 1 32.84 64 SER B C 1
ATOM 5228 O O . SER B 1 64 ? -26.75 66.938 30.875 1 32.84 64 SER B O 1
ATOM 5230 N N . HIS B 1 65 ? -25.016 67 29.812 1 33.5 65 HIS B N 1
ATOM 5231 C CA . HIS B 1 65 ? -25.469 65.625 29.5 1 33.5 65 HIS B CA 1
ATOM 5232 C C . HIS B 1 65 ? -25.266 64.688 30.688 1 33.5 65 HIS B C 1
ATOM 5234 O O . HIS B 1 65 ? -24.422 64.938 31.547 1 33.5 65 HIS B O 1
ATOM 5240 N N . GLY B 1 66 ? -26.359 63.781 30.984 1 33.88 66 GLY B N 1
ATOM 5241 C CA . GLY B 1 66 ? -26.547 62.781 32.031 1 33.88 66 GLY B CA 1
ATOM 5242 C C . GLY B 1 66 ? -25.266 62.094 32.469 1 33.88 66 GLY B C 1
ATOM 5243 O O . GLY B 1 66 ? -24.297 62.062 31.719 1 33.88 66 GLY B O 1
ATOM 5244 N N . ALA B 1 67 ? -25.094 62 33.781 1 38.25 67 ALA B N 1
ATOM 5245 C CA . ALA B 1 67 ? -24.047 61.344 34.562 1 38.25 67 ALA B CA 1
ATOM 5246 C C . ALA B 1 67 ? -23.75 59.938 34 1 38.25 67 ALA B C 1
ATOM 5248 O O . ALA B 1 67 ? -24.641 59.094 33.969 1 38.25 67 ALA B O 1
ATOM 5249 N N . PHE B 1 68 ? -23.031 59.719 33.031 1 44.5 68 PHE B N 1
ATOM 5250 C CA . PHE B 1 68 ? -22.562 58.406 32.594 1 44.5 68 PHE B CA 1
ATOM 5251 C C . PHE B 1 68 ? -22.094 57.562 33.781 1 44.5 68 PHE B C 1
ATOM 5253 O O . PHE B 1 68 ? -21.125 57.938 34.438 1 44.5 68 PHE B O 1
ATOM 5260 N N . GLU B 1 69 ? -23.094 56.906 34.469 1 50.31 69 GLU B N 1
ATOM 5261 C CA . GLU B 1 69 ? -22.719 55.969 35.531 1 50.31 69 GLU B CA 1
ATOM 5262 C C . GLU B 1 69 ? -22 54.75 34.938 1 50.31 69 GLU B C 1
ATOM 5264 O O . GLU B 1 69 ? -22.531 54.062 34.062 1 50.31 69 GLU B O 1
ATOM 5269 N N . LEU B 1 70 ? -20.734 54.562 35.125 1 61.28 70 LEU B N 1
ATOM 5270 C CA . LEU B 1 70 ? -19.828 53.531 34.656 1 61.28 70 LEU B CA 1
ATOM 5271 C C . LEU B 1 70 ? -20.359 52.156 34.969 1 61.28 70 LEU B C 1
ATOM 5273 O O . LEU B 1 70 ? -20.203 51.219 34.156 1 61.28 70 LEU B O 1
ATOM 5277 N N . GLU B 1 71 ? -21.047 51.875 36.281 1 56.03 71 GLU B N 1
ATOM 5278 C CA . GLU B 1 71 ? -21.375 50.531 36.719 1 56.03 71 GLU B CA 1
ATOM 5279 C C . GLU B 1 71 ? -22.438 49.875 35.844 1 56.03 71 GLU B C 1
ATOM 5281 O O . GLU B 1 71 ? -22.422 48.688 35.625 1 56.03 71 GLU B O 1
ATOM 5286 N N . ASN B 1 72 ? -23.484 50.688 35.406 1 57.91 72 ASN B N 1
ATOM 5287 C CA . ASN B 1 72 ? -24.641 50.062 34.75 1 57.91 72 ASN B CA 1
ATOM 5288 C C . ASN B 1 72 ? -24.547 50.219 33.219 1 57.91 72 ASN B C 1
ATOM 5290 O O . ASN B 1 72 ? -25.547 50.062 32.531 1 57.91 72 ASN B O 1
ATOM 5294 N N . HIS B 1 73 ? -23.266 50.25 32.688 1 70.19 73 HIS B N 1
ATOM 5295 C CA . HIS B 1 73 ? -23.25 50.531 31.266 1 70.19 73 HIS B CA 1
ATOM 5296 C C . HIS B 1 73 ? -22.969 49.281 30.453 1 70.19 73 HIS B C 1
ATOM 5298 O O . HIS B 1 73 ? -21.938 48.625 30.672 1 70.19 73 HIS B O 1
ATOM 5304 N N . LYS B 1 74 ? -24.047 48.812 29.812 1 80.38 74 LYS B N 1
ATOM 5305 C CA . LYS B 1 74 ? -23.922 47.719 28.891 1 80.38 74 LYS B CA 1
ATOM 5306 C C . LYS B 1 74 ? -23.688 48.188 27.469 1 80.38 74 LYS B C 1
ATOM 5308 O O . LYS B 1 74 ? -24.297 49.188 27.031 1 80.38 74 LYS B O 1
ATOM 5313 N N . SER B 1 75 ? -22.656 47.594 26.812 1 84.12 75 SER B N 1
ATOM 5314 C CA . SER B 1 75 ? -22.391 47.906 25.422 1 84.12 75 SER B CA 1
ATOM 5315 C C . SER B 1 75 ? -23.516 47.438 24.516 1 84.12 75 SER B C 1
ATOM 5317 O O . SER B 1 75 ? -24.172 46.438 24.812 1 84.12 75 SER B O 1
ATOM 5319 N N . HIS B 1 76 ? -23.703 48.188 23.516 1 85.38 76 HIS B N 1
ATOM 5320 C CA . HIS B 1 76 ? -24.641 47.719 22.5 1 85.38 76 HIS B CA 1
ATOM 5321 C C . HIS B 1 76 ? -24.141 46.438 21.844 1 85.38 76 HIS B C 1
ATOM 5323 O O . HIS B 1 76 ? -22.969 46.312 21.5 1 85.38 76 HIS B O 1
ATOM 5329 N N . HIS B 1 77 ? -24.938 45.438 21.703 1 88.94 77 HIS B N 1
ATOM 5330 C CA . HIS B 1 77 ? -24.641 44.156 21.062 1 88.94 77 HIS B CA 1
ATOM 5331 C C . HIS B 1 77 ? -23.516 43.406 21.797 1 88.94 77 HIS B C 1
ATOM 5333 O O . HIS B 1 77 ? -22.562 42.938 21.156 1 88.94 77 HIS B O 1
ATOM 5339 N N . TRP B 1 78 ? -23.453 43.469 23.094 1 89.06 78 TRP B N 1
ATOM 5340 C CA . TRP B 1 78 ? -22.438 42.844 23.938 1 89.06 78 TRP B CA 1
ATOM 5341 C C . TRP B 1 78 ? -22.359 41.344 23.656 1 89.06 78 TRP B C 1
ATOM 5343 O O . TRP B 1 78 ? -21.344 40.719 23.984 1 89.06 78 TRP B O 1
ATOM 5353 N N . TRP B 1 79 ? -23.328 40.781 22.906 1 91.81 79 TRP B N 1
ATOM 5354 C CA . TRP B 1 79 ? -23.406 39.344 22.672 1 91.81 79 TRP B CA 1
ATOM 5355 C C . TRP B 1 79 ? -22.688 38.969 21.375 1 91.81 79 TRP B C 1
ATOM 5357 O O . TRP B 1 79 ? -22.547 37.781 21.047 1 91.81 79 TRP B O 1
ATOM 5367 N N . ARG B 1 80 ? -22.188 39.812 20.547 1 92.56 80 ARG B N 1
ATOM 5368 C CA . ARG B 1 80 ? -21.578 39.594 19.25 1 92.56 80 ARG B CA 1
ATOM 5369 C C . ARG B 1 80 ? -20.391 38.625 19.375 1 92.56 80 ARG B C 1
ATOM 5371 O O . ARG B 1 80 ? -20.266 37.688 18.578 1 92.56 80 ARG B O 1
ATOM 5378 N N . PRO B 1 81 ? -19.5 38.844 20.359 1 94.31 81 PRO B N 1
ATOM 5379 C CA . PRO B 1 81 ? -18.406 37.875 20.5 1 94.31 81 PRO B CA 1
ATOM 5380 C C . PRO B 1 81 ? -18.906 36.469 20.797 1 94.31 81 PRO B C 1
ATOM 5382 O O . PRO B 1 81 ? -18.297 35.469 20.359 1 94.31 81 PRO B O 1
ATOM 5385 N N . ILE B 1 82 ? -19.984 36.312 21.516 1 96.75 82 ILE B N 1
ATOM 5386 C CA . ILE B 1 82 ? -20.562 35 21.797 1 96.75 82 ILE B CA 1
ATOM 5387 C C . ILE B 1 82 ? -21.031 34.344 20.5 1 96.75 82 ILE B C 1
ATOM 5389 O O . ILE B 1 82 ? -20.75 33.156 20.266 1 96.75 82 ILE B O 1
ATOM 5393 N N . ALA B 1 83 ? -21.688 35.125 19.672 1 96.81 83 ALA B N 1
ATOM 5394 C CA . ALA B 1 83 ? -22.156 34.594 18.391 1 96.81 83 ALA B CA 1
ATOM 5395 C C . ALA B 1 83 ? -20.984 34.156 17.516 1 96.81 83 ALA B C 1
ATOM 5397 O O . ALA B 1 83 ? -21.078 33.125 16.844 1 96.81 83 ALA B O 1
ATOM 5398 N N . LEU B 1 84 ? -19.906 34.938 17.531 1 96.06 84 LEU B N 1
ATOM 5399 C CA . LEU B 1 84 ? -18.734 34.562 16.734 1 96.06 84 LEU B CA 1
ATOM 5400 C C . LEU B 1 84 ? -18.078 33.312 17.266 1 96.06 84 LEU B C 1
ATOM 5402 O O . LEU B 1 84 ? -17.625 32.469 16.484 1 96.06 84 LEU B O 1
ATOM 5406 N N . MET B 1 85 ? -17.969 33.156 18.531 1 97.62 85 MET B N 1
ATOM 5407 C CA . MET B 1 85 ? -17.391 31.938 19.125 1 97.62 85 MET B CA 1
ATOM 5408 C C . MET B 1 85 ? -18.234 30.703 18.766 1 97.62 85 MET B C 1
ATOM 5410 O O . MET B 1 85 ? -17.688 29.656 18.422 1 97.62 85 MET B O 1
ATOM 5414 N N . VAL B 1 86 ? -19.562 30.828 18.797 1 98 86 VAL B N 1
ATOM 5415 C CA . VAL B 1 86 ? -20.453 29.734 18.453 1 98 86 VAL B CA 1
ATOM 5416 C C . VAL B 1 86 ? -20.281 29.375 16.969 1 98 86 VAL B C 1
ATOM 5418 O O . VAL B 1 86 ? -20.234 28.203 16.609 1 98 86 VAL B O 1
ATOM 5421 N N . MET B 1 87 ? -20.156 30.375 16.219 1 98 87 MET B N 1
ATOM 5422 C CA . MET B 1 87 ? -19.969 30.156 14.781 1 98 87 MET B CA 1
ATOM 5423 C C . MET B 1 87 ? -18.703 29.344 14.516 1 98 87 MET B C 1
ATOM 5425 O O . MET B 1 87 ? -18.719 28.391 13.75 1 98 87 MET B O 1
ATOM 5429 N N . TRP B 1 88 ? -17.594 29.75 15.148 1 98.06 88 TRP B N 1
ATOM 5430 C CA . TRP B 1 88 ? -16.328 29.047 14.945 1 98.06 88 TRP B CA 1
ATOM 5431 C C . TRP B 1 88 ? -16.391 27.641 15.516 1 98.06 88 TRP B C 1
ATOM 5433 O O . TRP B 1 88 ? -15.852 26.703 14.922 1 98.06 88 TRP B O 1
ATOM 5443 N N . LEU B 1 89 ? -17.031 27.469 16.641 1 98.25 89 LEU B N 1
ATOM 5444 C CA . LEU B 1 89 ? -17.172 26.141 17.234 1 98.25 89 LEU B CA 1
ATOM 5445 C C . LEU B 1 89 ? -17.984 25.234 16.328 1 98.25 89 LEU B C 1
ATOM 5447 O O . LEU B 1 89 ? -17.641 24.062 16.156 1 98.25 89 LEU B O 1
ATOM 5451 N N . LEU B 1 90 ? -19.031 25.781 15.742 1 98.31 90 LEU B N 1
ATOM 5452 C CA . LEU B 1 90 ? -19.859 25 14.844 1 98.31 90 LEU B CA 1
ATOM 5453 C C . LEU B 1 90 ? -19.125 24.672 13.555 1 98.31 90 LEU B C 1
ATOM 5455 O O . LEU B 1 90 ? -19.234 23.547 13.031 1 98.31 90 LEU B O 1
ATOM 5459 N N . LEU B 1 91 ? -18.375 25.578 13.086 1 98.19 91 LEU B N 1
ATOM 5460 C CA . LEU B 1 91 ? -17.609 25.344 11.867 1 98.19 91 LEU B CA 1
ATOM 5461 C C . LEU B 1 91 ? -16.578 24.25 12.078 1 98.19 91 LEU B C 1
ATOM 5463 O O . LEU B 1 91 ? -16.469 23.328 11.273 1 98.19 91 LEU B O 1
ATOM 5467 N N . GLY B 1 92 ? -15.805 24.391 13.172 1 98.25 92 GLY B N 1
ATOM 5468 C CA . GLY B 1 92 ? -14.82 23.359 13.484 1 98.25 92 GLY B CA 1
ATOM 5469 C C . GLY B 1 92 ? -15.43 21.984 13.656 1 98.25 92 GLY B C 1
ATOM 5470 O O . GLY B 1 92 ? -14.906 21 13.141 1 98.25 92 GLY B O 1
ATOM 5471 N N . SER B 1 93 ? -16.547 21.938 14.312 1 98.12 93 SER B N 1
ATOM 5472 C CA . SER B 1 93 ? -17.219 20.656 14.555 1 98.12 93 SER B CA 1
ATOM 5473 C C . SER B 1 93 ? -17.781 20.078 13.266 1 98.12 93 SER B C 1
ATOM 5475 O O . SER B 1 93 ? -17.688 18.875 13.023 1 98.12 93 SER B O 1
ATOM 5477 N N . SER B 1 94 ? -18.344 20.906 12.461 1 98.44 94 SER B N 1
ATOM 5478 C CA . SER B 1 94 ? -18.922 20.438 11.195 1 98.44 94 SER B CA 1
ATOM 5479 C C . SER B 1 94 ? -17.828 19.922 10.258 1 98.44 94 SER B C 1
ATOM 5481 O O . SER B 1 94 ? -18 18.875 9.625 1 98.44 94 SER B O 1
ATOM 5483 N N . VAL B 1 95 ? -16.734 20.594 10.203 1 98.38 95 VAL B N 1
ATOM 5484 C CA . VAL B 1 95 ? -15.625 20.172 9.352 1 98.38 95 VAL B CA 1
ATOM 5485 C C . VAL B 1 95 ? -15.008 18.891 9.906 1 98.38 95 VAL B C 1
ATOM 5487 O O . VAL B 1 95 ? -14.641 17.984 9.148 1 98.38 95 VAL B O 1
ATOM 5490 N N . GLY B 1 96 ? -14.867 18.891 11.219 1 98.12 96 GLY B N 1
ATOM 5491 C CA . GLY B 1 96 ? -14.352 17.672 11.836 1 98.12 96 GLY B CA 1
ATOM 5492 C C . GLY B 1 96 ? -15.211 16.453 11.555 1 98.12 96 GLY B C 1
ATOM 5493 O O . GLY B 1 96 ? -14.688 15.391 11.219 1 98.12 96 GLY B O 1
ATOM 5494 N N . LEU B 1 97 ? -16.5 16.609 11.68 1 98.06 97 LEU B N 1
ATOM 5495 C CA . LEU B 1 97 ? -17.422 15.523 11.383 1 98.06 97 LEU B CA 1
ATOM 5496 C C . LEU B 1 97 ? -17.375 15.164 9.898 1 98.06 97 LEU B C 1
ATOM 5498 O O . LEU B 1 97 ? -17.422 13.984 9.539 1 98.06 97 LEU B O 1
ATOM 5502 N N . GLY B 1 98 ? -17.344 16.156 9.078 1 98.19 98 GLY B N 1
ATOM 5503 C CA . GLY B 1 98 ? -17.172 15.906 7.656 1 98.19 98 GLY B CA 1
ATOM 5504 C C . GLY B 1 98 ? -15.914 15.109 7.336 1 98.19 98 GLY B C 1
ATOM 5505 O O . GLY B 1 98 ? -15.945 14.203 6.496 1 98.19 98 GLY B O 1
ATOM 5506 N N . HIS B 1 99 ? -14.844 15.461 8 1 98.19 99 HIS B N 1
ATOM 5507 C CA . HIS B 1 99 ? -13.594 14.727 7.871 1 98.19 99 HIS B CA 1
ATOM 5508 C C . HIS B 1 99 ? -13.766 13.266 8.258 1 98.19 99 HIS B C 1
ATOM 5510 O O . HIS B 1 99 ? -13.32 12.367 7.531 1 98.19 99 HIS B O 1
ATOM 5516 N N . HIS B 1 100 ? -14.414 13 9.328 1 98.19 100 HIS B N 1
ATOM 5517 C CA . HIS B 1 100 ? -14.688 11.656 9.812 1 98.19 100 HIS B CA 1
ATOM 5518 C C . HIS B 1 100 ? -15.492 10.859 8.789 1 98.19 100 HIS B C 1
ATOM 5520 O O . HIS B 1 100 ? -15.125 9.734 8.445 1 98.19 100 HIS B O 1
ATOM 5526 N N . PHE B 1 101 ? -16.5 11.445 8.25 1 98.31 101 PHE B N 1
ATOM 5527 C CA . PHE B 1 101 ? -17.375 10.727 7.328 1 98.31 101 PHE B CA 1
ATOM 5528 C C . PHE B 1 101 ? -16.688 10.516 5.984 1 98.31 101 PHE B C 1
ATOM 5530 O O . PHE B 1 101 ? -16.906 9.492 5.328 1 98.31 101 PHE B O 1
ATOM 5537 N N . ALA B 1 102 ? -15.906 11.43 5.574 1 97.88 102 ALA B N 1
ATOM 5538 C CA . ALA B 1 102 ? -15.148 11.258 4.34 1 97.88 102 ALA B CA 1
ATOM 5539 C C . ALA B 1 102 ? -14.18 10.078 4.453 1 97.88 102 ALA B C 1
ATOM 5541 O O . ALA B 1 102 ? -14.117 9.234 3.562 1 97.88 102 ALA B O 1
ATOM 5542 N N . TYR B 1 103 ? -13.453 9.977 5.559 1 98.06 103 TYR B N 1
ATOM 5543 C CA . TYR B 1 103 ? -12.508 8.891 5.766 1 98.06 103 TYR B CA 1
ATOM 5544 C C . TYR B 1 103 ? -13.234 7.566 5.969 1 98.06 103 TYR B C 1
ATOM 5546 O O . TYR B 1 103 ? -12.75 6.512 5.547 1 98.06 103 TYR B O 1
ATOM 5554 N N . GLN B 1 104 ? -14.359 7.684 6.598 1 97.81 104 GLN B N 1
ATOM 5555 C CA . GLN B 1 104 ? -15.164 6.477 6.762 1 97.81 104 GLN B CA 1
ATOM 5556 C C . GLN B 1 104 ? -15.609 5.926 5.414 1 97.81 104 GLN B C 1
ATOM 5558 O O . GLN B 1 104 ? -15.664 4.707 5.223 1 97.81 104 GLN B O 1
ATOM 5563 N N . SER B 1 105 ? -15.898 6.754 4.504 1 97.44 105 SER B N 1
ATOM 5564 C CA . SER B 1 105 ? -16.312 6.328 3.17 1 97.44 105 SER B CA 1
ATOM 5565 C C . SER B 1 105 ? -15.141 5.707 2.408 1 97.44 105 SER B C 1
ATOM 5567 O O . SER B 1 105 ? -15.352 4.887 1.511 1 97.44 105 SER B O 1
ATOM 5569 N N . LEU B 1 106 ? -13.898 6.066 2.701 1 97.25 106 LEU B N 1
ATOM 5570 C CA . LEU B 1 106 ? -12.719 5.543 2.029 1 97.25 106 LEU B CA 1
ATOM 5571 C C . LEU B 1 106 ? -12.258 4.238 2.67 1 97.25 106 LEU B C 1
ATOM 5573 O O . LEU B 1 106 ? -11.508 3.471 2.061 1 97.25 106 LEU B O 1
ATOM 5577 N N . ASP B 1 107 ? -12.719 3.994 3.82 1 97.12 107 ASP B N 1
ATOM 5578 C CA . ASP B 1 107 ? -12.289 2.814 4.566 1 97.12 107 ASP B CA 1
ATOM 5579 C C . ASP B 1 107 ? -12.594 1.535 3.789 1 97.12 107 ASP B C 1
ATOM 5581 O O . ASP B 1 107 ? -13.719 1.339 3.322 1 97.12 107 ASP B O 1
ATOM 5585 N N . GLN B 1 108 ? -11.578 0.755 3.588 1 95.81 108 GLN B N 1
ATOM 5586 C CA . GLN B 1 108 ? -11.625 -0.547 2.932 1 95.81 108 GLN B CA 1
ATOM 5587 C C . GLN B 1 108 ? -11.953 -0.404 1.448 1 95.81 108 GLN B C 1
ATOM 5589 O O . GLN B 1 108 ? -12.359 -1.37 0.8 1 95.81 108 GLN B O 1
ATOM 5594 N N . GLN B 1 109 ? -11.836 0.835 0.943 1 95.62 109 GLN B N 1
ATOM 5595 C CA . GLN B 1 109 ? -11.922 1.051 -0.498 1 95.62 109 GLN B CA 1
ATOM 5596 C C . GLN B 1 109 ? -10.555 0.929 -1.153 1 95.62 109 GLN B C 1
ATOM 5598 O O . GLN B 1 109 ? -9.531 1.266 -0.543 1 95.62 109 GLN B O 1
ATOM 5603 N N . PRO B 1 110 ? -10.602 0.44 -2.439 1 94.31 110 PRO B N 1
ATOM 5604 C CA . PRO B 1 110 ? -9.32 0.385 -3.146 1 94.31 110 PRO B CA 1
ATOM 5605 C C . PRO B 1 110 ? -8.641 1.751 -3.254 1 94.31 110 PRO B C 1
ATOM 5607 O O . PRO B 1 110 ? -9.32 2.768 -3.42 1 94.31 110 PRO B O 1
ATOM 5610 N N . GLN B 1 111 ? -7.293 1.763 -3.094 1 92.38 111 GLN B N 1
ATOM 5611 C CA . GLN B 1 111 ? -6.535 3.01 -3.088 1 92.38 111 GLN B CA 1
ATOM 5612 C C . GLN B 1 111 ? -6.66 3.736 -4.426 1 92.38 111 GLN B C 1
ATOM 5614 O O . GLN B 1 111 ? -6.355 4.926 -4.52 1 92.38 111 GLN B O 1
ATOM 5619 N N . THR B 1 112 ? -7.164 3.076 -5.469 1 91 112 THR B N 1
ATOM 5620 C CA . THR B 1 112 ? -7.266 3.646 -6.805 1 91 112 THR B CA 1
ATOM 5621 C C . THR B 1 112 ? -8.492 4.539 -6.922 1 91 112 THR B C 1
ATOM 5623 O O . THR B 1 112 ? -8.617 5.312 -7.875 1 91 112 THR B O 1
ATOM 5626 N N . VAL B 1 113 ? -9.344 4.406 -6 1 91.06 113 VAL B N 1
ATOM 5627 C CA . VAL B 1 113 ? -10.594 5.156 -6.066 1 91.06 113 VAL B CA 1
ATOM 5628 C C . VAL B 1 113 ? -10.312 6.648 -5.922 1 91.06 113 VAL B C 1
ATOM 5630 O O . VAL B 1 113 ? -11.023 7.48 -6.492 1 91.06 113 VAL B O 1
ATOM 5633 N N . PHE B 1 114 ? -9.359 6.953 -5.098 1 93.81 114 PHE B N 1
ATOM 5634 C CA . PHE B 1 114 ? -8.984 8.336 -4.812 1 93.81 114 PHE B CA 1
ATOM 5635 C C . PHE B 1 114 ? -7.488 8.445 -4.559 1 93.81 114 PHE B C 1
ATOM 5637 O O . PHE B 1 114 ? -6.918 7.645 -3.814 1 93.81 114 PHE B O 1
ATOM 5644 N N . SER B 1 115 ? -6.859 9.43 -5.172 1 95.06 115 SER B N 1
ATOM 5645 C CA . SER B 1 115 ? -5.418 9.602 -5.027 1 95.06 115 SER B CA 1
ATOM 5646 C C . SER B 1 115 ? -5.02 9.711 -3.559 1 95.06 115 SER B C 1
ATOM 5648 O O . SER B 1 115 ? -5.652 10.438 -2.793 1 95.06 115 SER B O 1
ATOM 5650 N N . GLN B 1 116 ? -4.012 8.984 -3.215 1 95.25 116 GLN B N 1
ATOM 5651 C CA . GLN B 1 116 ? -3.523 9.016 -1.841 1 95.25 116 GLN B CA 1
ATOM 5652 C C . GLN B 1 116 ? -3.039 10.414 -1.465 1 95.25 116 GLN B C 1
ATOM 5654 O O . GLN B 1 116 ? -3.334 10.906 -0.375 1 95.25 116 GLN B O 1
ATOM 5659 N N . SER B 1 117 ? -2.283 11.055 -2.34 1 95.19 117 SER B N 1
ATOM 5660 C CA . SER B 1 117 ? -1.739 12.383 -2.092 1 95.19 117 SER B CA 1
ATOM 5661 C C . SER B 1 117 ? -2.85 13.391 -1.819 1 95.19 117 SER B C 1
ATOM 5663 O O . SER B 1 117 ? -2.779 14.156 -0.852 1 95.19 117 SER B O 1
ATOM 5665 N N . TRP B 1 118 ? -3.879 13.359 -2.566 1 95.31 118 TRP B N 1
ATOM 5666 C CA . TRP B 1 118 ? -4.977 14.312 -2.41 1 95.31 118 TRP B CA 1
ATOM 5667 C C . TRP B 1 118 ? -5.82 13.969 -1.187 1 95.31 118 TRP B C 1
ATOM 5669 O O . TRP B 1 118 ? -6.352 14.859 -0.524 1 95.31 118 TRP B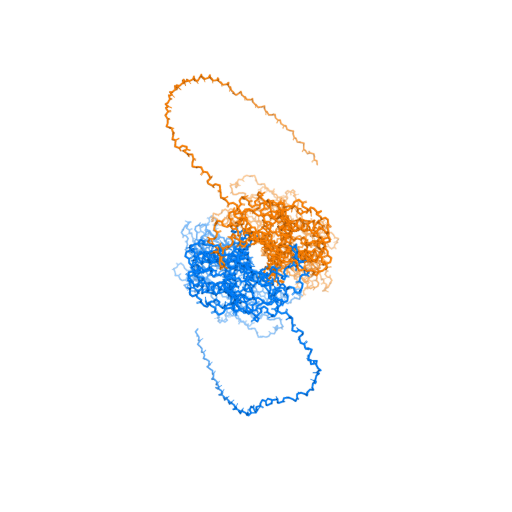 O 1
ATOM 5679 N N . ALA B 1 119 ? -5.984 12.672 -0.866 1 96.06 119 ALA B N 1
ATOM 5680 C CA . ALA B 1 119 ? -6.684 12.297 0.361 1 96.06 119 ALA B CA 1
ATOM 5681 C C . ALA B 1 119 ? -5.98 12.867 1.589 1 96.06 119 ALA B C 1
ATOM 5683 O O . ALA B 1 119 ? -6.625 13.445 2.469 1 96.06 119 ALA B O 1
ATOM 5684 N N . HIS B 1 120 ? -4.648 12.805 1.57 1 95.69 120 HIS B N 1
ATOM 5685 C CA . HIS B 1 120 ? -3.873 13.336 2.686 1 95.69 120 HIS B CA 1
ATOM 5686 C C . HIS B 1 120 ? -3.902 14.859 2.701 1 95.69 120 HIS B C 1
ATOM 5688 O O . HIS B 1 120 ? -4.027 15.469 3.766 1 95.69 120 HIS B O 1
ATOM 5694 N N . ASN B 1 121 ? -3.834 15.477 1.514 1 95.94 121 ASN B N 1
ATOM 5695 C CA . ASN B 1 121 ? -3.889 16.922 1.439 1 95.94 121 ASN B CA 1
ATOM 5696 C C . ASN B 1 121 ? -5.234 17.469 1.92 1 95.94 121 ASN B C 1
ATOM 5698 O O . ASN B 1 121 ? -5.289 18.406 2.709 1 95.94 121 ASN B O 1
ATOM 5702 N N . LEU B 1 122 ? -6.312 16.859 1.477 1 96.38 122 LEU B N 1
ATOM 5703 C CA . LEU B 1 122 ? -7.645 17.281 1.881 1 96.38 122 LEU B CA 1
ATOM 5704 C C . LEU B 1 122 ? -7.879 17 3.361 1 96.38 122 LEU B C 1
ATOM 5706 O O . LEU B 1 122 ? -8.539 17.797 4.047 1 96.38 122 LEU B O 1
ATOM 5710 N N . GLY B 1 123 ? -7.379 15.859 3.787 1 96.56 123 GLY B N 1
ATOM 5711 C CA . GLY B 1 123 ? -7.441 15.594 5.215 1 96.56 123 GLY B CA 1
ATOM 5712 C C . GLY B 1 123 ? -6.695 16.625 6.043 1 96.56 123 GLY B C 1
ATOM 5713 O O . GLY B 1 123 ? -7.203 17.094 7.062 1 96.56 123 GLY B O 1
ATOM 5714 N N . SER B 1 124 ? -5.516 17 5.578 1 95.94 124 SER B N 1
ATOM 5715 C CA . SER B 1 124 ? -4.727 18.031 6.258 1 95.94 124 SER B CA 1
ATOM 5716 C C . SER B 1 124 ? -5.434 19.375 6.223 1 95.94 124 SER B C 1
ATOM 5718 O O . SER B 1 124 ? -5.402 20.125 7.203 1 95.94 124 SER B O 1
ATOM 5720 N N . ALA B 1 125 ? -6.035 19.688 5.105 1 96.88 125 ALA B N 1
ATOM 5721 C CA . ALA B 1 125 ? -6.789 20.922 4.992 1 96.88 125 ALA B CA 1
ATOM 5722 C C . ALA B 1 125 ? -7.945 20.969 5.988 1 96.88 125 ALA B C 1
ATOM 5724 O O . ALA B 1 125 ? -8.172 21.984 6.648 1 96.88 125 ALA B O 1
ATOM 5725 N N . ALA B 1 126 ? -8.641 19.891 6.078 1 97.75 126 ALA B N 1
ATOM 5726 C CA . ALA B 1 126 ? -9.734 19.797 7.047 1 97.75 126 ALA B CA 1
ATOM 5727 C C . ALA B 1 126 ? -9.219 19.953 8.477 1 97.75 126 ALA B C 1
ATOM 5729 O O . ALA B 1 126 ? -9.805 20.672 9.281 1 97.75 126 ALA B O 1
ATOM 5730 N N . ALA B 1 127 ? -8.141 19.312 8.75 1 97.12 127 ALA B N 1
ATOM 5731 C CA . ALA B 1 127 ? -7.559 19.391 10.086 1 97.12 127 ALA B CA 1
ATOM 5732 C C . ALA B 1 127 ? -7.129 20.812 10.414 1 97.12 127 ALA B C 1
ATOM 5734 O O . ALA B 1 127 ? -7.316 21.281 11.539 1 97.12 127 ALA B O 1
ATOM 5735 N N . PHE B 1 128 ? -6.574 21.484 9.453 1 96 128 PHE B N 1
ATOM 5736 C CA . PHE B 1 128 ? -6.16 22.859 9.648 1 96 128 PHE B CA 1
ATOM 5737 C C . PHE B 1 128 ? -7.367 23.766 9.891 1 96 128 PHE B C 1
ATOM 5739 O O . PHE B 1 128 ? -7.316 24.672 10.734 1 96 128 PHE B O 1
ATOM 5746 N N . LEU B 1 129 ? -8.406 23.516 9.203 1 96.88 129 LEU B N 1
ATOM 5747 C CA . LEU B 1 129 ? -9.609 24.312 9.375 1 96.88 129 LEU B CA 1
ATOM 5748 C C . LEU B 1 129 ? -10.242 24.062 10.734 1 96.88 129 LEU B C 1
ATOM 5750 O O . LEU B 1 129 ? -10.734 24.984 11.383 1 96.88 129 LEU B O 1
ATOM 5754 N N . VAL B 1 130 ? -10.219 22.844 11.164 1 97.81 130 VAL B N 1
ATOM 5755 C CA . VAL B 1 130 ? -10.75 22.5 12.477 1 97.81 130 VAL B CA 1
ATOM 5756 C C . VAL B 1 130 ? -9.938 23.188 13.562 1 97.81 130 VAL B C 1
ATOM 5758 O O . VAL B 1 130 ? -10.492 23.906 14.406 1 97.81 130 VAL B O 1
ATOM 5761 N N . LYS B 1 131 ? -8.641 23.047 13.492 1 96.38 131 LYS B N 1
ATOM 5762 C CA . LYS B 1 131 ? -7.809 23.625 14.539 1 96.38 131 LYS B CA 1
ATOM 5763 C C . LYS B 1 131 ? -7.887 25.156 14.516 1 96.38 131 LYS B C 1
ATOM 5765 O O . LYS B 1 131 ? -7.938 25.797 15.57 1 96.38 131 LYS B O 1
ATOM 5770 N N . THR B 1 132 ? -7.918 25.75 13.312 1 95.69 132 THR B N 1
ATOM 5771 C CA . THR B 1 132 ? -8.016 27.203 13.203 1 95.69 132 THR B CA 1
ATOM 5772 C C . THR B 1 132 ? -9.336 27.703 13.789 1 95.69 132 THR B C 1
ATOM 5774 O O . THR B 1 132 ? -9.359 28.703 14.508 1 95.69 132 THR B O 1
ATOM 5777 N N . SER B 1 133 ? -10.43 27.016 13.562 1 97.81 133 SER B N 1
ATOM 5778 C CA . SER B 1 133 ? -11.734 27.391 14.086 1 97.81 133 SER B CA 1
ATOM 5779 C C . SER B 1 133 ? -11.758 27.344 15.609 1 97.81 133 SER B C 1
ATOM 5781 O O . SER B 1 133 ? -12.203 28.312 16.25 1 97.81 133 SER B O 1
ATOM 5783 N N . PHE B 1 134 ? -11.234 26.375 16.172 1 98.06 134 PHE B N 1
ATOM 5784 C CA . PHE B 1 134 ? -11.211 26.266 17.625 1 98.06 134 PHE B CA 1
ATOM 5785 C C . PHE B 1 134 ? -10.242 27.281 18.234 1 98.06 134 PHE B C 1
ATOM 5787 O O . PHE B 1 134 ? -10.516 27.844 19.297 1 98.06 134 PHE B O 1
ATOM 5794 N N . THR B 1 135 ? -9.141 27.5 17.531 1 96.75 135 THR B N 1
ATOM 5795 C CA . THR B 1 135 ? -8.18 28.484 18.016 1 96.75 135 THR B CA 1
ATOM 5796 C C . THR B 1 135 ? -8.805 29.875 18.031 1 96.75 135 THR B C 1
ATOM 5798 O O . THR B 1 135 ? -8.609 30.641 18.984 1 96.75 135 THR B O 1
ATOM 5801 N N . LEU B 1 136 ? -9.516 30.188 17.016 1 96.44 136 LEU B N 1
ATOM 5802 C CA . LEU B 1 136 ? -10.164 31.484 16.953 1 96.44 136 LEU B CA 1
ATOM 5803 C C . LEU B 1 136 ? -11.188 31.641 18.062 1 96.44 136 LEU B C 1
ATOM 5805 O O . LEU B 1 136 ? -11.344 32.719 18.625 1 96.44 136 LEU B O 1
ATOM 5809 N N . THR B 1 137 ? -11.891 30.562 18.406 1 97.69 137 THR B N 1
ATOM 5810 C CA . THR B 1 137 ? -12.805 30.578 19.531 1 97.69 137 THR B CA 1
ATOM 5811 C C . THR B 1 137 ? -12.062 30.891 20.828 1 97.69 137 THR B C 1
ATOM 5813 O O . THR B 1 137 ? -12.492 31.734 21.609 1 97.69 137 THR B O 1
ATOM 5816 N N . ILE B 1 138 ? -10.953 30.266 20.984 1 97.56 138 ILE B N 1
ATOM 5817 C CA . ILE B 1 138 ? -10.172 30.438 22.203 1 97.56 138 ILE B CA 1
ATOM 5818 C C . ILE B 1 138 ? -9.609 31.859 22.266 1 97.56 138 ILE B C 1
ATOM 5820 O O . ILE B 1 138 ? -9.625 32.469 23.328 1 97.56 138 ILE B O 1
ATOM 5824 N N . LEU B 1 139 ? -9.156 32.344 21.156 1 95.88 139 LEU B N 1
ATOM 5825 C CA . LEU B 1 139 ? -8.555 33.688 21.125 1 95.88 139 LEU B CA 1
ATOM 5826 C C . LEU B 1 139 ? -9.594 34.75 21.453 1 95.88 139 LEU B C 1
ATOM 5828 O O . LEU B 1 139 ? -9.297 35.719 22.141 1 95.88 139 LEU B O 1
ATOM 5832 N N . LEU B 1 140 ? -10.797 34.625 20.984 1 95.75 140 LEU B N 1
ATOM 5833 C CA . LEU B 1 140 ? -11.867 35.562 21.312 1 95.75 140 LEU B CA 1
ATOM 5834 C C . LEU B 1 140 ? -12.172 35.531 22.812 1 95.75 140 LEU B C 1
ATOM 5836 O O . LEU B 1 140 ? -12.352 36.562 23.422 1 95.75 140 LEU B O 1
ATOM 5840 N N . ALA B 1 141 ? -12.242 34.344 23.328 1 97.12 141 ALA B N 1
ATOM 5841 C CA . ALA B 1 141 ? -12.469 34.219 24.766 1 97.12 141 ALA B CA 1
ATOM 5842 C C . ALA B 1 141 ? -11.305 34.781 25.562 1 97.12 141 ALA B C 1
ATOM 5844 O O . ALA B 1 141 ? -11.5 35.438 26.594 1 97.12 141 ALA B O 1
ATOM 5845 N N . LEU B 1 142 ? -10.133 34.531 25.109 1 96.69 142 LEU B N 1
ATOM 5846 C CA . LEU B 1 142 ? -8.922 35 25.781 1 96.69 142 LEU B CA 1
ATOM 5847 C C . LEU B 1 142 ? -8.922 36.531 25.922 1 96.69 142 LEU B C 1
ATOM 5849 O O . LEU B 1 142 ? -8.586 37.062 26.984 1 96.69 142 LEU B O 1
ATOM 5853 N N . GLN B 1 143 ? -9.289 37.25 24.938 1 94.06 143 GLN B N 1
ATOM 5854 C CA . GLN B 1 143 ? -9.305 38.719 24.969 1 94.06 143 GLN B CA 1
ATOM 5855 C C . GLN B 1 143 ? -10.266 39.219 26.047 1 94.06 143 GLN B C 1
ATOM 5857 O O . GLN B 1 143 ? -9.93 40.125 26.812 1 94.06 143 GLN B O 1
ATOM 5862 N N . GLU B 1 144 ? -11.414 38.625 26.125 1 94.75 144 GLU B N 1
ATOM 5863 C CA . GLU B 1 144 ? -12.398 39.031 27.125 1 94.75 144 GLU B CA 1
ATOM 5864 C C . GLU B 1 144 ? -11.922 38.719 28.531 1 94.75 144 GLU B C 1
ATOM 5866 O O . GLU B 1 144 ? -12.078 39.531 29.453 1 94.75 144 GLU B O 1
ATOM 5871 N N . VAL B 1 145 ? -11.312 37.594 28.656 1 95.81 145 VAL B N 1
ATOM 5872 C CA . VAL B 1 145 ? -10.852 37.156 29.969 1 95.81 145 VAL B CA 1
ATOM 5873 C C . VAL B 1 145 ? -9.664 38 30.406 1 95.81 145 VAL B C 1
ATOM 5875 O O . VAL B 1 145 ? -9.516 38.281 31.609 1 95.81 145 VAL B O 1
ATOM 5878 N N . LEU B 1 146 ? -8.852 38.344 29.5 1 95.12 146 LEU B N 1
ATOM 5879 C CA . LEU B 1 146 ? -7.711 39.219 29.812 1 95.12 146 LEU B CA 1
ATOM 5880 C C . LEU B 1 146 ? -8.172 40.531 30.391 1 95.12 146 LEU B C 1
ATOM 5882 O O . LEU B 1 146 ? -7.68 40.969 31.438 1 95.12 146 LEU B O 1
ATOM 5886 N N . TRP B 1 147 ? -9.102 41.219 29.766 1 93.88 147 TRP B N 1
ATOM 5887 C CA . TRP B 1 147 ? -9.594 42.5 30.219 1 93.88 147 TRP B CA 1
ATOM 5888 C C . TRP B 1 147 ? -10.32 42.375 31.562 1 93.88 147 TRP B C 1
ATOM 5890 O O . TRP B 1 147 ? -10.281 43.312 32.375 1 93.88 147 TRP B O 1
ATOM 5900 N N . PHE B 1 148 ? -10.93 41.25 31.734 1 93.12 148 PHE B N 1
ATOM 5901 C CA . PHE B 1 148 ? -11.57 41 33 1 93.12 148 PHE B CA 1
ATOM 5902 C C . PHE B 1 148 ? -10.531 40.906 34.125 1 93.12 148 PHE B C 1
ATOM 5904 O O . PHE B 1 148 ? -10.75 41.406 35.219 1 93.12 148 PHE B O 1
ATOM 5911 N N . SER B 1 149 ? -9.422 40.312 33.844 1 93 149 SER B N 1
ATOM 5912 C CA . SER B 1 149 ? -8.352 40.156 34.844 1 93 149 SER B CA 1
ATOM 5913 C C . SER B 1 149 ? -7.742 41.5 35.188 1 93 149 SER B C 1
ATOM 5915 O O . SER B 1 149 ? -7.289 41.719 36.344 1 93 149 SER B O 1
ATOM 5917 N N . PHE B 1 150 ? -7.742 42.469 34.281 1 93.62 150 PHE B N 1
ATOM 5918 C CA . PHE B 1 150 ? -7.141 43.781 34.531 1 93.62 150 PHE B CA 1
ATOM 5919 C C . PHE B 1 150 ? -7.965 44.562 35.531 1 93.62 150 PHE B C 1
ATOM 5921 O O . PHE B 1 150 ? -7.473 45.531 36.125 1 93.62 150 PHE B O 1
ATOM 5928 N N . ARG B 1 151 ? -9.188 44.219 35.75 1 90.88 151 ARG B N 1
ATOM 5929 C CA . ARG B 1 151 ? -10.07 44.906 36.688 1 90.88 151 ARG B CA 1
ATOM 5930 C C . ARG B 1 151 ? -9.852 44.438 38.125 1 90.88 151 ARG B C 1
ATOM 5932 O O . ARG B 1 151 ? -10.258 45.125 39.062 1 90.88 151 ARG B O 1
ATOM 5939 N N . ARG B 1 152 ? -9.148 43.406 38.281 1 89.12 152 ARG B N 1
ATOM 5940 C CA . ARG B 1 152 ? -9.164 42.75 39.594 1 89.12 152 ARG B CA 1
ATOM 5941 C C . ARG B 1 152 ? -7.781 42.781 40.219 1 89.12 152 ARG B C 1
ATOM 5943 O O . ARG B 1 152 ? -7.656 42.688 41.438 1 89.12 152 ARG B O 1
ATOM 5950 N N . ARG B 1 153 ? -6.797 42.906 39.438 1 90.38 153 ARG B N 1
ATOM 5951 C CA . ARG B 1 153 ? -5.449 42.75 39.969 1 90.38 153 ARG B CA 1
ATOM 5952 C C . ARG B 1 153 ? -4.574 43.938 39.562 1 90.38 153 ARG B C 1
ATOM 5954 O O . ARG B 1 153 ? -4.809 44.562 38.531 1 90.38 153 ARG B O 1
ATOM 5961 N N . ASP B 1 154 ? -3.602 44.219 40.438 1 94.12 154 ASP B N 1
ATOM 5962 C CA . ASP B 1 154 ? -2.541 45.156 40.062 1 94.12 154 ASP B CA 1
ATOM 5963 C C . ASP B 1 154 ? -1.444 44.438 39.281 1 94.12 154 ASP B C 1
ATOM 5965 O O . ASP B 1 154 ? -0.774 43.531 39.781 1 94.12 154 ASP B O 1
ATOM 5969 N N . ILE B 1 155 ? -1.319 44.844 38.062 1 96.25 155 ILE B N 1
ATOM 5970 C CA . ILE B 1 155 ? -0.395 44.188 37.156 1 96.25 155 ILE B CA 1
ATOM 5971 C C . ILE B 1 155 ? 0.66 45.156 36.656 1 96.25 155 ILE B C 1
ATOM 5973 O O . ILE B 1 155 ? 0.338 46.312 36.312 1 96.25 155 ILE B O 1
ATOM 5977 N N . LYS B 1 156 ? 1.896 44.719 36.656 1 96.5 156 LYS B N 1
ATOM 5978 C CA . LYS B 1 156 ? 2.973 45.562 36.125 1 96.5 156 LYS B CA 1
ATOM 5979 C C . LYS B 1 156 ? 2.773 45.812 34.656 1 96.5 156 LYS B C 1
ATOM 5981 O O . LYS B 1 156 ? 2.289 44.969 33.906 1 96.5 156 LYS B O 1
ATOM 5986 N N . ILE B 1 157 ? 3.172 47 34.156 1 96.62 157 ILE B N 1
ATOM 5987 C CA . ILE B 1 157 ? 3.045 47.344 32.75 1 96.62 157 ILE B CA 1
ATOM 5988 C C . ILE B 1 157 ? 3.844 46.344 31.906 1 96.62 157 ILE B C 1
ATOM 5990 O O . ILE B 1 157 ? 3.404 45.969 30.828 1 96.62 157 ILE B O 1
ATOM 5994 N N . SER B 1 158 ? 5.027 45.938 32.375 1 95.69 158 SER B N 1
ATOM 5995 C CA . SER B 1 158 ? 5.828 44.938 31.672 1 95.69 158 SER B CA 1
ATOM 5996 C C . SER B 1 158 ? 5.07 43.625 31.5 1 95.69 158 SER B C 1
ATOM 5998 O O . SER B 1 158 ? 5.191 42.969 30.453 1 95.69 158 SER B O 1
ATOM 6000 N N . LEU B 1 159 ? 4.352 43.219 32.531 1 96.44 159 LEU B N 1
ATOM 6001 C CA . LEU B 1 159 ? 3.553 42 32.438 1 96.44 159 LEU B CA 1
ATOM 6002 C C . LEU B 1 159 ? 2.344 42.188 31.531 1 96.44 159 LEU B C 1
ATOM 6004 O O . LEU B 1 159 ? 1.925 41.281 30.828 1 96.44 159 LEU B O 1
ATOM 6008 N N . LEU B 1 160 ? 1.722 43.406 31.531 1 95.88 160 LEU B N 1
ATOM 6009 C CA . LEU B 1 160 ? 0.641 43.688 30.594 1 95.88 160 LEU B CA 1
ATOM 6010 C C . LEU B 1 160 ? 1.103 43.5 29.156 1 95.88 160 LEU B C 1
ATOM 6012 O O . LEU B 1 160 ? 0.373 42.938 28.328 1 95.88 160 LEU B O 1
ATOM 6016 N N . ASP B 1 161 ? 2.301 43.969 28.875 1 95 161 ASP B N 1
ATOM 6017 C CA . ASP B 1 161 ? 2.879 43.781 27.547 1 95 161 ASP B CA 1
ATOM 6018 C C . ASP B 1 161 ? 2.936 42.312 27.172 1 95 161 ASP B C 1
ATOM 6020 O O . ASP B 1 161 ? 2.592 41.938 26.047 1 95 161 ASP B O 1
ATOM 6024 N N . LYS B 1 162 ? 3.334 41.5 28.094 1 95.19 162 LYS B N 1
ATOM 6025 C CA . LYS B 1 162 ? 3.434 40.062 27.844 1 95.19 162 LYS B CA 1
ATOM 6026 C C . LYS B 1 162 ? 2.051 39.438 27.719 1 95.19 162 LYS B C 1
ATOM 6028 O O . LYS B 1 162 ? 1.834 38.562 26.875 1 95.19 162 LYS B O 1
ATOM 6033 N N . LEU B 1 163 ? 1.137 39.844 28.547 1 95.44 163 LEU B N 1
ATOM 6034 C CA . LEU B 1 163 ? -0.207 39.25 28.531 1 95.44 163 LEU B CA 1
ATOM 6035 C C . LEU B 1 163 ? -0.906 39.562 27.203 1 95.44 163 LEU B C 1
ATOM 6037 O O . LEU B 1 163 ? -1.631 38.719 26.672 1 95.44 163 LEU B O 1
ATOM 6041 N N . PHE B 1 164 ? -0.654 40.75 26.641 1 93 164 PHE B N 1
ATOM 6042 C CA . PHE B 1 164 ? -1.276 41.125 25.375 1 93 164 PHE B CA 1
ATOM 6043 C C . PHE B 1 164 ? -0.66 40.344 24.219 1 93 164 PHE B C 1
ATOM 6045 O O . PHE B 1 164 ? -1.247 40.281 23.141 1 93 164 PHE B O 1
ATOM 6052 N N . THR B 1 165 ? 0.516 39.781 24.406 1 92.19 165 THR B N 1
ATOM 6053 C CA . THR B 1 165 ? 1.189 39.062 23.328 1 92.19 165 THR B CA 1
ATOM 6054 C C . THR B 1 165 ? 1.215 37.562 23.594 1 92.19 165 THR B C 1
ATOM 6056 O O . THR B 1 165 ? 1.952 36.812 22.953 1 92.19 165 THR B O 1
ATOM 6059 N N . LEU B 1 166 ? 0.434 37.062 24.547 1 92.62 166 LEU B N 1
ATOM 6060 C CA . LEU B 1 166 ? 0.397 35.656 24.922 1 92.62 166 LEU B CA 1
ATOM 6061 C C . LEU B 1 166 ? 0.055 34.781 23.719 1 92.62 166 LEU B C 1
ATOM 6063 O O . LEU B 1 166 ? 0.523 33.656 23.625 1 92.62 166 LEU B O 1
ATOM 6067 N N . SER B 1 167 ? -0.763 35.281 22.812 1 89.56 167 SER B N 1
ATOM 6068 C CA . SER B 1 167 ? -1.264 34.469 21.703 1 89.56 167 SER B CA 1
ATOM 6069 C C . SER B 1 167 ? -0.281 34.469 20.531 1 89.56 167 SER B C 1
ATOM 6071 O O . SER B 1 167 ? -0.318 33.562 19.688 1 89.56 167 SER B O 1
ATOM 6073 N N . SER B 1 168 ? 0.651 35.375 20.453 1 88.25 168 SER B N 1
ATOM 6074 C CA . SER B 1 168 ? 1.502 35.531 19.266 1 88.25 168 SER B CA 1
ATOM 6075 C C . SER B 1 168 ? 2.971 35.312 19.625 1 88.25 168 SER B C 1
ATOM 6077 O O . SER B 1 168 ? 3.799 35.094 18.734 1 88.25 168 SER B O 1
ATOM 6079 N N . ASN B 1 169 ? 3.277 35.312 20.906 1 90.75 169 ASN B N 1
ATOM 6080 C CA . ASN B 1 169 ? 4.66 35.188 21.344 1 90.75 169 ASN B CA 1
ATOM 6081 C C . ASN B 1 169 ? 4.805 34.094 22.391 1 90.75 169 ASN B C 1
ATOM 6083 O O . ASN B 1 169 ? 4.398 34.25 23.547 1 90.75 169 ASN B O 1
ATOM 6087 N N . PRO B 1 170 ? 5.488 33.062 22.031 1 90.19 170 PRO B N 1
ATOM 6088 C CA . PRO B 1 170 ? 5.637 31.938 22.969 1 90.19 170 PRO B CA 1
ATOM 6089 C C . PRO B 1 170 ? 6.504 32.312 24.172 1 90.19 170 PRO B C 1
ATOM 6091 O O . PRO B 1 170 ? 6.422 31.656 25.219 1 90.19 170 PRO B O 1
ATOM 6094 N N . PHE B 1 171 ? 7.258 33.375 24.109 1 90.56 171 PHE B N 1
ATOM 6095 C CA . PHE B 1 171 ? 8.148 33.75 25.203 1 90.56 171 PHE B CA 1
ATOM 6096 C C . PHE B 1 171 ? 7.398 34.594 26.234 1 90.56 171 PHE B C 1
ATOM 6098 O O . PHE B 1 171 ? 7.953 34.938 27.281 1 90.56 171 PHE B O 1
ATOM 6105 N N . SER B 1 172 ? 6.16 34.875 25.984 1 93.69 172 SER B N 1
ATOM 6106 C CA . SER B 1 172 ? 5.352 35.688 26.906 1 93.69 172 SER B CA 1
ATOM 6107 C C . SER B 1 172 ? 4.828 34.844 28.062 1 93.69 172 SER B C 1
ATOM 6109 O O . SER B 1 172 ? 4.246 35.375 29 1 93.69 172 SER B O 1
ATOM 6111 N N . PHE B 1 173 ? 5.109 33.5 28.031 1 94.5 173 PHE B N 1
ATOM 6112 C CA . PHE B 1 173 ? 4.699 32.625 29.125 1 94.5 173 PHE B CA 1
ATOM 6113 C C . PHE B 1 173 ? 5.684 32.719 30.281 1 94.5 173 PHE B C 1
ATOM 6115 O O . PHE B 1 173 ? 6.578 31.875 30.406 1 94.5 173 PHE B O 1
ATOM 6122 N N . VAL B 1 174 ? 5.484 33.656 31.156 1 95.25 174 VAL B N 1
ATOM 6123 C CA . VAL B 1 174 ? 6.316 33.812 32.344 1 95.25 174 VAL B CA 1
ATOM 6124 C C . VAL B 1 174 ? 5.543 33.375 33.594 1 95.25 174 VAL B C 1
ATOM 6126 O O . VAL B 1 174 ? 4.309 33.375 33.594 1 95.25 174 VAL B O 1
ATOM 6129 N N . PRO B 1 175 ? 6.223 33.031 34.625 1 95.88 175 PRO B N 1
ATOM 6130 C CA . PRO B 1 175 ? 5.539 32.594 35.844 1 95.88 175 PRO B CA 1
ATOM 6131 C C . PRO B 1 175 ? 4.59 33.656 36.406 1 95.88 175 PRO B C 1
ATOM 6133 O O . PRO B 1 175 ? 3.523 33.312 36.938 1 95.88 175 PRO B O 1
ATOM 6136 N N . SER B 1 176 ? 4.926 34.938 36.312 1 95.31 176 SER B N 1
ATOM 6137 C CA . SER B 1 176 ? 4.086 36.031 36.844 1 95.31 176 SER B CA 1
ATOM 6138 C C . SER B 1 176 ? 2.75 36.094 36.094 1 95.31 176 SER B C 1
ATOM 6140 O O . SER B 1 176 ? 1.744 36.531 36.656 1 95.31 176 SER B O 1
ATOM 6142 N N . ALA B 1 177 ? 2.791 35.656 34.812 1 95.88 177 ALA B N 1
ATOM 6143 C CA . ALA B 1 177 ? 1.547 35.625 34.031 1 95.88 177 ALA B CA 1
ATOM 6144 C C . ALA B 1 177 ? 0.565 34.594 34.625 1 95.88 177 ALA B C 1
ATOM 6146 O O . ALA B 1 177 ? -0.636 34.875 34.719 1 95.88 177 ALA B O 1
ATOM 6147 N N . PHE B 1 178 ? 1.076 33.5 35.188 1 94.12 178 PHE B N 1
ATOM 6148 C CA . PHE B 1 178 ? 0.232 32.469 35.75 1 94.12 178 PHE B CA 1
ATOM 6149 C C . PHE B 1 178 ? -0.316 32.906 37.094 1 94.12 178 PHE B C 1
ATOM 6151 O O . PHE B 1 178 ? -1.413 32.5 37.5 1 94.12 178 PHE B O 1
ATOM 6158 N N . VAL B 1 179 ? 0.394 33.719 37.781 1 94 179 VAL B N 1
ATOM 6159 C CA . VAL B 1 179 ? -0.003 34.156 39.094 1 94 179 VAL B CA 1
ATOM 6160 C C . VAL B 1 179 ? -1.042 35.281 39 1 94 179 VAL B C 1
ATOM 6162 O O . VAL B 1 179 ? -2.047 35.281 39.719 1 94 179 VAL B O 1
ATOM 6165 N N . ASN B 1 180 ? -0.842 36.219 38.094 1 94.25 180 ASN B N 1
ATOM 6166 C CA . ASN B 1 180 ? -1.662 37.406 38.031 1 94.25 180 ASN B CA 1
ATOM 6167 C C . ASN B 1 180 ? -2.869 37.219 37.094 1 94.25 180 ASN B C 1
ATOM 6169 O O . ASN B 1 180 ? -3.883 37.906 37.25 1 94.25 180 ASN B O 1
ATOM 6173 N N . ALA B 1 181 ? -2.766 36.312 36.094 1 96.25 181 ALA B N 1
ATOM 6174 C CA . ALA B 1 181 ? -3.846 36.062 35.156 1 96.25 181 ALA B CA 1
ATOM 6175 C C . ALA B 1 181 ? -3.891 34.594 34.781 1 96.25 181 ALA B C 1
ATOM 6177 O O . ALA B 1 181 ? -3.746 34.219 33.594 1 96.25 181 ALA B O 1
ATOM 6178 N N . PRO B 1 182 ? -4.145 33.719 35.688 1 95.75 182 PRO B N 1
ATOM 6179 C CA . PRO B 1 182 ? -4.055 32.281 35.438 1 95.75 182 PRO B CA 1
ATOM 6180 C C . PRO B 1 182 ? -5.031 31.797 34.375 1 95.75 182 PRO B C 1
ATOM 6182 O O . PRO B 1 182 ? -4.672 30.969 33.531 1 95.75 182 PRO B O 1
ATOM 6185 N N . LEU B 1 183 ? -6.305 32.281 34.406 1 96.31 183 LEU B N 1
ATOM 6186 C CA . LEU B 1 183 ? -7.289 31.828 33.438 1 96.31 183 LEU B CA 1
ATOM 6187 C C . LEU B 1 183 ? -6.883 32.25 32.031 1 96.31 183 LEU B C 1
ATOM 6189 O O . LEU B 1 183 ? -6.977 31.438 31.078 1 96.31 183 LEU B O 1
ATOM 6193 N N . ALA B 1 184 ? -6.457 33.469 31.859 1 96.5 184 ALA B N 1
ATOM 6194 C CA . ALA B 1 184 ? -6.02 33.969 30.562 1 96.5 184 ALA B CA 1
ATOM 6195 C C . ALA B 1 184 ? -4.801 33.188 30.062 1 96.5 184 ALA B C 1
ATOM 6197 O O . ALA B 1 184 ? -4.723 32.812 28.891 1 96.5 184 ALA B O 1
ATOM 6198 N N . THR B 1 185 ? -3.875 32.938 30.938 1 97.19 185 THR B N 1
ATOM 6199 C CA . THR B 1 185 ? -2.668 32.188 30.578 1 97.19 185 THR B CA 1
ATOM 6200 C C . THR B 1 185 ? -3.006 30.75 30.188 1 97.19 185 THR B C 1
ATOM 6202 O O . THR B 1 185 ? -2.424 30.203 29.25 1 97.19 185 THR B O 1
ATOM 6205 N N . ALA B 1 186 ? -3.92 30.156 30.844 1 97.12 186 ALA B N 1
ATOM 6206 C CA . ALA B 1 186 ? -4.367 28.812 30.5 1 97.12 186 ALA B CA 1
ATOM 6207 C C . ALA B 1 186 ? -5.016 28.781 29.125 1 97.12 186 ALA B C 1
ATOM 6209 O O . ALA B 1 186 ? -4.766 27.859 28.328 1 97.12 186 ALA B O 1
ATOM 6210 N N . LEU B 1 187 ? -5.867 29.75 28.875 1 97.69 187 LEU B N 1
ATOM 6211 C CA . LEU B 1 187 ? -6.523 29.797 27.578 1 97.69 187 LEU B CA 1
ATOM 6212 C C . LEU B 1 187 ? -5.496 29.969 26.453 1 97.69 187 LEU B C 1
ATOM 6214 O O . LEU B 1 187 ? -5.617 29.344 25.406 1 97.69 187 LEU B O 1
ATOM 6218 N N . ALA B 1 188 ? -4.504 30.812 26.719 1 97.12 188 ALA B N 1
ATOM 6219 C CA . ALA B 1 188 ? -3.438 30.969 25.734 1 97.12 188 ALA B CA 1
ATOM 6220 C C . ALA B 1 188 ? -2.707 29.656 25.5 1 97.12 188 ALA B C 1
ATOM 6222 O O . ALA B 1 188 ? -2.355 29.312 24.375 1 97.12 188 ALA B O 1
ATOM 6223 N N . ALA B 1 189 ? -2.465 28.938 26.531 1 97.06 189 ALA B N 1
ATOM 6224 C CA . ALA B 1 189 ? -1.829 27.625 26.406 1 97.06 189 ALA B CA 1
ATOM 6225 C C . ALA B 1 189 ? -2.686 26.672 25.578 1 97.06 189 ALA B C 1
ATOM 6227 O O . ALA B 1 189 ? -2.16 25.891 24.781 1 97.06 189 ALA B O 1
ATOM 6228 N N . PHE B 1 190 ? -4.027 26.75 25.781 1 97.25 190 PHE B N 1
ATOM 6229 C CA . PHE B 1 190 ? -4.93 25.953 24.969 1 97.25 190 PHE B CA 1
ATOM 6230 C C . PHE B 1 190 ? -4.738 26.266 23.484 1 97.25 190 PHE B C 1
ATOM 6232 O O . PHE B 1 190 ? -4.648 25.344 22.656 1 97.25 190 PHE B O 1
ATOM 6239 N N . ALA B 1 191 ? -4.637 27.5 23.203 1 96.31 191 ALA B N 1
ATOM 6240 C CA . ALA B 1 191 ? -4.508 27.922 21.812 1 96.31 191 ALA B CA 1
ATOM 6241 C C . ALA B 1 191 ? -3.221 27.375 21.188 1 96.31 191 ALA B C 1
ATOM 6243 O O . ALA B 1 191 ? -3.211 26.969 20.031 1 96.31 191 ALA B O 1
ATOM 6244 N N . TRP B 1 192 ? -2.146 27.281 21.969 1 94.94 192 TRP B N 1
ATOM 6245 C CA . TRP B 1 192 ? -0.854 26.828 21.469 1 94.94 192 TRP B CA 1
ATOM 6246 C C . TRP B 1 192 ? -0.815 25.312 21.375 1 94.94 192 TRP B C 1
ATOM 6248 O O . TRP B 1 192 ? 0.03 24.75 20.672 1 94.94 192 TRP B O 1
ATOM 6258 N N . THR B 1 193 ? -1.75 24.562 21.969 1 95.31 193 THR B N 1
ATOM 6259 C CA . THR B 1 193 ? -1.717 23.094 21.984 1 95.31 193 THR B CA 1
ATOM 6260 C C . THR B 1 193 ? -2.723 22.516 21 1 95.31 193 THR B C 1
ATOM 6262 O O . THR B 1 193 ? -2.621 21.359 20.609 1 95.31 193 THR B O 1
ATOM 6265 N N . ILE B 1 194 ? -3.637 23.266 20.562 1 96.44 194 ILE B N 1
ATOM 6266 C CA . ILE B 1 194 ? -4.719 22.797 19.703 1 96.44 194 ILE B CA 1
ATOM 6267 C C . ILE B 1 194 ? -4.137 22.219 18.406 1 96.44 194 ILE B C 1
ATOM 6269 O O . ILE B 1 194 ? -4.664 21.25 17.859 1 96.44 194 ILE B O 1
ATOM 6273 N N . PRO B 1 195 ? -3.025 22.703 17.891 1 94.75 195 PRO B N 1
ATOM 6274 C CA . PRO B 1 195 ? -2.482 22.172 16.641 1 94.75 195 PRO B CA 1
ATOM 6275 C C . PRO B 1 195 ? -2.064 20.703 16.766 1 94.75 195 PRO B C 1
ATOM 6277 O O . PRO B 1 195 ? -1.915 20.016 15.742 1 94.75 195 PRO B O 1
ATOM 6280 N N . ILE B 1 196 ? -1.934 20.203 17.906 1 95.88 196 ILE B N 1
ATOM 6281 C CA . ILE B 1 196 ? -1.605 18.797 18.109 1 95.88 196 ILE B CA 1
ATOM 6282 C C . ILE B 1 196 ? -2.717 17.922 17.531 1 95.88 196 ILE B C 1
ATOM 6284 O O . ILE B 1 196 ? -2.455 16.844 17 1 95.88 196 ILE B O 1
ATOM 6288 N N . SER B 1 197 ? -3.953 18.422 17.609 1 96.38 197 SER B N 1
ATOM 6289 C CA . SER B 1 197 ? -5.07 17.672 17.047 1 96.38 197 SER B CA 1
ATOM 6290 C C . SER B 1 197 ? -4.949 17.547 15.539 1 96.38 197 SER B C 1
ATOM 6292 O O . SER B 1 197 ? -5.273 16.5 14.969 1 96.38 197 SER B O 1
ATOM 6294 N N . ALA B 1 198 ? -4.469 18.562 14.898 1 95.69 198 ALA B N 1
ATOM 6295 C CA . ALA B 1 198 ? -4.281 18.516 13.453 1 95.69 198 ALA B CA 1
ATOM 6296 C C . ALA B 1 198 ? -3.088 17.625 13.078 1 95.69 198 ALA B C 1
ATOM 6298 O O . ALA B 1 198 ? -3.115 16.938 12.062 1 95.69 198 ALA B O 1
ATOM 6299 N N . ILE B 1 199 ? -2.066 17.625 13.883 1 95.56 199 ILE B N 1
ATOM 6300 C CA . ILE B 1 199 ? -0.85 16.859 13.648 1 95.56 199 ILE B CA 1
ATOM 6301 C C . ILE B 1 199 ? -1.156 15.367 13.734 1 95.56 199 ILE B C 1
ATOM 6303 O O . ILE B 1 199 ? -0.733 14.594 12.875 1 95.56 199 ILE B O 1
ATOM 6307 N N . LEU B 1 200 ? -1.952 14.984 14.656 1 95.31 200 LEU B N 1
ATOM 6308 C CA . LEU B 1 200 ? -2.197 13.57 14.914 1 95.31 200 LEU B CA 1
ATOM 6309 C C . LEU B 1 200 ? -3.289 13.031 13.992 1 95.31 200 LEU B C 1
ATOM 6311 O O . LEU B 1 200 ? -3.445 11.82 13.859 1 95.31 200 LEU B O 1
ATOM 6315 N N . SER B 1 201 ? -3.992 13.828 13.32 1 94.12 201 SER B N 1
ATOM 6316 C CA . SER B 1 201 ? -5.102 13.398 12.477 1 94.12 201 SER B CA 1
ATOM 6317 C C . SER B 1 201 ? -4.605 12.781 11.172 1 94.12 201 SER B C 1
ATOM 6319 O O . SER B 1 201 ? -5.297 11.969 10.562 1 94.12 201 SER B O 1
ATOM 6321 N N . THR B 1 202 ? -3.406 13.078 10.758 1 91.75 202 THR B N 1
ATOM 6322 C CA . THR B 1 202 ? -2.91 12.672 9.453 1 91.75 202 THR B CA 1
ATOM 6323 C C . THR B 1 202 ? -2.598 11.18 9.43 1 91.75 202 THR B C 1
ATOM 6325 O O . THR B 1 202 ? -2.666 10.539 8.383 1 91.75 202 THR B O 1
ATOM 6328 N N . GLY B 1 203 ? -2.367 10.68 10.547 1 94.12 203 GLY B N 1
ATOM 6329 C CA . GLY B 1 203 ? -2.033 9.266 10.617 1 94.12 203 GLY B CA 1
ATOM 6330 C C . GLY B 1 203 ? -3.252 8.375 10.727 1 94.12 203 GLY B C 1
ATOM 6331 O O . GLY B 1 203 ? -3.123 7.152 10.836 1 94.12 203 GLY B O 1
ATOM 6332 N N . SER B 1 204 ? -4.43 8.922 10.602 1 97.19 204 SER B N 1
ATOM 6333 C CA . SER B 1 204 ? -5.645 8.141 10.812 1 97.19 204 SER B CA 1
ATOM 6334 C C . SER B 1 204 ? -6.016 7.355 9.555 1 97.19 204 SER B C 1
ATOM 6336 O O . SER B 1 204 ? -6.828 6.434 9.617 1 97.19 204 SER B O 1
ATOM 6338 N N . LEU B 1 205 ? -5.445 7.695 8.461 1 96.94 205 LEU B N 1
ATOM 6339 C CA . LEU B 1 205 ? -5.703 7.008 7.199 1 96.94 205 LEU B CA 1
ATOM 6340 C C . LEU B 1 205 ? -4.418 6.418 6.629 1 96.94 205 LEU B C 1
ATOM 6342 O O . LEU B 1 205 ? -3.445 7.141 6.402 1 96.94 205 LEU B O 1
ATOM 6346 N N . VAL B 1 206 ? -4.379 5.16 6.457 1 96.38 206 VAL B N 1
ATOM 6347 C CA . VAL B 1 206 ? -3.201 4.477 5.93 1 96.38 206 VAL B CA 1
ATOM 6348 C C . VAL B 1 206 ? -3.613 3.529 4.805 1 96.38 206 VAL B C 1
ATOM 6350 O O . VAL B 1 206 ? -4.805 3.303 4.582 1 96.38 206 VAL B O 1
ATOM 6353 N N . VAL B 1 207 ? -2.578 3.107 4.055 1 95.94 207 VAL B N 1
ATOM 6354 C CA . VAL B 1 207 ? -2.822 2.164 2.969 1 95.94 207 VAL B CA 1
ATOM 6355 C C . VAL B 1 207 ? -2.139 0.834 3.273 1 95.94 207 VAL B C 1
ATOM 6357 O O . VAL B 1 207 ? -1.03 0.809 3.816 1 95.94 207 VAL B O 1
ATOM 6360 N N . GLY B 1 208 ? -2.914 -0.251 3 1 94.06 208 GLY B N 1
ATOM 6361 C CA . GLY B 1 208 ? -2.381 -1.585 3.227 1 94.06 208 GLY B CA 1
ATOM 6362 C C . GLY B 1 208 ? -3.074 -2.652 2.402 1 94.06 208 GLY B C 1
ATOM 6363 O O . GLY B 1 208 ? -4.066 -2.375 1.726 1 94.06 208 GLY B O 1
ATOM 6364 N N . PRO B 1 209 ? -2.492 -3.811 2.438 1 92.88 209 PRO B N 1
ATOM 6365 C CA . PRO B 1 209 ? -3.074 -4.922 1.681 1 92.88 209 PRO B CA 1
ATOM 6366 C C . PRO B 1 209 ? -4.297 -5.527 2.367 1 92.88 209 PRO B C 1
ATOM 6368 O O . PRO B 1 209 ? -4.352 -5.582 3.6 1 92.88 209 PRO B O 1
ATOM 6371 N N . MET B 1 210 ? -5.32 -5.906 1.532 1 92.62 210 MET B N 1
ATOM 6372 C CA . MET B 1 210 ? -6.512 -6.602 2.008 1 92.62 210 MET B CA 1
ATOM 6373 C C . MET B 1 210 ? -6.906 -7.723 1.052 1 92.62 210 MET B C 1
ATOM 6375 O O . MET B 1 210 ? -6.887 -7.543 -0.167 1 92.62 210 MET B O 1
ATOM 6379 N N . VAL B 1 211 ? -7.172 -8.898 1.694 1 92.25 211 VAL B N 1
ATOM 6380 C CA . VAL B 1 211 ? -7.645 -10.023 0.894 1 92.25 211 VAL B CA 1
ATOM 6381 C C . VAL B 1 211 ? -9.172 -10 0.817 1 92.25 211 VAL B C 1
ATOM 6383 O O . VAL B 1 211 ? -9.852 -9.992 1.847 1 92.25 211 VAL B O 1
ATOM 6386 N N . THR B 1 212 ? -9.648 -9.852 -0.366 1 90.19 212 THR B N 1
ATOM 6387 C CA . THR B 1 212 ? -11.094 -9.867 -0.571 1 90.19 212 THR B CA 1
ATOM 6388 C C . THR B 1 212 ? -11.547 -11.203 -1.149 1 90.19 212 THR B C 1
ATOM 6390 O O . THR B 1 212 ? -10.852 -11.789 -1.982 1 90.19 212 THR B O 1
ATOM 6393 N N . PHE B 1 213 ? -12.656 -11.656 -0.542 1 91.25 213 PHE B N 1
ATOM 6394 C CA . PHE B 1 213 ? -13.242 -12.914 -1.006 1 91.25 213 PHE B CA 1
ATOM 6395 C C . PHE B 1 213 ? -14.5 -12.656 -1.826 1 91.25 213 PHE B C 1
ATOM 6397 O O . PHE B 1 213 ? -15.336 -11.836 -1.443 1 91.25 213 PHE B O 1
ATOM 6404 N N . ASN B 1 214 ? -14.547 -13.172 -2.963 1 91.5 214 ASN B N 1
ATOM 6405 C CA . ASN B 1 214 ? -15.711 -13.039 -3.838 1 91.5 214 ASN B CA 1
ATOM 6406 C C . ASN B 1 214 ? -16.312 -14.398 -4.172 1 91.5 214 ASN B C 1
ATOM 6408 O O . ASN B 1 214 ? -15.609 -15.312 -4.598 1 91.5 214 ASN B O 1
ATOM 6412 N N . GLU B 1 215 ? -17.594 -14.539 -3.908 1 93.38 215 GLU B N 1
ATOM 6413 C CA . GLU B 1 215 ? -18.312 -15.758 -4.246 1 93.38 215 GLU B CA 1
ATOM 6414 C C . GLU B 1 215 ? -19.109 -15.594 -5.539 1 93.38 215 GLU B C 1
ATOM 6416 O O . GLU B 1 215 ? -19.922 -14.672 -5.656 1 93.38 215 GLU B O 1
ATOM 6421 N N . ASN B 1 216 ? -18.797 -16.344 -6.492 1 93.56 216 ASN B N 1
ATOM 6422 C CA . ASN B 1 216 ? -19.5 -16.297 -7.773 1 93.56 216 ASN B CA 1
ATOM 6423 C C . ASN B 1 216 ? -19.859 -17.703 -8.258 1 93.56 216 ASN B C 1
ATOM 6425 O O . ASN B 1 216 ? -19.375 -18.703 -7.707 1 93.56 216 ASN B O 1
ATOM 6429 N N . ILE B 1 217 ? -20.781 -17.75 -9.172 1 95.12 217 ILE B N 1
ATOM 6430 C CA . ILE B 1 217 ? -21.094 -19 -9.836 1 95.12 217 ILE B CA 1
ATOM 6431 C C . ILE B 1 217 ? -20.109 -19.234 -10.992 1 95.12 217 ILE B C 1
ATOM 6433 O O . ILE B 1 217 ? -19.844 -18.328 -11.773 1 95.12 217 ILE B O 1
ATOM 6437 N N . CYS B 1 218 ? -19.484 -20.328 -10.883 1 94.19 218 CYS B N 1
ATOM 6438 C CA . CYS B 1 218 ? -18.562 -20.641 -11.969 1 94.19 218 CYS B CA 1
ATOM 6439 C C . CYS B 1 218 ? -18.938 -21.969 -12.617 1 94.19 218 CYS B C 1
ATOM 6441 O O . CYS B 1 218 ? -19.75 -22.734 -12.078 1 94.19 218 CYS B O 1
ATOM 6443 N N . THR B 1 219 ? -18.484 -22.141 -13.812 1 94.56 219 THR B N 1
ATOM 6444 C CA . THR B 1 219 ? -18.703 -23.375 -14.57 1 94.56 219 THR B CA 1
ATOM 6445 C C . THR B 1 219 ? -17.5 -24.297 -14.461 1 94.56 219 THR B C 1
ATOM 6447 O O . THR B 1 219 ? -16.375 -23.891 -14.773 1 94.56 219 THR B O 1
ATOM 6450 N N . VAL B 1 220 ? -17.734 -25.469 -13.938 1 93.94 220 VAL B N 1
ATOM 6451 C CA . VAL B 1 220 ? -16.656 -26.438 -13.773 1 93.94 220 VAL B CA 1
ATOM 6452 C C . VAL B 1 220 ? -16.984 -27.703 -14.547 1 93.94 220 VAL B C 1
ATOM 6454 O O . VAL B 1 220 ? -18.156 -28.062 -14.711 1 93.94 220 VAL B O 1
ATOM 6457 N N . PRO B 1 221 ? -15.914 -28.328 -15.109 1 90.44 221 PRO B N 1
ATOM 6458 C CA . PRO B 1 221 ? -16.156 -29.594 -15.82 1 90.44 221 PRO B CA 1
ATOM 6459 C C . PRO B 1 221 ? -16.656 -30.703 -14.898 1 90.44 221 PRO B C 1
ATOM 6461 O O . PRO B 1 221 ? -16.297 -30.734 -13.719 1 90.44 221 PRO B O 1
ATOM 6464 N N . THR B 1 222 ? -17.531 -31.547 -15.43 1 92.38 222 THR B N 1
ATOM 6465 C CA . THR B 1 222 ? -18.031 -32.719 -14.703 1 92.38 222 THR B CA 1
ATOM 6466 C C . THR B 1 222 ? -17.734 -34 -15.469 1 92.38 222 THR B C 1
ATOM 6468 O O . THR B 1 222 ? -17.406 -33.969 -16.656 1 92.38 222 THR B O 1
ATOM 6471 N N . PHE B 1 223 ? -17.812 -35.062 -14.688 1 91.44 223 PHE B N 1
ATOM 6472 C CA . PHE B 1 223 ? -17.484 -36.375 -15.273 1 91.44 223 PHE B CA 1
ATOM 6473 C C . PHE B 1 223 ? -18.594 -36.844 -16.203 1 91.44 223 PHE B C 1
ATOM 6475 O O . PHE B 1 223 ? -19.781 -36.781 -15.844 1 91.44 223 PHE B O 1
ATOM 6482 N N . ALA B 1 224 ? -18.172 -37.281 -17.359 1 81.38 224 ALA B N 1
ATOM 6483 C CA . ALA B 1 224 ? -19.109 -37.812 -18.344 1 81.38 224 ALA B CA 1
ATOM 6484 C C . ALA B 1 224 ? -19.141 -39.344 -18.297 1 81.38 224 ALA B C 1
ATOM 6486 O O . ALA B 1 224 ? -18.438 -40 -19.062 1 81.38 224 ALA B O 1
ATOM 6487 N N . ALA B 1 225 ? -20.016 -39.844 -17.359 1 77.88 225 ALA B N 1
ATOM 6488 C CA . ALA B 1 225 ? -20.125 -41.281 -17.266 1 77.88 225 ALA B CA 1
ATOM 6489 C C . ALA B 1 225 ? -20.594 -41.875 -18.594 1 77.88 225 ALA B C 1
ATOM 6491 O O . ALA B 1 225 ? -20.266 -43.031 -18.922 1 77.88 225 ALA B O 1
ATOM 6492 N N . SER B 1 226 ? -21.422 -41.188 -19.266 1 73.62 226 SER B N 1
ATOM 6493 C CA . SER B 1 226 ? -21.828 -41.438 -20.641 1 73.62 226 SER B CA 1
ATOM 6494 C C . SER B 1 226 ? -22.125 -40.125 -21.391 1 73.62 226 SER B C 1
ATOM 6496 O O . SER B 1 226 ? -22.625 -39.188 -20.797 1 73.62 226 SER B O 1
ATOM 6498 N N . SER B 1 227 ? -21.531 -39.969 -22.5 1 71 227 SER B N 1
ATOM 6499 C CA . SER B 1 227 ? -21.766 -38.781 -23.281 1 71 227 SER B CA 1
ATOM 6500 C C . SER B 1 227 ? -21.734 -39.062 -24.781 1 71 227 SER B C 1
ATOM 6502 O O . SER B 1 227 ? -20.953 -39.906 -25.25 1 71 227 SER B O 1
ATOM 6504 N N . PRO B 1 228 ? -22.703 -38.469 -25.406 1 66.81 228 PRO B N 1
ATOM 6505 C CA . PRO B 1 228 ? -22.594 -38.562 -26.859 1 66.81 228 PRO B CA 1
ATOM 6506 C C . PRO B 1 228 ? -21.422 -37.781 -27.438 1 66.81 228 PRO B C 1
ATOM 6508 O O . PRO B 1 228 ? -21.016 -38 -28.562 1 66.81 228 PRO B O 1
ATOM 6511 N N . ASN B 1 229 ? -20.969 -36.906 -26.594 1 67.12 229 ASN B N 1
ATOM 6512 C CA . ASN B 1 229 ? -19.969 -35.969 -27.109 1 67.12 229 ASN B CA 1
ATOM 6513 C C . ASN B 1 229 ? -18.562 -36.469 -26.859 1 67.12 229 ASN B C 1
ATOM 6515 O O . ASN B 1 229 ? -17.594 -36 -27.469 1 67.12 229 ASN B O 1
ATOM 6519 N N . ILE B 1 230 ? -18.484 -37.469 -25.891 1 73.19 230 ILE B N 1
ATOM 6520 C CA . ILE B 1 230 ? -17.141 -37.969 -25.609 1 73.19 230 ILE B CA 1
ATOM 6521 C C . ILE B 1 230 ? -17.219 -39.438 -25.281 1 73.19 230 ILE B C 1
ATOM 6523 O O . ILE B 1 230 ? -18.094 -39.875 -24.531 1 73.19 230 ILE B O 1
ATOM 6527 N N . SER B 1 231 ? -16.391 -40.156 -25.938 1 76.19 231 SER B N 1
ATOM 6528 C CA . SER B 1 231 ? -16.25 -41.562 -25.672 1 76.19 231 SER B CA 1
ATOM 6529 C C . SER B 1 231 ? -14.836 -41.906 -25.219 1 76.19 231 SER B C 1
ATOM 6531 O O . SER B 1 231 ? -13.859 -41.469 -25.828 1 76.19 231 SER B O 1
ATOM 6533 N N . PHE B 1 232 ? -14.828 -42.656 -24.141 1 80.75 232 PHE B N 1
ATOM 6534 C CA . PHE B 1 232 ? -13.539 -43.094 -23.609 1 80.75 232 PHE B CA 1
ATOM 6535 C C . PHE B 1 232 ? -13.109 -44.406 -24.25 1 80.75 232 PHE B C 1
ATOM 6537 O O . PHE B 1 232 ? -11.992 -44.875 -24.016 1 80.75 232 PHE B O 1
ATOM 6544 N N . TYR B 1 233 ? -13.977 -44.906 -25.109 1 77.62 233 TYR B N 1
ATOM 6545 C CA . TYR B 1 233 ? -13.719 -46.188 -25.734 1 77.62 233 TYR B CA 1
ATOM 6546 C C . TYR B 1 233 ? -13.586 -46.031 -27.25 1 77.62 233 TYR B C 1
ATOM 6548 O O . TYR B 1 233 ? -13.992 -45.031 -27.812 1 77.62 233 TYR B O 1
ATOM 6556 N N . GLN B 1 234 ? -12.938 -47.031 -27.766 1 71.56 234 GLN B N 1
ATOM 6557 C CA . GLN B 1 234 ? -12.867 -47.125 -29.219 1 71.56 234 GLN B CA 1
ATOM 6558 C C . GLN B 1 234 ? -13.656 -48.344 -29.734 1 71.56 234 GLN B C 1
ATOM 6560 O O . GLN B 1 234 ? -13.68 -49.375 -29.078 1 71.56 234 GLN B O 1
ATOM 6565 N N . MET B 1 235 ? -14.305 -48.062 -30.797 1 68.38 235 MET B N 1
ATOM 6566 C CA . MET B 1 235 ? -15.109 -49.125 -31.391 1 68.38 235 MET B CA 1
ATOM 6567 C C . MET B 1 235 ? -14.258 -50 -32.312 1 68.38 235 MET B C 1
ATOM 6569 O O . MET B 1 235 ? -13.266 -49.562 -32.875 1 68.38 235 MET B O 1
ATOM 6573 N N . ILE B 1 236 ? -14.656 -51.25 -32.25 1 61.78 236 ILE B N 1
ATOM 6574 C CA . ILE B 1 236 ? -14.047 -52.156 -33.25 1 61.78 236 ILE B CA 1
ATOM 6575 C C . ILE B 1 236 ? -14.367 -51.656 -34.656 1 61.78 236 ILE B C 1
ATOM 6577 O O . ILE B 1 236 ? -15.523 -51.344 -34.969 1 61.78 236 ILE B O 1
ATOM 6581 N N . PRO B 1 237 ? -13.273 -51.438 -35.469 1 55.06 237 PRO B N 1
ATOM 6582 C CA . PRO B 1 237 ? -13.547 -50.969 -36.812 1 55.06 237 PRO B CA 1
ATOM 6583 C C . PRO B 1 237 ? -14.523 -51.875 -37.562 1 55.06 237 PRO B C 1
ATOM 6585 O O . PRO B 1 237 ? -14.367 -53.094 -37.562 1 55.06 237 PRO B O 1
ATOM 6588 N N . HIS B 1 238 ? -15.43 -51.281 -38.25 1 53.84 238 HIS B N 1
ATOM 6589 C CA . HIS B 1 238 ? -16.453 -51.938 -39.062 1 53.84 238 HIS B CA 1
ATOM 6590 C C . HIS B 1 238 ? -17.281 -52.906 -38.219 1 53.84 238 HIS B C 1
ATOM 6592 O O . HIS B 1 238 ? -18.062 -53.688 -38.75 1 53.84 238 HIS B O 1
ATOM 6598 N N . GLY B 1 239 ? -16.875 -53 -36.969 1 57.62 239 GLY B N 1
ATOM 6599 C CA . GLY B 1 239 ? -17.688 -53.844 -36.094 1 57.62 239 GLY B CA 1
ATOM 6600 C C . GLY B 1 239 ? -18.578 -53.031 -35.156 1 57.62 239 GLY B C 1
ATOM 6601 O O . GLY B 1 239 ? -18.641 -51.812 -35.281 1 57.62 239 GLY B O 1
ATOM 6602 N N . SER B 1 240 ? -19.422 -53.656 -34.531 1 60.91 240 SER B N 1
ATOM 6603 C CA . SER B 1 240 ? -20.375 -53.031 -33.625 1 60.91 240 SER B CA 1
ATOM 6604 C C . SER B 1 240 ? -19.906 -53.125 -32.188 1 60.91 240 SER B C 1
ATOM 6606 O O . SER B 1 240 ? -20.609 -52.688 -31.266 1 60.91 240 SER B O 1
ATOM 6608 N N . GLY B 1 241 ? -18.594 -53.531 -31.938 1 67.94 241 GLY B N 1
ATOM 6609 C CA . GLY B 1 241 ? -18.219 -53.75 -30.547 1 67.94 241 GLY B CA 1
ATOM 6610 C C . GLY B 1 241 ? -17.156 -52.781 -30.062 1 67.94 241 GLY B C 1
ATOM 6611 O O . GLY B 1 241 ? -16.547 -52.062 -30.859 1 67.94 241 GLY B O 1
ATOM 6612 N N . ILE B 1 242 ? -17.109 -52.656 -28.688 1 70.69 242 ILE B N 1
ATOM 6613 C CA . ILE B 1 242 ? -16.094 -51.844 -28.031 1 70.69 242 ILE B CA 1
ATOM 6614 C C . ILE B 1 242 ? -14.789 -52.625 -27.953 1 70.69 242 ILE B C 1
ATOM 6616 O O . ILE B 1 242 ? -14.766 -53.75 -27.5 1 70.69 242 ILE B O 1
ATOM 6620 N N . GLN B 1 243 ? -13.727 -52.156 -28.5 1 69.25 243 GLN B N 1
ATOM 6621 C CA . GLN B 1 243 ? -12.414 -52.781 -28.469 1 69.25 243 GLN B CA 1
ATOM 6622 C C . GLN B 1 243 ? -11.695 -52.531 -27.156 1 69.25 243 GLN B C 1
ATOM 6624 O O . GLN B 1 243 ? -11 -53.406 -26.641 1 69.25 243 GLN B O 1
ATOM 6629 N N . GLY B 1 244 ? -11.844 -51.375 -26.609 1 75 244 GLY B N 1
ATOM 6630 C CA . GLY B 1 244 ? -11.133 -50.938 -25.422 1 75 244 GLY B CA 1
ATOM 6631 C C . GLY B 1 244 ? -11.102 -49.406 -25.281 1 75 244 GLY B C 1
ATOM 6632 O O . GLY B 1 244 ? -11.844 -48.719 -25.969 1 75 244 GLY B O 1
ATOM 6633 N N . PRO B 1 245 ? -10.391 -49.125 -24.328 1 78.5 245 PRO B N 1
ATOM 6634 C CA . PRO B 1 245 ? -10.258 -47.656 -24.203 1 78.5 245 PRO B CA 1
ATOM 6635 C C . PRO B 1 245 ? -9.602 -47 -25.422 1 78.5 245 PRO B C 1
ATOM 6637 O O . PRO B 1 245 ? -8.766 -47.625 -26.078 1 78.5 245 PRO B O 1
ATOM 6640 N N . ASN B 1 246 ? -9.961 -45.844 -25.703 1 75 246 ASN B N 1
ATOM 6641 C CA . ASN B 1 246 ? -9.352 -45.156 -26.828 1 75 246 ASN B CA 1
ATOM 6642 C C . ASN B 1 246 ? -7.941 -44.656 -26.484 1 75 246 ASN B C 1
ATOM 6644 O O . ASN B 1 246 ? -7.52 -44.719 -25.328 1 75 246 ASN B O 1
ATOM 6648 N N . THR B 1 247 ? -7.203 -44.188 -27.453 1 69.19 247 THR B N 1
ATOM 6649 C CA . THR B 1 247 ? -5.793 -43.844 -27.312 1 69.19 247 THR B CA 1
ATOM 6650 C C . THR B 1 247 ? -5.625 -42.656 -26.375 1 69.19 247 THR B C 1
ATOM 6652 O O . THR B 1 247 ? -4.621 -42.562 -25.672 1 69.19 247 THR B O 1
ATOM 6655 N N . GLY B 1 248 ? -6.598 -41.719 -26.391 1 73.19 248 GLY B N 1
ATOM 6656 C CA . GLY B 1 248 ? -6.527 -40.594 -25.5 1 73.19 248 GLY B CA 1
ATOM 6657 C C . GLY B 1 248 ? -6.52 -40.969 -24.031 1 73.19 248 GLY B C 1
ATOM 6658 O O . GLY B 1 248 ? -5.719 -40.469 -23.25 1 73.19 248 GLY B O 1
ATOM 6659 N N . ILE B 1 249 ? -7.379 -41.875 -23.781 1 80.19 249 ILE B N 1
ATOM 6660 C CA . ILE B 1 249 ? -7.484 -42.344 -22.406 1 80.19 249 ILE B CA 1
ATOM 6661 C C . ILE B 1 249 ? -6.238 -43.156 -22.031 1 80.19 249 ILE B C 1
ATOM 6663 O O . ILE B 1 249 ? -5.734 -43.031 -20.906 1 80.19 249 ILE B O 1
ATOM 6667 N N . GLN B 1 250 ? -5.781 -43.906 -22.906 1 78.25 250 GLN B N 1
ATOM 6668 C CA . GLN B 1 250 ? -4.57 -44.688 -22.641 1 78.25 250 GLN B CA 1
ATOM 6669 C C . GLN B 1 250 ? -3.385 -43.75 -22.344 1 78.25 250 GLN B C 1
ATOM 6671 O O . GLN B 1 250 ? -2.611 -44 -21.422 1 78.25 250 GLN B O 1
ATOM 6676 N N . LYS B 1 251 ? -3.334 -42.781 -23.125 1 74.81 251 LYS B N 1
ATOM 6677 C CA . LYS B 1 251 ? -2.27 -41.812 -22.922 1 74.81 251 LYS B CA 1
ATOM 6678 C C . LYS B 1 251 ? -2.4 -41.125 -21.562 1 74.81 251 LYS B C 1
ATOM 6680 O O . LYS B 1 251 ? -1.416 -40.969 -20.844 1 74.81 251 LYS B O 1
ATOM 6685 N N . LEU B 1 252 ? -3.545 -40.719 -21.312 1 79.5 252 LEU B N 1
ATOM 6686 C CA . LEU B 1 252 ? -3.807 -40.062 -20.031 1 79.5 252 LEU B CA 1
ATOM 6687 C C . LEU B 1 252 ? -3.484 -40.969 -18.859 1 79.5 252 LEU B C 1
ATOM 6689 O O . LEU B 1 252 ? -2.846 -40.562 -17.891 1 79.5 252 LEU B O 1
ATOM 6693 N N . ALA B 1 253 ? -3.934 -42.188 -18.953 1 85.44 253 ALA B N 1
ATOM 6694 C CA . ALA B 1 253 ? -3.693 -43.156 -17.891 1 85.44 253 ALA B CA 1
ATOM 6695 C C . ALA B 1 253 ? -2.197 -43.375 -17.672 1 85.44 253 ALA B C 1
ATOM 6697 O O . ALA B 1 253 ? -1.727 -43.375 -16.531 1 85.44 253 ALA B O 1
ATOM 6698 N N . SER B 1 254 ? -1.525 -43.5 -18.688 1 75.81 254 SER B N 1
ATOM 6699 C CA . SER B 1 254 ? -0.083 -43.688 -18.578 1 75.81 254 SER B CA 1
ATOM 6700 C C . SER B 1 254 ? 0.581 -42.531 -17.875 1 75.81 254 SER B C 1
ATOM 6702 O O . SER B 1 254 ? 1.48 -42.719 -17.047 1 75.81 254 SER B O 1
ATOM 6704 N N . GLN B 1 255 ? 0.13 -41.438 -18.219 1 75 255 GLN B N 1
ATOM 6705 C CA . GLN B 1 255 ? 0.681 -40.219 -17.594 1 75 255 GLN B CA 1
ATOM 6706 C C . GLN B 1 255 ? 0.354 -40.188 -16.109 1 75 255 GLN B C 1
ATOM 6708 O O . GLN B 1 255 ? 1.239 -39.938 -15.281 1 75 255 GLN B O 1
ATOM 6713 N N . ILE B 1 256 ? -0.805 -40.375 -15.781 1 83.81 256 ILE B N 1
ATOM 6714 C CA . ILE B 1 256 ? -1.303 -40.25 -14.414 1 83.81 256 ILE B CA 1
ATOM 6715 C C . ILE B 1 256 ? -0.71 -41.344 -13.539 1 83.81 256 ILE B C 1
ATOM 6717 O O . ILE B 1 256 ? -0.326 -41.125 -12.398 1 83.81 256 ILE B O 1
ATOM 6721 N N . PHE B 1 257 ? -0.572 -42.531 -14.047 1 86.81 257 PHE B N 1
ATOM 6722 C CA . PHE B 1 257 ? -0.14 -43.688 -13.258 1 86.81 257 PHE B CA 1
ATOM 6723 C C . PHE B 1 257 ? 1.359 -43.625 -12.992 1 86.81 257 PHE B C 1
ATOM 6725 O O . PHE B 1 257 ? 1.829 -44.062 -11.945 1 86.81 257 PHE B O 1
ATOM 6732 N N . ALA B 1 258 ? 1.986 -43.031 -13.898 1 74.19 258 ALA B N 1
ATOM 6733 C CA . ALA B 1 258 ? 3.434 -42.906 -13.734 1 74.19 258 ALA B CA 1
ATOM 6734 C C . ALA B 1 258 ? 3.783 -41.938 -12.633 1 74.19 258 ALA B C 1
ATOM 6736 O O . ALA B 1 258 ? 4.754 -42.125 -11.891 1 74.19 258 ALA B O 1
ATOM 6737 N N . GLN B 1 259 ? 2.986 -40.906 -12.5 1 71.19 259 GLN B N 1
ATOM 6738 C CA . GLN B 1 259 ? 3.326 -39.844 -11.562 1 71.19 259 GLN B CA 1
ATOM 6739 C C . GLN B 1 259 ? 2.496 -39.938 -10.289 1 71.19 259 GLN B C 1
ATOM 6741 O O . GLN B 1 259 ? 2.861 -39.375 -9.258 1 71.19 259 GLN B O 1
ATOM 6746 N N . GLY B 1 260 ? 1.445 -40.594 -10.398 1 77.94 260 GLY B N 1
ATOM 6747 C CA . GLY B 1 260 ? 0.543 -40.688 -9.266 1 77.94 260 GLY B CA 1
ATOM 6748 C C . GLY B 1 260 ? -0.115 -39.344 -8.922 1 77.94 260 GLY B C 1
ATOM 6749 O O . GLY B 1 260 ? -0.404 -39.094 -7.754 1 77.94 260 GLY B O 1
ATOM 6750 N N . ILE B 1 261 ? -0.146 -38.5 -9.922 1 79.12 261 ILE B N 1
ATOM 6751 C CA . ILE B 1 261 ? -0.71 -37.188 -9.656 1 79.12 261 ILE B CA 1
ATOM 6752 C C . ILE B 1 261 ? -1.91 -36.938 -10.57 1 79.12 261 ILE B C 1
ATOM 6754 O O . ILE B 1 261 ? -2.084 -37.625 -11.578 1 79.12 261 ILE B O 1
ATOM 6758 N N . ILE B 1 262 ? -2.727 -36.062 -10.07 1 88.38 262 ILE B N 1
ATOM 6759 C CA . ILE B 1 262 ? -3.871 -35.625 -10.867 1 88.38 262 ILE B CA 1
ATOM 6760 C C . ILE B 1 262 ? -3.447 -34.531 -11.82 1 88.38 262 ILE B C 1
ATOM 6762 O O . ILE B 1 262 ? -2.674 -33.625 -11.445 1 88.38 262 ILE B O 1
ATOM 6766 N N . LEU B 1 263 ? -3.932 -34.625 -12.992 1 82.88 263 LEU B N 1
ATOM 6767 C CA . LEU B 1 263 ? -3.629 -33.594 -14 1 82.88 263 LEU B CA 1
ATOM 6768 C C . LEU B 1 263 ? -4.121 -32.219 -13.555 1 82.88 263 LEU B C 1
ATOM 6770 O O . LEU B 1 263 ? -5.223 -32.094 -13.016 1 82.88 263 LEU B O 1
ATOM 6774 N N . ASN B 1 264 ? -3.289 -31.188 -13.836 1 79.62 264 ASN B N 1
ATOM 6775 C CA . ASN B 1 264 ? -3.684 -29.828 -13.508 1 79.62 264 ASN B CA 1
ATOM 6776 C C . ASN B 1 264 ? -4.801 -29.328 -14.422 1 79.62 264 ASN B C 1
ATOM 6778 O O . ASN B 1 264 ? -4.758 -29.547 -15.641 1 79.62 264 ASN B O 1
ATOM 6782 N N . LEU B 1 265 ? -5.762 -28.797 -13.805 1 85.12 265 LEU B N 1
ATOM 6783 C CA . LEU B 1 265 ? -6.871 -28.188 -14.516 1 85.12 265 LEU B CA 1
ATOM 6784 C C . LEU B 1 265 ? -6.805 -26.656 -14.414 1 85.12 265 LEU B C 1
ATOM 6786 O O . LEU B 1 265 ? -6.324 -26.125 -13.414 1 85.12 265 LEU B O 1
ATOM 6790 N N . GLU B 1 266 ? -7.277 -26.062 -15.508 1 84.62 266 GLU B N 1
ATOM 6791 C CA . GLU B 1 266 ? -7.344 -24.594 -15.453 1 84.62 266 GLU B CA 1
ATOM 6792 C C . GLU B 1 266 ? -8.367 -24.125 -14.43 1 84.62 266 GLU B C 1
ATOM 6794 O O . GLU B 1 266 ? -9.445 -24.703 -14.312 1 84.62 266 GLU B O 1
ATOM 6799 N N . SER B 1 267 ? -7.977 -23.172 -13.75 1 91.31 267 SER B N 1
ATOM 6800 C CA . SER B 1 267 ? -8.875 -22.641 -12.727 1 91.31 267 SER B CA 1
ATOM 6801 C C . SER B 1 267 ? -10.055 -21.906 -13.344 1 91.31 267 SER B C 1
ATOM 6803 O O . SER B 1 267 ? -9.891 -21.125 -14.289 1 91.31 267 SER B O 1
ATOM 6805 N N . PRO B 1 268 ? -11.195 -22.062 -12.859 1 92.31 268 PRO B N 1
ATOM 6806 C CA . PRO B 1 268 ? -12.383 -21.391 -13.391 1 92.31 268 PRO B CA 1
ATOM 6807 C C . PRO B 1 268 ? -12.555 -19.969 -12.844 1 92.31 268 PRO B C 1
ATOM 6809 O O . PRO B 1 268 ? -13.359 -19.203 -13.367 1 92.31 268 PRO B O 1
ATOM 6812 N N . CYS B 1 269 ? -11.828 -19.625 -11.758 1 92.75 269 CYS B N 1
ATOM 6813 C CA . CYS B 1 269 ? -12.07 -18.328 -11.133 1 92.75 269 CYS B CA 1
ATOM 6814 C C . CYS B 1 269 ? -10.758 -17.641 -10.758 1 92.75 269 CYS B C 1
ATOM 6816 O O . CYS B 1 269 ? -10.641 -17.062 -9.68 1 92.75 269 CYS B O 1
ATOM 6818 N N . GLY B 1 270 ? -9.766 -17.891 -11.5 1 88.06 270 GLY B N 1
ATOM 6819 C CA . GLY B 1 270 ? -8.516 -17.156 -11.32 1 88.06 270 GLY B CA 1
ATOM 6820 C C . GLY B 1 270 ? -7.465 -17.953 -10.586 1 88.06 270 GLY B C 1
ATOM 6821 O O . GLY B 1 270 ? -7.621 -19.172 -10.383 1 88.06 270 GLY B O 1
ATOM 6822 N N . ASN B 1 271 ? -6.391 -17.25 -9.969 1 87.06 271 ASN B N 1
ATOM 6823 C CA . ASN B 1 271 ? -5.211 -17.906 -9.414 1 87.06 271 ASN B CA 1
ATOM 6824 C C . ASN B 1 271 ? -5.484 -18.484 -8.023 1 87.06 271 ASN B C 1
ATOM 6826 O O . ASN B 1 271 ? -4.887 -19.484 -7.633 1 87.06 271 ASN B O 1
ATOM 6830 N N . ASN B 1 272 ? -6.281 -17.781 -7.355 1 92 272 ASN B N 1
ATOM 6831 C CA . ASN B 1 272 ? -6.711 -18.25 -6.047 1 92 272 ASN B CA 1
ATOM 6832 C C . ASN B 1 272 ? -8.211 -18.531 -6.012 1 92 272 ASN B C 1
ATOM 6834 O O . ASN B 1 272 ? -9.008 -17.609 -5.801 1 92 272 ASN B O 1
ATOM 6838 N N . CYS B 1 273 ? -8.523 -19.797 -6.16 1 94.69 273 CYS B N 1
ATOM 6839 C CA . CYS B 1 273 ? -9.906 -20.219 -6.367 1 94.69 273 CYS B CA 1
ATOM 6840 C C . CYS B 1 273 ? -10.203 -21.5 -5.594 1 94.69 273 CYS B C 1
ATOM 6842 O O . CYS B 1 273 ? -9.344 -22.391 -5.504 1 94.69 273 CYS B O 1
ATOM 6844 N N . SER B 1 274 ? -11.367 -21.547 -4.969 1 95.38 274 SER B N 1
ATOM 6845 C CA . SER B 1 274 ? -11.797 -22.766 -4.293 1 95.38 274 SER B CA 1
ATOM 6846 C C . SER B 1 274 ? -13.25 -23.094 -4.629 1 95.38 274 SER B C 1
ATOM 6848 O O . SER B 1 274 ? -14.086 -22.203 -4.762 1 95.38 274 SER B O 1
ATOM 6850 N N . PHE B 1 275 ? -13.547 -24.328 -4.836 1 95.75 275 PHE B N 1
ATOM 6851 C CA . PHE B 1 275 ? -14.922 -24.766 -5.074 1 95.75 275 PHE B CA 1
ATOM 6852 C C . PHE B 1 275 ? -15.086 -26.234 -4.707 1 95.75 275 PHE B C 1
ATOM 6854 O O . PHE B 1 275 ? -14.102 -26.953 -4.48 1 95.75 275 PHE B O 1
ATOM 6861 N N . GLN B 1 276 ? -16.297 -26.625 -4.543 1 95.06 276 GLN B N 1
ATOM 6862 C CA . GLN B 1 276 ? -16.688 -28.016 -4.32 1 95.06 276 GLN B CA 1
ATOM 6863 C C . GLN B 1 276 ? -17.641 -28.5 -5.41 1 95.06 276 GLN B C 1
ATOM 6865 O O . GLN B 1 276 ? -18.5 -27.734 -5.875 1 95.06 276 GLN B O 1
ATOM 6870 N N . HIS B 1 277 ? -17.328 -29.641 -5.895 1 92.25 277 HIS B N 1
ATOM 6871 C CA . HIS B 1 277 ? -18.156 -30.219 -6.945 1 92.25 277 HIS B CA 1
ATOM 6872 C C . HIS B 1 277 ? -18.375 -31.719 -6.707 1 92.25 277 HIS B C 1
ATOM 6874 O O . HIS B 1 277 ? -17.516 -32.406 -6.137 1 92.25 277 HIS B O 1
ATOM 6880 N N . SER B 1 278 ? -19.609 -32.156 -7.051 1 94.38 278 SER B N 1
ATOM 6881 C CA . SER B 1 278 ? -19.969 -33.562 -6.883 1 94.38 278 SER B CA 1
ATOM 6882 C C . SER B 1 278 ? -20.391 -34.219 -8.211 1 94.38 278 SER B C 1
ATOM 6884 O O . SER B 1 278 ? -21.078 -33.562 -9.016 1 94.38 278 SER B O 1
ATOM 6886 N N . PHE B 1 279 ? -19.969 -35.406 -8.461 1 94.38 279 PHE B N 1
ATOM 6887 C CA . PHE B 1 279 ? -20.375 -36.156 -9.648 1 94.38 279 PHE B CA 1
ATOM 6888 C C . PHE B 1 279 ? -20.312 -37.656 -9.422 1 94.38 279 PHE B C 1
ATOM 6890 O O . PHE B 1 279 ? -19.703 -38.094 -8.445 1 94.38 279 PHE B O 1
ATOM 6897 N N . TYR B 1 280 ? -20.969 -38.375 -10.32 1 93.31 280 TYR B N 1
ATOM 6898 C CA . TYR B 1 280 ? -20.922 -39.844 -10.289 1 93.31 280 TYR B CA 1
ATOM 6899 C C . TYR B 1 280 ? -19.812 -40.375 -11.195 1 93.31 280 TYR B C 1
ATOM 6901 O O . TYR B 1 280 ? -19.656 -39.906 -12.336 1 93.31 280 TYR B O 1
ATOM 6909 N N . GLY B 1 281 ? -19.016 -41.219 -10.617 1 94.62 281 GLY B N 1
ATOM 6910 C CA . GLY B 1 281 ? -17.953 -41.844 -11.383 1 94.62 281 GLY B CA 1
ATOM 6911 C C . GLY B 1 281 ? -17.562 -43.219 -10.859 1 94.62 281 GLY B C 1
ATOM 6912 O O . GLY B 1 281 ? -18.125 -43.688 -9.867 1 94.62 281 GLY B O 1
ATOM 6913 N N . PRO B 1 282 ? -16.688 -43.844 -11.602 1 96.19 282 PRO B N 1
ATOM 6914 C CA . PRO B 1 282 ? -16.25 -45.188 -11.172 1 96.19 282 PRO B CA 1
ATOM 6915 C C . PRO B 1 282 ? -15.234 -45.125 -10.023 1 96.19 282 PRO B C 1
ATOM 6917 O O . PRO B 1 282 ? -14.438 -44.188 -9.945 1 96.19 282 PRO B O 1
ATOM 6920 N N . ALA B 1 283 ? -15.266 -46.125 -9.133 1 96.81 283 ALA B N 1
ATOM 6921 C CA . ALA B 1 283 ? -14.32 -46.281 -8.031 1 96.81 283 ALA B CA 1
ATOM 6922 C C . ALA B 1 283 ? -14.039 -47.75 -7.754 1 96.81 283 ALA B C 1
ATOM 6924 O O . ALA B 1 283 ? -14.867 -48.594 -8.047 1 96.81 283 ALA B O 1
ATOM 6925 N N . LEU B 1 284 ? -12.867 -47.938 -7.258 1 97.38 284 LEU B N 1
ATOM 6926 C CA . LEU B 1 284 ? -12.484 -49.312 -6.906 1 97.38 284 LEU B CA 1
ATOM 6927 C C . LEU B 1 284 ? -12.43 -49.469 -5.395 1 97.38 284 LEU B C 1
ATOM 6929 O O . LEU B 1 284 ? -12.008 -48.562 -4.672 1 97.38 284 LEU B O 1
ATOM 6933 N N . GLN B 1 285 ? -12.844 -50.594 -4.973 1 96.44 285 GLN B N 1
ATOM 6934 C CA . GLN B 1 285 ? -12.656 -51.031 -3.592 1 96.44 285 GLN B CA 1
ATOM 6935 C C . GLN B 1 285 ? -11.945 -52.375 -3.537 1 96.44 285 GLN B C 1
ATOM 6937 O O . GLN B 1 285 ? -12.367 -53.344 -4.188 1 96.44 285 GLN B O 1
ATOM 6942 N N . CYS B 1 286 ? -10.859 -52.375 -2.846 1 96.62 286 CYS B N 1
ATOM 6943 C CA . CYS B 1 286 ? -10.086 -53.594 -2.711 1 96.62 286 CYS B CA 1
ATOM 6944 C C . CYS B 1 286 ? -10.164 -54.125 -1.288 1 96.62 286 CYS B C 1
ATOM 6946 O O . CYS B 1 286 ? -10.102 -53.375 -0.325 1 96.62 286 CYS B O 1
ATOM 6948 N N . VAL B 1 287 ? -10.336 -55.469 -1.145 1 96.12 287 VAL B N 1
ATOM 6949 C CA . VAL B 1 287 ? -10.398 -56.094 0.161 1 96.12 287 VAL B CA 1
ATOM 6950 C C . VAL B 1 287 ? -9.422 -57.281 0.209 1 96.12 287 VAL B C 1
ATOM 6952 O O . VAL B 1 287 ? -9.117 -57.875 -0.82 1 96.12 287 VAL B O 1
ATOM 6955 N N . ASN B 1 288 ? -8.945 -57.531 1.377 1 95.12 288 ASN B N 1
ATOM 6956 C CA . ASN B 1 288 ? -8.055 -58.656 1.557 1 95.12 288 ASN B CA 1
ATOM 6957 C C . ASN B 1 288 ? -8.805 -60 1.396 1 95.12 288 ASN B C 1
ATOM 6959 O O . ASN B 1 288 ? -9.938 -60.125 1.864 1 95.12 288 ASN B O 1
ATOM 6963 N N . THR B 1 289 ? -8.164 -60.812 0.669 1 94.94 289 THR B N 1
ATOM 6964 C CA . THR B 1 289 ? -8.719 -62.156 0.498 1 94.94 289 THR B CA 1
ATOM 6965 C C . THR B 1 289 ? -7.68 -63.219 0.848 1 94.94 289 THR B C 1
ATOM 6967 O O . THR B 1 289 ? -6.512 -62.906 1.085 1 94.94 289 THR B O 1
ATOM 6970 N N . SER B 1 290 ? -8.172 -64.438 0.922 1 91.19 290 SER B N 1
ATOM 6971 C CA . SER B 1 290 ? -7.25 -65.562 1.146 1 91.19 290 SER B CA 1
ATOM 6972 C C . SER B 1 290 ? -6.375 -65.812 -0.078 1 91.19 290 SER B C 1
ATOM 6974 O O . SER B 1 290 ? -6.766 -65.438 -1.202 1 91.19 290 SER B O 1
ATOM 6976 N N . ASN B 1 291 ? -5.273 -66.375 0.186 1 89.69 291 ASN B N 1
ATOM 6977 C CA . ASN B 1 291 ? -4.375 -66.688 -0.921 1 89.69 291 ASN B CA 1
ATOM 6978 C C . ASN B 1 291 ? -4.98 -67.688 -1.855 1 89.69 291 ASN B C 1
ATOM 6980 O O . ASN B 1 291 ? -5.633 -68.625 -1.402 1 89.69 291 ASN B O 1
ATOM 6984 N N . PRO B 1 292 ? -4.766 -67.438 -3.086 1 90.75 292 PRO B N 1
ATOM 6985 C CA . PRO B 1 292 ? -5.344 -68.375 -4.055 1 90.75 292 PRO B CA 1
ATOM 6986 C C . PRO B 1 292 ? -4.691 -69.75 -4.004 1 90.75 292 PRO B C 1
ATOM 6988 O O . PRO B 1 292 ? -3.578 -69.875 -3.49 1 90.75 292 PRO B O 1
ATOM 6991 N N . SER B 1 293 ? -5.328 -70.688 -4.633 1 87.06 293 SER B N 1
ATOM 6992 C CA . SER B 1 293 ? -4.891 -72.062 -4.574 1 87.06 293 SER B CA 1
ATOM 6993 C C . SER B 1 293 ? -3.635 -72.312 -5.41 1 87.06 293 SER B C 1
ATOM 6995 O O . SER B 1 293 ? -2.84 -73.188 -5.121 1 87.06 293 SER B O 1
ATOM 6997 N N . TYR B 1 294 ? -3.469 -71.5 -6.371 1 87.25 294 TYR B N 1
ATOM 6998 C CA . TYR B 1 294 ? -2.318 -71.75 -7.246 1 87.25 294 TYR B CA 1
ATOM 6999 C C . TYR B 1 294 ? -1.023 -71.375 -6.535 1 87.25 294 TYR B C 1
ATOM 7001 O O . TYR B 1 294 ? 0.067 -71.688 -6.992 1 87.25 294 TYR B O 1
ATOM 7009 N N . LEU B 1 295 ? -1.157 -70.688 -5.496 1 89.06 295 LEU B N 1
ATOM 7010 C CA . LEU B 1 295 ? 0.026 -70.188 -4.777 1 89.06 295 LEU B CA 1
ATOM 7011 C C . LEU B 1 295 ? 0.579 -71.312 -3.879 1 89.06 295 LEU B C 1
ATOM 7013 O O . LEU B 1 295 ? 0.451 -71.25 -2.654 1 89.06 295 LEU B O 1
ATOM 7017 N N . ASN B 1 296 ? 1.146 -72.25 -4.477 1 83.94 296 ASN B N 1
ATOM 7018 C CA . ASN B 1 296 ? 1.854 -73.312 -3.738 1 83.94 296 ASN B CA 1
ATOM 7019 C C . ASN B 1 296 ? 3.328 -72.938 -3.557 1 83.94 296 ASN B C 1
ATOM 7021 O O . ASN B 1 296 ? 3.785 -71.875 -4.008 1 83.94 296 ASN B O 1
ATOM 7025 N N . GLU B 1 297 ? 4.012 -73.812 -2.881 1 79.19 297 GLU B N 1
ATOM 7026 C CA . GLU B 1 297 ? 5.398 -73.562 -2.521 1 79.19 297 GLU B CA 1
ATOM 7027 C C . GLU B 1 297 ? 6.262 -73.312 -3.764 1 79.19 297 GLU B C 1
ATOM 7029 O O . GLU B 1 297 ? 7.152 -72.5 -3.771 1 79.19 297 GLU B O 1
ATOM 7034 N N . GLN B 1 298 ? 5.895 -74.062 -4.738 1 78.25 298 GLN B N 1
ATOM 7035 C CA . GLN B 1 298 ? 6.684 -73.938 -5.965 1 78.25 298 GLN B CA 1
ATOM 7036 C C . GLN B 1 298 ? 6.465 -72.625 -6.648 1 78.25 298 GLN B C 1
ATOM 7038 O O . GLN B 1 298 ? 7.43 -71.938 -6.988 1 78.25 298 GLN B O 1
ATOM 7043 N N . VAL B 1 299 ? 5.242 -72.188 -6.801 1 80.56 299 VAL B N 1
ATOM 7044 C CA . VAL B 1 299 ? 4.906 -70.938 -7.469 1 80.56 299 VAL B CA 1
ATOM 7045 C C . VAL B 1 299 ? 5.371 -69.75 -6.617 1 80.56 299 VAL B C 1
ATOM 7047 O O . VAL B 1 299 ? 5.867 -68.75 -7.145 1 80.56 299 VAL B O 1
ATOM 7050 N N . ALA B 1 300 ? 5.289 -69.938 -5.375 1 80.25 300 ALA B N 1
ATOM 7051 C CA . ALA B 1 300 ? 5.625 -68.875 -4.434 1 80.25 300 ALA B CA 1
ATOM 7052 C C . ALA B 1 300 ? 7.113 -68.562 -4.496 1 80.25 300 ALA B C 1
ATOM 7054 O O . ALA B 1 300 ? 7.52 -67.438 -4.141 1 80.25 300 ALA B O 1
ATOM 7055 N N . SER B 1 301 ? 7.863 -69.5 -4.898 1 75.25 301 SER B N 1
ATOM 7056 C CA . SER B 1 301 ? 9.305 -69.25 -4.887 1 75.25 301 SER B CA 1
ATOM 7057 C C . SER B 1 301 ? 9.734 -68.312 -5.98 1 75.25 301 SER B C 1
ATOM 7059 O O . SER B 1 301 ? 10.789 -67.688 -5.883 1 75.25 301 SER B O 1
ATOM 7061 N N . TYR B 1 302 ? 8.859 -68.125 -6.965 1 77.44 302 TYR B N 1
ATOM 7062 C CA . TYR B 1 302 ? 9.336 -67.25 -8.055 1 77.44 302 TYR B CA 1
ATOM 7063 C C . TYR B 1 302 ? 8.328 -66.188 -8.375 1 77.44 302 TYR B C 1
ATOM 7065 O O . TYR B 1 302 ? 8.648 -65.188 -9.086 1 77.44 302 TYR B O 1
ATOM 7073 N N . LEU B 1 303 ? 7.141 -66.188 -7.891 1 82.62 303 LEU B N 1
ATOM 7074 C CA . LEU B 1 303 ? 6.086 -65.25 -8.25 1 82.62 303 LEU B CA 1
ATOM 7075 C C . LEU B 1 303 ? 6.148 -64.062 -7.363 1 82.62 303 LEU B C 1
ATOM 7077 O O . LEU B 1 303 ? 6.164 -64.125 -6.137 1 82.62 303 LEU B O 1
ATOM 7081 N N . TYR B 1 304 ? 6.262 -62.906 -7.922 1 82.06 304 TYR B N 1
ATOM 7082 C CA . TYR B 1 304 ? 6.219 -61.625 -7.18 1 82.06 304 TYR B CA 1
ATOM 7083 C C . TYR B 1 304 ? 4.824 -61.031 -7.215 1 82.06 304 TYR B C 1
ATOM 7085 O O . TYR B 1 304 ? 4.367 -60.438 -6.227 1 82.06 304 TYR B O 1
ATOM 7093 N N . TYR B 1 305 ? 4.234 -61.125 -8.305 1 88.62 305 TYR B N 1
ATOM 7094 C CA . TYR B 1 305 ? 2.963 -60.438 -8.562 1 88.62 305 TYR B CA 1
ATOM 7095 C C . TYR B 1 305 ? 2.137 -61.219 -9.578 1 88.62 305 TYR B C 1
ATOM 7097 O O . TYR B 1 305 ? 2.672 -61.719 -10.578 1 88.62 305 TYR B O 1
ATOM 7105 N N . ASN B 1 306 ? 0.948 -61.406 -9.297 1 92.25 306 ASN B N 1
ATOM 7106 C CA . ASN B 1 306 ? -0.023 -61.938 -10.242 1 92.25 306 ASN B CA 1
ATOM 7107 C C . ASN B 1 306 ? -1.38 -61.25 -10.109 1 92.25 306 ASN B C 1
ATOM 7109 O O . ASN B 1 306 ? -1.934 -61.188 -9.008 1 92.25 306 ASN B O 1
ATOM 7113 N N . ALA B 1 307 ? -1.826 -60.688 -11.203 1 95.19 307 ALA B N 1
ATOM 7114 C CA . ALA B 1 307 ? -3.178 -60.156 -11.266 1 95.19 307 ALA B CA 1
ATOM 7115 C C . ALA B 1 307 ? -3.984 -60.812 -12.383 1 95.19 307 ALA B C 1
ATOM 7117 O O . ALA B 1 307 ? -3.484 -61 -13.492 1 95.19 307 ALA B O 1
ATOM 7118 N N . THR B 1 308 ? -5.16 -61.156 -12.031 1 92.56 308 THR B N 1
ATOM 7119 C CA . THR B 1 308 ? -6.035 -61.844 -12.984 1 92.56 308 THR B CA 1
ATOM 7120 C C . THR B 1 308 ? -7.398 -61.156 -13.039 1 92.56 308 THR B C 1
ATOM 7122 O O . THR B 1 308 ? -8.023 -60.906 -12.008 1 92.56 308 THR B O 1
ATOM 7125 N N . ASP B 1 309 ? -7.719 -60.844 -14.234 1 89.12 309 ASP B N 1
ATOM 7126 C CA . ASP B 1 309 ? -9.047 -60.281 -14.477 1 89.12 309 ASP B CA 1
ATOM 7127 C C . ASP B 1 309 ? -10.125 -61.375 -14.32 1 89.12 309 ASP B C 1
ATOM 7129 O O . ASP B 1 309 ? -10.148 -62.344 -15.07 1 89.12 309 ASP B O 1
ATOM 7133 N N . LEU B 1 310 ? -11 -61.188 -13.336 1 85.19 310 LEU B N 1
ATOM 7134 C CA . LEU B 1 310 ? -12.062 -62.156 -13.07 1 85.19 310 LEU B CA 1
ATOM 7135 C C . LEU B 1 310 ? -13.391 -61.688 -13.648 1 85.19 310 LEU B C 1
ATOM 7137 O O . LEU B 1 310 ? -14.445 -62.219 -13.32 1 85.19 310 LEU B O 1
ATOM 7141 N N . THR B 1 311 ? -13.227 -60.688 -14.508 1 78.88 311 THR B N 1
ATOM 7142 C CA . THR B 1 311 ? -14.445 -60.094 -15.062 1 78.88 311 THR B CA 1
ATOM 7143 C C . THR B 1 311 ? -15.211 -61.125 -15.891 1 78.88 311 THR B C 1
ATOM 7145 O O . THR B 1 311 ? -14.617 -61.875 -16.688 1 78.88 311 THR B O 1
ATOM 7148 N N . THR B 1 312 ? -16.422 -61.406 -15.562 1 66.06 312 THR B N 1
ATOM 7149 C CA . THR B 1 312 ? -17.312 -62.312 -16.281 1 66.06 312 THR B CA 1
ATOM 7150 C C . THR B 1 312 ? -18.391 -61.531 -17.031 1 66.06 312 THR B C 1
ATOM 7152 O O . THR B 1 312 ? -18.734 -60.406 -16.656 1 66.06 312 THR B O 1
ATOM 7155 N N . PHE B 1 313 ? -18.516 -61.812 -18.406 1 62.41 313 PHE B N 1
ATOM 7156 C CA . PHE B 1 313 ? -19.688 -61.312 -19.094 1 62.41 313 PHE B CA 1
ATOM 7157 C C . PHE B 1 313 ? -20.812 -62.344 -19.094 1 62.41 313 PHE B C 1
ATOM 7159 O O . PHE B 1 313 ? -20.609 -63.5 -19.469 1 62.41 313 PHE B O 1
ATOM 7166 N N . SER B 1 314 ? -21.766 -62.312 -18.281 1 54.69 314 SER B N 1
ATOM 7167 C CA . SER B 1 314 ? -22.953 -63.125 -18.406 1 54.69 314 SER B CA 1
ATOM 7168 C C . SER B 1 314 ? -24.125 -62.344 -18.984 1 54.69 314 SER B C 1
ATOM 7170 O O . SER B 1 314 ? -24.25 -61.156 -18.766 1 54.69 314 SER B O 1
ATOM 7172 N N . GLU B 1 315 ? -24.609 -62.781 -20.219 1 51.94 315 GLU B N 1
ATOM 7173 C CA . GLU B 1 315 ? -25.828 -62.219 -20.797 1 51.94 315 GLU B CA 1
ATOM 7174 C C . GLU B 1 315 ? -26.828 -61.844 -19.719 1 51.94 315 GLU B C 1
ATOM 7176 O O . GLU B 1 315 ? -27.719 -61.031 -19.953 1 51.94 315 GLU B O 1
ATOM 7181 N N . SER B 1 316 ? -26.969 -62.688 -18.672 1 50.81 316 SER B N 1
ATOM 7182 C CA . SER B 1 316 ? -27.922 -62.344 -17.609 1 50.81 316 SER B CA 1
ATOM 7183 C C . SER B 1 316 ? -27.453 -61.125 -16.828 1 50.81 316 SER B C 1
ATOM 7185 O O . SER B 1 316 ? -26.344 -60.594 -17.047 1 50.81 316 SER B O 1
ATOM 7187 N N . GLU B 1 317 ? -28 -60.75 -15.508 1 54.09 317 GLU B N 1
ATOM 7188 C CA . GLU B 1 317 ? -28.047 -59.562 -14.672 1 54.09 317 GLU B CA 1
ATOM 7189 C C . GLU B 1 317 ? -26.641 -59.125 -14.258 1 54.09 317 GLU B C 1
ATOM 7191 O O . GLU B 1 317 ? -26.328 -57.938 -14.242 1 54.09 317 GLU B O 1
ATOM 7196 N N . ASP B 1 318 ? -25.797 -59.938 -13.422 1 56.78 318 ASP B N 1
ATOM 7197 C CA . ASP B 1 318 ? -24.844 -59.469 -12.422 1 56.78 318 ASP B CA 1
ATOM 7198 C C . ASP B 1 318 ? -23.422 -59.531 -12.945 1 56.78 318 ASP B C 1
ATOM 7200 O O . ASP B 1 318 ? -22.656 -60.438 -12.586 1 56.78 318 ASP B O 1
ATOM 7204 N N . SER B 1 319 ? -22.938 -58.812 -14.062 1 76.25 319 SER B N 1
ATOM 7205 C CA . SER B 1 319 ? -21.531 -58.844 -14.492 1 76.25 319 SER B CA 1
ATOM 7206 C C . SER B 1 319 ? -20.703 -57.781 -13.758 1 76.25 319 SER B C 1
ATOM 7208 O O . SER B 1 319 ? -20.969 -56.594 -13.859 1 76.25 319 SER B O 1
ATOM 7210 N N . LEU B 1 320 ? -19.906 -58.406 -12.805 1 83.88 320 LEU B N 1
ATOM 7211 C CA . LEU B 1 320 ? -19.062 -57.531 -12 1 83.88 320 LEU B CA 1
ATOM 7212 C C . LEU B 1 320 ? -17.672 -57.375 -12.625 1 83.88 320 LEU B C 1
ATOM 7214 O O . LEU B 1 320 ? -17.203 -58.312 -13.305 1 83.88 320 LEU B O 1
ATOM 7218 N N . ILE B 1 321 ? -17.125 -56.25 -12.578 1 90.94 321 ILE B N 1
ATOM 7219 C CA . ILE B 1 321 ? -15.742 -56.031 -12.961 1 90.94 321 ILE B CA 1
ATOM 7220 C C . ILE B 1 321 ? -14.828 -56.219 -11.75 1 90.94 321 ILE B C 1
ATOM 7222 O O . ILE B 1 321 ? -14.797 -55.375 -10.859 1 90.94 321 ILE B O 1
ATOM 7226 N N . GLU B 1 322 ? -14.109 -57.344 -11.758 1 92.56 322 GLU B N 1
ATOM 7227 C CA . GLU B 1 322 ? -13.289 -57.688 -10.602 1 92.56 322 GLU B CA 1
ATOM 7228 C C . GLU B 1 322 ? -11.883 -58.094 -11.031 1 92.56 322 GLU B C 1
ATOM 7230 O O . GLU B 1 322 ? -11.695 -58.688 -12.102 1 92.56 322 GLU B O 1
ATOM 7235 N N . LEU B 1 323 ? -10.953 -57.75 -10.234 1 95.38 323 LEU B N 1
ATOM 7236 C CA . LEU B 1 323 ? -9.555 -58.125 -10.422 1 95.38 323 LEU B CA 1
ATOM 7237 C C . LEU B 1 323 ? -8.984 -58.719 -9.156 1 95.38 323 LEU B C 1
ATOM 7239 O O . LEU B 1 323 ? -9.102 -58.156 -8.07 1 95.38 323 LEU B O 1
ATOM 7243 N N . SER B 1 324 ? -8.445 -59.906 -9.273 1 95.62 324 SER B N 1
ATOM 7244 C CA . SER B 1 324 ? -7.719 -60.531 -8.172 1 95.62 324 SER B CA 1
ATOM 7245 C C . SER B 1 324 ? -6.219 -60.281 -8.281 1 95.62 324 SER B C 1
ATOM 7247 O O . SER B 1 324 ? -5.625 -60.5 -9.336 1 95.62 324 SER B O 1
ATOM 7249 N N . VAL B 1 325 ? -5.656 -59.812 -7.219 1 95.75 325 VAL B N 1
ATOM 7250 C CA . VAL B 1 325 ? -4.234 -59.5 -7.215 1 95.75 325 VAL B CA 1
ATOM 7251 C C . VAL B 1 325 ? -3.545 -60.219 -6.062 1 95.75 325 VAL B C 1
ATOM 7253 O O . VAL B 1 325 ? -4.023 -60.188 -4.926 1 95.75 325 VAL B O 1
ATOM 7256 N N . THR B 1 326 ? -2.463 -60.875 -6.324 1 93.5 326 THR B N 1
ATOM 7257 C CA . THR B 1 326 ? -1.598 -61.5 -5.336 1 93.5 326 THR B CA 1
ATOM 7258 C C . THR B 1 326 ? -0.155 -61.031 -5.504 1 93.5 326 THR B C 1
ATOM 7260 O O . THR B 1 326 ? 0.387 -61.062 -6.609 1 93.5 326 THR B O 1
ATOM 7263 N N . TYR B 1 327 ? 0.344 -60.562 -4.441 1 89.5 327 TYR B N 1
ATOM 7264 C CA . TYR B 1 327 ? 1.694 -60.031 -4.555 1 89.5 327 TYR B CA 1
ATOM 7265 C C . TYR B 1 327 ? 2.465 -60.219 -3.252 1 89.5 327 TYR B C 1
ATOM 7267 O O . TYR B 1 327 ? 1.874 -60.5 -2.207 1 89.5 327 TYR B O 1
ATOM 7275 N N . ARG B 1 328 ? 3.736 -60.094 -3.363 1 83.69 328 ARG B N 1
ATOM 7276 C CA . ARG B 1 328 ? 4.613 -60.062 -2.197 1 83.69 328 ARG B CA 1
ATOM 7277 C C . ARG B 1 328 ? 5.543 -58.875 -2.236 1 83.69 328 ARG B C 1
ATOM 7279 O O . ARG B 1 328 ? 5.926 -58.406 -3.314 1 83.69 328 ARG B O 1
ATOM 7286 N N . ASN B 1 329 ? 5.676 -58.125 -1.163 1 72.06 329 ASN B N 1
ATOM 7287 C CA . ASN B 1 329 ? 6.582 -56.969 -1.113 1 72.06 329 ASN B CA 1
ATOM 7288 C C . ASN B 1 329 ? 8.016 -57.406 -0.825 1 72.06 329 ASN B C 1
ATOM 7290 O O . ASN B 1 329 ? 8.258 -58.219 0.06 1 72.06 329 ASN B O 1
ATOM 7294 N N . ASN B 1 330 ? 8.93 -57.281 -1.838 1 58.47 330 ASN B N 1
ATOM 7295 C CA . ASN B 1 330 ? 10.32 -57.656 -1.578 1 58.47 330 ASN B CA 1
ATOM 7296 C C . ASN B 1 330 ? 11.039 -56.562 -0.79 1 58.47 330 ASN B C 1
ATOM 7298 O O . ASN B 1 330 ? 11.031 -55.375 -1.191 1 58.47 330 ASN B O 1
ATOM 7302 N N . THR B 1 331 ? 10.906 -56.438 0.495 1 48.5 331 THR B N 1
ATOM 7303 C CA . THR B 1 331 ? 11.836 -55.5 1.123 1 48.5 331 THR B CA 1
ATOM 7304 C C . THR B 1 331 ? 13.273 -55.812 0.729 1 48.5 331 THR B C 1
ATOM 7306 O O . THR B 1 331 ? 13.594 -56.969 0.378 1 48.5 331 THR B O 1
ATOM 7309 N N . LYS B 1 332 ? 14.188 -54.719 0.444 1 44 332 LYS B N 1
ATOM 7310 C CA . LYS B 1 332 ? 15.609 -54.812 0.126 1 44 332 LYS B CA 1
ATOM 7311 C C . LYS B 1 332 ? 16.172 -56.156 0.567 1 44 332 LYS B C 1
ATOM 7313 O O . LYS B 1 332 ? 16.906 -56.812 -0.181 1 44 332 LYS B O 1
ATOM 7318 N N . ALA B 1 333 ? 16.5 -56.25 1.942 1 39.88 333 ALA B N 1
ATOM 7319 C CA . ALA B 1 333 ? 17.359 -57.156 2.676 1 39.88 333 ALA B CA 1
ATOM 7320 C C . ALA B 1 333 ? 16.844 -58.594 2.602 1 39.88 333 ALA B C 1
ATOM 7322 O O . ALA B 1 333 ? 17.609 -59.562 2.742 1 39.88 333 ALA B O 1
ATOM 7323 N N . GLU B 1 334 ? 15.617 -58.844 2.879 1 39.81 334 GLU B N 1
ATOM 7324 C CA . GLU B 1 334 ? 15.281 -60.188 3.312 1 39.81 334 GLU B CA 1
ATOM 7325 C C . GLU B 1 334 ? 14.797 -61.062 2.139 1 39.81 334 GLU B C 1
ATOM 7327 O O . GLU B 1 334 ? 13.625 -61 1.771 1 39.81 334 GLU B O 1
ATOM 7332 N N . VAL B 1 335 ? 15.523 -61.219 1.121 1 39.78 335 VAL B N 1
ATOM 7333 C CA . VAL B 1 335 ? 15.312 -62.312 0.176 1 39.78 335 VAL B CA 1
ATOM 7334 C C . VAL B 1 335 ? 14.703 -63.5 0.9 1 39.78 335 VAL B C 1
ATOM 7336 O O . VAL B 1 335 ? 14.359 -64.5 0.271 1 39.78 335 VAL B O 1
ATOM 7339 N N . GLN B 1 336 ? 15.18 -63.719 2.162 1 41.12 336 GLN B N 1
ATOM 7340 C CA . GLN B 1 336 ? 14.93 -65.062 2.695 1 41.12 336 GLN B CA 1
ATOM 7341 C C . GLN B 1 336 ? 13.445 -65.438 2.615 1 41.12 336 GLN B C 1
ATOM 7343 O O . GLN B 1 336 ? 12.617 -64.562 2.312 1 41.12 336 GLN B O 1
ATOM 7348 N N . SER B 1 337 ? 12.938 -66.25 3.701 1 43.97 337 SER B N 1
ATOM 7349 C CA . SER B 1 337 ? 11.992 -67.375 3.971 1 43.97 337 SER B CA 1
ATOM 7350 C C . SER B 1 337 ? 10.555 -66.875 3.926 1 43.97 337 SER B C 1
ATOM 7352 O O . SER B 1 337 ? 9.641 -67.625 3.582 1 43.97 337 SER B O 1
ATOM 7354 N N . ASP B 1 338 ? 10.141 -65.75 4.676 1 49.19 338 ASP B N 1
ATOM 7355 C CA . ASP B 1 338 ? 8.703 -65.75 4.949 1 49.19 338 ASP B CA 1
ATOM 7356 C C . ASP B 1 338 ? 7.949 -65.062 3.801 1 49.19 338 ASP B C 1
ATOM 7358 O O . ASP B 1 338 ? 8.094 -63.844 3.572 1 49.19 338 ASP B O 1
ATOM 7362 N N . LEU B 1 339 ? 7.73 -65.875 2.695 1 60.31 339 LEU B N 1
ATOM 7363 C CA . LEU B 1 339 ? 6.918 -65.562 1.52 1 60.31 339 LEU B CA 1
ATOM 7364 C C . LEU B 1 339 ? 5.574 -64.938 1.925 1 60.31 339 LEU B C 1
ATOM 7366 O O . LEU B 1 339 ? 4.594 -65.688 2.1 1 60.31 339 LEU B O 1
ATOM 7370 N N . ASN B 1 340 ? 5.535 -63.844 2.592 1 77.56 340 ASN B N 1
ATOM 7371 C CA . ASN B 1 340 ? 4.273 -63.219 2.99 1 77.56 340 ASN B CA 1
ATOM 7372 C C . ASN B 1 340 ? 3.557 -62.594 1.8 1 77.56 340 ASN B C 1
ATOM 7374 O O . ASN B 1 340 ? 3.82 -61.438 1.452 1 77.56 340 ASN B O 1
ATOM 7378 N N . TYR B 1 341 ? 2.68 -63.438 1.217 1 86.94 341 TYR B N 1
ATOM 7379 C CA . TYR B 1 341 ? 1.836 -62.938 0.128 1 86.94 341 TYR B CA 1
ATOM 7380 C C . TYR B 1 341 ? 0.575 -62.281 0.668 1 86.94 341 TYR B C 1
ATOM 7382 O O . TYR B 1 341 ? 0.058 -62.688 1.716 1 86.94 341 TYR B O 1
ATOM 7390 N N . VAL B 1 342 ? 0.223 -61.25 0.024 1 90.19 342 VAL B N 1
ATOM 7391 C CA . VAL B 1 342 ? -1.059 -60.594 0.251 1 90.19 342 VAL B CA 1
ATOM 7392 C C . VAL B 1 342 ? -1.943 -60.75 -0.984 1 90.19 342 VAL B C 1
ATOM 7394 O O . VAL B 1 342 ? -1.485 -60.562 -2.111 1 90.19 342 VAL B O 1
ATOM 7397 N N . SER B 1 343 ? -3.096 -61.25 -0.797 1 94 343 SER B N 1
ATOM 7398 C CA . SER B 1 343 ? -4.07 -61.344 -1.881 1 94 343 SER B CA 1
ATOM 7399 C C . SER B 1 343 ? -5.234 -60.375 -1.655 1 94 343 SER B C 1
ATOM 7401 O O . SER B 1 343 ? -5.777 -60.312 -0.551 1 94 343 SER B O 1
ATOM 7403 N N . ILE B 1 344 ? -5.543 -59.688 -2.711 1 96 344 ILE B N 1
ATOM 7404 C CA . ILE B 1 344 ? -6.637 -58.719 -2.611 1 96 344 ILE B CA 1
ATOM 7405 C C . ILE B 1 344 ? -7.586 -58.906 -3.795 1 96 344 ILE B C 1
ATOM 7407 O O . ILE B 1 344 ? -7.184 -59.406 -4.852 1 96 344 ILE B O 1
ATOM 7411 N N . LEU B 1 345 ? -8.836 -58.625 -3.576 1 96.38 345 LEU B N 1
ATOM 7412 C CA . LEU B 1 345 ? -9.867 -58.594 -4.602 1 96.38 345 LEU B CA 1
ATOM 7413 C C . LEU B 1 345 ? -10.398 -57.156 -4.777 1 96.38 345 LEU B C 1
ATOM 7415 O O . LEU B 1 345 ? -10.906 -56.562 -3.824 1 96.38 345 LEU B O 1
ATOM 7419 N N . CYS B 1 346 ? -10.219 -56.656 -5.961 1 96.5 346 CYS B N 1
ATOM 7420 C CA . CYS B 1 346 ? -10.68 -55.312 -6.273 1 96.5 346 CYS B CA 1
ATOM 7421 C C . CYS B 1 346 ? -11.953 -55.344 -7.113 1 96.5 346 CYS B C 1
ATOM 7423 O O . CYS B 1 346 ? -11.977 -55.969 -8.172 1 96.5 346 CYS B O 1
ATOM 7425 N N . THR B 1 347 ? -12.938 -54.656 -6.652 1 95.38 347 THR B N 1
ATOM 7426 C CA . THR B 1 347 ? -14.227 -54.594 -7.336 1 95.38 347 THR B CA 1
ATOM 7427 C C . THR B 1 347 ? -14.578 -53.156 -7.703 1 95.38 347 THR B C 1
ATOM 7429 O O . THR B 1 347 ? -14.32 -52.25 -6.93 1 95.38 347 THR B O 1
ATOM 7432 N N . ALA B 1 348 ? -15.109 -53.031 -8.945 1 95.88 348 ALA B N 1
ATOM 7433 C CA . ALA B 1 348 ? -15.5 -51.719 -9.414 1 95.88 348 ALA B CA 1
ATOM 7434 C C . ALA B 1 348 ? -16.906 -51.344 -8.945 1 95.88 348 ALA B C 1
ATOM 7436 O O . ALA B 1 348 ? -17.812 -52.188 -8.969 1 95.88 348 ALA B O 1
ATOM 7437 N N . TYR B 1 349 ? -17.062 -50.125 -8.477 1 95.25 349 TYR B N 1
ATOM 7438 C CA . TYR B 1 349 ? -18.344 -49.594 -8.008 1 95.25 349 TYR B CA 1
ATOM 7439 C C . TYR B 1 349 ? -18.656 -48.25 -8.68 1 95.25 349 TYR B C 1
ATOM 7441 O O . TYR B 1 349 ? -17.75 -47.562 -9.164 1 95.25 349 TYR B O 1
ATOM 7449 N N . ASN B 1 350 ? -19.984 -48 -8.758 1 93.44 350 ASN B N 1
ATOM 7450 C CA . ASN B 1 350 ? -20.391 -46.594 -8.945 1 93.44 350 ASN B CA 1
ATOM 7451 C C . ASN B 1 350 ? -20.281 -45.812 -7.648 1 93.44 350 ASN B C 1
ATOM 7453 O O . ASN B 1 350 ? -20.656 -46.312 -6.578 1 93.44 350 ASN B O 1
ATOM 7457 N N . ALA B 1 351 ? -19.688 -44.656 -7.781 1 96 351 ALA B N 1
ATOM 7458 C CA . ALA B 1 351 ? -19.484 -43.875 -6.566 1 96 351 ALA B CA 1
ATOM 7459 C C . ALA B 1 351 ? -19.781 -42.406 -6.801 1 96 351 ALA B C 1
ATOM 7461 O O . ALA B 1 351 ? -19.75 -41.938 -7.938 1 96 351 ALA B O 1
ATOM 7462 N N . THR B 1 352 ? -20.109 -41.812 -5.695 1 96.25 352 THR B N 1
ATOM 7463 C CA . THR B 1 352 ? -20.219 -40.344 -5.688 1 96.25 352 THR B CA 1
ATOM 7464 C C . THR B 1 352 ? -18.891 -39.719 -5.273 1 96.25 352 THR B C 1
ATOM 7466 O O . THR B 1 352 ? -18.328 -40.062 -4.227 1 96.25 352 THR B O 1
ATOM 7469 N N . TYR B 1 353 ? -18.391 -38.875 -6.176 1 96.69 353 TYR B N 1
ATOM 7470 C CA . TYR B 1 353 ? -17.203 -38.094 -5.883 1 96.69 353 TYR B CA 1
ATOM 7471 C C . TYR B 1 353 ? -17.562 -36.75 -5.305 1 96.69 353 TYR B C 1
ATOM 7473 O O . TYR B 1 353 ? -18.203 -35.938 -5.977 1 96.69 353 TYR B O 1
ATOM 7481 N N . GLU B 1 354 ? -17.219 -36.531 -4.047 1 97.06 354 GLU B N 1
ATOM 7482 C CA . GLU B 1 354 ? -17.234 -35.188 -3.496 1 97.06 354 GLU B CA 1
ATOM 7483 C C . GLU B 1 354 ? -15.852 -34.531 -3.564 1 97.06 354 GLU B C 1
ATOM 7485 O O . GLU B 1 354 ? -15 -34.781 -2.705 1 97.06 354 GLU B O 1
ATOM 7490 N N . LEU B 1 355 ? -15.688 -33.719 -4.555 1 96.12 355 LEU B N 1
ATOM 7491 C CA . LEU B 1 355 ? -14.367 -33.188 -4.871 1 96.12 355 LEU B CA 1
ATOM 7492 C C . LEU B 1 355 ? -14.234 -31.75 -4.391 1 96.12 355 LEU B C 1
ATOM 7494 O O . LEU B 1 355 ? -15.016 -30.891 -4.789 1 96.12 355 LEU B O 1
ATOM 7498 N N . SER B 1 356 ? -13.305 -31.531 -3.436 1 96.5 356 SER B N 1
ATOM 7499 C CA . SER B 1 356 ? -12.891 -30.188 -3.047 1 96.5 356 SER B CA 1
ATOM 7500 C C . SER B 1 356 ? -11.633 -29.75 -3.789 1 96.5 356 SER B C 1
ATOM 7502 O O . SER B 1 356 ? -10.617 -30.453 -3.746 1 96.5 356 SER B O 1
ATOM 7504 N N . VAL B 1 357 ? -11.711 -28.672 -4.504 1 95.75 357 VAL B N 1
ATOM 7505 C CA . VAL B 1 357 ? -10.578 -28.203 -5.281 1 95.75 357 VAL B CA 1
ATOM 7506 C C . VAL B 1 357 ? -10.156 -26.812 -4.777 1 95.75 357 VAL B C 1
ATOM 7508 O O . VAL B 1 357 ? -10.984 -25.922 -4.609 1 95.75 357 VAL B O 1
ATOM 7511 N N . ASN B 1 358 ? -8.883 -26.672 -4.5 1 95.44 358 ASN B N 1
ATOM 7512 C CA . ASN B 1 358 ? -8.305 -25.406 -4.07 1 95.44 358 ASN B CA 1
ATOM 7513 C C . ASN B 1 358 ? -7.117 -25.016 -4.938 1 95.44 358 ASN B C 1
ATOM 7515 O O . ASN B 1 358 ? -6.145 -25.766 -5.047 1 95.44 358 ASN B O 1
ATOM 7519 N N . TYR B 1 359 ? -7.234 -23.891 -5.594 1 92.62 359 TYR B N 1
ATOM 7520 C CA . TYR B 1 359 ? -6.121 -23.312 -6.34 1 92.62 359 TYR B CA 1
ATOM 7521 C C . TYR B 1 359 ? -5.363 -22.297 -5.492 1 92.62 359 TYR B C 1
ATOM 7523 O O . TYR B 1 359 ? -5.957 -21.359 -4.953 1 92.62 359 TYR B O 1
ATOM 7531 N N . THR B 1 360 ? -4.055 -22.484 -5.34 1 87.44 360 THR B N 1
ATOM 7532 C CA . THR B 1 360 ? -3.164 -21.531 -4.691 1 87.44 360 THR B CA 1
ATOM 7533 C C . THR B 1 360 ? -2.09 -21.047 -5.66 1 87.44 360 THR B C 1
ATOM 7535 O O . THR B 1 360 ? -1.257 -21.844 -6.113 1 87.44 360 THR B O 1
ATOM 7538 N N . ASN B 1 361 ? -2.117 -19.828 -6.012 1 81.06 361 ASN B N 1
ATOM 7539 C CA . ASN B 1 361 ? -1.19 -19.25 -6.984 1 81.06 361 ASN B CA 1
ATOM 7540 C C . ASN B 1 361 ? -1.198 -20.031 -8.297 1 81.06 361 ASN B C 1
ATOM 7542 O O . ASN B 1 361 ? -0.139 -20.375 -8.828 1 81.06 361 ASN B O 1
ATOM 7546 N N . GLY B 1 362 ? -2.424 -20.484 -8.586 1 81.62 362 GLY B N 1
ATOM 7547 C CA . GLY B 1 362 ? -2.59 -21.141 -9.867 1 81.62 362 GLY B CA 1
ATOM 7548 C C . GLY B 1 362 ? -2.424 -22.641 -9.797 1 81.62 362 GLY B C 1
ATOM 7549 O O . GLY B 1 362 ? -2.734 -23.359 -10.75 1 81.62 362 GLY B O 1
ATOM 7550 N N . SER B 1 363 ? -1.922 -23.141 -8.734 1 82.75 363 SER B N 1
ATOM 7551 C CA . SER B 1 363 ? -1.705 -24.578 -8.602 1 82.75 363 SER B CA 1
ATOM 7552 C C . SER B 1 363 ? -2.877 -25.25 -7.891 1 82.75 363 SER B C 1
ATOM 7554 O O . SER B 1 363 ? -3.262 -24.844 -6.793 1 82.75 363 SER B O 1
ATOM 7556 N N . PRO B 1 364 ? -3.355 -26.328 -8.531 1 89.94 364 PRO B N 1
ATOM 7557 C CA . PRO B 1 364 ? -4.535 -26.969 -7.945 1 89.94 364 PRO B CA 1
ATOM 7558 C C . PRO B 1 364 ? -4.176 -28.031 -6.91 1 89.94 364 PRO B C 1
ATOM 7560 O O . PRO B 1 364 ? -3.135 -28.688 -7.027 1 89.94 364 PRO B O 1
ATOM 7563 N N . LYS B 1 365 ? -5.004 -28.172 -5.891 1 92.19 365 LYS B N 1
ATOM 7564 C CA . LYS B 1 365 ? -5.02 -29.281 -4.945 1 92.19 365 LYS B CA 1
ATOM 7565 C C . LYS B 1 365 ? -6.402 -29.938 -4.887 1 92.19 365 LYS B C 1
ATOM 7567 O O . LYS B 1 365 ? -7.398 -29.25 -4.625 1 92.19 365 LYS B O 1
ATOM 7572 N N . PHE B 1 366 ? -6.395 -31.234 -5.191 1 95 366 PHE B N 1
ATOM 7573 C CA . PHE B 1 366 ? -7.648 -31.969 -5.227 1 95 366 PHE B CA 1
ATOM 7574 C C . PHE B 1 366 ? -7.812 -32.812 -3.973 1 95 366 PHE B C 1
ATOM 7576 O O . PHE B 1 366 ? -6.871 -33.5 -3.541 1 95 366 PHE B O 1
ATOM 7583 N N . SER B 1 367 ? -9.008 -32.75 -3.375 1 95.12 367 SER B N 1
ATOM 7584 C CA . SER B 1 367 ? -9.344 -33.562 -2.211 1 95.12 367 SER B CA 1
ATOM 7585 C C . SER B 1 367 ? -10.664 -34.312 -2.406 1 95.12 367 SER B C 1
ATOM 7587 O O . SER B 1 367 ? -11.719 -33.812 -2 1 95.12 367 SER B O 1
ATOM 7589 N N . PRO B 1 368 ? -10.586 -35.5 -2.914 1 95.69 368 PRO B N 1
ATOM 7590 C CA . PRO B 1 368 ? -11.82 -36.25 -3.158 1 95.69 368 PRO B CA 1
ATOM 7591 C C . PRO B 1 368 ? -12.273 -37.062 -1.939 1 95.69 368 PRO B C 1
ATOM 7593 O O . PRO B 1 368 ? -11.438 -37.562 -1.192 1 95.69 368 PRO B O 1
ATOM 7596 N N . ILE B 1 369 ? -13.586 -37.125 -1.69 1 96.12 369 ILE B N 1
ATOM 7597 C CA . ILE B 1 369 ? -14.25 -38.031 -0.771 1 96.12 369 ILE B CA 1
ATOM 7598 C C . ILE B 1 369 ? -15.227 -38.938 -1.542 1 96.12 369 ILE B C 1
ATOM 7600 O O . ILE B 1 369 ? -16.125 -38.438 -2.229 1 96.12 369 ILE B O 1
ATOM 7604 N N . LEU B 1 370 ? -14.992 -40.219 -1.423 1 97.19 370 LEU B N 1
ATOM 7605 C CA . LEU B 1 370 ? -15.781 -41.125 -2.229 1 97.19 370 LEU B CA 1
ATOM 7606 C C . LEU B 1 370 ? -16.828 -41.844 -1.376 1 97.19 370 LEU B C 1
ATOM 7608 O O . LEU B 1 370 ? -16.547 -42.25 -0.245 1 97.19 370 LEU B O 1
ATOM 7612 N N . THR B 1 371 ? -18.031 -41.906 -1.913 1 97 371 THR B N 1
ATOM 7613 C CA . THR B 1 371 ? -19.109 -42.75 -1.384 1 97 371 THR B CA 1
ATOM 7614 C C . THR B 1 371 ? -19.469 -43.844 -2.377 1 97 371 THR B C 1
ATOM 7616 O O . THR B 1 371 ? -19.906 -43.531 -3.496 1 97 371 THR B O 1
ATOM 7619 N N . TYR B 1 372 ? -19.359 -45.062 -1.927 1 96.44 372 TYR B N 1
ATOM 7620 C CA . TYR B 1 372 ? -19.578 -46.188 -2.812 1 96.44 372 TYR B CA 1
ATOM 7621 C C . TYR B 1 372 ? -21.047 -46.594 -2.857 1 96.44 372 TYR B C 1
ATOM 7623 O O . TYR B 1 372 ? -21.734 -46.562 -1.829 1 96.44 372 TYR B O 1
ATOM 7631 N N . HIS B 1 373 ? -21.5 -46.875 -4.035 1 94.62 373 HIS B N 1
ATOM 7632 C CA . HIS B 1 373 ? -22.875 -47.312 -4.25 1 94.62 373 HIS B CA 1
ATOM 7633 C C . HIS B 1 373 ? -22.906 -48.75 -4.789 1 94.62 373 HIS B C 1
ATOM 7635 O O . HIS B 1 373 ? -22.281 -49.656 -4.219 1 94.62 373 HIS B O 1
ATOM 7641 N N . GLU B 1 374 ? -23.719 -49 -5.906 1 91.31 374 GLU B N 1
ATOM 7642 C CA . GLU B 1 374 ? -23.828 -50.312 -6.48 1 91.31 374 GLU B CA 1
ATOM 7643 C C . GLU B 1 374 ? -22.594 -50.656 -7.316 1 91.31 374 GLU B C 1
ATOM 7645 O O . GLU B 1 374 ? -21.953 -49.781 -7.875 1 91.31 374 GLU B O 1
ATOM 7650 N N . PRO B 1 375 ? -22.297 -52 -7.348 1 91.31 375 PRO B N 1
ATOM 7651 C CA . PRO B 1 375 ? -21.172 -52.406 -8.203 1 91.31 375 PRO B CA 1
ATOM 7652 C C . PRO B 1 375 ? -21.375 -52 -9.664 1 91.31 375 PRO B C 1
ATOM 7654 O O . PRO B 1 375 ? -22.5 -52.031 -10.156 1 91.31 375 PRO B O 1
ATOM 7657 N N . LEU B 1 376 ? -20.344 -51.625 -10.297 1 90.81 376 LEU B N 1
ATOM 7658 C CA . LEU B 1 376 ? -20.375 -51.219 -11.695 1 90.81 376 LEU B CA 1
ATOM 7659 C C . LEU B 1 376 ? -20.469 -52.438 -12.602 1 90.81 376 LEU B C 1
ATOM 7661 O O . LEU B 1 376 ? -19.688 -53.406 -12.469 1 90.81 376 LEU B O 1
ATOM 7665 N N . GLN B 1 377 ? -21.375 -52.344 -13.516 1 83.12 377 GLN B N 1
ATOM 7666 C CA . GLN B 1 377 ? -21.562 -53.469 -14.43 1 83.12 377 GLN B CA 1
ATOM 7667 C C . GLN B 1 377 ? -20.547 -53.438 -15.57 1 83.12 377 GLN B C 1
ATOM 7669 O O . GLN B 1 377 ? -20.172 -52.344 -16.031 1 83.12 377 GLN B O 1
ATOM 7674 N N . ASN B 1 378 ? -20.172 -54.656 -15.938 1 83.06 378 ASN B N 1
ATOM 7675 C CA . ASN B 1 378 ? -19.266 -54.75 -17.062 1 83.06 378 ASN B CA 1
ATOM 7676 C C . ASN B 1 378 ? -19.969 -54.438 -18.391 1 83.06 378 ASN B C 1
ATOM 7678 O O . ASN B 1 378 ? -21.203 -54.469 -18.453 1 83.06 378 ASN B O 1
ATOM 7682 N N . LEU B 1 379 ? -19.125 -53.969 -19.359 1 75.38 379 LEU B N 1
ATOM 7683 C CA . LEU B 1 379 ? -19.641 -53.688 -20.703 1 75.38 379 LEU B CA 1
ATOM 7684 C C . LEU B 1 379 ? -19.531 -54.938 -21.594 1 75.38 379 LEU B C 1
ATOM 7686 O O . LEU B 1 379 ? -18.547 -55.688 -21.516 1 75.38 379 LEU B O 1
ATOM 7690 N N . ASN B 1 380 ? -20.641 -55.156 -22.203 1 67.75 380 ASN B N 1
ATOM 7691 C CA . ASN B 1 380 ? -20.516 -56.156 -23.25 1 67.75 380 ASN B CA 1
ATOM 7692 C C . ASN B 1 380 ? -19.75 -55.625 -24.469 1 67.75 380 ASN B C 1
ATOM 7694 O O . ASN B 1 380 ? -20.297 -54.844 -25.25 1 67.75 380 ASN B O 1
ATOM 7698 N N . MET B 1 381 ? -18.578 -55.969 -24.578 1 62.59 381 MET B N 1
ATOM 7699 C CA . MET B 1 381 ? -17.672 -55.406 -25.562 1 62.59 381 MET B CA 1
ATOM 7700 C C . MET B 1 381 ? -17.969 -55.938 -26.953 1 62.59 381 MET B C 1
ATOM 7702 O O . MET B 1 381 ? -17.547 -55.375 -27.953 1 62.59 381 MET B O 1
ATOM 7706 N N . THR B 1 382 ? -18.703 -56.969 -27.062 1 60.22 382 THR B N 1
ATOM 7707 C CA . THR B 1 382 ? -18.922 -57.625 -28.359 1 60.22 382 THR B CA 1
ATOM 7708 C C . THR B 1 382 ? -20.281 -57.25 -28.922 1 60.22 382 THR B C 1
ATOM 7710 O O . THR B 1 382 ? -20.562 -57.531 -30.094 1 60.22 382 THR B O 1
ATOM 7713 N N . GLU B 1 383 ? -21.141 -56.719 -28.078 1 57.56 383 GLU B N 1
ATOM 7714 C CA . GLU B 1 383 ? -22.5 -56.469 -28.578 1 57.56 383 GLU B CA 1
ATOM 7715 C C . GLU B 1 383 ? -22.578 -55.125 -29.328 1 57.56 383 GLU B C 1
ATOM 7717 O O . GLU B 1 383 ? -21.922 -54.156 -28.953 1 57.56 383 GLU B O 1
ATOM 7722 N N . TYR B 1 384 ? -23.172 -55.219 -30.453 1 57.06 384 TYR B N 1
ATOM 7723 C CA . TYR B 1 384 ? -23.469 -54.031 -31.266 1 57.06 384 TYR B CA 1
ATOM 7724 C C . TYR B 1 384 ? -24.266 -53.031 -30.453 1 57.06 384 TYR B C 1
ATOM 7726 O O . TYR B 1 384 ? -25.312 -53.344 -29.906 1 57.06 384 TYR B O 1
ATOM 7734 N N . VAL B 1 385 ? -23.656 -52.031 -30.016 1 57.28 385 VAL B N 1
ATOM 7735 C CA . VAL B 1 385 ? -24.422 -50.938 -29.406 1 57.28 385 VAL B CA 1
ATOM 7736 C C . VAL B 1 385 ? -24.594 -49.812 -30.406 1 57.28 385 VAL B C 1
ATOM 7738 O O . VAL B 1 385 ? -23.625 -49.312 -30.969 1 57.28 385 VAL B O 1
ATOM 7741 N N . SER B 1 386 ? -25.844 -49.594 -30.875 1 56.19 386 SER B N 1
ATOM 7742 C CA . SER B 1 386 ? -26.156 -48.5 -31.781 1 56.19 386 SER B CA 1
ATOM 7743 C C . SER B 1 386 ? -25.609 -47.156 -31.25 1 56.19 386 SER B C 1
ATOM 7745 O O . SER B 1 386 ? -25.609 -46.938 -30.047 1 56.19 386 SER B O 1
ATOM 7747 N N . PRO B 1 387 ? -25.078 -46.406 -32.188 1 51.78 387 PRO B N 1
ATOM 7748 C CA . PRO B 1 387 ? -24.656 -45.062 -31.797 1 51.78 387 PRO B CA 1
ATOM 7749 C C . PRO B 1 387 ? -25.75 -44.281 -31.078 1 51.78 387 PRO B C 1
ATOM 7751 O O . PRO B 1 387 ? -26.906 -44.281 -31.5 1 51.78 387 PRO B O 1
ATOM 7754 N N . GLY B 1 388 ? -25.594 -43.844 -29.875 1 56.94 388 GLY B N 1
ATOM 7755 C CA . GLY B 1 388 ? -26.578 -43.156 -29.062 1 56.94 388 GLY B CA 1
ATOM 7756 C C . GLY B 1 388 ? -27.109 -44 -27.906 1 56.94 388 GLY B C 1
ATOM 7757 O O . GLY B 1 388 ? -27.672 -43.469 -26.953 1 56.94 388 GLY B O 1
ATOM 7758 N N . ASP B 1 389 ? -27.125 -45.281 -28.125 1 61.81 389 ASP B N 1
ATOM 7759 C CA . ASP B 1 389 ? -27.734 -46.156 -27.125 1 61.81 389 ASP B CA 1
ATOM 7760 C C . ASP B 1 389 ? -26.688 -46.75 -26.203 1 61.81 389 ASP B C 1
ATOM 7762 O O . ASP B 1 389 ? -26.844 -47.875 -25.734 1 61.81 389 ASP B O 1
ATOM 7766 N N . TYR B 1 390 ? -25.766 -46.031 -25.984 1 64.31 390 TYR B N 1
ATOM 7767 C CA . TYR B 1 390 ? -24.719 -46.594 -25.156 1 64.31 390 TYR B CA 1
ATOM 7768 C C . TYR B 1 390 ? -25.125 -46.625 -23.688 1 64.31 390 TYR B C 1
ATOM 7770 O O . TYR B 1 390 ? -25.828 -45.75 -23.219 1 64.31 390 TYR B O 1
ATOM 7778 N N . PRO B 1 391 ? -24.625 -47.75 -23.047 1 71.5 391 PRO B N 1
ATOM 7779 C CA . PRO B 1 391 ? -24.938 -47.812 -21.609 1 71.5 391 PRO B CA 1
ATOM 7780 C C . PRO B 1 391 ? -24.484 -46.562 -20.859 1 71.5 391 PRO B C 1
ATOM 7782 O O . PRO B 1 391 ? -23.469 -45.969 -21.203 1 71.5 391 PRO B O 1
ATOM 7785 N N . TRP B 1 392 ? -25.281 -46.156 -19.906 1 71.69 392 TRP B N 1
ATOM 7786 C CA . TRP B 1 392 ? -25.109 -44.938 -19.156 1 71.69 392 TRP B CA 1
ATOM 7787 C C . TRP B 1 392 ? -23.75 -44.938 -18.438 1 71.69 392 TRP B C 1
ATOM 7789 O O . TRP 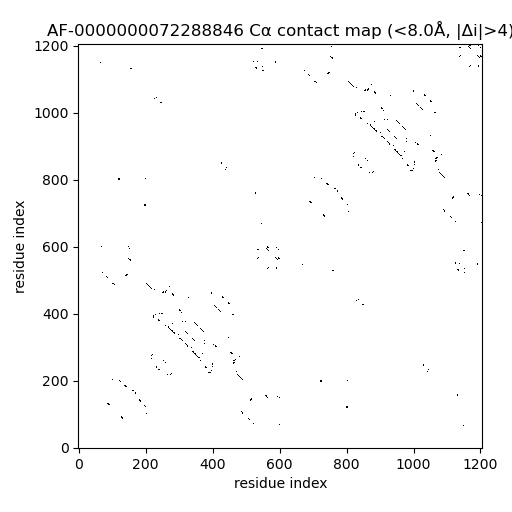B 1 392 ? -23.266 -43.875 -18.047 1 71.69 392 TRP B O 1
ATOM 7799 N N . HIS B 1 393 ? -23.031 -46.125 -18.391 1 82.06 393 HIS B N 1
ATOM 7800 C CA . HIS B 1 393 ? -21.797 -46.219 -17.625 1 82.06 393 HIS B CA 1
ATOM 7801 C C . HIS B 1 393 ? -20.625 -46.625 -18.516 1 82.06 393 HIS B C 1
ATOM 7803 O O . HIS B 1 393 ? -19.625 -47.156 -18.016 1 82.06 393 HIS B O 1
ATOM 7809 N N . SER B 1 394 ? -20.719 -46.469 -19.828 1 82.81 394 SER B N 1
ATOM 7810 C CA . SER B 1 394 ? -19.719 -46.969 -20.766 1 82.81 394 SER B CA 1
ATOM 7811 C C . SER B 1 394 ? -18.359 -46.344 -20.5 1 82.81 394 SER B C 1
ATOM 7813 O O . SER B 1 394 ? -17.344 -47.031 -20.469 1 82.81 394 SER B O 1
ATOM 7815 N N . ASN B 1 395 ? -18.375 -45.094 -20.312 1 86.62 395 ASN B N 1
ATOM 7816 C CA . ASN B 1 395 ? -17.125 -44.406 -20.047 1 86.62 395 ASN B CA 1
ATOM 7817 C C . ASN B 1 395 ? -16.516 -44.844 -18.719 1 86.62 395 ASN B C 1
ATOM 7819 O O . ASN B 1 395 ? -15.305 -45.031 -18.609 1 86.62 395 ASN B O 1
ATOM 7823 N N . SER B 1 396 ? -17.328 -45.031 -17.719 1 90.56 396 SER B N 1
ATOM 7824 C CA . SER B 1 396 ? -16.859 -45.5 -16.406 1 90.56 396 SER B CA 1
ATOM 7825 C C . SER B 1 396 ? -16.219 -46.875 -16.5 1 90.56 396 SER B C 1
ATOM 7827 O O . SER B 1 396 ? -15.125 -47.094 -15.992 1 90.56 396 SER B O 1
ATOM 7829 N N . ALA B 1 397 ? -16.953 -47.719 -17.141 1 89.06 397 ALA B N 1
ATOM 7830 C CA . ALA B 1 397 ? -16.453 -49.094 -17.266 1 89.06 397 ALA B CA 1
ATOM 7831 C C . ALA B 1 397 ? -15.148 -49.125 -18.062 1 89.06 397 ALA B C 1
ATOM 7833 O O . ALA B 1 397 ? -14.25 -49.906 -17.75 1 89.06 397 ALA B O 1
ATOM 7834 N N . THR B 1 398 ? -15.086 -48.312 -19.016 1 87.12 398 THR B N 1
ATOM 7835 C CA . THR B 1 398 ? -13.891 -48.25 -19.844 1 87.12 398 THR B CA 1
ATOM 7836 C C . THR B 1 398 ? -12.68 -47.844 -19 1 87.12 398 THR B C 1
ATOM 7838 O O . THR B 1 398 ? -11.586 -48.375 -19.172 1 87.12 398 THR B O 1
ATOM 7841 N N . LEU B 1 399 ? -12.844 -46.906 -18.172 1 91.06 399 LEU B N 1
ATOM 7842 C CA . LEU B 1 399 ? -11.742 -46.469 -17.328 1 91.06 399 LEU B CA 1
ATOM 7843 C C . LEU B 1 399 ? -11.258 -47.594 -16.422 1 91.06 399 LEU B C 1
ATOM 7845 O O . LEU B 1 399 ? -10.055 -47.781 -16.234 1 91.06 399 LEU B O 1
ATOM 7849 N N . VAL B 1 400 ? -12.156 -48.25 -15.883 1 92.06 400 VAL B N 1
ATOM 7850 C CA . VAL B 1 400 ? -11.789 -49.375 -15.031 1 92.06 400 VAL B CA 1
ATOM 7851 C C . VAL B 1 400 ? -11.016 -50.406 -15.836 1 92.06 400 VAL B C 1
ATOM 7853 O O . VAL B 1 400 ? -9.984 -50.906 -15.391 1 92.06 400 VAL B O 1
ATOM 7856 N N . ARG B 1 401 ? -11.516 -50.656 -16.984 1 88.94 401 ARG B N 1
ATOM 7857 C CA . ARG B 1 401 ? -10.859 -51.656 -17.844 1 88.94 401 ARG B CA 1
ATOM 7858 C C . ARG B 1 401 ? -9.445 -51.188 -18.203 1 88.94 401 ARG B C 1
ATOM 7860 O O . ARG B 1 401 ? -8.539 -52.031 -18.312 1 88.94 401 ARG B O 1
ATOM 7867 N N . GLU B 1 402 ? -9.328 -49.969 -18.469 1 86.12 402 GLU B N 1
ATOM 7868 C CA . GLU B 1 402 ? -7.996 -49.438 -18.719 1 86.12 402 GLU B CA 1
ATOM 7869 C C . GLU B 1 402 ? -7.047 -49.75 -17.562 1 86.12 402 GLU B C 1
ATOM 7871 O O . GLU B 1 402 ? -5.922 -50.219 -17.781 1 86.12 402 GLU B O 1
ATOM 7876 N N . VAL B 1 403 ? -7.441 -49.594 -16.406 1 89.88 403 VAL B N 1
ATOM 7877 C CA . VAL B 1 403 ? -6.617 -49.844 -15.219 1 89.88 403 VAL B CA 1
ATOM 7878 C C . VAL B 1 403 ? -6.305 -51.312 -15.109 1 89.88 403 VAL B C 1
ATOM 7880 O O . VAL B 1 403 ? -5.141 -51.719 -14.953 1 89.88 403 VAL B O 1
ATOM 7883 N N . TYR B 1 404 ? -7.305 -52.156 -15.258 1 89.69 404 TYR B N 1
ATOM 7884 C CA . TYR B 1 404 ? -7.156 -53.594 -15.047 1 89.69 404 TYR B CA 1
ATOM 7885 C C . TYR B 1 404 ? -6.367 -54.219 -16.172 1 89.69 404 TYR B C 1
ATOM 7887 O O . TYR B 1 404 ? -5.328 -54.844 -15.938 1 89.69 404 TYR B O 1
ATOM 7895 N N . ASP B 1 405 ? -6.77 -54 -17.359 1 86.56 405 ASP B N 1
ATOM 7896 C CA . ASP B 1 405 ? -6.281 -54.781 -18.5 1 86.56 405 ASP B CA 1
ATOM 7897 C C . ASP B 1 405 ? -4.91 -54.281 -18.953 1 86.56 405 ASP B C 1
ATOM 7899 O O . ASP B 1 405 ? -4.027 -55.062 -19.266 1 86.56 405 ASP B O 1
ATOM 7903 N N . LYS B 1 406 ? -4.836 -53.031 -18.969 1 82.69 406 LYS B N 1
ATOM 7904 C CA . LYS B 1 406 ? -3.637 -52.5 -19.609 1 82.69 406 LYS B CA 1
ATOM 7905 C C . LYS B 1 406 ? -2.514 -52.312 -18.594 1 82.69 406 LYS B C 1
ATOM 7907 O O . LYS B 1 406 ? -1.335 -52.375 -18.938 1 82.69 406 LYS B O 1
ATOM 7912 N N . HIS B 1 407 ? -2.865 -52.156 -17.359 1 89.19 407 HIS B N 1
ATOM 7913 C CA . HIS B 1 407 ? -1.795 -51.75 -16.453 1 89.19 407 HIS B CA 1
ATOM 7914 C C . HIS B 1 407 ? -1.58 -52.781 -15.359 1 89.19 407 HIS B C 1
ATOM 7916 O O . HIS B 1 407 ? -0.454 -53 -14.898 1 89.19 407 HIS B O 1
ATOM 7922 N N . LEU B 1 408 ? -2.58 -53.438 -14.922 1 93.06 408 LEU B N 1
ATOM 7923 C CA . LEU B 1 408 ? -2.418 -54.25 -13.734 1 93.06 408 LEU B CA 1
ATOM 7924 C C . LEU B 1 408 ? -2.393 -55.75 -14.102 1 93.06 408 LEU B C 1
ATOM 7926 O O . LEU B 1 408 ? -1.645 -56.531 -13.5 1 93.06 408 LEU B O 1
ATOM 7930 N N . ASN B 1 409 ? -3.135 -56.094 -15.023 1 93 409 ASN B N 1
ATOM 7931 C CA . ASN B 1 409 ? -3.262 -57.5 -15.367 1 93 409 ASN B CA 1
ATOM 7932 C C . ASN B 1 409 ? -1.924 -58.094 -15.805 1 93 409 ASN B C 1
ATOM 7934 O O . ASN B 1 409 ? -1.124 -57.438 -16.453 1 93 409 ASN B O 1
ATOM 7938 N N . GLY B 1 410 ? -1.695 -59.344 -15.344 1 91.62 410 GLY B N 1
ATOM 7939 C CA . GLY B 1 410 ? -0.49 -60.062 -15.75 1 91.62 410 GLY B CA 1
ATOM 7940 C C . GLY B 1 410 ? 0.346 -60.531 -14.586 1 91.62 410 GLY B C 1
ATOM 7941 O O . GLY B 1 410 ? -0.133 -60.594 -13.445 1 91.62 410 GLY B O 1
ATOM 7942 N N . THR B 1 411 ? 1.542 -61 -14.953 1 86.88 411 THR B N 1
ATOM 7943 C CA . THR B 1 411 ? 2.398 -61.625 -13.945 1 86.88 411 THR B CA 1
ATOM 7944 C C . THR B 1 411 ? 3.793 -61 -13.969 1 86.88 411 THR B C 1
ATOM 7946 O O . THR B 1 411 ? 4.234 -60.5 -15 1 86.88 411 THR B O 1
ATOM 7949 N N . TRP B 1 412 ? 4.266 -60.906 -12.805 1 82 412 TRP B N 1
ATOM 7950 C CA . TRP B 1 412 ? 5.68 -60.594 -12.609 1 82 412 TRP B CA 1
ATOM 7951 C C . TRP B 1 412 ? 6.363 -61.688 -11.805 1 82 412 TRP B C 1
ATOM 7953 O O . TRP B 1 412 ? 6.055 -61.906 -10.633 1 82 412 TRP B O 1
ATOM 7963 N N . ALA B 1 413 ? 7.117 -62.469 -12.555 1 77.56 413 ALA B N 1
ATOM 7964 C CA . ALA B 1 413 ? 7.766 -63.594 -11.922 1 77.56 413 ALA B CA 1
ATOM 7965 C C . ALA B 1 413 ? 9.234 -63.688 -12.328 1 77.56 413 ALA B C 1
ATOM 7967 O O . ALA B 1 413 ? 9.633 -63.156 -13.359 1 77.56 413 ALA B O 1
ATOM 7968 N N . GLN B 1 414 ? 9.953 -64.188 -11.398 1 69.31 414 GLN B N 1
ATOM 7969 C CA . GLN B 1 414 ? 11.352 -64.438 -11.703 1 69.31 414 GLN B CA 1
ATOM 7970 C C . GLN B 1 414 ? 11.5 -65.75 -12.5 1 69.31 414 GLN B C 1
ATOM 7972 O O . GLN B 1 414 ? 10.805 -66.75 -12.227 1 69.31 414 GLN B O 1
ATOM 7977 N N . SER B 1 415 ? 12.086 -65.562 -13.75 1 58.78 415 SER B N 1
ATOM 7978 C CA . SER B 1 415 ? 12.32 -66.812 -14.469 1 58.78 415 SER B CA 1
ATOM 7979 C C . SER B 1 415 ? 13.148 -67.75 -13.633 1 58.78 415 SER B C 1
ATOM 7981 O O . SER B 1 415 ? 14.148 -67.375 -13.023 1 58.78 415 SER B O 1
ATOM 7983 N N . PRO B 1 416 ? 12.562 -68.938 -13.352 1 52.28 416 PRO B N 1
ATOM 7984 C CA . PRO B 1 416 ? 13.367 -69.938 -12.609 1 52.28 416 PRO B CA 1
ATOM 7985 C C . PRO B 1 416 ? 14.75 -70.125 -13.234 1 52.28 416 PRO B C 1
ATOM 7987 O O . PRO B 1 416 ? 15.695 -70.5 -12.531 1 52.28 416 PRO B O 1
ATOM 7990 N N . THR B 1 417 ? 14.742 -70.062 -14.5 1 50.47 417 THR B N 1
ATOM 7991 C CA . THR B 1 417 ? 15.977 -70.438 -15.195 1 50.47 417 THR B CA 1
ATOM 7992 C C . THR B 1 417 ? 16.891 -69.25 -15.336 1 50.47 417 THR B C 1
ATOM 7994 O O . THR B 1 417 ? 18.109 -69.312 -15.211 1 50.47 417 THR B O 1
ATOM 7997 N N . THR B 1 418 ? 16.266 -68.188 -15.703 1 48.78 418 THR B N 1
ATOM 7998 C CA . THR B 1 418 ? 17.141 -67.125 -16.125 1 48.78 418 THR B CA 1
ATOM 7999 C C . THR B 1 418 ? 17.203 -66 -15.078 1 48.78 418 THR B C 1
ATOM 8001 O O . THR B 1 418 ? 18.047 -65.125 -15.148 1 48.78 418 THR B O 1
ATOM 8004 N N . GLN B 1 419 ? 16.781 -66.375 -13.82 1 46.69 419 GLN B N 1
ATOM 8005 C CA . GLN B 1 419 ? 16.688 -65.438 -12.734 1 46.69 419 GLN B CA 1
ATOM 8006 C C . GLN B 1 419 ? 16.125 -64.125 -13.234 1 46.69 419 GLN B C 1
ATOM 8008 O O . GLN B 1 419 ? 16.141 -63.094 -12.508 1 46.69 419 GLN B O 1
ATOM 8013 N N . TYR B 1 420 ? 15.82 -63.969 -14.555 1 48.09 420 TYR B N 1
ATOM 8014 C CA . TYR B 1 420 ? 15.328 -62.719 -15.102 1 48.09 420 TYR B CA 1
ATOM 8015 C C . TYR B 1 420 ? 13.805 -62.656 -15.062 1 48.09 420 TYR B C 1
ATOM 8017 O O . TYR B 1 420 ? 13.141 -63.688 -15.094 1 48.09 420 TYR B O 1
ATOM 8025 N N . SER B 1 421 ? 13.266 -61.531 -14.484 1 53.97 421 SER B N 1
ATOM 8026 C CA . SER B 1 421 ? 11.812 -61.406 -14.438 1 53.97 421 SER B CA 1
ATOM 8027 C C . SER B 1 421 ? 11.305 -60.438 -15.5 1 53.97 421 SER B C 1
ATOM 8029 O O . SER B 1 421 ? 11.781 -59.312 -15.586 1 53.97 421 SER B O 1
ATOM 8031 N N . THR B 1 422 ? 10.961 -60.938 -16.734 1 56.56 422 THR B N 1
ATOM 8032 C CA . THR B 1 422 ? 10.242 -60.062 -17.641 1 56.56 422 THR B CA 1
ATOM 8033 C C . THR B 1 422 ? 8.773 -59.938 -17.25 1 56.56 422 THR B C 1
ATOM 8035 O O . THR B 1 422 ? 8.055 -60.938 -17.234 1 56.56 422 THR B O 1
ATOM 8038 N N . PRO B 1 423 ? 8.391 -58.719 -16.781 1 67.81 423 PRO B N 1
ATOM 8039 C CA . PRO B 1 423 ? 6.988 -58.625 -16.359 1 67.81 423 PRO B CA 1
ATOM 8040 C C . PRO B 1 423 ? 6.016 -58.688 -17.531 1 67.81 423 PRO B C 1
ATOM 8042 O O . PRO B 1 423 ? 6.293 -58.188 -18.625 1 67.81 423 PRO B O 1
ATOM 8045 N N . ASP B 1 424 ? 5.082 -59.562 -17.469 1 75.5 424 ASP B N 1
ATOM 8046 C CA . ASP B 1 424 ? 3.945 -59.594 -18.391 1 75.5 424 ASP B CA 1
ATOM 8047 C C . ASP B 1 424 ? 2.828 -58.688 -17.922 1 75.5 424 ASP B C 1
ATOM 8049 O O . ASP B 1 424 ? 1.649 -59.031 -18 1 75.5 424 ASP B O 1
ATOM 8053 N N . THR B 1 425 ? 3.191 -57.656 -17.188 1 82.88 425 THR B N 1
ATOM 8054 C CA . THR B 1 425 ? 2.295 -56.656 -16.672 1 82.88 425 THR B CA 1
ATOM 8055 C C . THR B 1 425 ? 2.939 -55.25 -16.766 1 82.88 425 THR B C 1
ATOM 8057 O O . THR B 1 425 ? 4.168 -55.156 -16.797 1 82.88 425 THR B O 1
ATOM 8060 N N . ASN B 1 426 ? 2.127 -54.281 -16.875 1 79 426 ASN B N 1
ATOM 8061 C CA . ASN B 1 426 ? 2.635 -52.906 -16.969 1 79 426 ASN B CA 1
ATOM 8062 C C . ASN B 1 426 ? 2.594 -52.219 -15.617 1 79 426 ASN B C 1
ATOM 8064 O O . ASN B 1 426 ? 2.674 -51 -15.547 1 79 426 ASN B O 1
ATOM 8068 N N . ILE B 1 427 ? 2.414 -52.906 -14.516 1 85 427 ILE B N 1
ATOM 8069 C CA . ILE B 1 427 ? 2.336 -52.281 -13.195 1 85 427 ILE B CA 1
ATOM 8070 C C . ILE B 1 427 ? 3.646 -51.562 -12.875 1 85 427 ILE B C 1
ATOM 8072 O O . ILE B 1 427 ? 3.67 -50.625 -12.094 1 85 427 ILE B O 1
ATOM 8076 N N . GLY B 1 428 ? 4.715 -52.031 -13.453 1 76.44 428 GLY B N 1
ATOM 8077 C CA . GLY B 1 428 ? 6.012 -51.406 -13.258 1 76.44 428 GLY B CA 1
ATOM 8078 C C . GLY B 1 428 ? 6.062 -49.969 -13.766 1 76.44 428 GLY B C 1
ATOM 8079 O O . GLY B 1 428 ? 6.941 -49.219 -13.383 1 76.44 428 GLY B O 1
ATOM 8080 N N . ASN B 1 429 ? 5.121 -49.625 -14.609 1 75.19 429 ASN B N 1
ATOM 8081 C CA . ASN B 1 429 ? 5.051 -48.281 -15.148 1 75.19 429 ASN B CA 1
ATOM 8082 C C . ASN B 1 429 ? 4.148 -47.375 -14.312 1 75.19 429 ASN B C 1
ATOM 8084 O O . ASN B 1 429 ? 3.828 -46.25 -14.711 1 75.19 429 ASN B O 1
ATOM 8088 N N . THR B 1 430 ? 3.758 -47.906 -13.234 1 81.94 430 THR B N 1
ATOM 8089 C CA . THR B 1 430 ? 2.953 -47.094 -12.305 1 81.94 430 THR B CA 1
ATOM 8090 C C . THR B 1 430 ? 3.766 -46.719 -11.07 1 81.94 430 THR B C 1
ATOM 8092 O O . THR B 1 430 ? 4.863 -47.25 -10.859 1 81.94 430 THR B O 1
ATOM 8095 N N . ILE B 1 431 ? 3.256 -45.844 -10.336 1 79.44 431 ILE B N 1
ATOM 8096 C CA . ILE B 1 431 ? 3.932 -45.375 -9.133 1 79.44 431 ILE B CA 1
ATOM 8097 C C . ILE B 1 431 ? 3.863 -46.438 -8.047 1 79.44 431 ILE B C 1
ATOM 8099 O O . ILE B 1 431 ? 4.555 -46.344 -7.031 1 79.44 431 ILE B O 1
ATOM 8103 N N . LEU B 1 432 ? 3.059 -47.469 -8.297 1 85.31 432 LEU B N 1
ATOM 8104 C CA . LEU B 1 432 ? 2.818 -48.438 -7.258 1 85.31 432 LEU B CA 1
ATOM 8105 C C . LEU B 1 432 ? 4.07 -49.281 -7 1 85.31 432 LEU B C 1
ATOM 8107 O O . LEU B 1 432 ? 4.289 -49.75 -5.883 1 85.31 432 LEU B O 1
ATOM 8111 N N . VAL B 1 433 ? 4.758 -49.531 -8.07 1 75.12 433 VAL B N 1
ATOM 8112 C CA . VAL B 1 433 ? 5.922 -50.406 -7.961 1 75.12 433 VAL B CA 1
ATOM 8113 C C . VAL B 1 433 ? 7.168 -49.656 -8.445 1 75.12 433 VAL B C 1
ATOM 8115 O O . VAL B 1 433 ? 7.098 -48.844 -9.375 1 75.12 433 VAL B O 1
ATOM 8118 N N . GLY B 1 434 ? 8.258 -49.969 -7.84 1 64.38 434 GLY B N 1
ATOM 8119 C CA . GLY B 1 434 ? 9.555 -49.5 -8.297 1 64.38 434 GLY B CA 1
ATOM 8120 C C . GLY B 1 434 ? 10.078 -48.312 -7.512 1 64.38 434 GLY B C 1
ATOM 8121 O O . GLY B 1 434 ? 9.305 -47.625 -6.84 1 64.38 434 GLY B O 1
ATOM 8122 N N . ASN B 1 435 ? 11.047 -48.188 -6.703 1 50.69 435 ASN B N 1
ATOM 8123 C CA . ASN B 1 435 ? 11.648 -47.094 -5.977 1 50.69 435 ASN B CA 1
ATOM 8124 C C . ASN B 1 435 ? 12.117 -45.969 -6.922 1 50.69 435 ASN B C 1
ATOM 8126 O O . ASN B 1 435 ? 13.078 -46.188 -7.672 1 50.69 435 ASN B O 1
ATOM 8130 N N . THR B 1 436 ? 11.305 -45.062 -7.309 1 45.62 436 THR B N 1
ATOM 8131 C CA . THR B 1 436 ? 11.883 -43.938 -8.031 1 45.62 436 THR B CA 1
ATOM 8132 C C . THR B 1 436 ? 13.18 -43.469 -7.371 1 45.62 436 THR B C 1
ATOM 8134 O O . THR B 1 436 ? 14.133 -43.094 -8.055 1 45.62 436 THR B O 1
ATOM 8137 N N . ILE B 1 437 ? 13.227 -43.188 -6.078 1 44.5 437 ILE B N 1
ATOM 8138 C CA . ILE B 1 437 ? 14.438 -42.719 -5.398 1 44.5 437 ILE B CA 1
ATOM 8139 C C . ILE B 1 437 ? 15.523 -43.812 -5.531 1 44.5 437 ILE B C 1
ATOM 8141 O O . ILE B 1 437 ? 16.688 -43.469 -5.77 1 44.5 437 ILE B O 1
ATOM 8145 N N . ASN B 1 438 ? 15.305 -45.031 -5.32 1 41.28 438 ASN B N 1
ATOM 8146 C CA . ASN B 1 438 ? 16.312 -46.094 -5.34 1 41.28 438 ASN B CA 1
ATOM 8147 C C . ASN B 1 438 ? 16.625 -46.531 -6.762 1 41.28 438 ASN B C 1
ATOM 8149 O O . ASN B 1 438 ? 17.578 -47.281 -6.984 1 41.28 438 ASN B O 1
ATOM 8153 N N . ALA B 1 439 ? 15.781 -46.375 -7.617 1 39.69 439 ALA B N 1
ATOM 8154 C CA . ALA B 1 439 ? 16.203 -46.531 -9.008 1 39.69 439 ALA B CA 1
ATOM 8155 C C . ALA B 1 439 ? 17.438 -45.719 -9.305 1 39.69 439 ALA B C 1
ATOM 8157 O O . ALA B 1 439 ? 18.234 -46.062 -10.18 1 39.69 439 ALA B O 1
ATOM 8158 N N . ASN B 1 440 ? 17.547 -44.625 -8.719 1 36.81 440 ASN B N 1
ATOM 8159 C CA . ASN B 1 440 ? 18.656 -43.719 -8.953 1 36.81 440 ASN B CA 1
ATOM 8160 C C . ASN B 1 440 ? 19.969 -44.281 -8.398 1 36.81 440 ASN B C 1
ATOM 8162 O O . ASN B 1 440 ? 21.031 -43.75 -8.664 1 36.81 440 ASN B O 1
ATOM 8166 N N . SER B 1 441 ? 19.906 -44.906 -7.164 1 38.31 441 SER B N 1
ATOM 8167 C CA . SER B 1 441 ? 21.234 -45.25 -6.652 1 38.31 441 SER B CA 1
ATOM 8168 C C . SER B 1 441 ? 21.891 -46.312 -7.523 1 38.31 441 SER B C 1
ATOM 8170 O O . SER B 1 441 ? 23.016 -46.75 -7.23 1 38.31 441 SER B O 1
ATOM 8172 N N . GLY B 1 442 ? 21.609 -46.594 -8.641 1 35.62 442 GLY B N 1
ATOM 8173 C CA . GLY B 1 442 ? 22.328 -47.531 -9.5 1 35.62 442 GLY B CA 1
ATOM 8174 C C . GLY B 1 442 ? 22.234 -48.969 -9.039 1 35.62 442 GLY B C 1
ATOM 8175 O O . GLY B 1 442 ? 22.812 -49.875 -9.648 1 35.62 442 GLY B O 1
ATOM 8176 N N . ALA B 1 443 ? 22.25 -49.25 -7.664 1 35.16 443 ALA B N 1
ATOM 8177 C CA . ALA B 1 443 ? 22.312 -50.656 -7.258 1 35.16 443 ALA B CA 1
ATOM 8178 C C . ALA B 1 443 ? 21.156 -51.438 -7.844 1 35.16 443 ALA B C 1
ATOM 8180 O O . ALA B 1 443 ? 20.094 -50.875 -8.148 1 35.16 443 ALA B O 1
ATOM 8181 N N . ILE B 1 444 ? 21.453 -52.625 -8.492 1 38.03 444 ILE B N 1
ATOM 8182 C CA . ILE B 1 444 ? 20.594 -53.719 -8.922 1 38.03 444 ILE B CA 1
ATOM 8183 C C . ILE B 1 444 ? 19.375 -53.812 -7.992 1 38.03 444 ILE B C 1
ATOM 8185 O O . ILE B 1 444 ? 19.328 -54.688 -7.137 1 38.03 444 ILE B O 1
ATOM 8189 N N . SER B 1 445 ? 19.188 -53.031 -6.949 1 40.94 445 SER B N 1
ATOM 8190 C CA . SER B 1 445 ? 18.109 -53.406 -6.051 1 40.94 445 SER B CA 1
ATOM 8191 C C . SER B 1 445 ? 16.906 -53.938 -6.832 1 40.94 445 SER B C 1
ATOM 8193 O O . SER B 1 445 ? 16.656 -53.531 -7.961 1 40.94 445 SER B O 1
ATOM 8195 N N . SER B 1 446 ? 16.203 -55.125 -6.336 1 48.28 446 SER B N 1
ATOM 8196 C CA . SER B 1 446 ? 15.133 -56.031 -6.754 1 48.28 446 SER B CA 1
ATOM 8197 C C . SER B 1 446 ? 13.992 -55.25 -7.418 1 48.28 446 SER B C 1
ATOM 8199 O O . SER B 1 446 ? 13.641 -54.156 -6.973 1 48.28 446 SER B O 1
ATOM 8201 N N . LEU B 1 447 ? 13.93 -55.406 -8.812 1 52.47 447 LEU B N 1
ATOM 8202 C CA . LEU B 1 447 ? 13.023 -54.906 -9.836 1 52.47 447 LEU B CA 1
ATOM 8203 C C . LEU B 1 447 ? 11.625 -54.688 -9.266 1 52.47 447 LEU B C 1
ATOM 8205 O O . LEU B 1 447 ? 10.93 -53.75 -9.656 1 52.47 447 LEU B O 1
ATOM 8209 N N . TRP B 1 448 ? 11.375 -55.656 -8.344 1 63.91 448 TRP B N 1
ATOM 8210 C CA . TRP B 1 448 ? 10.008 -55.562 -7.84 1 63.91 448 TRP B CA 1
ATOM 8211 C C . TRP B 1 448 ? 9.992 -55 -6.418 1 63.91 448 TRP B C 1
ATOM 8213 O O . TRP B 1 448 ? 10.562 -55.594 -5.504 1 63.91 448 TRP B O 1
ATOM 8223 N N . PHE B 1 449 ? 9.578 -53.812 -6.262 1 70.19 449 PHE B N 1
ATOM 8224 C CA . PHE B 1 449 ? 9.32 -53.219 -4.961 1 70.19 449 PHE B CA 1
ATOM 8225 C C . PHE B 1 449 ? 8 -52.438 -4.969 1 70.19 449 PHE B C 1
ATOM 8227 O O . PHE B 1 449 ? 7.762 -51.625 -5.848 1 70.19 449 PHE B O 1
ATOM 8234 N N . VAL B 1 450 ? 7.211 -52.906 -4.074 1 75.06 450 VAL B N 1
ATOM 8235 C CA . VAL B 1 450 ? 5.93 -52.219 -3.963 1 75.06 450 VAL B CA 1
ATOM 8236 C C . VAL B 1 450 ? 6.098 -50.969 -3.127 1 75.06 450 VAL B C 1
ATOM 8238 O O . VAL B 1 450 ? 6.406 -51.031 -1.935 1 75.06 450 VAL B O 1
ATOM 8241 N N . ASN B 1 451 ? 6.016 -49.812 -3.709 1 71.81 451 ASN B N 1
ATOM 8242 C CA . ASN B 1 451 ? 6.207 -48.531 -3.088 1 71.81 451 ASN B CA 1
ATOM 8243 C C . ASN B 1 451 ? 4.996 -48.094 -2.26 1 71.81 451 ASN B C 1
ATOM 8245 O O . ASN B 1 451 ? 5.129 -47.375 -1.279 1 71.81 451 ASN B O 1
ATOM 8249 N N . ARG B 1 452 ? 3.842 -48.469 -2.725 1 78.06 452 ARG B N 1
ATOM 8250 C CA . ARG B 1 452 ? 2.572 -48.156 -2.09 1 78.06 452 ARG B CA 1
ATOM 8251 C C . ARG B 1 452 ? 1.712 -49.375 -1.889 1 78.06 452 ARG B C 1
ATOM 8253 O O . ARG B 1 452 ? 1.711 -50.281 -2.729 1 78.06 452 ARG B O 1
ATOM 8260 N N . ASP B 1 453 ? 1.133 -49.344 -0.748 1 85.88 453 ASP B N 1
ATOM 8261 C CA . ASP B 1 453 ? 0.205 -50.438 -0.52 1 85.88 453 ASP B CA 1
ATOM 8262 C C . ASP B 1 453 ? -0.797 -50.562 -1.665 1 85.88 453 ASP B C 1
ATOM 8264 O O . ASP B 1 453 ? -1.483 -49.594 -2.002 1 85.88 453 ASP B O 1
ATOM 8268 N N . LEU B 1 454 ? -0.817 -51.75 -2.24 1 92.88 454 LEU B N 1
ATOM 8269 C CA . LEU B 1 454 ? -1.681 -51.906 -3.402 1 92.88 454 LEU B CA 1
ATOM 8270 C C . LEU B 1 454 ? -3.15 -51.875 -3 1 92.88 454 LEU B C 1
ATOM 8272 O O . LEU B 1 454 ? -4.012 -51.531 -3.822 1 92.88 454 LEU B O 1
ATOM 8276 N N . LEU B 1 455 ? -3.451 -52.125 -1.688 1 93.88 455 LEU B N 1
ATOM 8277 C CA . LEU B 1 455 ? -4.82 -52.062 -1.187 1 93.88 455 LEU B CA 1
ATOM 8278 C C . LEU B 1 455 ? -5.398 -50.688 -1.361 1 93.88 455 LEU B C 1
ATOM 8280 O O . LEU B 1 455 ? -6.566 -50.531 -1.731 1 93.88 455 LEU B O 1
ATOM 8284 N N . THR B 1 456 ? -4.613 -49.719 -1.151 1 93.75 456 THR B N 1
ATOM 8285 C CA . THR B 1 456 ? -5.082 -48.344 -1.263 1 93.75 456 THR B CA 1
ATOM 8286 C C . THR B 1 456 ? -4.574 -47.688 -2.551 1 93.75 456 THR B C 1
ATOM 8288 O O . THR B 1 456 ? -5.203 -46.781 -3.084 1 93.75 456 THR B O 1
ATOM 8291 N N . GLY B 1 457 ? -3.498 -48.188 -3.074 1 93.81 457 GLY B N 1
ATOM 8292 C CA . GLY B 1 457 ? -2.869 -47.594 -4.246 1 93.81 457 GLY B CA 1
ATOM 8293 C C . GLY B 1 457 ? -3.656 -47.812 -5.523 1 93.81 457 GLY B C 1
ATOM 8294 O O . GLY B 1 457 ? -3.781 -46.938 -6.355 1 93.81 457 GLY B O 1
ATOM 8295 N N . ILE B 1 458 ? -4.156 -49 -5.703 1 95.44 458 ILE B N 1
ATOM 8296 C CA . ILE B 1 458 ? -4.879 -49.344 -6.922 1 95.44 458 ILE B CA 1
ATOM 8297 C C . ILE B 1 458 ? -6.141 -48.5 -7.031 1 95.44 458 ILE B C 1
ATOM 8299 O O . ILE B 1 458 ? -6.383 -47.875 -8.062 1 95.44 458 ILE B O 1
ATOM 8303 N N . PRO B 1 459 ? -6.957 -48.406 -5.934 1 96.5 459 PRO B N 1
ATOM 8304 C CA . PRO B 1 459 ? -8.109 -47.531 -6.02 1 96.5 459 PRO B CA 1
ATOM 8305 C C . PRO B 1 459 ? -7.711 -46.062 -6.316 1 96.5 459 PRO B C 1
ATOM 8307 O O . PRO B 1 459 ? -8.414 -45.375 -7.043 1 96.5 459 PRO B O 1
ATOM 8310 N N . GLU B 1 460 ? -6.648 -45.656 -5.793 1 95.38 460 GLU B N 1
ATOM 8311 C CA . GLU B 1 460 ? -6.199 -44.281 -5.992 1 95.38 460 GLU B CA 1
ATOM 8312 C C . GLU B 1 460 ? -5.848 -44.031 -7.453 1 95.38 460 GLU B C 1
ATOM 8314 O O . GLU B 1 460 ? -6.043 -42.906 -7.957 1 95.38 460 GLU B O 1
ATOM 8319 N N . LEU B 1 461 ? -5.301 -45 -8.117 1 94.62 461 LEU B N 1
ATOM 8320 C CA . LEU B 1 461 ? -4.992 -44.844 -9.539 1 94.62 461 LEU B CA 1
ATOM 8321 C C . LEU B 1 461 ? -6.246 -44.5 -10.328 1 94.62 461 LEU B C 1
ATOM 8323 O O . LEU B 1 461 ? -6.242 -43.562 -11.117 1 94.62 461 LEU B O 1
ATOM 8327 N N . LEU B 1 462 ? -7.27 -45.25 -10.078 1 96.62 462 LEU B N 1
ATOM 8328 C CA . LEU B 1 462 ? -8.5 -44.969 -10.82 1 96.62 462 LEU B CA 1
ATOM 8329 C C . LEU B 1 462 ? -9.078 -43.625 -10.445 1 96.62 462 LEU B C 1
ATOM 8331 O O . LEU B 1 462 ? -9.562 -42.875 -11.312 1 96.62 462 LEU B O 1
ATOM 8335 N N . THR B 1 463 ? -9.047 -43.312 -9.164 1 96.44 463 THR B N 1
ATOM 8336 C CA . THR B 1 463 ? -9.555 -42.031 -8.719 1 96.44 463 THR B CA 1
ATOM 8337 C C . THR B 1 463 ? -8.812 -40.875 -9.422 1 96.44 463 THR B C 1
ATOM 8339 O O . THR B 1 463 ? -9.438 -39.938 -9.938 1 96.44 463 THR B O 1
ATOM 8342 N N . ASN B 1 464 ? -7.504 -40.969 -9.438 1 94.62 464 ASN B N 1
ATOM 8343 C CA . ASN B 1 464 ? -6.691 -39.969 -10.109 1 94.62 464 ASN B CA 1
ATOM 8344 C C . ASN B 1 464 ? -7.027 -39.875 -11.594 1 94.62 464 ASN B C 1
ATOM 8346 O O . ASN B 1 464 ? -7.117 -38.781 -12.148 1 94.62 464 ASN B O 1
ATOM 8350 N N . LEU B 1 465 ? -7.191 -40.969 -12.148 1 93.31 465 LEU B N 1
ATOM 8351 C CA . LEU B 1 465 ? -7.523 -41 -13.57 1 93.31 465 LEU B CA 1
ATOM 8352 C C . LEU B 1 465 ? -8.891 -40.375 -13.82 1 93.31 465 LEU B C 1
ATOM 8354 O O . LEU B 1 465 ? -9.039 -39.531 -14.719 1 93.31 465 LEU B O 1
ATOM 8358 N N . THR B 1 466 ? -9.828 -40.75 -13.047 1 94.62 466 THR B N 1
ATOM 8359 C CA . THR B 1 466 ? -11.18 -40.219 -13.203 1 94.62 466 THR B CA 1
ATOM 8360 C C . THR B 1 466 ? -11.195 -38.719 -13.086 1 94.62 466 THR B C 1
ATOM 8362 O O . THR B 1 466 ? -11.766 -38.031 -13.945 1 94.62 466 THR B O 1
ATOM 8365 N N . ILE B 1 467 ? -10.57 -38.219 -12.086 1 94.75 467 ILE B N 1
ATOM 8366 C CA . ILE B 1 467 ? -10.547 -36.781 -11.875 1 94.75 467 ILE B CA 1
ATOM 8367 C C . ILE B 1 467 ? -9.789 -36.094 -13.023 1 94.75 467 ILE B C 1
ATOM 8369 O O . ILE B 1 467 ? -10.18 -35 -13.477 1 94.75 467 ILE B O 1
ATOM 8373 N N . SER B 1 468 ? -8.781 -36.688 -13.5 1 90.44 468 SER B N 1
ATOM 8374 C CA . SER B 1 468 ? -7.969 -36.094 -14.57 1 90.44 468 SER B CA 1
ATOM 8375 C C . SER B 1 468 ? -8.758 -36.031 -15.875 1 90.44 468 SER B C 1
ATOM 8377 O O . SER B 1 468 ? -8.461 -35.188 -16.719 1 90.44 468 SER B O 1
ATOM 8379 N N . THR B 1 469 ? -9.719 -36.875 -16.094 1 89.38 469 THR B N 1
ATOM 8380 C CA . THR B 1 469 ? -10.516 -36.844 -17.312 1 89.38 469 THR B CA 1
ATOM 8381 C C . THR B 1 469 ? -11.398 -35.594 -17.359 1 89.38 469 THR B C 1
ATOM 8383 O O . THR B 1 469 ? -11.922 -35.219 -18.406 1 89.38 469 THR B O 1
ATOM 8386 N N . LEU B 1 470 ? -11.57 -35 -16.219 1 89.81 470 LEU B N 1
ATOM 8387 C CA . LEU B 1 470 ? -12.375 -33.781 -16.188 1 89.81 470 LEU B CA 1
ATOM 8388 C C . LEU B 1 470 ? -11.789 -32.688 -17.094 1 89.81 470 LEU B C 1
ATOM 8390 O O . LEU B 1 470 ? -12.523 -31.859 -17.609 1 89.81 470 LEU B O 1
ATOM 8394 N N . ALA B 1 471 ? -10.547 -32.719 -17.234 1 79.69 471 ALA B N 1
ATOM 8395 C CA . ALA B 1 471 ? -9.875 -31.719 -18.062 1 79.69 471 ALA B CA 1
ATOM 8396 C C . ALA B 1 471 ? -10.367 -31.781 -19.5 1 79.69 471 ALA B C 1
ATOM 8398 O O . ALA B 1 471 ? -10.289 -30.797 -20.234 1 79.69 471 ALA B O 1
ATOM 8399 N N . PHE B 1 472 ? -10.938 -32.906 -19.828 1 75 472 PHE B N 1
ATOM 8400 C CA . PHE B 1 472 ? -11.336 -33.125 -21.219 1 75 472 PHE B CA 1
ATOM 8401 C C . PHE B 1 472 ? -12.844 -33.312 -21.328 1 75 472 PHE B C 1
ATOM 8403 O O . PHE B 1 472 ? -13.352 -33.625 -22.406 1 75 472 PHE B O 1
ATOM 8410 N N . SER B 1 473 ? -13.438 -33.125 -20.281 1 81.81 473 SER B N 1
ATOM 8411 C CA . SER B 1 473 ? -14.875 -33.375 -20.297 1 81.81 473 SER B CA 1
ATOM 8412 C C . SER B 1 473 ? -15.609 -32.25 -21.016 1 81.81 473 SER B C 1
ATOM 8414 O O . SER B 1 473 ? -15.391 -31.062 -20.719 1 81.81 473 SER B O 1
ATOM 8416 N N . PRO B 1 474 ? -16.453 -32.625 -22 1 80.62 474 PRO B N 1
ATOM 8417 C CA . PRO B 1 474 ? -17.266 -31.609 -22.641 1 80.62 474 PRO B CA 1
ATOM 8418 C C . PRO B 1 474 ? -18.453 -31.188 -21.766 1 80.62 474 PRO B C 1
ATOM 8420 O O . PRO B 1 474 ? -19.125 -30.203 -22.078 1 80.62 474 PRO B O 1
ATOM 8423 N N . GLU B 1 475 ? -18.734 -31.953 -20.719 1 85.88 475 GLU B N 1
ATOM 8424 C CA . GLU B 1 475 ? -19.828 -31.625 -19.812 1 85.88 475 GLU B CA 1
ATOM 8425 C C . GLU B 1 475 ? -19.375 -30.719 -18.688 1 85.88 475 GLU B C 1
ATOM 8427 O O . GLU B 1 475 ? -18.266 -30.875 -18.172 1 85.88 475 GLU B O 1
ATOM 8432 N N . SER B 1 476 ? -20.234 -29.781 -18.453 1 90.25 476 SER B N 1
ATOM 8433 C CA . SER B 1 476 ? -19.922 -28.844 -17.375 1 90.25 476 SER B CA 1
ATOM 8434 C C . SER B 1 476 ? -21.125 -28.609 -16.484 1 90.25 476 SER B C 1
ATOM 8436 O O . SER B 1 476 ? -22.25 -28.953 -16.844 1 90.25 476 SER B O 1
ATOM 8438 N N . THR B 1 477 ? -20.828 -28.266 -15.367 1 92.44 477 THR B N 1
ATOM 8439 C CA . THR B 1 477 ? -21.859 -27.906 -14.406 1 92.44 477 THR B CA 1
ATOM 8440 C C . THR B 1 477 ? -21.516 -26.609 -13.695 1 92.44 477 THR B C 1
ATOM 8442 O O . THR B 1 477 ? -20.359 -26.156 -13.727 1 92.44 477 THR B O 1
ATOM 8445 N N . SER B 1 478 ? -22.594 -25.984 -13.109 1 94.38 478 SER B N 1
ATOM 8446 C CA . SER B 1 478 ? -22.375 -24.734 -12.383 1 94.38 478 SER B CA 1
ATOM 8447 C C . SER B 1 478 ? -22.281 -24.969 -10.883 1 94.38 478 SER B C 1
ATOM 8449 O O . SER B 1 478 ? -23.016 -25.797 -10.336 1 94.38 478 SER B O 1
ATOM 8451 N N . THR B 1 479 ? -21.297 -24.375 -10.312 1 94.69 479 THR B N 1
ATOM 8452 C CA . THR B 1 479 ? -21.156 -24.453 -8.867 1 94.69 479 THR B CA 1
ATOM 8453 C C . THR B 1 479 ? -20.688 -23.125 -8.297 1 94.69 479 THR B C 1
ATOM 8455 O O . THR B 1 479 ? -20.375 -22.203 -9.055 1 94.69 479 THR B O 1
ATOM 8458 N N . SER B 1 480 ? -20.75 -23.062 -6.914 1 95.19 480 SER B N 1
ATOM 8459 C CA . SER B 1 480 ? -20.25 -21.844 -6.262 1 95.19 480 SER B CA 1
ATOM 8460 C C . SER B 1 480 ? -18.734 -21.875 -6.109 1 95.19 480 SER B C 1
ATOM 8462 O O . SER B 1 480 ? -18.172 -22.859 -5.645 1 95.19 480 SER B O 1
ATOM 8464 N N . CYS B 1 481 ? -18.062 -20.891 -6.578 1 95.75 481 CYS B N 1
ATOM 8465 C CA . CYS B 1 481 ? -16.609 -20.75 -6.469 1 95.75 481 CYS B CA 1
ATOM 8466 C C . CYS B 1 481 ? -16.234 -19.547 -5.617 1 95.75 481 CYS B C 1
ATOM 8468 O O . CYS B 1 481 ? -16.922 -18.531 -5.648 1 95.75 481 CYS B O 1
ATOM 8470 N N . LEU B 1 482 ? -15.281 -19.734 -4.762 1 95.88 482 LEU B N 1
ATOM 8471 C CA . LEU B 1 482 ? -14.734 -18.672 -3.928 1 95.88 482 LEU B CA 1
ATOM 8472 C C . LEU B 1 482 ? -13.375 -18.219 -4.441 1 95.88 482 LEU B C 1
ATOM 8474 O O . LEU B 1 482 ? -12.453 -19.031 -4.566 1 95.88 482 LEU B O 1
ATOM 8478 N N . SER B 1 483 ? -13.25 -17 -4.883 1 94.88 483 SER B N 1
ATOM 8479 C CA . SER B 1 483 ? -11.977 -16.438 -5.332 1 94.88 483 SER B CA 1
ATOM 8480 C C . SER B 1 483 ? -11.461 -15.406 -4.344 1 94.88 483 SER B C 1
ATOM 8482 O O . SER B 1 483 ? -12.242 -14.711 -3.689 1 94.88 483 SER B O 1
ATOM 8484 N N . SER B 1 484 ? -10.141 -15.391 -4.145 1 93.19 484 SER B N 1
ATOM 8485 C CA . SER B 1 484 ? -9.516 -14.406 -3.268 1 93.19 484 SER B CA 1
ATOM 8486 C C . SER B 1 484 ? -8.508 -13.555 -4.023 1 93.19 484 SER B C 1
ATOM 8488 O O . SER B 1 484 ? -7.809 -14.047 -4.91 1 93.19 484 SER B O 1
ATOM 8490 N N . GLU B 1 485 ? -8.578 -12.258 -3.812 1 88.94 485 GLU B N 1
ATOM 8491 C CA . GLU B 1 485 ? -7.652 -11.305 -4.422 1 88.94 485 GLU B CA 1
ATOM 8492 C C . GLU B 1 485 ? -7.105 -10.328 -3.391 1 88.94 485 GLU B C 1
ATOM 8494 O O . GLU B 1 485 ? -7.84 -9.875 -2.504 1 88.94 485 GLU B O 1
ATOM 8499 N N . GLU B 1 486 ? -5.781 -10.117 -3.457 1 89 486 GLU B N 1
ATOM 8500 C CA . GLU B 1 486 ? -5.156 -9.117 -2.594 1 89 486 GLU B CA 1
ATOM 8501 C C . GLU B 1 486 ? -5.133 -7.746 -3.262 1 89 486 GLU B C 1
ATOM 8503 O O . GLU B 1 486 ? -4.648 -7.609 -4.387 1 89 486 GLU B O 1
ATOM 8508 N N . THR B 1 487 ? -5.766 -6.832 -2.684 1 90.69 487 THR B N 1
ATOM 8509 C CA . THR B 1 487 ? -5.789 -5.469 -3.199 1 90.69 487 THR B CA 1
ATOM 8510 C C . THR B 1 487 ? -5.336 -4.477 -2.127 1 90.69 487 THR B C 1
ATOM 8512 O O . THR B 1 487 ? -5.387 -4.781 -0.934 1 90.69 487 THR B O 1
ATOM 8515 N N . LEU B 1 488 ? -4.742 -3.367 -2.627 1 93.69 488 LEU B N 1
ATOM 8516 C CA . LEU B 1 488 ? -4.391 -2.285 -1.712 1 93.69 488 LEU B CA 1
ATOM 8517 C C . LEU B 1 488 ? -5.605 -1.412 -1.412 1 93.69 488 LEU B C 1
ATOM 8519 O O . LEU B 1 488 ? -6.277 -0.939 -2.332 1 93.69 488 LEU B O 1
ATOM 8523 N N . VAL B 1 489 ? -5.859 -1.282 -0.137 1 96.06 489 VAL B N 1
ATOM 8524 C CA . VAL B 1 489 ? -7.035 -0.512 0.257 1 96.06 489 VAL B CA 1
ATOM 8525 C C . VAL B 1 489 ? -6.648 0.517 1.317 1 96.06 489 VAL B C 1
ATOM 8527 O O . VAL B 1 489 ? -5.547 0.46 1.873 1 96.06 489 VAL B O 1
ATOM 8530 N N . TYR B 1 490 ? -7.578 1.47 1.565 1 97 490 TYR B N 1
ATOM 8531 C CA . TYR B 1 490 ? -7.438 2.428 2.656 1 97 490 TYR B CA 1
ATOM 8532 C C . TYR B 1 490 ? -7.898 1.824 3.977 1 97 490 TYR B C 1
ATOM 8534 O O . TYR B 1 490 ? -8.898 1.103 4.02 1 97 490 TYR B O 1
ATOM 8542 N N . TYR B 1 491 ? -7.184 2.057 5.02 1 96.5 491 TYR B N 1
ATOM 8543 C CA . TYR B 1 491 ? -7.586 1.725 6.379 1 96.5 491 TYR B CA 1
ATOM 8544 C C . TYR B 1 491 ? -7.742 2.984 7.227 1 96.5 491 TYR B C 1
ATOM 8546 O O . TYR B 1 491 ? -6.793 3.756 7.383 1 96.5 491 TYR B O 1
ATOM 8554 N N . TYR B 1 492 ? -9.039 3.127 7.727 1 97.62 492 TYR B N 1
ATOM 8555 C CA . TYR B 1 492 ? -9.352 4.277 8.562 1 97.62 492 TYR B CA 1
ATOM 8556 C C . TYR B 1 492 ? -9.516 3.865 10.023 1 97.62 492 TYR B C 1
ATOM 8558 O O . TYR B 1 492 ? -10.312 2.984 10.344 1 97.62 492 TYR B O 1
ATOM 8566 N N . ASN B 1 493 ? -8.664 4.57 10.852 1 97.38 493 ASN B N 1
ATOM 8567 C CA . ASN B 1 493 ? -8.812 4.414 12.297 1 97.38 493 ASN B CA 1
ATOM 8568 C C . ASN B 1 493 ? -9.5 5.625 12.922 1 97.38 493 ASN B C 1
ATOM 8570 O O . ASN B 1 493 ? -8.852 6.652 13.156 1 97.38 493 ASN B O 1
ATOM 8574 N N . PRO B 1 494 ? -10.773 5.543 13.312 1 97.44 494 PRO B N 1
ATOM 8575 C CA . PRO B 1 494 ? -11.523 6.703 13.805 1 97.44 494 PRO B CA 1
ATOM 8576 C C . PRO B 1 494 ? -10.992 7.227 15.133 1 97.44 494 PRO B C 1
ATOM 8578 O O . PRO B 1 494 ? -11.102 8.422 15.422 1 97.44 494 PRO B O 1
ATOM 8581 N N . ASN B 1 495 ? -10.375 6.418 15.93 1 97.19 495 ASN B N 1
ATOM 8582 C CA . ASN B 1 495 ? -9.867 6.863 17.219 1 97.19 495 ASN B CA 1
ATOM 8583 C C . ASN B 1 495 ? -8.719 7.855 17.062 1 97.19 495 ASN B C 1
ATOM 8585 O O . ASN B 1 495 ? -8.594 8.805 17.844 1 97.19 495 ASN B O 1
ATOM 8589 N N . LEU B 1 496 ? -7.926 7.629 16.062 1 96.88 496 LEU B N 1
ATOM 8590 C CA . LEU B 1 496 ? -6.77 8.492 15.852 1 96.88 496 LEU B CA 1
ATOM 8591 C C . LEU B 1 496 ? -7.203 9.867 15.344 1 96.88 496 LEU B C 1
ATOM 8593 O O . LEU B 1 496 ? -6.438 10.828 15.43 1 96.88 496 LEU B O 1
ATOM 8597 N N . LEU B 1 497 ? -8.422 9.977 14.828 1 97.62 497 LEU B N 1
ATOM 8598 C CA . LEU B 1 497 ? -8.953 11.242 14.352 1 97.62 497 LEU B CA 1
ATOM 8599 C C . LEU B 1 497 ? -9.875 11.883 15.391 1 97.62 497 LEU B C 1
ATOM 8601 O O . LEU B 1 497 ? -9.703 13.047 15.742 1 97.62 497 LEU B O 1
ATOM 8605 N N . LEU B 1 498 ? -10.742 11.125 16.016 1 97.38 498 LEU B N 1
ATOM 8606 C CA . LEU B 1 498 ? -11.828 11.648 16.844 1 97.38 498 LEU B CA 1
ATOM 8607 C C . LEU B 1 498 ? -11.328 12 18.234 1 97.38 498 LEU B C 1
ATOM 8609 O O . LEU B 1 498 ? -11.812 12.953 18.859 1 97.38 498 LEU B O 1
ATOM 8613 N N . ILE B 1 499 ? -10.359 11.297 18.703 1 97.44 499 ILE B N 1
ATOM 8614 C CA . ILE B 1 499 ? -9.875 11.578 20.047 1 97.44 499 ILE B CA 1
ATOM 8615 C C . ILE B 1 499 ? -9.18 12.945 20.078 1 97.44 499 ILE B C 1
ATOM 8617 O O . ILE B 1 499 ? -9.547 13.82 20.859 1 97.44 499 ILE B O 1
ATOM 8621 N N . PRO B 1 500 ? -8.195 13.195 19.234 1 97.5 500 PRO B N 1
ATOM 8622 C CA . PRO B 1 500 ? -7.582 14.523 19.234 1 97.5 500 PRO B CA 1
ATOM 8623 C C . PRO B 1 500 ? -8.586 15.633 18.938 1 97.5 500 PRO B C 1
ATOM 8625 O O . PRO B 1 500 ? -8.547 16.688 19.562 1 97.5 500 PRO B O 1
ATOM 8628 N N . TYR B 1 501 ? -9.555 15.422 18.047 1 97.81 501 TYR B N 1
ATOM 8629 C CA . TYR B 1 501 ? -10.578 16.422 17.734 1 97.81 501 TYR B CA 1
ATOM 8630 C C . TYR B 1 501 ? -11.469 16.672 18.938 1 97.81 501 TYR B C 1
ATOM 8632 O O . TYR B 1 501 ? -11.852 17.812 19.219 1 97.81 501 TYR B O 1
ATOM 8640 N N . SER B 1 502 ? -11.766 15.617 19.656 1 97.56 502 SER B N 1
ATOM 8641 C CA . SER B 1 502 ? -12.617 15.758 20.828 1 97.56 502 SER B CA 1
ATOM 8642 C C . SER B 1 502 ? -11.922 16.547 21.938 1 97.56 502 SER B C 1
ATOM 8644 O O . SER B 1 502 ? -12.547 17.375 22.609 1 97.56 502 SER B O 1
ATOM 8646 N N . ILE B 1 503 ? -10.688 16.281 22.062 1 97.75 503 ILE B N 1
ATOM 8647 C CA . ILE B 1 503 ? -9.922 17.031 23.047 1 97.75 503 ILE B CA 1
ATOM 8648 C C . ILE B 1 503 ? -9.898 18.516 22.672 1 97.75 503 ILE B C 1
ATOM 8650 O O . ILE B 1 503 ? -10.133 19.375 23.5 1 97.75 503 ILE B O 1
ATOM 8654 N N . ALA B 1 504 ? -9.625 18.781 21.422 1 98 504 ALA B N 1
ATOM 8655 C CA . ALA B 1 504 ? -9.625 20.172 20.953 1 98 504 ALA B CA 1
ATOM 8656 C C . ALA B 1 504 ? -10.992 20.812 21.125 1 98 504 ALA B C 1
ATOM 8658 O O . ALA B 1 504 ? -11.094 21.969 21.531 1 98 504 ALA B O 1
ATOM 8659 N N . PHE B 1 505 ? -12.039 20.078 20.859 1 97.75 505 PHE B N 1
ATOM 8660 C CA . PHE B 1 505 ? -13.406 20.562 21.031 1 97.75 505 PHE B CA 1
ATOM 8661 C C . PHE B 1 505 ? -13.695 20.875 22.5 1 97.75 505 PHE B C 1
ATOM 8663 O O . PHE B 1 505 ? -14.273 21.906 22.812 1 97.75 505 PHE B O 1
ATOM 8670 N N . CYS B 1 506 ? -13.219 20.047 23.375 1 98.12 506 CYS B N 1
ATOM 8671 C CA . CYS B 1 506 ? -13.422 20.25 24.812 1 98.12 506 CYS B CA 1
ATOM 8672 C C . CYS B 1 506 ? -12.695 21.5 25.297 1 98.12 506 CYS B C 1
ATOM 8674 O O . CYS B 1 506 ? -13.258 22.297 26.062 1 98.12 506 CYS B O 1
ATOM 8676 N N . LEU B 1 507 ? -11.508 21.688 24.797 1 98.12 507 LEU B N 1
ATOM 8677 C CA . LEU B 1 507 ? -10.773 22.906 25.141 1 98.12 507 LEU B CA 1
ATOM 8678 C C . LEU B 1 507 ? -11.477 24.141 24.594 1 98.12 507 LEU B C 1
ATOM 8680 O O . LEU B 1 507 ? -11.523 25.188 25.25 1 98.12 507 LEU B O 1
ATOM 8684 N N . GLY B 1 508 ? -12.055 23.953 23.422 1 97.75 508 GLY B N 1
ATOM 8685 C CA . GLY B 1 508 ? -12.836 25.016 22.828 1 97.75 508 GLY B CA 1
ATOM 8686 C C . GLY B 1 508 ? -14.086 25.359 23.625 1 97.75 508 GLY B C 1
ATOM 8687 O O . GLY B 1 508 ? -14.375 26.531 23.875 1 97.75 508 GLY B O 1
ATOM 8688 N N . ILE B 1 509 ? -14.75 24.375 24.141 1 98.06 509 ILE B N 1
ATOM 8689 C CA . ILE B 1 509 ? -15.984 24.562 24.891 1 98.06 509 ILE B CA 1
ATOM 8690 C C . ILE B 1 509 ? -15.664 25.203 26.234 1 98.06 509 ILE B C 1
ATOM 8692 O O . ILE B 1 509 ? -16.375 26.109 26.688 1 98.06 509 ILE B O 1
ATOM 8696 N N . VAL B 1 510 ? -14.625 24.766 26.812 1 98.06 510 VAL B N 1
ATOM 8697 C CA . VAL B 1 510 ? -14.219 25.328 28.094 1 98.06 510 VAL B CA 1
ATOM 8698 C C . VAL B 1 510 ? -13.891 26.812 27.922 1 98.06 510 VAL B C 1
ATOM 8700 O O . VAL B 1 510 ? -14.297 27.641 28.734 1 98.06 510 VAL B O 1
ATOM 8703 N N . SER B 1 511 ? -13.172 27.125 26.844 1 98.31 511 SER B N 1
ATOM 8704 C CA . SER B 1 511 ? -12.836 28.516 26.562 1 98.31 511 SER B CA 1
ATOM 8705 C C . SER B 1 511 ? -14.078 29.328 26.219 1 98.31 511 SER B C 1
ATOM 8707 O O . SER B 1 511 ? -14.211 30.469 26.656 1 98.31 511 SER B O 1
ATOM 8709 N N . PHE B 1 512 ? -14.984 28.703 25.484 1 97.69 512 PHE B N 1
ATOM 8710 C CA . PHE B 1 512 ? -16.25 29.328 25.141 1 97.69 512 PHE B CA 1
ATOM 8711 C C . PHE B 1 512 ? -17.047 29.688 26.391 1 97.69 512 PHE B C 1
ATOM 8713 O O . PHE B 1 512 ? -17.531 30.812 26.531 1 97.69 512 PHE B O 1
ATOM 8720 N N . LEU B 1 513 ? -17.078 28.844 27.344 1 98.31 513 LEU B N 1
ATOM 8721 C CA . LEU B 1 513 ? -17.828 29.047 28.578 1 98.31 513 LEU B CA 1
ATOM 8722 C C . LEU B 1 513 ? -17.188 30.141 29.422 1 98.31 513 LEU B C 1
ATOM 8724 O O . LEU B 1 513 ? -17.891 30.969 30.016 1 98.31 513 LEU B O 1
ATOM 8728 N N . ALA B 1 514 ? -15.898 30.141 29.438 1 97.69 514 ALA B N 1
ATOM 8729 C CA . ALA B 1 514 ? -15.188 31.188 30.172 1 97.69 514 ALA B CA 1
ATOM 8730 C C . ALA B 1 514 ? -15.453 32.562 29.562 1 97.69 514 ALA B C 1
ATOM 8732 O O . ALA B 1 514 ? -15.688 33.531 30.281 1 97.69 514 ALA B O 1
ATOM 8733 N N . GLY B 1 515 ? -15.383 32.594 28.234 1 96.56 515 GLY B N 1
ATOM 8734 C CA . GLY B 1 515 ? -15.664 33.844 27.547 1 96.56 515 GLY B CA 1
ATOM 8735 C C . GLY B 1 515 ? -17.094 34.344 27.766 1 96.56 515 GLY B C 1
ATOM 8736 O O . GLY B 1 515 ? -17.312 35.531 28.047 1 96.56 515 GLY B O 1
ATOM 8737 N N . VAL B 1 516 ? -18.016 33.438 27.688 1 96.94 516 VAL B N 1
ATOM 8738 C CA . VAL B 1 516 ? -19.422 33.781 27.891 1 96.94 516 VAL B CA 1
ATOM 8739 C C . VAL B 1 516 ? -19.656 34.25 29.312 1 96.94 516 VAL B C 1
ATOM 8741 O O . VAL B 1 516 ? -20.375 35.219 29.547 1 96.94 516 VAL B O 1
ATOM 8744 N N . PHE B 1 517 ? -19.078 33.625 30.234 1 96.06 517 PHE B N 1
ATOM 8745 C CA . PHE B 1 517 ? -19.203 34 31.641 1 96.06 517 PHE B CA 1
ATOM 8746 C C . PHE B 1 517 ? -18.734 35.438 31.859 1 96.06 517 PHE B C 1
ATOM 8748 O O . PHE B 1 517 ? -19.438 36.219 32.5 1 96.06 517 PHE B O 1
ATOM 8755 N N . VAL B 1 518 ? -17.578 35.75 31.328 1 94.62 518 VAL B N 1
ATOM 8756 C CA . VAL B 1 518 ? -17.016 37.094 31.5 1 94.62 518 VAL B CA 1
ATOM 8757 C C . VAL B 1 518 ? -17.906 38.125 30.812 1 94.62 518 VAL B C 1
ATOM 8759 O O . VAL B 1 518 ? -18.172 39.219 31.359 1 94.62 518 VAL B O 1
ATOM 8762 N N . LEU B 1 519 ? -18.391 37.812 29.656 1 94.5 519 LEU B N 1
ATOM 8763 C CA . LEU B 1 519 ? -19.219 38.719 28.906 1 94.5 519 LEU B CA 1
ATOM 8764 C C . LEU B 1 519 ? -20.547 38.969 29.609 1 94.5 519 LEU B C 1
ATOM 8766 O O . LEU B 1 519 ? -21.062 40.094 29.594 1 94.5 519 LEU B O 1
ATOM 8770 N N . ILE B 1 520 ? -21.109 38 30.266 1 93 520 ILE B N 1
ATOM 8771 C CA . ILE B 1 520 ? -22.359 38.156 30.984 1 93 520 ILE B CA 1
ATOM 8772 C C . ILE B 1 520 ? -22.125 38.969 32.25 1 93 520 ILE B C 1
ATOM 8774 O O . ILE B 1 520 ? -22.953 39.781 32.625 1 93 520 ILE B O 1
ATOM 8778 N N . GLN B 1 521 ? -21.047 38.781 32.875 1 90.19 521 GLN B N 1
ATOM 8779 C CA . GLN B 1 521 ? -20.734 39.469 34.125 1 90.19 521 GLN B CA 1
ATOM 8780 C C . GLN B 1 521 ? -20.438 40.938 33.875 1 90.19 521 GLN B C 1
ATOM 8782 O O . GLN B 1 521 ? -20.844 41.812 34.656 1 90.19 521 GLN B O 1
ATOM 8787 N N . THR B 1 522 ? -19.688 41.281 32.844 1 89.19 522 THR B N 1
ATOM 8788 C CA . THR B 1 522 ? -19.266 42.656 32.594 1 89.19 522 THR B CA 1
ATOM 8789 C C . THR B 1 522 ? -20.266 43.375 31.703 1 89.19 522 THR B C 1
ATOM 8791 O O . THR B 1 522 ? -20.453 44.594 31.828 1 89.19 522 THR B O 1
ATOM 8794 N N . GLY B 1 523 ? -20.906 42.719 30.766 1 88.81 523 GLY B N 1
ATOM 8795 C CA . GLY B 1 523 ? -21.844 43.281 29.844 1 88.81 523 GLY B CA 1
ATOM 8796 C C . GLY B 1 523 ? -21.203 44.219 28.828 1 88.81 523 GLY B C 1
ATOM 8797 O O . GLY B 1 523 ? -21.875 45.031 28.203 1 88.81 523 GLY B O 1
ATOM 8798 N N . ILE B 1 524 ? -19.906 44.25 28.766 1 90.12 524 ILE B N 1
ATOM 8799 C CA . ILE B 1 524 ? -19.188 45.156 27.844 1 90.12 524 ILE B CA 1
ATOM 8800 C C . ILE B 1 524 ? -18.281 44.312 26.938 1 90.12 524 ILE B C 1
ATOM 8802 O O . ILE B 1 524 ? -17.672 43.344 27.391 1 90.12 524 ILE B O 1
ATOM 8806 N N . ARG B 1 525 ? -18.219 44.688 25.641 1 90.62 525 ARG B N 1
ATOM 8807 C CA . ARG B 1 525 ? -17.312 44.031 24.688 1 90.62 525 ARG B CA 1
ATOM 8808 C C . ARG B 1 525 ? -15.953 44.719 24.672 1 90.62 525 ARG B C 1
ATOM 8810 O O . ARG B 1 525 ? -15.875 45.938 24.594 1 90.62 525 ARG B O 1
ATOM 8817 N N . THR B 1 526 ? -15.039 43.906 24.922 1 88.94 526 THR B N 1
ATOM 8818 C CA . THR B 1 526 ? -13.664 44.375 24.859 1 88.94 526 THR B CA 1
ATOM 8819 C C . THR B 1 526 ? -12.891 43.719 23.734 1 88.94 526 THR B C 1
ATOM 8821 O O . THR B 1 526 ? -13.469 42.969 22.938 1 88.94 526 THR B O 1
ATOM 8824 N N . GLY B 1 527 ? -11.633 44.062 23.438 1 84 527 GLY B N 1
ATOM 8825 C CA . GLY B 1 527 ? -10.789 43.5 22.391 1 84 527 GLY B CA 1
ATOM 8826 C C . GLY B 1 527 ? -9.367 44 22.438 1 84 527 GLY B C 1
ATOM 8827 O O . GLY B 1 527 ? -9.055 44.938 23.188 1 84 527 GLY B O 1
ATOM 8828 N N . ASP B 1 528 ? -8.688 43.188 21.812 1 84.06 528 ASP B N 1
ATOM 8829 C CA . ASP B 1 528 ? -7.309 43.656 21.656 1 84.06 528 ASP B CA 1
ATOM 8830 C C . ASP B 1 528 ? -7.172 44.594 20.469 1 84.06 528 ASP B C 1
ATOM 8832 O O . ASP B 1 528 ? -6.543 44.25 19.453 1 84.06 528 ASP B O 1
ATOM 8836 N N . ILE B 1 529 ? -7.793 45.719 20.672 1 89 529 ILE B N 1
ATOM 8837 C CA . ILE B 1 529 ? -7.824 46.688 19.594 1 89 529 ILE B CA 1
ATOM 8838 C C . ILE B 1 529 ? -7.242 48.031 20.094 1 89 529 ILE B C 1
ATOM 8840 O O . ILE B 1 529 ? -7.152 48.25 21.297 1 89 529 ILE B O 1
ATOM 8844 N N . PHE B 1 530 ? -6.852 48.812 19.203 1 92.75 530 PHE B N 1
ATOM 8845 C CA . PHE B 1 530 ? -6.211 50.094 19.469 1 92.75 530 PHE B CA 1
ATOM 8846 C C . PHE B 1 530 ? -7.129 51 20.297 1 92.75 530 PHE B C 1
ATOM 8848 O O . PHE B 1 530 ? -6.707 51.562 21.297 1 92.75 530 PHE B O 1
ATOM 8855 N N . SER B 1 531 ? -8.383 51.125 19.906 1 94.62 531 SER B N 1
ATOM 8856 C CA . SER B 1 531 ? -9.312 52.062 20.531 1 94.62 531 SER B CA 1
ATOM 8857 C C . SER B 1 531 ? -9.594 51.656 21.984 1 94.62 531 SER B C 1
ATOM 8859 O O . SER B 1 531 ? -9.797 52.531 22.844 1 94.62 531 SER B O 1
ATOM 8861 N N . GLN B 1 532 ? -9.57 50.375 22.234 1 93.88 532 GLN B N 1
ATOM 8862 C CA . GLN B 1 532 ? -9.836 49.906 23.594 1 93.88 532 GLN B CA 1
ATOM 8863 C C . GLN B 1 532 ? -8.719 50.312 24.547 1 93.88 532 GLN B C 1
ATOM 8865 O O . GLN B 1 532 ? -8.984 50.75 25.672 1 93.88 532 GLN B O 1
ATOM 8870 N N . ILE B 1 533 ? -7.523 50.188 24.109 1 93.81 533 ILE B N 1
ATOM 8871 C CA . ILE B 1 533 ? -6.395 50.594 24.922 1 93.81 533 ILE B CA 1
ATOM 8872 C C . ILE B 1 533 ? -6.367 52.125 25.047 1 93.81 533 ILE B C 1
ATOM 8874 O O . ILE B 1 533 ? -6.062 52.656 26.125 1 93.81 533 ILE B O 1
ATOM 8878 N N . LEU B 1 534 ? -6.723 52.781 24 1 94.56 534 LEU B N 1
ATOM 8879 C CA . LEU B 1 534 ? -6.754 54.25 23.984 1 94.56 534 LEU B CA 1
ATOM 8880 C C . LEU B 1 534 ? -7.715 54.781 25.047 1 94.56 534 LEU B C 1
ATOM 8882 O O . LEU B 1 534 ? -7.34 55.625 25.859 1 94.56 534 LEU B O 1
ATOM 8886 N N . VAL B 1 535 ? -8.867 54.281 25.125 1 93.69 535 VAL B N 1
ATOM 8887 C CA . VAL B 1 535 ? -9.898 54.844 26 1 93.69 535 VAL B CA 1
ATOM 8888 C C . VAL B 1 535 ? -9.641 54.438 27.438 1 93.69 535 VAL B C 1
ATOM 8890 O O . VAL B 1 535 ? -10.039 55.125 28.375 1 93.69 535 VAL B O 1
ATOM 8893 N N . THR B 1 536 ? -8.891 53.344 27.688 1 93.69 536 THR B N 1
ATOM 8894 C CA . THR B 1 536 ? -8.703 52.844 29.047 1 93.69 536 THR B CA 1
ATOM 8895 C C . THR B 1 536 ? -7.387 53.344 29.641 1 93.69 536 THR B C 1
ATOM 8897 O O . THR B 1 536 ? -6.992 52.906 30.719 1 93.69 536 THR B O 1
ATOM 8900 N N . THR B 1 537 ? -6.688 54.219 28.953 1 94.25 537 THR B N 1
ATOM 8901 C CA . THR B 1 537 ? -5.418 54.688 29.484 1 94.25 537 THR B CA 1
ATOM 8902 C C . THR B 1 537 ? -5.43 56.219 29.625 1 94.25 537 THR B C 1
ATOM 8904 O O . THR B 1 537 ? -4.375 56.844 29.688 1 94.25 537 THR B O 1
ATOM 8907 N N . ARG B 1 538 ? -6.66 56.781 29.719 1 92.69 538 ARG B N 1
ATOM 8908 C CA . ARG B 1 538 ? -6.773 58.219 29.875 1 92.69 538 ARG B CA 1
ATOM 8909 C C . ARG B 1 538 ? -6.645 58.625 31.344 1 92.69 538 ARG B C 1
ATOM 8911 O O . ARG B 1 538 ? -7.652 58.875 32 1 92.69 538 ARG B O 1
ATOM 8918 N N . ASN B 1 539 ? -5.508 58.625 31.875 1 91.69 539 ASN B N 1
ATOM 8919 C CA . ASN B 1 539 ? -5.141 59 33.25 1 91.69 539 ASN B CA 1
ATOM 8920 C C . ASN B 1 539 ? -3.928 59.938 33.25 1 91.69 539 ASN B C 1
ATOM 8922 O O . ASN B 1 539 ? -2.887 59.594 32.688 1 91.69 539 ASN B O 1
ATOM 8926 N N . PRO B 1 540 ? -4.012 61.125 33.875 1 90.06 540 PRO B N 1
ATOM 8927 C CA . PRO B 1 540 ? -2.898 62.094 33.906 1 90.06 540 PRO B CA 1
ATOM 8928 C C . PRO B 1 540 ? -1.63 61.5 34.5 1 90.06 540 PRO B C 1
ATOM 8930 O O . PRO B 1 540 ? -0.521 61.875 34.125 1 90.06 540 PRO B O 1
ATOM 8933 N N . PHE B 1 541 ? -1.78 60.625 35.375 1 90.62 541 PHE B N 1
ATOM 8934 C CA . PHE B 1 541 ? -0.615 59.938 35.969 1 90.62 541 PHE B CA 1
ATOM 8935 C C . PHE B 1 541 ? 0.187 59.25 34.875 1 90.62 541 PHE B C 1
ATOM 8937 O O . PHE B 1 541 ? 1.419 59.25 34.906 1 90.62 541 PHE B O 1
ATOM 8944 N N . LEU B 1 542 ? -0.502 58.656 33.969 1 93.38 542 LEU B N 1
ATOM 8945 C CA . LEU B 1 542 ? 0.167 57.938 32.875 1 93.38 542 LEU B CA 1
ATOM 8946 C C . LEU B 1 542 ? 0.868 58.906 31.938 1 93.38 542 LEU B C 1
ATOM 8948 O O . LEU B 1 542 ? 1.864 58.562 31.312 1 93.38 542 LEU B O 1
ATOM 8952 N N . ASP B 1 543 ? 0.367 60.094 31.812 1 90.12 543 ASP B N 1
ATOM 8953 C CA . ASP B 1 543 ? 1.051 61.125 31.062 1 90.12 543 ASP B CA 1
ATOM 8954 C C . ASP B 1 543 ? 2.402 61.469 31.688 1 90.12 543 ASP B C 1
ATOM 8956 O O . ASP B 1 543 ? 3.385 61.688 30.969 1 90.12 543 ASP B O 1
ATOM 8960 N N . GLU B 1 544 ? 2.363 61.469 32.938 1 89.75 544 GLU B N 1
ATOM 8961 C CA . GLU B 1 544 ? 3.57 61.844 33.688 1 89.75 544 GLU B CA 1
ATOM 8962 C C . GLU B 1 544 ? 4.648 60.781 33.531 1 89.75 544 GLU B C 1
ATOM 8964 O O . GLU B 1 544 ? 5.816 61.094 33.312 1 89.75 544 GLU B O 1
ATOM 8969 N N . ILE B 1 545 ? 4.27 59.562 33.688 1 91 545 ILE B N 1
ATOM 8970 C CA . ILE B 1 545 ? 5.273 58.5 33.688 1 91 545 ILE B CA 1
ATOM 8971 C C . ILE B 1 545 ? 5.73 58.219 32.25 1 91 545 ILE B C 1
ATOM 8973 O O . ILE B 1 545 ? 6.781 57.625 32.031 1 91 545 ILE B O 1
ATOM 8977 N N . ALA B 1 546 ? 4.934 58.594 31.25 1 90.81 546 ALA B N 1
ATOM 8978 C CA . ALA B 1 546 ? 5.266 58.375 29.844 1 90.81 546 ALA B CA 1
ATOM 8979 C C . ALA B 1 546 ? 6.188 59.469 29.312 1 90.81 546 ALA B C 1
ATOM 8981 O O . ALA B 1 546 ? 6.719 59.344 28.203 1 90.81 546 ALA B O 1
ATOM 8982 N N . ARG B 1 547 ? 6.406 60.469 30.156 1 86.38 547 ARG B N 1
ATOM 8983 C CA . ARG B 1 547 ? 7.254 61.562 29.719 1 86.38 547 ARG B CA 1
ATOM 8984 C C . ARG B 1 547 ? 8.672 61.094 29.422 1 86.38 547 ARG B C 1
ATOM 8986 O O . ARG B 1 547 ? 9.266 60.375 30.219 1 86.38 547 ARG B O 1
ATOM 8993 N N . GLY B 1 548 ? 9.164 61.406 28.281 1 82.06 548 GLY B N 1
ATOM 8994 C CA . GLY B 1 548 ? 10.492 61 27.875 1 82.06 548 GLY B CA 1
ATOM 8995 C C . GLY B 1 548 ? 10.5 59.781 26.969 1 82.06 548 GLY B C 1
ATOM 8996 O O . GLY B 1 548 ? 11.531 59.438 26.391 1 82.06 548 GLY B O 1
ATOM 8997 N N . HIS B 1 549 ? 9.336 59.125 26.906 1 84.19 549 HIS B N 1
ATOM 8998 C CA . HIS B 1 549 ? 9.195 57.938 26.062 1 84.19 549 HIS B CA 1
ATOM 8999 C C . HIS B 1 549 ? 8.023 58.094 25.109 1 84.19 549 HIS B C 1
ATOM 9001 O O . HIS B 1 549 ? 7.004 57.406 25.25 1 84.19 549 HIS B O 1
ATOM 9007 N N . SER B 1 550 ? 8.086 58.844 24.094 1 83.38 550 SER B N 1
ATOM 9008 C CA . SER B 1 550 ? 6.91 59.156 23.281 1 83.38 550 SER B CA 1
ATOM 9009 C C . SER B 1 550 ? 6.934 58.375 21.969 1 83.38 550 SER B C 1
ATOM 9011 O O . SER B 1 550 ? 5.895 58.188 21.344 1 83.38 550 SER B O 1
ATOM 9013 N N . LEU B 1 551 ? 8.102 57.875 21.578 1 83.19 551 LEU B N 1
ATOM 9014 C CA . LEU B 1 551 ? 8.156 57.188 20.281 1 83.19 551 LEU B CA 1
ATOM 9015 C C . LEU B 1 551 ? 8.133 55.688 20.484 1 83.19 551 LEU B C 1
ATOM 9017 O O . LEU B 1 551 ? 7.547 54.969 19.672 1 83.19 551 LEU B O 1
ATOM 9021 N N . SER B 1 552 ? 8.836 55.25 21.516 1 88 552 SER B N 1
ATOM 9022 C CA . SER B 1 552 ? 8.938 53.812 21.781 1 88 552 SER B CA 1
ATOM 9023 C C . SER B 1 552 ? 8.992 53.531 23.281 1 88 552 SER B C 1
ATOM 9025 O O . SER B 1 552 ? 9.641 54.281 24.031 1 88 552 SER B O 1
ATOM 9027 N N . SER B 1 553 ? 8.312 52.469 23.609 1 89.81 553 SER B N 1
ATOM 9028 C CA . SER B 1 553 ? 8.336 52.094 25.016 1 89.81 553 SER B CA 1
ATOM 9029 C C . SER B 1 553 ? 9.43 51.062 25.281 1 89.81 553 SER B C 1
ATOM 9031 O O . SER B 1 553 ? 9.539 50.531 26.391 1 89.81 553 SER B O 1
ATOM 9033 N N . ALA B 1 554 ? 10.211 50.719 24.344 1 87 554 ALA B N 1
ATOM 9034 C CA . ALA B 1 554 ? 11.188 49.656 24.438 1 87 554 ALA B CA 1
ATOM 9035 C C . ALA B 1 554 ? 12.188 49.906 25.562 1 87 554 ALA B C 1
ATOM 9037 O O . ALA B 1 554 ? 12.609 48.969 26.25 1 87 554 ALA B O 1
ATOM 9038 N N . ASP B 1 555 ? 12.523 51.188 25.781 1 86.94 555 ASP B N 1
ATOM 9039 C CA . ASP B 1 555 ? 13.555 51.5 26.766 1 86.94 555 ASP B CA 1
ATOM 9040 C C . ASP B 1 555 ? 12.945 52.125 28.016 1 86.94 555 ASP B C 1
ATOM 9042 O O . ASP B 1 555 ? 13.648 52.719 28.812 1 86.94 555 ASP B O 1
ATOM 9046 N N . ALA B 1 556 ? 11.602 52.031 28.172 1 91.19 556 ALA B N 1
ATOM 9047 C CA . ALA B 1 556 ? 10.914 52.656 29.312 1 91.19 556 ALA B CA 1
ATOM 9048 C C . ALA B 1 556 ? 10.812 51.688 30.484 1 91.19 556 ALA B C 1
ATOM 9050 O O . ALA B 1 556 ? 9.711 51.375 30.953 1 91.19 556 ALA B O 1
ATOM 9051 N N . ASP B 1 557 ? 11.961 51.312 31.031 1 91.19 557 ASP B N 1
ATOM 9052 C CA . ASP B 1 557 ? 11.984 50.281 32.062 1 91.19 557 ASP B CA 1
ATOM 9053 C C . ASP B 1 557 ? 11.359 50.781 33.375 1 91.19 557 ASP B C 1
ATOM 9055 O O . ASP B 1 557 ? 10.641 50.031 34.031 1 91.19 557 ASP B O 1
ATOM 9059 N N . VAL B 1 558 ? 11.625 52.031 33.688 1 92.19 558 VAL B N 1
ATOM 9060 C CA . VAL B 1 558 ? 11.086 52.594 34.906 1 92.19 558 VAL B CA 1
ATOM 9061 C C . VAL B 1 558 ? 9.562 52.656 34.812 1 92.19 558 VAL B C 1
ATOM 9063 O O . VAL B 1 558 ? 8.867 52.312 35.781 1 92.19 558 VAL B O 1
ATOM 9066 N N . MET B 1 559 ? 9.102 53.094 33.688 1 93.62 559 MET B N 1
ATOM 9067 C CA . MET B 1 559 ? 7.664 53.156 33.469 1 93.62 559 MET B CA 1
ATOM 9068 C C . MET B 1 559 ? 7.039 51.75 33.5 1 93.62 559 MET B C 1
ATOM 9070 O O . MET B 1 559 ? 5.969 51.562 34.094 1 93.62 559 MET B O 1
ATOM 9074 N N . LYS B 1 560 ? 7.68 50.812 33 1 95.19 560 LYS B N 1
ATOM 9075 C CA . LYS B 1 560 ? 7.141 49.469 32.875 1 95.19 560 LYS B CA 1
ATOM 9076 C C . LYS B 1 560 ? 7.121 48.719 34.219 1 95.19 560 LYS B C 1
ATOM 9078 O O . LYS B 1 560 ? 6.469 47.688 34.344 1 95.19 560 LYS B O 1
ATOM 9083 N N . ASN B 1 561 ? 7.789 49.281 35.188 1 94.81 561 ASN B N 1
ATOM 9084 C CA . ASN B 1 561 ? 7.84 48.625 36.5 1 94.81 561 ASN B CA 1
ATOM 9085 C C . ASN B 1 561 ? 6.664 49.062 37.375 1 94.81 561 ASN B C 1
ATOM 9087 O O . ASN B 1 561 ? 6.422 48.469 38.438 1 94.81 561 ASN B O 1
ATOM 9091 N N . HIS B 1 562 ? 5.816 50 36.875 1 95.56 562 HIS B N 1
ATOM 9092 C CA . HIS B 1 562 ? 4.648 50.438 37.656 1 95.56 562 HIS B CA 1
ATOM 9093 C C . HIS B 1 562 ? 3.512 49.438 37.531 1 95.56 562 HIS B C 1
ATOM 9095 O O . HIS B 1 562 ? 3.309 48.844 36.469 1 95.56 562 HIS B O 1
ATOM 9101 N N . LYS B 1 563 ? 2.809 49.25 38.656 1 95.88 563 LYS B N 1
ATOM 9102 C CA . LYS B 1 563 ? 1.638 48.375 38.656 1 95.88 563 LYS B CA 1
ATOM 9103 C C . LYS B 1 563 ? 0.357 49.156 38.406 1 95.88 563 LYS B C 1
ATOM 9105 O O . LYS B 1 563 ? 0.151 50.219 39.031 1 95.88 563 LYS B O 1
ATOM 9110 N N . LEU B 1 564 ? -0.405 48.656 37.469 1 96.06 564 LEU B N 1
ATOM 9111 C CA . LEU B 1 564 ? -1.645 49.344 37.125 1 96.06 564 LEU B CA 1
ATOM 9112 C C . LEU B 1 564 ? -2.846 48.438 37.312 1 96.06 564 LEU B C 1
ATOM 9114 O O . LEU B 1 564 ? -2.709 47.219 37.25 1 96.06 564 LEU B O 1
ATOM 9118 N N . ARG B 1 565 ? -3.908 49 37.594 1 95.38 565 ARG B N 1
ATOM 9119 C CA . ARG B 1 565 ? -5.203 48.344 37.625 1 95.38 565 ARG B CA 1
ATOM 9120 C C . ARG B 1 565 ? -6.273 49.156 36.938 1 95.38 565 ARG B C 1
ATOM 9122 O O . ARG B 1 565 ? -6.258 50.406 37 1 95.38 565 ARG B O 1
ATOM 9129 N N . LEU B 1 566 ? -7.133 48.438 36.219 1 93.56 566 LEU B N 1
ATOM 9130 C CA . LEU B 1 566 ? -8.242 49.125 35.562 1 93.56 566 LEU B CA 1
ATOM 9131 C C . LEU B 1 566 ? -9.391 49.375 36.562 1 93.56 566 LEU B C 1
ATOM 9133 O O . LEU B 1 566 ? -9.883 48.438 37.156 1 93.56 566 LEU B O 1
ATOM 9137 N N . GLY B 1 567 ? -9.734 50.594 36.719 1 91.44 567 GLY B N 1
ATOM 9138 C CA . GLY B 1 567 ? -10.805 50.938 37.625 1 91.44 567 GLY B CA 1
ATOM 9139 C C . GLY B 1 567 ? -11.305 52.344 37.469 1 91.44 567 GLY B C 1
ATOM 9140 O O . GLY B 1 567 ? -10.93 53.031 36.5 1 91.44 567 GLY B O 1
ATOM 9141 N N . LYS B 1 568 ? -12.219 52.75 38.375 1 90.25 568 LYS B N 1
ATOM 9142 C CA . LYS B 1 568 ? -12.773 54.094 38.375 1 90.25 568 LYS B CA 1
ATOM 9143 C C . LYS B 1 568 ? -11.812 55.062 39.031 1 90.25 568 LYS B C 1
ATOM 9145 O O . LYS B 1 568 ? -11.375 54.844 40.188 1 90.25 568 LYS B O 1
ATOM 9150 N N . LEU B 1 569 ? -11.422 56.125 38.312 1 89.12 569 LEU B N 1
ATOM 9151 C CA . LEU B 1 569 ? -10.484 57.125 38.812 1 89.12 569 LEU B CA 1
ATOM 9152 C C . LEU B 1 569 ? -11.102 57.906 40 1 89.12 569 LEU B C 1
ATOM 9154 O O . LEU B 1 569 ? -12.258 58.312 39.938 1 89.12 569 LEU B O 1
ATOM 9158 N N . LYS B 1 570 ? -10.336 58 41.125 1 83.5 570 LYS B N 1
ATOM 9159 C CA . LYS B 1 570 ? -10.789 58.688 42.312 1 83.5 570 LYS B CA 1
ATOM 9160 C C . LYS B 1 570 ? -10.664 60.219 42.125 1 83.5 570 LYS B C 1
ATOM 9162 O O . LYS B 1 570 ? -9.719 60.688 41.5 1 83.5 570 LYS B O 1
ATOM 9167 N N . ARG B 1 571 ? -11.703 61 42.562 1 70.94 571 ARG B N 1
ATOM 9168 C CA . ARG B 1 571 ? -11.703 62.469 42.531 1 70.94 571 ARG B CA 1
ATOM 9169 C C . ARG B 1 571 ? -10.75 63.031 43.562 1 70.94 571 ARG B C 1
ATOM 9171 O O . ARG B 1 571 ? -10.656 62.531 44.688 1 70.94 571 ARG B O 1
ATOM 9178 N N . LEU B 1 572 ? -9.695 63.688 43.188 1 51.44 572 LEU B N 1
ATOM 9179 C CA . LEU B 1 572 ? -8.867 64.375 44.188 1 51.44 572 LEU B CA 1
ATOM 9180 C C . LEU B 1 572 ? -9.711 65.312 45.031 1 51.44 572 LEU B C 1
ATOM 9182 O O . LEU B 1 572 ? -10.445 66.125 44.5 1 51.44 572 LEU B O 1
ATOM 9186 N N . HIS B 1 573 ? -10.141 64.875 46.25 1 44.41 573 HIS B N 1
ATOM 9187 C CA . HIS B 1 573 ? -10.773 65.75 47.219 1 44.41 573 HIS B CA 1
ATOM 9188 C C . HIS B 1 573 ? -9.977 67.062 47.344 1 44.41 573 HIS B C 1
ATOM 9190 O O . HIS B 1 573 ? -8.781 67.062 47.656 1 44.41 573 HIS B O 1
ATOM 9196 N N . GLY B 1 574 ? -10.164 68.125 46.719 1 40.44 574 GLY B N 1
ATOM 9197 C CA . GLY B 1 574 ? -9.562 69.375 47.188 1 40.44 574 GLY B CA 1
ATOM 9198 C C . GLY B 1 574 ? -9.703 69.562 48.688 1 40.44 574 GLY B C 1
ATOM 9199 O O . GLY B 1 574 ? -10.578 68.938 49.312 1 40.44 574 GLY B O 1
ATOM 9200 N N . GLU B 1 575 ? -8.656 70.062 49.531 1 37.53 575 GLU B N 1
ATOM 9201 C CA . GLU B 1 575 ? -8.625 70.375 50.938 1 37.53 575 GLU B CA 1
ATOM 9202 C C . GLU B 1 575 ? -9.945 71 51.406 1 37.53 575 GLU B C 1
ATOM 9204 O O . GLU B 1 575 ? -10.242 71 52.594 1 37.53 575 GLU B O 1
ATOM 9209 N N . ASN B 1 576 ? -10.445 72.188 50.844 1 35.25 576 ASN B N 1
ATOM 9210 C CA . ASN B 1 576 ? -11.461 72.938 51.594 1 35.25 576 ASN B CA 1
ATOM 9211 C C . ASN B 1 576 ? -12.781 72.188 51.625 1 35.25 576 ASN B C 1
ATOM 9213 O O . ASN B 1 576 ? -13.133 71.438 50.688 1 35.25 576 ASN B O 1
ATOM 9217 N N . GLY B 1 577 ? -13.289 71.812 52.875 1 36.34 577 GLY B N 1
ATOM 9218 C CA . GLY B 1 577 ? -14.477 71.25 53.531 1 36.34 577 GLY B CA 1
ATOM 9219 C C . GLY B 1 577 ? -15.75 71.5 52.75 1 36.34 577 GLY B C 1
ATOM 9220 O O . GLY B 1 577 ? -16.844 71.312 53.281 1 36.34 577 GLY B O 1
ATOM 9221 N N . ASP B 1 578 ? -15.844 72.812 52.188 1 34.31 578 ASP B N 1
ATOM 9222 C CA . ASP B 1 578 ? -17.203 73.125 51.781 1 34.31 578 ASP B CA 1
ATOM 9223 C C . ASP B 1 578 ? -17.797 72.125 50.844 1 34.31 578 ASP B C 1
ATOM 9225 O O . ASP B 1 578 ? -17.328 71.938 49.719 1 34.31 578 ASP B O 1
ATOM 9229 N N . TYR B 1 579 ? -18.344 71 51.438 1 35.88 579 TYR B N 1
ATOM 9230 C CA . TYR B 1 579 ? -19.281 70.062 50.844 1 35.88 579 TYR B CA 1
ATOM 9231 C C . TYR B 1 579 ? -20.406 70.812 50.125 1 35.88 579 TYR B C 1
ATOM 9233 O O . TYR B 1 579 ? -21.547 70.812 50.594 1 35.88 579 TYR B O 1
ATOM 9241 N N . SER B 1 580 ? -20.375 72.125 50 1 33 580 SER B N 1
ATOM 9242 C CA . SER B 1 580 ? -21.703 72.5 49.469 1 33 580 SER B CA 1
ATOM 9243 C C . SER B 1 580 ? -22.062 71.562 48.312 1 33 580 SER B C 1
ATOM 9245 O O . SER B 1 580 ? -21.25 71.312 47.438 1 33 580 SER B O 1
ATOM 9247 N N . ASP B 1 581 ? -23.062 70.625 48.594 1 35.03 581 ASP B N 1
ATOM 9248 C CA . ASP B 1 581 ? -23.922 69.875 47.75 1 35.03 581 ASP B CA 1
ATOM 9249 C C . ASP B 1 581 ? -24.219 70.562 46.438 1 35.03 581 ASP B C 1
ATOM 9251 O O . ASP B 1 581 ? -25.172 70.25 45.719 1 35.03 581 ASP B O 1
ATOM 9255 N N . GLY B 1 582 ? -24 71.938 46.375 1 32.47 582 GLY B N 1
ATOM 9256 C CA . GLY B 1 582 ? -24.594 72.562 45.188 1 32.47 582 GLY B CA 1
ATOM 9257 C C . GLY B 1 582 ? -24.266 71.812 43.938 1 32.47 582 GLY B C 1
ATOM 9258 O O . GLY B 1 582 ? -23.422 70.875 43.938 1 32.47 582 GLY B O 1
ATOM 9259 N N . ASP B 1 583 ? -25.141 72.25 42.906 1 33.62 583 ASP B N 1
ATOM 9260 C CA . ASP B 1 583 ? -25.406 71.75 41.531 1 33.62 583 ASP B CA 1
ATOM 9261 C C . ASP B 1 583 ? -24.109 71.5 40.781 1 33.62 583 ASP B C 1
ATOM 9263 O O . ASP B 1 583 ? -24.062 71.625 39.562 1 33.62 583 ASP B O 1
ATOM 9267 N N . TYR B 1 584 ? -23.031 71.812 41.406 1 34.56 584 TYR B N 1
ATOM 9268 C CA . TYR B 1 584 ? -21.922 71.688 40.469 1 34.56 584 TYR B CA 1
ATOM 9269 C C . TYR B 1 584 ? -21.922 70.312 39.844 1 34.56 584 TYR B C 1
ATOM 9271 O O . TYR B 1 584 ? -22.188 69.312 40.5 1 34.56 584 TYR B O 1
ATOM 9279 N N . GLY B 1 585 ? -22.203 70.25 38.625 1 37.53 585 GLY B N 1
ATOM 9280 C CA . GLY B 1 585 ? -22.453 69.188 37.656 1 37.53 585 GLY B CA 1
ATOM 9281 C C . GLY B 1 585 ? -21.641 67.938 37.906 1 37.53 585 GLY B C 1
ATOM 9282 O O . GLY B 1 585 ? -20.484 68 38.344 1 37.53 585 GLY B O 1
ATOM 9283 N N . ARG B 1 586 ? -22.219 67 38.531 1 43.94 586 ARG B N 1
ATOM 9284 C CA . ARG B 1 586 ? -21.797 65.625 38.656 1 43.94 586 ARG B CA 1
ATOM 9285 C C . ARG B 1 586 ? -20.734 65.25 37.594 1 43.94 586 ARG B C 1
ATOM 9287 O O . ARG B 1 586 ? -21.062 65.062 36.438 1 43.94 586 ARG B O 1
ATOM 9294 N N . ARG B 1 587 ? -19.609 65.688 37.625 1 50.59 587 ARG B N 1
ATOM 9295 C CA . ARG B 1 587 ? -18.438 65.438 36.812 1 50.59 587 ARG B CA 1
ATOM 9296 C C . ARG B 1 587 ? -18.312 63.938 36.5 1 50.59 587 ARG B C 1
ATOM 9298 O O . ARG B 1 587 ? -18.531 63.094 37.375 1 50.59 587 ARG B O 1
ATOM 9305 N N . ALA B 1 588 ? -18.5 63.469 35.188 1 55.19 588 ALA B N 1
ATOM 9306 C CA . ALA B 1 588 ? -18.609 62.188 34.531 1 55.19 588 ALA B CA 1
ATOM 9307 C C . ALA B 1 588 ? -17.531 61.219 35 1 55.19 588 ALA B C 1
ATOM 9309 O O . ALA B 1 588 ? -16.359 61.562 35.094 1 55.19 588 ALA B O 1
ATOM 9310 N N . GLU B 1 589 ? -17.938 60.125 35.75 1 74.44 589 GLU B N 1
ATOM 9311 C CA . GLU B 1 589 ? -17.094 59.031 36.156 1 74.44 589 GLU B CA 1
ATOM 9312 C C . GLU B 1 589 ? -16.25 58.5 35 1 74.44 589 GLU B C 1
ATOM 9314 O O . GLU B 1 589 ? -16.734 58.406 33.875 1 74.44 589 GLU B O 1
ATOM 9319 N N . HIS B 1 590 ? -14.914 58.531 35.188 1 84.25 590 HIS B N 1
ATOM 9320 C CA . HIS B 1 590 ? -13.992 58.062 34.125 1 84.25 590 HIS B CA 1
ATOM 9321 C C . HIS B 1 590 ? -13.18 56.875 34.625 1 84.25 590 HIS B C 1
ATOM 9323 O O . HIS B 1 590 ? -12.625 56.906 35.719 1 84.25 590 HIS B O 1
ATOM 9329 N N . ALA B 1 591 ? -13.289 55.75 33.875 1 89.62 591 ALA B N 1
ATOM 9330 C CA . ALA B 1 591 ? -12.484 54.562 34.188 1 89.62 591 ALA B CA 1
ATOM 9331 C C . ALA B 1 591 ? -11.195 54.562 33.375 1 89.62 591 ALA B C 1
ATOM 9333 O O . ALA B 1 591 ? -11.188 54.938 32.188 1 89.62 591 ALA B O 1
ATOM 9334 N N . ALA B 1 592 ? -10.102 54.188 33.906 1 93.19 592 ALA B N 1
ATOM 9335 C CA . ALA B 1 592 ? -8.805 54.094 33.25 1 93.19 592 ALA B CA 1
ATOM 9336 C C . ALA B 1 592 ? -7.82 53.281 34.062 1 93.19 592 ALA B C 1
ATOM 9338 O O . ALA B 1 592 ? -8.094 52.969 35.25 1 93.19 592 ALA B O 1
ATOM 9339 N N . PHE B 1 593 ? -6.832 52.875 33.469 1 94.38 593 PHE B N 1
ATOM 9340 C CA . PHE B 1 593 ? -5.73 52.25 34.219 1 94.38 593 PHE B CA 1
ATOM 9341 C C . PHE B 1 593 ? -5.066 53.281 35.125 1 94.38 593 PHE B C 1
ATOM 9343 O O . PHE B 1 593 ? -4.887 54.438 34.781 1 94.38 593 PHE B O 1
ATOM 9350 N N . GLY B 1 594 ? -4.801 52.938 36.312 1 93.75 594 GLY B N 1
ATOM 9351 C CA . GLY B 1 594 ? -4.129 53.75 37.281 1 93.75 594 GLY B CA 1
ATOM 9352 C C . GLY B 1 594 ? -3.543 52.969 38.438 1 93.75 594 GLY B C 1
ATOM 9353 O O . GLY B 1 594 ? -3.656 51.75 38.469 1 93.75 594 GLY B O 1
ATOM 9354 N N . LEU B 1 595 ? -2.811 53.625 39.281 1 92.94 595 LEU B N 1
ATOM 9355 C CA . LEU B 1 595 ? -2.299 53 40.5 1 92.94 595 LEU B CA 1
ATOM 9356 C C . LEU B 1 595 ? -3.441 52.531 41.375 1 92.94 595 LEU B C 1
ATOM 9358 O O . LEU B 1 595 ? -4.547 53.062 41.312 1 92.94 595 LEU B O 1
ATOM 9362 N N . ALA B 1 596 ? -3.141 51.562 42.219 1 88 596 ALA B N 1
ATOM 9363 C CA . ALA B 1 596 ? -4.16 51 43.094 1 88 596 ALA B CA 1
ATOM 9364 C C . ALA B 1 596 ? -4.793 52.094 43.969 1 88 596 ALA B C 1
ATOM 9366 O O . ALA B 1 596 ? -5.984 52.031 44.281 1 88 596 ALA B O 1
ATOM 9367 N N . GLU B 1 597 ? -4.016 53.094 44.25 1 87.56 597 GLU B N 1
ATOM 9368 C CA . GLU B 1 597 ? -4.492 54.156 45.125 1 87.56 597 GLU B CA 1
ATOM 9369 C C . GLU B 1 597 ? -5.34 55.156 44.344 1 87.56 597 GLU B C 1
ATOM 9371 O O . GLU B 1 597 ? -6.145 55.875 44.938 1 87.56 597 GLU B O 1
ATOM 9376 N N . GLN B 1 598 ? -5.195 55.094 43.094 1 88.88 598 GLN B N 1
ATOM 9377 C CA . GLN B 1 598 ? -5.871 56.094 42.25 1 88.88 598 GLN B CA 1
ATOM 9378 C C . GLN B 1 598 ? -7.207 55.594 41.75 1 88.88 598 GLN B C 1
ATOM 9380 O O . GLN B 1 598 ? -8.031 56.344 41.25 1 88.88 598 GLN B O 1
ATOM 9385 N N . VAL B 1 599 ? -7.453 54.25 41.844 1 89.69 599 VAL B N 1
ATOM 9386 C CA . VAL B 1 599 ? -8.633 53.688 41.188 1 89.69 599 VAL B CA 1
ATOM 9387 C C . VAL B 1 599 ? -9.453 52.875 42.156 1 89.69 599 VAL B C 1
ATOM 9389 O O . VAL B 1 599 ? -8.898 52.25 43.062 1 89.69 599 VAL B O 1
ATOM 9392 N N . ASP B 1 600 ? -10.797 52.969 41.969 1 86.75 600 ASP B N 1
ATOM 9393 C CA . ASP B 1 600 ? -11.711 52.094 42.688 1 86.75 600 ASP B CA 1
ATOM 9394 C C . ASP B 1 600 ? -12.047 50.844 41.875 1 86.75 600 ASP B C 1
ATOM 9396 O O . ASP B 1 600 ? -12.039 50.875 40.656 1 86.75 600 ASP B O 1
ATOM 9400 N N . SER B 1 601 ? -12.391 49.875 42.562 1 82.38 601 SER B N 1
ATOM 9401 C CA . SER B 1 601 ? -12.656 48.594 41.906 1 82.38 601 SER B CA 1
ATOM 9402 C C . SER B 1 601 ? -13.953 48.625 41.125 1 82.38 601 SER B C 1
ATOM 9404 O O . SER B 1 601 ? -14.922 49.281 41.531 1 82.38 601 SER B O 1
ATOM 9406 N N . LEU B 1 602 ? -13.742 48.094 39.875 1 81.19 602 LEU B N 1
ATOM 9407 C CA . LEU B 1 602 ? -14.922 47.938 39.031 1 81.19 602 LEU B CA 1
ATOM 9408 C C . LEU B 1 602 ? -15.617 46.625 39.312 1 81.19 602 LEU B C 1
ATOM 9410 O O . LEU B 1 602 ? -14.961 45.594 39.531 1 81.19 602 LEU B O 1
ATOM 9414 N N . ARG B 1 603 ? -16.891 46.625 39.844 1 66.56 603 ARG B N 1
ATOM 9415 C CA . ARG B 1 603 ? -17.625 45.375 40.094 1 66.56 603 ARG B CA 1
ATOM 9416 C C . ARG B 1 603 ? -18.016 44.719 38.781 1 66.56 603 ARG B C 1
ATOM 9418 O O . ARG B 1 603 ? -18.312 45.406 37.781 1 66.56 603 ARG B O 1
#

Solvent-accessible surface area (backbone atoms only — not comparable to full-atom values): 66297 Å² total; per-residue (Å²): 121,99,71,85,73,92,74,87,80,84,88,76,89,75,89,72,82,71,83,72,87,75,82,81,76,77,80,74,71,76,70,78,71,90,77,79,88,73,82,74,86,71,71,84,74,80,78,76,76,78,83,79,77,80,79,75,81,74,78,85,76,74,78,76,71,77,65,54,57,71,89,81,52,62,40,80,71,42,56,53,65,54,53,52,32,50,50,25,46,50,49,18,50,52,39,46,50,50,50,51,54,54,43,57,68,41,38,73,30,55,47,83,79,49,60,63,38,57,51,38,22,52,50,37,44,39,27,49,48,22,35,51,22,32,33,49,23,23,52,57,16,30,39,41,39,42,58,55,39,37,35,74,36,77,40,33,40,54,52,47,25,26,62,64,26,41,84,79,33,82,82,37,76,45,74,65,43,48,72,68,33,42,69,37,46,48,39,35,49,48,48,73,50,34,55,54,31,36,21,44,34,53,29,18,58,43,77,45,81,42,79,44,77,47,79,43,81,32,68,41,60,32,65,57,30,51,43,86,64,40,42,42,51,29,67,33,82,99,49,50,16,49,69,40,52,21,59,60,50,52,25,49,44,46,28,29,34,32,66,67,44,61,62,84,55,84,64,74,56,54,42,27,22,34,37,58,50,72,43,58,41,52,39,51,48,52,42,83,46,75,71,60,83,77,66,37,76,72,47,52,72,35,50,40,33,40,27,44,75,62,55,46,89,53,93,85,70,93,21,45,38,33,35,39,36,37,34,43,69,48,57,93,82,62,78,67,83,80,80,62,66,48,22,33,41,33,37,35,20,34,21,41,39,42,34,38,40,39,27,56,61,58,43,70,44,82,49,76,45,80,44,81,61,58,71,32,58,52,75,69,40,75,48,66,54,59,91,86,63,59,57,69,48,49,32,32,40,29,53,52,44,44,50,42,64,64,26,46,28,31,36,33,34,41,32,89,81,69,71,47,54,74,55,59,33,42,42,60,43,22,50,44,24,35,50,67,75,55,50,28,54,51,58,83,64,73,78,61,22,62,65,38,62,61,65,59,41,54,31,46,47,49,45,34,42,56,60,34,48,27,75,70,32,89,43,67,41,79,35,64,29,41,25,54,47,79,41,53,19,27,45,57,43,64,64,48,36,49,49,38,46,48,52,42,48,50,54,27,50,55,29,44,51,52,24,49,51,47,36,69,70,57,28,47,45,70,55,80,28,52,51,40,54,54,27,28,52,64,32,72,68,54,52,59,57,33,60,94,30,26,86,41,42,77,75,38,61,75,52,28,66,42,49,32,21,35,13,37,56,61,78,81,76,72,85,77,78,77,69,70,80,60,81,72,70,74,75,63,69,46,31,17,39,29,40,71,89,43,28,38,78,57,124,140,76,90,73,88,82,85,89,80,91,82,88,87,92,80,88,93,84,91,86,93,83,90,75,94,73,86,89,81,88,83,90,82,94,89,78,92,75,82,88,77,80,76,88,75,80,80,75,79,77,81,81,78,78,78,78,81,74,78,83,76,76,77,76,70,76,66,54,59,70,88,81,50,62,41,79,70,41,57,53,65,55,53,52,32,50,49,25,47,49,48,18,50,51,40,45,51,48,48,52,52,52,44,58,68,40,38,74,30,55,48,82,80,49,58,62,39,57,52,37,21,52,49,37,44,39,28,49,48,24,36,50,21,32,33,50,23,23,52,58,16,30,39,41,39,43,58,56,39,36,36,72,38,76,40,32,39,54,54,46,26,27,62,64,28,40,82,79,33,84,81,36,77,44,74,67,44,48,73,67,33,40,71,34,46,48,38,36,50,48,48,72,50,33,54,54,30,36,22,44,34,52,28,19,59,43,77,44,81,42,78,44,78,46,79,44,79,32,67,40,61,33,64,57,29,51,45,89,64,41,41,42,48,29,65,32,81,101,49,49,16,49,69,41,50,23,60,60,50,52,24,49,44,45,29,28,32,32,66,68,44,62,63,85,54,85,63,75,56,53,42,29,23,34,38,59,50,74,43,58,42,55,41,51,49,52,42,83,46,75,73,60,83,77,66,38,76,73,48,52,72,36,49,39,34,39,27,44,75,62,53,46,87,52,98,65,90,86,21,46,39,33,36,39,36,37,35,43,68,49,60,92,82,63,79,68,82,82,80,62,68,50,23,34,41,34,36,35,20,34,20,40,37,42,34,38,39,40,28,58,61,59,43,71,44,81,48,74,46,80,45,81,62,58,69,32,57,53,74,69,39,73,48,66,54,58,92,86,63,61,59,70,47,50,30,32,39,28,53,52,45,43,50,43,64,64,27,47,27,30,37,31,34,40,33,87,82,69,69,47,56,72,56,58,34,42,42,61,43,23,50,44,26,36,51,68,76,53,50,28,56,51,59,84,64,72,80,60,22,62,65,38,62,62,65,59,41,55,31,45,48,50,44,33,43,57,60,34,48,26,75,70,34,90,43,66,41,77,36,62,30,41,27,55,48,80,41,54,19,26,45,58,43,63,64,48,37,48,49,38,46,48,52,42,48,49,54,26,50,54,29,44,50,52,24,47,50,47,36,68,70,59,28,48,46,70,54,80,30,52,51,39,53,55,25,30,51,65,32,73,67,55,52,61,58,33,60,94,28,26,86,39,43,77,75,39,60,74,52,28,66,42,48,32,22,36,14,37,55,61,77,80,76,70,84,77,77,78,68,71,81,60,80,70,70,73,74,62,67,45,29,17,40,29,40,72,90,43,27,40,79,56,126

Radius of gyration: 53.63 Å; Cα contacts (8 Å, |Δi|>4): 2172; chains: 2; bounding box: 64×162×120 Å